Protein AF-A0A812L9M1-F1 (afdb_monomer_lite)

pLDDT: mean 75.23, std 20.41, range [24.2, 98.31]

Secondary structure (DSSP, 8-state):
-PPTT--HHHHHHHHHHHHHHHHHHHHHHHHHHHHHTT--SSPPPP-PPPS--THHHHHHHHHHHHHHGGGS---TT-PPPP--HHHHHHHHHHHHHHHHHHHHHHHHHHT--GGGGT--SSHHHHHHHHHHHHHHHHHHHHHHHHHHHHHHHHH------HHHHHHHHS--HHHHHHHHIIIIIIHHHHHHIIIIIIIIHHHHHHH-TT--HHHHHHHHHHHHHTTTSTTTHHHHHHHHHHHHHHHHHH--HHHHHHHHHHHHHHHHHHHHHTTT----PPPPPPPPEEEEEEEEEET-SS-EEEEEETTEEEEEESS-SSTTHHHHHHHHHHHHHHT--GGGEEEEE-TTSSEEEEEEES--HHHHHHHHHHHH-GGGTTS-TT---B-------------------------SSHHHHHHHHHHHHHHHHHHHHHHHHHHHHHHHHHHHTTTT----------PEEEEEEE---EEEEEEEEEEEEEEES-EEEE--SS-EEEEEE-B-TTSSBP-TT-EE-TT-EEEEE-THHHHHHHHHHHHHHHHHHHHHHHHHHTTTTS-HHHHHHHHHHHHHHHHHHHHHHHHHHTTEEE-SSSEEEEEE---TT-EE-TT---EEEE--SEEEEEEEEEHHHHHHHHHHHHHHHHHHHTT-S-TTTTS-EEEEEESSB-TTSPBPPPEEEEEEEE-SS--TTT-EEEEEEEEE-TT----TT-EEEEEEEEEEEEEEEEEGGGSEEETTEEEEEEEEE-TT-----SS-------EEEEEEE-S--EE-SSEEEEETTT---SEEEEESGGG--TTEEEEE--TTTTTTHHHHHHHTTSSS--

Sequence (842 aa):
MMPVGVSPFWQSAFPTLTLLMALVVASAWYGAVRIASGKPVIESRGRRRVPWGAESSVLAAIMLLGSLASLLPRSETYESPKIDLTSAAGLGLTWFLMAGFVILWIRVTYSTKWSDFGLPRSAAEAGRDVVLGVGACLAMLVPVYVVQLLLVMVIGLPSSHPTIEQLLTNPTLETIVAAALMAVVIAPLFEELAFRVLLQGWLERIGGRRAWWPVFVSAALFALAHSGQGWAPVPLAVLAAGIGYVYRQTHRLVPIVAMHMAFNALGLAMAIATGGQADVVPPPAAAEGVVIRVRAQPGARRNGVTGVREAELCVAVTAPPDKGRANDAIVKVVAKSIGVPRTRVKILSGETNRHKRVAVDGVTVVGVVDALRAAIGPATGRRVAGLKIAAYDHCSRTIRHCLPPDGSLARPPMTHRLVRLGRFTFLVLLTLVACGVMWWSSRKTDEADAIAAAADVAPPALAAQPRTLVQALAVEPAVHDVVVRYSGKIQAWETYSLGFEVAGRVASLGKNAQGEPLDDGDRVEKGQLLARLDDRIFRARVAEAVANFEMAASDVERGRRARDVITEAEFQTLVTSRAQSQAAQEIAEKNLDDSLLTSPINATIARRMVEAGETVAANEVVYELVENDRLRLVVNIPEARVRELELRRRQVAEAQASGSSDPEGGVFRARVQLEGKDLYGKQWAPIDAEVYRIAERADPATGLFEVEVAIDNRAGLMRPGMVATAGIVTDRVLAYAAPEAAVLFRQGQTYLYTIEDDPAAMPVMFWEVGESQVQRARRVELSRWIDQGETILLPVDAVDLSAVVVRGQERLRDGQLVRMVEPKDAGAEITRASATTDKQRL

Foldseek 3Di:
DDDPDDPPLCVVCVVVVVVLVVLLVVLQVLCVVCVVVVHHSFAADDDDFQQDAPVLLVLLVVLLVVLVVVVPDDPPPDDDPDLFLVVLVVVLVVSVVSLVCSVVVCCVLRVDDPCLQQEDPDPVRLVVLLVLLLSLLSNLVVVLVVQVVVCCVPVVDDFADPLLVSCLVDPDPRSLVSCLCRQQPRVLLNLCSSLASRQLSNVCVVQDLPDLVSQLVSLLVSLVSVVVRPPSSRSSSSLSSSLNVVCRRRVHSSSSSSNSSSNRVVVSVVSVSVNNPDPPDDDDDDFDKWKAKEQEAELDPDFEFAQDDPLHTYTYDNHHLPPLPSVLSSLVRLCVLLVHDSVQKDFPDQSVHSITMIMGGRDDPVSSLVSNVVRNDDPPVPPSVRNDMDDDDDDDDDDDDDDDDDDDDDDDDDDDCPVSVVVVVVVVVVVVVVVVVVVVVVCVVVVVVVVVVVPPDDDDDPDDDDFFEFAWDFWDWDKDFQWDKFKFFKAFPDKDFFDFQAWAAWAAAFAAPVRDHAFAFGWAAAFGWGTAGDCPVLVVQLVVLVVQLVVLVVVLVVCVVCVVPDDPVVSVVSVVSNVVSVVSNVVSVVNSVSRTTGHRHTWGFNHADDDHGDIDHRPDGGTMTTRQQKIKTKGWAAPVCVVLQVVLVVQLVVCVVVVPPPPVRNFFWKWKFFDDAPPVRHGDDTFIWGFDDWAPAADPVPNTIITIIMGGCNVVPDDGGGMIMITTRSDIARFIKDFPLQWDDPPNWIKGWAKDFDPPDDPPPDDDDPPPRWIFIAIGTFPDWRDPDRIITRGPVGDDHRMTTNPSRVVDDHGGTHDYDDPVCVVPVVVVVVVVVVVVPD

Structure (mmCIF, N/CA/C/O backbone):
data_AF-A0A812L9M1-F1
#
_entry.id   AF-A0A812L9M1-F1
#
loop_
_atom_site.group_PDB
_atom_site.id
_atom_site.type_symbol
_atom_site.label_atom_id
_atom_site.label_alt_id
_atom_site.label_comp_id
_atom_site.label_asym_id
_atom_site.label_entity_id
_atom_site.label_seq_id
_atom_site.pdbx_PDB_ins_code
_atom_site.Cartn_x
_atom_site.Cartn_y
_atom_site.Cartn_z
_atom_site.occupancy
_atom_site.B_iso_or_equiv
_atom_site.auth_seq_id
_atom_site.auth_comp_id
_atom_site.auth_asym_id
_atom_site.auth_atom_id
_atom_site.pdbx_PDB_model_num
ATOM 1 N N . MET A 1 1 ? 10.819 21.283 19.167 1.00 30.69 1 MET A N 1
ATOM 2 C CA . MET A 1 1 ? 10.188 19.951 19.252 1.00 30.69 1 MET A CA 1
ATOM 3 C C . MET A 1 1 ? 10.263 19.331 17.866 1.00 30.69 1 MET A C 1
ATOM 5 O O . MET A 1 1 ? 9.582 19.819 16.977 1.00 30.69 1 MET A O 1
ATOM 9 N N . MET A 1 2 ? 11.180 18.386 17.643 1.00 26.64 2 MET A N 1
ATOM 10 C CA . MET A 1 2 ? 11.271 17.652 16.372 1.00 26.64 2 MET A CA 1
ATOM 11 C C . MET A 1 2 ? 10.470 16.346 16.491 1.00 26.64 2 MET A C 1
ATOM 13 O O . MET A 1 2 ? 10.527 15.727 17.555 1.00 26.64 2 MET A O 1
ATOM 17 N N . PRO A 1 3 ? 9.725 15.936 15.451 1.00 32.06 3 PRO A N 1
ATOM 18 C CA . PRO A 1 3 ? 8.977 14.687 15.461 1.00 32.06 3 PRO A CA 1
ATOM 19 C C . PRO A 1 3 ? 9.932 13.486 15.477 1.00 32.06 3 PRO A C 1
ATOM 21 O O . PRO A 1 3 ? 10.962 13.466 14.801 1.00 32.06 3 PRO A O 1
ATOM 24 N N . VAL A 1 4 ? 9.583 12.494 16.292 1.00 34.44 4 VAL A N 1
ATOM 25 C CA . VAL A 1 4 ? 10.297 11.225 16.461 1.00 34.44 4 VAL A CA 1
ATOM 26 C C . VAL A 1 4 ? 10.222 10.447 15.142 1.00 34.44 4 VAL A C 1
ATOM 28 O O . VAL A 1 4 ? 9.127 10.154 14.675 1.00 34.44 4 VAL A O 1
ATOM 31 N N . GLY A 1 5 ? 11.373 10.145 14.527 1.00 38.38 5 GLY A N 1
ATOM 32 C CA . GLY A 1 5 ? 11.436 9.332 13.300 1.00 38.38 5 GLY A CA 1
ATOM 33 C C . GLY A 1 5 ? 12.517 9.695 12.275 1.00 38.38 5 GLY A C 1
ATOM 34 O O . GLY A 1 5 ? 12.592 9.055 11.231 1.00 38.38 5 GLY A O 1
ATOM 35 N N . VAL A 1 6 ? 13.372 10.695 12.518 1.00 37.44 6 VAL A N 1
ATOM 36 C CA . VAL A 1 6 ? 14.427 11.045 11.551 1.00 37.44 6 VAL A CA 1
ATOM 37 C C . VAL A 1 6 ? 15.610 10.080 11.683 1.00 37.44 6 VAL A C 1
ATOM 39 O O . VAL A 1 6 ? 16.220 9.998 12.751 1.00 37.44 6 VAL A O 1
ATOM 42 N N . SER A 1 7 ? 15.933 9.353 10.605 1.00 44.22 7 SER A N 1
ATOM 43 C CA . SER A 1 7 ? 17.031 8.373 10.566 1.00 44.22 7 SER A CA 1
ATOM 44 C C . SER A 1 7 ? 18.359 8.961 11.094 1.00 44.22 7 SER A C 1
ATOM 46 O O . SER A 1 7 ? 18.591 10.160 10.895 1.00 44.22 7 SER A O 1
ATOM 48 N N . PRO A 1 8 ? 19.276 8.148 11.654 1.00 48.84 8 PRO A N 1
ATOM 49 C CA . PRO A 1 8 ? 20.574 8.606 12.173 1.00 48.84 8 PRO A CA 1
ATOM 50 C C . PRO A 1 8 ? 21.393 9.468 11.194 1.00 48.84 8 PRO A C 1
ATOM 52 O O . PRO A 1 8 ? 22.131 10.357 11.611 1.00 48.84 8 PRO A O 1
ATOM 55 N N . PHE A 1 9 ? 21.221 9.255 9.885 1.00 51.62 9 PHE A N 1
ATOM 56 C CA . PHE A 1 9 ? 21.847 10.042 8.821 1.00 51.62 9 PHE A CA 1
ATOM 57 C C . PHE A 1 9 ? 21.423 11.521 8.818 1.00 51.62 9 PHE A C 1
ATOM 59 O O . PHE A 1 9 ? 22.252 12.419 8.697 1.00 51.62 9 PHE A O 1
ATOM 66 N N . TRP A 1 10 ? 20.135 11.806 8.998 1.00 46.34 10 TRP A N 1
ATOM 67 C CA . TRP A 1 10 ? 19.640 13.185 9.005 1.00 46.34 10 TRP A CA 1
ATOM 68 C C . TRP A 1 10 ? 20.065 13.939 10.264 1.00 46.34 10 TRP A C 1
ATOM 70 O O . TRP A 1 10 ? 20.282 15.146 10.205 1.00 46.34 10 TRP A O 1
ATOM 80 N N . GLN A 1 11 ? 20.261 13.232 11.380 1.00 52.97 11 GLN A N 1
ATOM 81 C CA . GLN A 1 11 ? 20.786 13.824 12.612 1.00 52.97 11 GLN A CA 1
ATOM 82 C C . GLN A 1 11 ? 22.252 14.261 12.454 1.00 52.97 11 GLN A C 1
ATOM 84 O O . GLN A 1 11 ? 22.627 15.316 12.965 1.00 52.97 11 GLN A O 1
ATOM 89 N N . SER A 1 12 ? 23.067 13.516 11.697 1.00 56.69 12 SER A N 1
ATOM 90 C CA . SER A 1 12 ? 24.460 13.888 11.406 1.00 56.69 12 SER A CA 1
ATOM 91 C C . SER A 1 12 ? 24.604 14.890 10.250 1.00 56.69 12 SER A C 1
ATOM 93 O O . SER A 1 12 ? 25.540 15.689 10.250 1.00 56.69 12 SER A O 1
ATOM 95 N N . ALA A 1 13 ? 23.671 14.911 9.292 1.00 54.88 13 ALA A N 1
ATOM 96 C CA . ALA A 1 13 ? 23.690 15.831 8.151 1.00 54.88 13 ALA A CA 1
ATOM 97 C C . ALA A 1 13 ? 23.126 17.233 8.461 1.00 54.88 13 ALA A C 1
ATOM 99 O O . ALA A 1 13 ? 23.472 18.202 7.778 1.00 54.88 13 ALA A O 1
ATOM 100 N N . PHE A 1 14 ? 22.279 17.371 9.489 1.00 59.53 14 PHE A N 1
ATOM 101 C CA . PHE A 1 14 ? 21.583 18.622 9.816 1.00 59.53 14 PHE A CA 1
ATOM 102 C C . PHE A 1 14 ? 22.507 19.836 10.063 1.00 59.53 14 PHE A C 1
ATOM 104 O O . PHE A 1 14 ? 22.234 20.902 9.498 1.00 59.53 14 PHE A O 1
ATOM 111 N N . PRO A 1 15 ? 23.624 19.734 10.817 1.00 64.69 15 PRO A N 1
ATOM 112 C CA . PRO A 1 15 ? 24.532 20.867 11.023 1.00 64.69 15 PRO A CA 1
ATOM 113 C C . PRO A 1 15 ? 25.198 21.323 9.718 1.00 64.69 15 PRO A C 1
ATOM 115 O O . PRO A 1 15 ? 25.298 22.521 9.448 1.00 64.69 15 PRO A O 1
ATOM 118 N N . THR A 1 16 ? 25.597 20.370 8.873 1.00 66.12 16 THR A N 1
ATOM 119 C CA . THR A 1 16 ? 26.252 20.628 7.584 1.00 66.12 16 THR A CA 1
ATOM 120 C C . THR A 1 16 ? 25.291 21.266 6.582 1.00 66.12 16 THR A C 1
ATOM 122 O O . THR A 1 16 ? 25.653 22.234 5.914 1.00 66.12 16 THR A O 1
ATOM 125 N N . LEU A 1 17 ? 24.044 20.787 6.517 1.00 66.31 17 LEU A N 1
ATOM 126 C CA . LEU A 1 17 ? 22.985 21.371 5.684 1.00 66.31 17 LEU A CA 1
ATOM 127 C C . LEU A 1 17 ? 22.616 22.789 6.136 1.00 66.31 17 LEU A C 1
ATOM 129 O O . LEU A 1 17 ? 22.438 23.676 5.302 1.00 66.31 17 LEU A O 1
ATOM 133 N N . THR A 1 18 ? 22.563 23.027 7.448 1.00 68.44 18 THR A N 1
ATOM 134 C CA . THR A 1 18 ? 22.277 24.353 8.016 1.00 68.44 18 THR A CA 1
ATOM 135 C C . THR A 1 18 ? 23.394 25.348 7.694 1.00 68.44 18 THR A C 1
ATOM 137 O O . THR A 1 18 ? 23.121 26.472 7.270 1.00 68.44 18 THR A O 1
ATOM 140 N N . LEU A 1 19 ? 24.658 24.928 7.818 1.00 74.44 19 LEU A N 1
ATOM 141 C CA . LEU A 1 19 ? 25.813 25.744 7.443 1.00 74.44 19 LEU A CA 1
ATOM 142 C C . LEU A 1 19 ? 25.830 26.049 5.937 1.00 74.44 19 LEU A C 1
ATOM 144 O O . LEU A 1 19 ? 26.052 27.193 5.542 1.00 74.44 19 LEU A O 1
ATOM 148 N N . LEU A 1 20 ? 25.555 25.047 5.095 1.00 72.38 20 LEU A N 1
ATOM 149 C CA . LEU A 1 20 ? 25.465 25.219 3.645 1.00 72.38 20 LEU A CA 1
ATOM 150 C C . LEU A 1 20 ? 24.358 26.215 3.276 1.00 72.38 20 LEU A C 1
ATOM 152 O O . LEU A 1 20 ? 24.595 27.124 2.484 1.00 72.38 20 LEU A O 1
ATOM 156 N N . MET A 1 21 ? 23.181 26.098 3.894 1.00 74.06 21 MET A N 1
ATOM 157 C CA . MET A 1 21 ? 22.067 27.023 3.686 1.00 74.06 21 MET A CA 1
ATOM 158 C C . MET A 1 21 ? 22.433 28.452 4.107 1.00 74.06 21 MET A C 1
ATOM 160 O O . MET A 1 21 ? 22.172 29.398 3.365 1.00 74.06 21 MET A O 1
ATOM 164 N N . ALA A 1 22 ? 23.101 28.626 5.250 1.00 73.62 22 ALA A N 1
ATOM 165 C CA . ALA A 1 22 ? 23.571 29.934 5.699 1.00 73.62 22 ALA A CA 1
ATOM 166 C C . ALA A 1 22 ? 24.569 30.563 4.708 1.00 73.62 22 ALA A C 1
ATOM 168 O O . ALA A 1 22 ? 24.469 31.754 4.409 1.00 73.62 22 ALA A O 1
ATOM 169 N N . LEU A 1 23 ? 25.488 29.770 4.143 1.00 78.50 23 LEU A N 1
ATOM 170 C CA . LEU A 1 23 ? 26.432 30.224 3.115 1.00 78.50 23 LEU A CA 1
ATOM 171 C C . LEU A 1 23 ? 25.730 30.595 1.801 1.00 78.50 23 LEU A C 1
ATOM 173 O O . LEU A 1 23 ? 26.059 31.618 1.198 1.00 78.50 23 LEU A O 1
ATOM 177 N N . VAL A 1 24 ? 24.738 29.807 1.376 1.00 79.62 24 VAL A N 1
ATOM 178 C CA . VAL A 1 24 ? 23.905 30.100 0.199 1.00 79.62 24 VAL A CA 1
ATOM 179 C C . VAL A 1 24 ? 23.173 31.428 0.387 1.00 79.62 24 VAL A C 1
ATOM 181 O O . VAL A 1 24 ? 23.311 32.325 -0.446 1.00 79.62 24 VAL A O 1
ATOM 184 N N . VAL A 1 25 ? 22.483 31.606 1.515 1.00 75.44 25 VAL A N 1
ATOM 185 C CA . VAL A 1 25 ? 21.753 32.837 1.850 1.00 75.44 25 VAL A CA 1
ATOM 186 C C . VAL A 1 25 ? 22.699 34.038 1.929 1.00 75.44 25 VAL A C 1
ATOM 188 O O . VAL A 1 25 ? 22.425 35.069 1.317 1.00 75.44 25 VAL A O 1
ATOM 191 N N . ALA A 1 26 ? 23.841 33.908 2.607 1.00 76.06 26 ALA A N 1
ATOM 192 C CA . ALA A 1 26 ? 24.833 34.977 2.707 1.00 76.06 26 ALA A CA 1
ATOM 193 C C . ALA A 1 26 ? 25.403 35.376 1.333 1.00 76.06 26 ALA A C 1
ATOM 195 O O . ALA A 1 26 ? 25.529 36.567 1.037 1.00 76.06 26 ALA A O 1
ATOM 196 N N . SER A 1 27 ? 25.702 34.402 0.466 1.00 74.75 27 SER A N 1
ATOM 197 C CA . SER A 1 27 ? 26.214 34.654 -0.889 1.00 74.75 27 SER A CA 1
ATOM 198 C C . SER A 1 27 ? 25.176 35.329 -1.798 1.00 74.75 27 SER A C 1
ATOM 200 O O . SER A 1 27 ? 25.512 36.263 -2.533 1.00 74.75 27 SER A O 1
ATOM 202 N N . ALA A 1 28 ? 23.905 34.928 -1.691 1.00 74.75 28 ALA A N 1
ATOM 203 C CA . ALA A 1 28 ? 22.797 35.530 -2.424 1.00 74.75 28 ALA A CA 1
ATOM 204 C C . ALA A 1 28 ? 22.543 36.976 -1.967 1.00 74.75 28 ALA A C 1
ATOM 206 O O . ALA A 1 28 ? 22.425 37.876 -2.802 1.00 74.75 28 ALA A O 1
ATOM 207 N N . TRP A 1 29 ? 22.549 37.229 -0.653 1.00 75.50 29 TRP A N 1
ATOM 208 C CA . TRP A 1 29 ? 22.419 38.576 -0.088 1.00 75.50 29 TRP A CA 1
ATOM 209 C C . TRP A 1 29 ? 23.583 39.487 -0.467 1.00 75.50 29 TRP A C 1
ATOM 211 O O . TRP A 1 29 ? 23.359 40.634 -0.851 1.00 75.50 29 TRP A O 1
ATOM 221 N N . TYR A 1 30 ? 24.819 38.983 -0.439 1.00 78.50 30 TYR A N 1
ATOM 222 C CA . TYR A 1 30 ? 25.981 39.734 -0.914 1.00 78.50 30 TYR A CA 1
ATOM 223 C C . TYR A 1 30 ? 25.816 40.160 -2.382 1.00 78.50 30 TYR A C 1
ATOM 225 O O . TYR A 1 30 ? 26.036 41.327 -2.722 1.00 78.50 30 TYR A O 1
ATOM 233 N N . GLY A 1 31 ? 25.371 39.241 -3.246 1.00 73.44 31 GLY A N 1
ATOM 234 C CA . GLY A 1 31 ? 25.061 39.536 -4.645 1.00 73.44 31 GLY A CA 1
ATOM 235 C C . GLY A 1 31 ? 23.965 40.595 -4.794 1.00 73.44 31 GLY A C 1
ATOM 236 O O . GLY A 1 31 ? 24.159 41.582 -5.508 1.00 73.44 31 GLY A O 1
ATOM 237 N N . ALA A 1 32 ? 22.853 40.438 -4.074 1.00 73.69 32 ALA A N 1
ATOM 238 C CA . ALA A 1 32 ? 21.719 41.359 -4.104 1.00 73.69 32 ALA A CA 1
ATOM 239 C C . ALA A 1 32 ? 22.101 42.779 -3.650 1.00 73.69 32 ALA A C 1
ATOM 241 O O . ALA A 1 32 ? 21.785 43.747 -4.340 1.00 73.69 32 ALA A O 1
ATOM 242 N N . VAL A 1 33 ? 22.851 42.917 -2.549 1.00 76.44 33 VAL A N 1
ATOM 243 C CA . VAL A 1 33 ? 23.324 44.214 -2.029 1.00 76.44 33 VAL A CA 1
ATOM 244 C C . VAL A 1 33 ? 24.251 44.910 -3.024 1.00 76.44 33 VAL A C 1
ATOM 246 O O . VAL A 1 33 ? 24.143 46.120 -3.236 1.00 76.44 33 VAL A O 1
ATOM 249 N N . ARG A 1 34 ? 25.154 44.166 -3.675 1.00 77.81 34 ARG A N 1
ATOM 250 C CA . ARG A 1 34 ? 26.064 44.714 -4.694 1.00 77.81 34 ARG A CA 1
ATOM 251 C C . ARG A 1 34 ? 25.297 45.216 -5.917 1.00 77.81 34 ARG A C 1
ATOM 253 O O . ARG A 1 34 ? 25.535 46.352 -6.330 1.00 77.81 34 ARG A O 1
ATOM 260 N N . ILE A 1 35 ? 24.351 44.420 -6.424 1.00 78.50 35 ILE A N 1
ATOM 261 C CA . ILE A 1 35 ? 23.479 44.790 -7.551 1.00 78.50 35 ILE A CA 1
ATOM 262 C C . ILE A 1 35 ? 22.643 46.028 -7.203 1.00 78.50 35 ILE A C 1
ATOM 264 O O . ILE A 1 35 ? 22.641 46.985 -7.974 1.00 78.50 35 ILE A O 1
ATOM 268 N N . ALA A 1 36 ? 22.002 46.052 -6.030 1.00 74.56 36 ALA A N 1
ATOM 269 C CA . ALA A 1 36 ? 21.203 47.187 -5.560 1.00 74.56 36 ALA A CA 1
ATOM 270 C C . ALA A 1 36 ? 22.042 48.465 -5.382 1.00 74.56 36 ALA A C 1
ATOM 272 O O . ALA A 1 36 ? 21.563 49.568 -5.619 1.00 74.56 36 ALA A O 1
ATOM 273 N N . SER A 1 37 ? 23.323 48.313 -5.037 1.00 79.12 37 SER A N 1
ATOM 274 C CA . SER A 1 37 ? 24.287 49.415 -4.923 1.00 79.12 37 SER A CA 1
ATOM 275 C C . SER A 1 37 ? 24.912 49.834 -6.264 1.00 79.12 37 SER A C 1
ATOM 277 O O . SER A 1 37 ? 25.870 50.608 -6.270 1.00 79.12 37 SER A O 1
ATOM 279 N N . GLY A 1 38 ? 24.461 49.281 -7.398 1.00 72.75 38 GLY A N 1
ATOM 280 C CA . GLY A 1 38 ? 25.011 49.563 -8.730 1.00 72.75 38 GLY A CA 1
ATOM 281 C C . GLY A 1 38 ? 26.451 49.077 -8.948 1.00 72.75 38 GLY A C 1
ATOM 282 O O . GLY A 1 38 ? 27.086 49.452 -9.935 1.00 72.75 38 GLY A O 1
ATOM 283 N N . LYS A 1 39 ? 26.992 48.250 -8.042 1.00 75.19 39 LYS A N 1
ATOM 284 C CA . LYS A 1 39 ? 28.349 47.696 -8.131 1.00 75.19 39 LYS A CA 1
ATOM 285 C C . LYS A 1 39 ? 28.297 46.299 -8.759 1.00 75.19 39 LYS A C 1
ATOM 287 O O . LYS A 1 39 ? 27.451 45.492 -8.379 1.00 75.19 39 LYS A O 1
ATOM 292 N N . PRO A 1 40 ? 29.218 45.947 -9.674 1.00 73.69 40 PRO A N 1
ATOM 293 C CA . PRO A 1 40 ? 29.245 44.601 -10.231 1.00 73.69 40 PRO A CA 1
ATOM 294 C C . PRO A 1 40 ? 29.544 43.569 -9.130 1.00 73.69 40 PRO A C 1
ATOM 296 O O . PRO A 1 40 ? 30.391 43.799 -8.258 1.00 73.69 40 PRO A O 1
ATOM 299 N N . VAL A 1 41 ? 28.836 42.433 -9.166 1.00 79.81 41 VAL A N 1
ATOM 300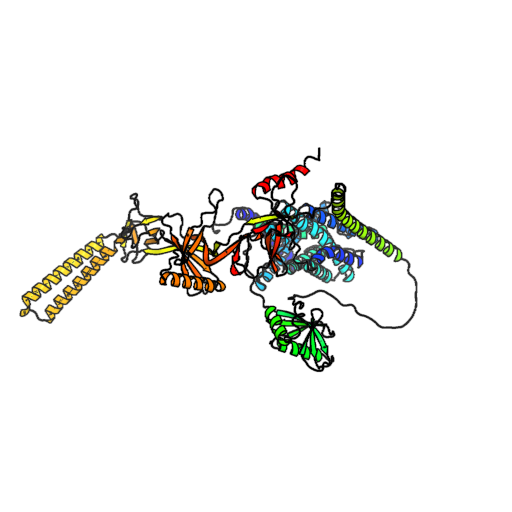 C CA . VAL A 1 41 ? 29.000 41.331 -8.193 1.00 79.81 41 VAL A CA 1
ATOM 301 C C . VAL A 1 41 ? 30.400 40.726 -8.284 1.00 79.81 41 VAL A C 1
ATOM 303 O O . VAL A 1 41 ? 31.019 40.435 -7.268 1.00 79.81 41 VAL A O 1
ATOM 306 N N . ILE A 1 42 ? 30.919 40.597 -9.506 1.00 84.19 42 ILE A N 1
ATOM 307 C CA . ILE A 1 42 ? 32.284 40.160 -9.795 1.00 84.19 42 ILE A CA 1
ATOM 308 C C . ILE A 1 42 ? 32.937 41.278 -10.597 1.00 84.19 42 ILE A C 1
ATOM 310 O O . ILE A 1 42 ? 32.359 41.754 -11.574 1.00 84.19 42 ILE A O 1
ATOM 314 N N . GLU A 1 43 ? 34.121 41.715 -10.181 1.00 80.38 43 GLU A N 1
ATOM 315 C CA . GLU A 1 43 ? 34.842 42.777 -10.877 1.00 80.38 43 GLU A CA 1
ATOM 316 C C . GLU A 1 43 ? 35.231 42.342 -12.294 1.00 80.38 43 GLU A C 1
ATOM 318 O O . GLU A 1 43 ? 35.917 41.337 -12.496 1.00 80.38 43 GLU A O 1
ATOM 323 N N . SER A 1 44 ? 34.798 43.128 -13.281 1.00 76.75 44 SER A N 1
ATOM 324 C CA . SER A 1 44 ? 35.098 42.892 -14.691 1.00 76.75 44 SER A CA 1
ATOM 325 C C . SER A 1 44 ? 36.594 43.057 -14.949 1.00 76.75 44 SER A C 1
ATOM 327 O O . SER A 1 44 ? 37.124 44.169 -14.890 1.00 76.75 44 SER A O 1
ATOM 329 N N . ARG A 1 45 ? 37.276 41.986 -15.358 1.00 77.25 45 ARG A N 1
ATOM 330 C CA . ARG A 1 45 ? 38.647 42.075 -15.875 1.00 77.25 45 ARG A CA 1
ATOM 331 C C . ARG A 1 45 ? 38.631 42.396 -17.367 1.00 77.25 45 ARG A C 1
ATOM 333 O O . ARG A 1 45 ? 38.000 41.715 -18.168 1.00 77.25 45 ARG A O 1
ATOM 340 N N . GLY A 1 46 ? 39.354 43.440 -17.767 1.00 62.62 46 GLY A N 1
ATOM 341 C CA . GLY A 1 46 ? 39.456 43.830 -19.173 1.00 62.62 46 GLY A CA 1
ATOM 342 C C . GLY A 1 46 ? 40.137 42.752 -20.025 1.00 62.62 46 GLY A C 1
ATOM 343 O O . GLY A 1 46 ? 41.310 42.446 -19.817 1.00 62.62 46 GLY A O 1
ATOM 344 N N . ARG A 1 47 ? 39.432 42.211 -21.026 1.00 65.12 47 ARG A N 1
ATOM 345 C CA . ARG A 1 47 ? 39.979 41.236 -21.988 1.00 65.12 47 ARG A CA 1
ATOM 346 C C . ARG A 1 47 ? 40.132 41.786 -23.410 1.00 65.12 47 ARG A C 1
ATOM 348 O O . ARG A 1 47 ? 39.399 42.673 -23.871 1.00 65.12 47 ARG A O 1
ATOM 355 N N . ARG A 1 48 ? 41.099 41.205 -24.131 1.00 65.62 48 ARG A N 1
ATOM 356 C CA . ARG A 1 48 ? 41.228 41.255 -25.597 1.00 65.62 48 ARG A CA 1
ATOM 357 C C . ARG A 1 48 ? 40.389 40.133 -26.218 1.00 65.62 48 ARG A C 1
ATOM 359 O O . ARG A 1 48 ? 40.472 39.000 -25.760 1.00 65.62 48 ARG A O 1
ATOM 366 N N . ARG A 1 49 ? 39.577 40.454 -27.233 1.00 71.69 49 ARG A N 1
ATOM 367 C CA . ARG A 1 49 ? 38.693 39.491 -27.922 1.00 71.69 49 ARG A CA 1
ATOM 368 C C . ARG A 1 49 ? 39.459 38.226 -28.310 1.00 71.69 49 ARG A C 1
ATOM 370 O O . ARG A 1 49 ? 40.630 38.317 -28.677 1.00 71.69 49 ARG A O 1
ATOM 377 N N . VAL A 1 50 ? 38.779 37.082 -28.265 1.00 82.06 50 VAL A N 1
ATOM 378 C CA . VAL A 1 50 ? 39.382 35.812 -28.675 1.00 82.06 50 VAL A CA 1
ATOM 379 C C . VAL A 1 50 ? 39.933 35.901 -30.105 1.00 82.06 50 VAL A C 1
ATOM 381 O O . VAL A 1 50 ? 39.285 36.486 -30.983 1.00 82.06 50 VAL A O 1
ATOM 384 N N . PRO A 1 51 ? 41.126 35.344 -30.364 1.00 77.81 51 PRO A N 1
ATOM 385 C CA . PRO A 1 51 ? 41.780 35.463 -31.664 1.00 77.81 51 PRO A CA 1
ATOM 386 C C . PRO A 1 51 ? 41.163 34.564 -32.751 1.00 77.81 51 PRO A C 1
ATOM 388 O O . PRO A 1 51 ? 41.320 34.868 -33.936 1.00 77.81 51 PRO A O 1
ATOM 391 N N . TRP A 1 52 ? 40.409 33.524 -32.380 1.00 80.06 52 TRP A N 1
ATOM 392 C CA . TRP A 1 52 ? 39.780 32.561 -33.297 1.00 80.06 52 TRP A CA 1
ATOM 393 C C . TRP A 1 52 ? 38.446 33.046 -33.912 1.00 80.06 52 TRP A C 1
ATOM 395 O O . TRP A 1 52 ? 37.789 33.944 -33.371 1.00 80.06 52 TRP A O 1
ATOM 405 N N . GLY A 1 53 ? 38.091 32.504 -35.087 1.00 76.00 53 GLY A N 1
ATOM 406 C CA . GLY A 1 53 ? 36.882 32.802 -35.874 1.00 76.00 53 GLY A CA 1
ATOM 407 C C . GLY A 1 53 ? 35.805 31.707 -35.801 1.00 76.00 53 GLY A C 1
ATOM 408 O O . GLY A 1 53 ? 35.791 30.917 -34.867 1.00 76.00 53 GLY A O 1
ATOM 409 N N . ALA A 1 54 ? 34.880 31.667 -36.768 1.00 75.62 54 ALA A N 1
ATOM 410 C CA . ALA A 1 54 ? 33.703 30.775 -36.750 1.00 75.62 54 ALA A CA 1
ATOM 411 C C . ALA A 1 54 ? 34.045 29.275 -36.791 1.00 75.62 54 ALA A C 1
ATOM 413 O O . ALA A 1 54 ? 33.273 28.426 -36.365 1.00 75.62 54 ALA A O 1
ATOM 414 N N . GLU A 1 55 ? 35.236 28.929 -37.249 1.00 74.00 55 GLU A N 1
ATOM 415 C CA . GLU A 1 55 ? 35.791 27.584 -37.174 1.00 74.00 55 GLU A CA 1
ATOM 416 C C . GLU A 1 55 ? 35.843 27.021 -35.739 1.00 74.00 55 GLU A C 1
ATOM 418 O O . GLU A 1 55 ? 35.678 25.816 -35.556 1.00 74.00 55 GLU A O 1
ATOM 423 N N . SER A 1 56 ? 35.978 27.863 -34.705 1.00 69.69 56 SER A N 1
ATOM 424 C CA . SER A 1 56 ? 35.937 27.402 -33.312 1.00 69.69 56 SER A CA 1
ATOM 425 C C . SER A 1 56 ? 34.538 26.981 -32.862 1.00 69.69 56 SER A C 1
ATOM 427 O O . SER A 1 56 ? 34.422 26.099 -32.018 1.00 69.69 56 SER A O 1
ATOM 429 N N . SER A 1 57 ? 33.475 27.589 -33.402 1.00 66.75 57 SER A N 1
ATOM 430 C CA . SER A 1 57 ? 32.098 27.192 -33.090 1.00 66.75 57 SER A CA 1
ATOM 431 C C . SER A 1 57 ? 31.690 25.925 -33.837 1.00 66.75 57 SER A C 1
ATOM 433 O O . SER A 1 57 ? 30.910 25.144 -33.303 1.00 66.75 57 SER A O 1
ATOM 435 N N . VAL A 1 58 ? 32.282 25.655 -35.006 1.00 68.75 58 VAL A N 1
ATOM 436 C CA . VAL A 1 58 ? 32.176 24.349 -35.679 1.00 68.75 58 VAL A CA 1
ATOM 437 C C . VAL A 1 58 ? 32.875 23.258 -34.867 1.00 68.75 58 VAL A C 1
ATOM 439 O O . VAL A 1 58 ? 32.311 22.186 -34.697 1.00 68.75 58 VAL A O 1
ATOM 442 N N . LEU A 1 59 ? 34.057 23.526 -34.306 1.00 68.38 59 LEU A N 1
ATOM 443 C CA . LEU A 1 59 ? 34.744 22.583 -33.414 1.00 68.38 59 LEU A CA 1
ATOM 444 C C . LEU A 1 59 ? 33.984 22.356 -32.112 1.00 68.38 59 LEU A C 1
ATOM 446 O O . LEU A 1 59 ? 33.825 21.209 -31.716 1.00 68.38 59 LEU A O 1
ATOM 450 N N . ALA A 1 60 ? 33.450 23.415 -31.500 1.00 67.31 60 ALA A N 1
ATOM 451 C CA . ALA A 1 60 ? 32.535 23.281 -30.372 1.00 67.31 60 ALA A CA 1
ATOM 452 C C . ALA A 1 60 ? 31.314 22.428 -30.759 1.00 67.31 60 ALA A C 1
ATOM 454 O O . ALA A 1 60 ? 30.947 21.523 -30.026 1.00 67.31 60 ALA A O 1
ATOM 455 N N . ALA A 1 61 ? 30.730 22.632 -31.943 1.00 65.44 61 ALA A N 1
ATOM 456 C CA . ALA A 1 61 ? 29.623 21.813 -32.430 1.00 65.44 61 ALA A CA 1
ATOM 457 C C . ALA A 1 61 ? 30.021 20.347 -32.692 1.00 65.44 61 ALA A C 1
ATOM 459 O O . ALA A 1 61 ? 29.228 19.462 -32.404 1.00 65.44 61 ALA A O 1
ATOM 460 N N . ILE A 1 62 ? 31.230 20.070 -33.194 1.00 67.19 62 ILE A N 1
ATOM 461 C CA . ILE A 1 62 ? 31.755 18.704 -33.394 1.00 67.19 62 ILE A CA 1
ATOM 462 C C . ILE A 1 62 ? 31.994 18.010 -32.054 1.00 67.19 62 ILE A C 1
ATOM 464 O O . ILE A 1 62 ? 31.574 16.873 -31.871 1.00 67.19 62 ILE A O 1
ATOM 468 N N . MET A 1 63 ? 32.598 18.721 -31.105 1.00 65.44 63 MET A N 1
ATOM 469 C CA . MET A 1 63 ? 32.760 18.279 -29.723 1.00 65.44 63 MET A CA 1
ATOM 470 C C . MET A 1 63 ? 31.400 17.923 -29.092 1.00 65.44 63 MET A C 1
ATOM 472 O O . MET A 1 63 ? 31.289 16.932 -28.381 1.00 65.44 63 MET A O 1
ATOM 476 N N . LEU A 1 64 ? 30.341 18.663 -29.432 1.00 62.72 64 LEU A N 1
ATOM 477 C CA . LEU A 1 64 ? 28.979 18.444 -28.935 1.00 62.72 64 LEU A CA 1
ATOM 478 C C . LEU A 1 64 ? 28.152 17.424 -29.739 1.00 62.72 64 LEU A C 1
ATOM 480 O O . LEU A 1 64 ? 27.142 16.933 -29.238 1.00 62.72 64 LEU A O 1
ATOM 484 N N . LEU A 1 65 ? 28.545 17.075 -30.971 1.00 60.25 65 LEU A N 1
ATOM 485 C CA . LEU A 1 65 ? 27.825 16.096 -31.801 1.00 60.25 65 LEU A CA 1
ATOM 486 C C . LEU A 1 65 ? 27.843 14.688 -31.181 1.00 60.25 65 LEU A C 1
ATOM 488 O O . LEU A 1 65 ? 26.913 13.922 -31.425 1.00 60.25 65 LEU A O 1
ATOM 492 N N . GLY A 1 66 ? 28.826 14.377 -30.327 1.00 55.00 66 GLY A N 1
ATOM 493 C CA . GLY A 1 66 ? 28.828 13.165 -29.498 1.00 55.00 66 GLY A CA 1
ATOM 494 C C . GLY A 1 66 ? 27.683 13.135 -28.476 1.00 55.00 66 GLY A C 1
ATOM 495 O O . GLY A 1 66 ? 27.049 12.099 -28.299 1.00 55.00 66 GLY A O 1
ATOM 496 N N . SER A 1 67 ? 27.347 14.284 -27.882 1.00 52.47 67 SER A N 1
ATOM 497 C CA . SER A 1 67 ? 26.191 14.451 -26.990 1.00 52.47 67 SER A CA 1
ATOM 498 C C . SER A 1 67 ? 24.876 14.447 -27.775 1.00 52.47 67 SER A C 1
ATOM 500 O O . SER A 1 67 ? 23.899 13.846 -27.344 1.00 52.47 67 SER A O 1
ATOM 502 N N . LEU A 1 68 ? 24.850 15.049 -28.971 1.00 45.47 68 LEU A N 1
ATOM 503 C CA . LEU A 1 68 ? 23.668 15.114 -29.843 1.00 45.47 68 LEU A CA 1
ATOM 504 C C . LEU A 1 68 ? 23.309 13.761 -30.488 1.00 45.47 68 LEU A C 1
ATOM 506 O O . LEU A 1 68 ? 22.161 13.552 -30.867 1.00 45.47 68 LEU A O 1
ATOM 510 N N . ALA A 1 69 ? 24.260 12.828 -30.593 1.00 47.97 69 ALA A N 1
ATOM 511 C CA . ALA A 1 69 ? 24.001 11.458 -31.039 1.00 47.97 69 ALA A CA 1
ATOM 512 C C . ALA A 1 69 ? 23.071 10.684 -30.081 1.00 47.97 69 ALA A C 1
ATOM 514 O O . ALA A 1 69 ? 22.466 9.697 -30.492 1.00 47.97 69 ALA A O 1
ATOM 515 N N . SER A 1 70 ? 22.903 11.151 -28.835 1.00 44.84 70 SER A N 1
ATOM 516 C CA . SER A 1 70 ? 21.879 10.644 -27.907 1.00 44.84 70 SER A CA 1
ATOM 517 C C . SER A 1 70 ? 20.441 11.013 -28.310 1.00 44.84 70 SER A C 1
ATOM 519 O O . SER A 1 70 ? 19.509 10.344 -27.882 1.00 44.84 70 SER A O 1
ATOM 521 N N . LEU A 1 71 ? 20.261 12.026 -29.171 1.00 37.91 71 LEU A N 1
ATOM 522 C CA . LEU A 1 71 ? 18.965 12.451 -29.722 1.00 37.91 71 LEU A CA 1
ATOM 523 C C . LEU A 1 71 ? 18.591 11.710 -31.017 1.00 37.91 71 LEU A C 1
ATOM 525 O O . LEU A 1 71 ? 17.508 11.926 -31.563 1.00 37.91 71 LEU A O 1
ATOM 529 N N . LEU A 1 72 ? 19.481 10.862 -31.548 1.00 41.22 72 LEU A N 1
ATOM 530 C CA . LEU A 1 72 ? 19.129 9.956 -32.639 1.00 41.22 72 LEU A CA 1
ATOM 531 C C . LEU A 1 72 ? 18.280 8.809 -32.066 1.00 41.22 72 LEU A C 1
ATOM 533 O O . LEU A 1 72 ? 18.672 8.243 -31.045 1.00 41.22 72 LEU A O 1
ATOM 537 N N . PRO A 1 73 ? 17.155 8.432 -32.706 1.00 36.00 73 PRO A N 1
ATOM 538 C CA . PRO A 1 73 ? 16.338 7.312 -32.254 1.00 36.00 73 PRO A CA 1
ATOM 539 C C . PRO A 1 73 ? 17.195 6.046 -32.174 1.00 36.00 73 PRO A C 1
ATOM 541 O O . PRO A 1 73 ? 17.659 5.540 -33.199 1.00 36.00 73 PRO A O 1
ATOM 544 N N . ARG A 1 74 ? 17.434 5.547 -30.960 1.00 41.56 74 ARG A N 1
ATOM 545 C CA . ARG A 1 74 ? 18.021 4.221 -30.757 1.00 41.56 74 ARG A CA 1
ATOM 546 C C . ARG A 1 74 ? 16.912 3.193 -30.977 1.00 41.56 74 ARG A C 1
ATOM 548 O O . ARG A 1 74 ? 15.788 3.397 -30.530 1.00 41.56 74 ARG A O 1
ATOM 555 N N . SER A 1 75 ? 17.199 2.130 -31.724 1.00 33.38 75 SER A N 1
ATOM 556 C CA . SER A 1 75 ? 16.269 1.008 -31.889 1.00 33.38 75 SER A CA 1
ATOM 557 C C . SER A 1 75 ? 15.949 0.389 -30.526 1.00 33.38 75 SER A C 1
ATOM 559 O O . SER A 1 75 ? 16.861 0.239 -29.716 1.00 33.38 75 SER A O 1
ATOM 561 N N . GLU A 1 76 ? 14.694 -0.016 -30.307 1.00 38.09 76 GLU A N 1
ATOM 562 C CA . GLU A 1 76 ? 14.158 -0.584 -29.048 1.00 38.09 76 GLU A CA 1
ATOM 563 C C . GLU A 1 76 ? 14.921 -1.810 -28.503 1.00 38.09 76 GLU A C 1
ATOM 565 O O . GLU A 1 76 ? 14.704 -2.226 -27.375 1.00 38.09 76 GLU A O 1
ATOM 570 N N . THR A 1 77 ? 15.851 -2.376 -29.273 1.00 30.97 77 THR A N 1
ATOM 571 C CA . THR A 1 77 ? 16.671 -3.542 -28.916 1.00 30.97 77 THR A CA 1
ATOM 572 C C . THR A 1 77 ? 18.011 -3.216 -28.248 1.00 30.97 77 THR A C 1
ATOM 574 O O . THR A 1 77 ? 18.827 -4.117 -28.080 1.00 30.97 77 THR A O 1
ATOM 577 N N . TYR A 1 78 ? 18.307 -1.955 -27.923 1.00 33.09 78 TYR A N 1
ATOM 578 C CA . TYR A 1 78 ? 19.582 -1.595 -27.294 1.00 33.09 78 TYR A CA 1
ATOM 579 C C . TYR A 1 78 ? 19.416 -1.491 -25.774 1.00 33.09 78 TYR A C 1
ATOM 581 O O . TYR A 1 78 ? 19.000 -0.447 -25.271 1.00 33.09 78 TYR A O 1
ATOM 589 N N . GLU A 1 79 ? 19.748 -2.564 -25.048 1.00 34.88 79 GLU A N 1
ATOM 590 C CA . GLU A 1 79 ? 19.974 -2.490 -23.601 1.00 34.88 79 GLU A CA 1
ATOM 591 C C . GLU A 1 79 ? 20.974 -1.364 -23.318 1.00 34.88 79 GLU A C 1
ATOM 593 O O . GLU A 1 79 ? 22.049 -1.294 -23.923 1.00 34.88 79 GLU A O 1
ATOM 598 N N . SER A 1 80 ? 20.610 -0.445 -22.424 1.00 40.84 80 SER A N 1
ATOM 599 C CA . SER A 1 80 ? 21.507 0.622 -21.990 1.00 40.84 80 SER A CA 1
ATOM 600 C C . SER A 1 80 ? 22.803 -0.010 -21.469 1.00 40.84 80 SER A C 1
ATOM 602 O O . SER A 1 80 ? 22.735 -0.781 -20.509 1.00 40.84 80 SER A O 1
ATOM 604 N N . PRO A 1 81 ? 23.975 0.275 -22.069 1.00 45.47 81 PRO A N 1
ATOM 605 C CA . PRO A 1 81 ? 25.223 -0.342 -21.653 1.00 45.47 81 PRO A CA 1
ATOM 606 C C . PRO A 1 81 ? 25.445 -0.027 -20.177 1.00 45.47 81 PRO A C 1
ATOM 608 O O . PRO A 1 81 ? 25.327 1.130 -19.760 1.00 45.47 81 PRO A O 1
ATOM 611 N N . LYS A 1 82 ? 25.717 -1.066 -19.381 1.00 49.56 82 LYS A N 1
ATOM 612 C CA . LYS A 1 82 ? 26.092 -0.902 -17.976 1.00 49.56 82 LYS A CA 1
ATOM 613 C C . LYS A 1 82 ? 27.322 0.004 -17.939 1.00 49.56 82 LYS A C 1
ATOM 615 O O . LYS A 1 82 ? 28.311 -0.284 -18.608 1.00 49.56 82 LYS A O 1
ATOM 620 N N . ILE A 1 83 ? 27.237 1.115 -17.209 1.00 55.72 83 ILE A N 1
ATOM 621 C CA . ILE A 1 83 ? 28.371 2.024 -17.036 1.00 55.72 83 ILE A CA 1
ATOM 622 C C . ILE A 1 83 ? 29.360 1.327 -16.099 1.00 55.72 83 ILE A C 1
ATOM 624 O O . ILE A 1 83 ? 29.208 1.383 -14.881 1.00 55.72 83 ILE A O 1
ATOM 628 N N . ASP A 1 84 ? 30.344 0.634 -16.663 1.00 63.16 84 ASP A N 1
ATOM 629 C CA . ASP A 1 84 ? 31.491 0.116 -15.921 1.00 63.16 84 ASP A CA 1
ATOM 630 C C . ASP A 1 84 ? 32.620 1.166 -15.862 1.00 63.16 84 ASP A C 1
ATOM 632 O O . ASP A 1 84 ? 32.682 2.123 -16.645 1.00 63.16 84 ASP A O 1
ATOM 636 N N . LEU A 1 85 ? 33.524 1.018 -14.891 1.00 70.25 85 LEU A N 1
ATOM 637 C CA . LEU A 1 85 ? 34.613 1.975 -14.670 1.00 70.25 85 LEU A CA 1
ATOM 638 C C . LEU A 1 85 ? 35.554 2.070 -15.884 1.00 70.25 85 LEU A C 1
ATOM 640 O O . LEU A 1 85 ? 36.098 3.135 -16.178 1.00 70.25 85 LEU A O 1
ATOM 644 N N . THR A 1 86 ? 35.710 0.969 -16.614 1.00 69.94 86 THR A N 1
ATOM 645 C CA . THR A 1 86 ? 36.546 0.834 -17.810 1.00 69.94 86 THR A CA 1
ATOM 646 C C . THR A 1 86 ? 35.989 1.600 -19.007 1.00 69.94 86 THR A C 1
ATOM 648 O O . THR A 1 86 ? 36.733 2.354 -19.641 1.00 69.94 86 THR A O 1
ATOM 651 N N . SER A 1 87 ? 34.690 1.495 -19.302 1.00 65.94 87 SER A N 1
ATOM 652 C CA . SER A 1 87 ? 34.053 2.273 -20.372 1.00 65.94 87 SER A CA 1
ATOM 653 C C . SER A 1 87 ? 33.994 3.761 -20.034 1.00 65.94 87 SER A C 1
ATOM 655 O O . SER A 1 87 ? 34.281 4.592 -20.900 1.00 65.94 87 SER A O 1
ATOM 657 N N . ALA A 1 88 ? 33.714 4.113 -18.774 1.00 65.88 88 ALA A N 1
ATOM 658 C CA . ALA A 1 88 ? 33.741 5.495 -18.305 1.00 65.88 88 ALA A CA 1
ATOM 659 C C . ALA A 1 88 ? 35.148 6.104 -18.432 1.00 65.88 88 ALA A C 1
ATOM 661 O O . ALA A 1 88 ? 35.303 7.202 -18.968 1.00 65.88 88 ALA A O 1
ATOM 662 N N . ALA A 1 89 ? 36.190 5.373 -18.024 1.00 68.81 89 ALA A N 1
ATOM 663 C CA . ALA A 1 89 ? 37.576 5.807 -18.176 1.00 68.81 89 ALA A CA 1
ATOM 664 C C . ALA A 1 89 ? 37.987 5.946 -19.654 1.00 68.81 89 ALA A C 1
ATOM 666 O O . ALA A 1 89 ? 38.647 6.921 -20.016 1.00 68.81 89 ALA A O 1
ATOM 667 N N . GLY A 1 90 ? 37.566 5.022 -20.525 1.00 71.25 90 GLY A N 1
ATOM 668 C CA . GLY A 1 90 ? 37.848 5.071 -21.964 1.00 71.25 90 GLY A CA 1
ATOM 669 C C . GLY A 1 90 ? 37.173 6.249 -22.677 1.00 71.25 90 GLY A C 1
ATOM 670 O O . GLY A 1 90 ? 37.821 6.991 -23.426 1.00 71.25 90 GLY A O 1
ATOM 671 N N . LEU A 1 91 ? 35.885 6.479 -22.405 1.00 69.38 91 LEU A N 1
ATOM 672 C CA . LEU A 1 91 ? 35.151 7.651 -22.896 1.00 69.38 91 LEU A CA 1
ATOM 673 C C . LEU A 1 91 ? 35.769 8.945 -22.356 1.00 69.38 91 LEU A C 1
ATOM 675 O O . LEU A 1 91 ? 36.006 9.885 -23.118 1.00 69.38 91 LEU A O 1
ATOM 679 N N . GLY A 1 92 ? 36.109 8.960 -21.069 1.00 68.44 92 GLY A N 1
ATOM 680 C CA . GLY A 1 92 ? 36.754 10.082 -20.406 1.00 68.44 92 GLY A CA 1
ATOM 681 C C . GLY A 1 92 ? 38.095 10.473 -21.017 1.00 68.44 92 GLY A C 1
ATOM 682 O O . GLY A 1 92 ? 38.320 11.641 -21.347 1.00 68.44 92 GLY A O 1
ATOM 683 N N . LEU A 1 93 ? 38.964 9.486 -21.242 1.00 74.50 93 LEU A N 1
ATOM 684 C CA . LEU A 1 93 ? 40.252 9.676 -21.903 1.00 74.50 93 LEU A CA 1
ATOM 685 C C . LEU A 1 93 ? 40.073 10.218 -23.326 1.00 74.50 93 LEU A C 1
ATOM 687 O O . LEU A 1 93 ? 40.780 11.140 -23.731 1.00 74.50 93 LEU A O 1
ATOM 691 N N . THR A 1 94 ? 39.091 9.702 -24.066 1.00 73.56 94 THR A N 1
ATOM 692 C CA . THR A 1 94 ? 38.782 10.163 -25.428 1.00 73.56 94 THR A CA 1
ATOM 693 C C . THR A 1 94 ? 38.403 11.646 -25.442 1.00 73.56 94 THR A C 1
ATOM 695 O O . THR A 1 94 ? 38.921 12.423 -26.248 1.00 73.56 94 THR A O 1
ATOM 698 N N . TRP A 1 95 ? 37.541 12.068 -24.515 1.00 73.38 95 TRP A N 1
ATOM 699 C CA . TRP A 1 95 ? 37.106 13.461 -24.400 1.00 73.38 95 TRP A CA 1
ATOM 700 C C . TRP A 1 95 ? 38.251 14.387 -23.983 1.00 73.38 95 TRP A C 1
ATOM 702 O O . TRP A 1 95 ? 38.402 15.474 -24.549 1.00 73.38 95 TRP A O 1
ATOM 712 N N . PHE A 1 96 ? 39.102 13.939 -23.057 1.00 74.75 96 PHE A N 1
ATOM 713 C CA . PHE A 1 96 ? 40.294 14.670 -22.632 1.00 74.75 96 PHE A CA 1
ATOM 714 C C . PHE A 1 96 ? 41.280 14.890 -23.790 1.00 74.75 96 PHE A C 1
ATOM 716 O O . PHE A 1 96 ? 41.718 16.019 -24.032 1.00 74.75 96 PHE A O 1
ATOM 723 N N . LEU A 1 97 ? 41.589 13.835 -24.551 1.00 77.94 97 LEU A N 1
ATOM 724 C CA . LEU A 1 97 ? 42.478 13.913 -25.713 1.00 77.94 97 LEU A CA 1
ATOM 725 C C . LEU A 1 97 ? 41.901 14.821 -26.807 1.00 77.94 97 LEU A C 1
ATOM 727 O O . LEU A 1 97 ? 42.631 15.633 -27.379 1.00 77.94 97 LEU A O 1
ATOM 731 N N . MET A 1 98 ? 40.590 14.749 -27.057 1.00 73.56 98 MET A N 1
ATOM 732 C CA . MET A 1 98 ? 39.914 15.613 -28.026 1.00 73.56 98 MET A CA 1
ATOM 733 C C . MET A 1 98 ? 39.964 17.090 -27.611 1.00 73.56 98 MET A C 1
ATOM 735 O O . MET A 1 98 ? 40.310 17.946 -28.427 1.00 73.56 98 MET A O 1
ATOM 739 N N . ALA A 1 99 ? 39.692 17.405 -26.342 1.00 74.62 99 ALA A N 1
ATOM 740 C CA . ALA A 1 99 ? 39.810 18.765 -25.815 1.00 74.62 99 ALA A CA 1
ATOM 741 C C . ALA A 1 99 ? 41.251 19.297 -25.912 1.00 74.62 99 ALA A C 1
ATOM 743 O O . ALA A 1 99 ? 41.471 20.418 -26.381 1.00 74.62 99 ALA A O 1
ATOM 744 N N . GLY A 1 100 ? 42.241 18.477 -25.542 1.00 80.62 100 GLY A N 1
ATOM 745 C CA . GLY A 1 100 ? 43.662 18.808 -25.667 1.00 80.62 100 GLY A CA 1
ATOM 746 C C . GLY A 1 100 ? 44.079 19.080 -27.114 1.00 80.62 100 GLY A C 1
ATOM 747 O O . GLY A 1 100 ? 44.750 20.079 -27.387 1.00 80.62 100 GLY A O 1
ATOM 748 N N . PHE A 1 101 ? 43.617 18.253 -28.056 1.00 80.00 101 PHE A N 1
ATOM 749 C CA . PHE A 1 101 ? 43.851 18.439 -29.487 1.00 80.00 101 PHE A CA 1
ATOM 750 C C . PHE A 1 101 ? 43.265 19.758 -29.996 1.00 80.00 101 PHE A C 1
ATOM 752 O O . PHE A 1 101 ? 43.959 20.511 -30.676 1.00 80.00 101 PHE A O 1
ATOM 759 N N . VAL A 1 102 ? 42.021 20.084 -29.632 1.00 77.94 102 VAL A N 1
ATOM 760 C CA . VAL A 1 102 ? 41.355 21.331 -30.047 1.00 77.94 102 VAL A CA 1
ATOM 761 C C . VAL A 1 102 ? 42.097 22.555 -29.505 1.00 77.94 102 VAL A C 1
ATOM 763 O O . VAL A 1 102 ? 42.353 23.504 -30.250 1.00 77.94 102 VAL A O 1
ATOM 766 N N . ILE A 1 103 ? 42.508 22.529 -28.233 1.00 81.31 103 ILE A N 1
ATOM 767 C CA . ILE A 1 103 ? 43.298 23.607 -27.619 1.00 81.31 103 ILE A CA 1
ATOM 768 C C . ILE A 1 103 ? 44.640 23.772 -28.340 1.00 81.31 103 ILE A C 1
ATOM 770 O O . ILE A 1 103 ? 45.005 24.891 -28.717 1.00 81.31 103 ILE A O 1
ATOM 774 N N . LEU A 1 104 ? 45.369 22.674 -28.564 1.00 81.62 104 LEU A N 1
ATOM 775 C CA . LEU A 1 104 ? 46.661 22.693 -29.251 1.00 81.62 104 LEU A CA 1
ATOM 776 C C . LEU A 1 104 ? 46.515 23.180 -30.697 1.00 81.62 104 LEU A C 1
ATOM 778 O O . LEU A 1 104 ? 47.309 23.999 -31.160 1.00 81.62 104 LEU A O 1
ATOM 782 N N . TRP A 1 105 ? 45.465 22.745 -31.388 1.00 80.31 105 TRP A N 1
ATOM 783 C CA . TRP A 1 105 ? 45.157 23.159 -32.748 1.00 80.31 105 TRP A CA 1
ATOM 784 C C . TRP A 1 105 ? 44.906 24.663 -32.847 1.00 80.31 105 TRP A C 1
ATOM 786 O O . TRP A 1 105 ? 45.520 25.336 -33.680 1.00 80.31 105 TRP A O 1
ATOM 796 N N . ILE A 1 106 ? 44.059 25.218 -31.975 1.00 80.56 106 ILE A N 1
ATOM 797 C CA . ILE A 1 106 ? 43.797 26.664 -31.924 1.00 80.56 106 ILE A CA 1
ATOM 798 C C . ILE A 1 106 ? 45.086 27.415 -31.591 1.00 80.56 106 ILE A C 1
ATOM 800 O O . ILE A 1 106 ? 45.397 28.432 -32.214 1.00 80.56 106 ILE A O 1
ATOM 804 N N . ARG A 1 107 ? 45.872 26.901 -30.642 1.00 82.50 107 ARG A N 1
ATOM 805 C CA . ARG A 1 107 ? 47.145 27.501 -30.246 1.00 82.50 107 ARG A CA 1
ATOM 806 C C . ARG A 1 107 ? 48.120 27.597 -31.414 1.00 82.50 107 ARG A C 1
ATOM 808 O O . ARG A 1 107 ? 48.685 28.665 -31.634 1.00 82.50 107 ARG A O 1
ATOM 815 N N . VAL A 1 108 ? 48.296 26.515 -32.168 1.00 79.50 108 VAL A N 1
ATOM 816 C CA . VAL A 1 108 ? 49.198 26.475 -33.327 1.00 79.50 108 VAL A CA 1
ATOM 817 C C . VAL A 1 108 ? 48.655 27.330 -34.476 1.00 79.50 108 VAL A C 1
ATOM 819 O O . VAL A 1 108 ? 49.412 28.064 -35.107 1.00 79.50 108 VAL A O 1
ATOM 822 N N . THR A 1 109 ? 47.345 27.291 -34.723 1.00 78.94 109 THR A N 1
ATOM 823 C CA . THR A 1 109 ? 46.717 27.960 -35.876 1.00 78.94 109 THR A CA 1
ATOM 824 C C . THR A 1 109 ? 46.615 29.479 -35.707 1.00 78.94 109 THR A C 1
ATOM 826 O O . THR A 1 109 ? 46.770 30.216 -36.682 1.00 78.94 109 THR A O 1
ATOM 829 N N . TYR A 1 110 ? 46.376 29.957 -34.482 1.00 80.44 110 TYR A N 1
ATOM 830 C CA . TYR A 1 110 ? 46.163 31.379 -34.172 1.00 80.44 110 TYR A CA 1
ATOM 831 C C . TYR A 1 110 ? 47.279 31.997 -33.322 1.00 80.44 110 TYR A C 1
ATOM 833 O O . TYR A 1 110 ? 47.160 33.155 -32.927 1.00 80.44 110 TYR A O 1
ATOM 841 N N . SER A 1 111 ? 48.346 31.244 -33.030 1.00 80.38 111 SER A N 1
ATOM 842 C CA . SER A 1 111 ? 49.486 31.682 -32.206 1.00 80.38 111 SER A CA 1
ATOM 843 C C . SER A 1 111 ? 49.054 32.272 -30.855 1.00 80.38 111 SER A C 1
ATOM 845 O O . SER A 1 111 ? 49.541 33.317 -30.420 1.00 80.38 111 SER A O 1
ATOM 847 N N . THR A 1 112 ? 48.097 31.615 -30.197 1.00 82.44 112 THR A N 1
ATOM 848 C CA . THR A 1 112 ? 47.466 32.119 -28.968 1.00 82.44 112 THR A CA 1
ATOM 849 C C . THR A 1 112 ? 48.330 31.875 -27.732 1.00 82.44 112 THR A C 1
ATOM 851 O O . THR A 1 112 ? 49.185 30.983 -27.687 1.00 82.44 112 THR A O 1
ATOM 854 N N . LYS A 1 113 ? 48.109 32.660 -26.679 1.00 84.31 113 LYS A N 1
ATOM 855 C CA . LYS A 1 113 ? 48.704 32.445 -25.354 1.00 84.31 113 LYS A CA 1
ATOM 856 C C . LYS A 1 113 ? 47.800 31.536 -24.521 1.00 84.31 113 LYS A C 1
ATOM 858 O O . LYS A 1 113 ? 46.587 31.535 -24.691 1.00 84.31 113 LYS A O 1
ATOM 863 N N . TRP A 1 114 ? 48.366 30.818 -23.552 1.00 82.88 114 TRP A N 1
ATOM 864 C CA . TRP A 1 114 ? 47.583 30.012 -22.598 1.00 82.88 114 TRP A CA 1
ATOM 865 C C . TRP A 1 114 ? 46.546 30.841 -21.824 1.00 82.88 114 TRP A C 1
ATOM 867 O O . TRP A 1 114 ? 45.457 30.362 -21.517 1.00 82.88 114 TRP A O 1
ATOM 877 N N . SER A 1 115 ? 46.837 32.125 -21.601 1.00 80.94 115 SER A N 1
ATOM 878 C CA . SER A 1 115 ? 45.892 33.074 -21.010 1.00 80.94 115 SER A CA 1
ATOM 879 C C . SER A 1 115 ? 44.669 33.362 -21.882 1.00 80.94 115 SER A C 1
ATOM 881 O O . SER A 1 115 ? 43.653 33.793 -21.350 1.00 80.94 115 SER A O 1
ATOM 883 N N . ASP A 1 116 ? 44.735 33.140 -23.199 1.00 83.06 116 ASP A N 1
ATOM 884 C CA . ASP A 1 116 ? 43.598 33.386 -24.095 1.00 83.06 116 ASP A CA 1
ATOM 885 C C . ASP A 1 116 ? 42.493 32.339 -23.904 1.00 83.06 116 ASP A C 1
ATOM 887 O O . ASP A 1 116 ? 41.324 32.650 -24.128 1.00 83.06 116 ASP A O 1
ATOM 891 N N . PHE A 1 117 ? 42.850 31.146 -23.414 1.00 84.69 117 PHE A N 1
ATOM 892 C CA . PHE A 1 117 ? 41.920 30.101 -22.972 1.00 84.69 117 PHE A CA 1
ATOM 893 C C . PHE A 1 117 ? 41.428 30.304 -21.530 1.00 84.69 117 PHE A C 1
ATOM 895 O O . PHE A 1 117 ? 40.573 29.559 -21.066 1.00 84.69 117 PHE A O 1
ATOM 902 N N . GLY A 1 118 ? 41.945 31.308 -20.814 1.00 84.56 118 GLY A N 1
ATOM 903 C CA . GLY A 1 118 ? 41.574 31.576 -19.424 1.00 84.56 118 GLY A CA 1
ATOM 904 C C . GLY A 1 118 ? 42.276 30.685 -18.394 1.00 84.56 118 GLY A C 1
ATOM 905 O O . GLY A 1 118 ? 41.780 30.570 -17.274 1.00 84.56 118 GLY A O 1
ATOM 906 N N . LEU A 1 119 ? 43.409 30.064 -18.743 1.00 86.50 119 LEU A N 1
ATOM 907 C CA . LEU A 1 119 ? 44.200 29.252 -17.811 1.00 86.50 119 LEU A CA 1
ATOM 908 C C . LEU A 1 119 ? 44.961 30.125 -16.788 1.00 86.50 119 LEU A C 1
ATOM 910 O O . LEU A 1 119 ? 45.392 31.237 -17.128 1.00 86.50 119 LEU A O 1
ATOM 914 N N . PRO A 1 120 ? 45.125 29.656 -15.536 1.00 86.12 120 PRO A N 1
ATOM 915 C CA . PRO A 1 120 ? 45.832 30.375 -14.479 1.00 86.12 120 PRO A CA 1
ATOM 916 C C . PRO A 1 120 ? 47.337 30.432 -14.759 1.00 86.12 120 PRO A C 1
ATOM 918 O O . PRO A 1 120 ? 47.898 29.550 -15.406 1.00 86.12 120 PRO A O 1
ATOM 921 N N . ARG A 1 121 ? 48.009 31.481 -14.270 1.00 84.19 121 ARG A N 1
ATOM 922 C CA . ARG A 1 121 ? 49.469 31.637 -14.415 1.00 84.19 121 ARG A CA 1
ATOM 923 C C . ARG A 1 121 ? 50.258 31.002 -13.272 1.00 84.19 121 ARG A C 1
ATOM 925 O O . ARG A 1 121 ? 51.454 30.781 -13.415 1.00 84.19 121 ARG A O 1
ATOM 932 N N . SER A 1 122 ? 49.604 30.743 -12.143 1.00 88.81 122 SER A N 1
ATOM 933 C CA . SER A 1 122 ? 50.192 30.120 -10.958 1.00 88.81 122 SER A CA 1
ATOM 934 C C . SER A 1 122 ? 49.143 29.318 -10.188 1.00 88.81 122 SER A C 1
ATOM 936 O O . SER A 1 122 ? 47.944 29.584 -10.299 1.00 88.81 122 SER A O 1
ATOM 938 N N . ALA A 1 123 ? 49.590 28.370 -9.360 1.00 86.38 123 ALA A N 1
ATOM 939 C CA . ALA A 1 123 ? 48.707 27.583 -8.497 1.00 86.38 123 ALA A CA 1
ATOM 940 C C . ALA A 1 123 ? 47.909 28.461 -7.509 1.00 86.38 123 ALA A C 1
ATOM 942 O O . ALA A 1 123 ? 46.727 28.225 -7.282 1.00 86.38 123 ALA A O 1
ATOM 943 N N . ALA A 1 124 ? 48.511 29.539 -6.994 1.00 87.06 124 ALA A N 1
ATOM 944 C CA . ALA A 1 124 ? 47.829 30.498 -6.118 1.00 87.06 124 ALA A CA 1
ATOM 945 C C . ALA A 1 124 ? 46.724 31.302 -6.837 1.00 87.06 124 ALA A C 1
ATOM 947 O O . ALA A 1 124 ? 45.753 31.741 -6.221 1.00 87.06 124 ALA A O 1
ATOM 948 N N . GLU A 1 125 ? 46.857 31.531 -8.147 1.00 86.81 125 GLU A N 1
ATOM 949 C CA . GLU A 1 125 ? 45.770 32.097 -8.952 1.00 86.81 125 GLU A CA 1
ATOM 950 C C . GLU A 1 125 ? 44.655 31.069 -9.173 1.00 86.81 125 GLU A C 1
ATOM 952 O O . GLU A 1 125 ? 43.490 31.406 -8.983 1.00 86.81 125 GLU A O 1
ATOM 957 N N . ALA A 1 126 ? 45.012 29.815 -9.467 1.00 88.06 126 ALA A N 1
ATOM 958 C CA . ALA A 1 126 ? 44.047 28.727 -9.607 1.00 88.06 126 ALA A CA 1
ATOM 959 C C . ALA A 1 126 ? 43.211 28.525 -8.330 1.00 88.06 126 ALA A C 1
ATOM 961 O O . ALA A 1 126 ? 41.994 28.412 -8.416 1.00 88.06 126 ALA A O 1
ATOM 962 N N . GLY A 1 127 ? 43.832 28.560 -7.144 1.00 88.69 127 GLY A N 1
ATOM 963 C CA . GLY A 1 127 ? 43.119 28.423 -5.869 1.00 88.69 127 GLY A CA 1
ATOM 964 C C . GLY A 1 127 ? 42.078 29.524 -5.631 1.00 88.69 127 GLY A C 1
ATOM 965 O O . GLY A 1 127 ? 40.953 29.236 -5.231 1.00 88.69 127 GLY A O 1
ATOM 966 N N . ARG A 1 128 ? 42.406 30.785 -5.948 1.00 89.50 128 ARG A N 1
ATOM 967 C CA . ARG A 1 128 ? 41.446 31.903 -5.853 1.00 89.50 128 ARG A CA 1
ATOM 968 C C . ARG A 1 128 ? 40.300 31.769 -6.854 1.00 89.50 128 ARG A C 1
ATOM 970 O O . ARG A 1 128 ? 39.159 32.063 -6.512 1.00 89.50 128 ARG A O 1
ATOM 977 N N . ASP A 1 129 ? 40.603 31.308 -8.063 1.00 91.50 129 ASP A N 1
ATOM 978 C CA . ASP A 1 129 ? 39.602 31.044 -9.094 1.00 91.50 129 ASP A CA 1
ATOM 979 C C . ASP A 1 129 ? 38.653 29.900 -8.680 1.00 91.50 129 ASP A C 1
ATOM 981 O O . ASP A 1 129 ? 37.448 30.007 -8.892 1.00 91.50 129 ASP A O 1
ATOM 985 N N . VAL A 1 130 ? 39.154 28.844 -8.024 1.00 93.19 130 VAL A N 1
ATOM 986 C CA . VAL A 1 130 ? 38.311 27.765 -7.471 1.00 93.19 130 VAL A CA 1
ATOM 987 C C . VAL A 1 130 ? 37.360 28.303 -6.403 1.00 93.19 130 VAL A C 1
ATOM 989 O O . VAL A 1 130 ? 36.161 28.048 -6.481 1.00 93.19 130 VAL A O 1
ATOM 992 N N . VAL A 1 131 ? 37.859 29.094 -5.445 1.00 90.62 131 VAL A N 1
ATOM 993 C CA . VAL A 1 131 ? 37.020 29.703 -4.395 1.00 90.62 131 VAL A CA 1
ATOM 994 C C . VAL A 1 131 ? 35.936 30.595 -5.003 1.00 90.62 131 VAL A C 1
ATOM 996 O O . VAL A 1 131 ? 34.778 30.525 -4.593 1.00 90.62 131 VAL A O 1
ATOM 999 N N . LEU A 1 132 ? 36.285 31.393 -6.017 1.00 90.06 132 LEU A N 1
ATOM 1000 C CA . LEU A 1 132 ? 35.318 32.210 -6.748 1.00 90.06 132 LEU A CA 1
ATOM 1001 C C . LEU A 1 132 ? 34.248 31.351 -7.438 1.00 90.06 132 LEU A C 1
ATOM 1003 O O . LEU A 1 132 ? 33.071 31.695 -7.379 1.00 90.06 132 LEU A O 1
ATOM 1007 N N . GLY A 1 133 ? 34.646 30.246 -8.074 1.00 91.38 133 GLY A N 1
ATOM 1008 C CA . GLY A 1 133 ? 33.730 29.314 -8.732 1.00 91.38 133 GLY A CA 1
ATOM 1009 C C . GLY A 1 133 ? 32.755 28.647 -7.763 1.00 91.38 133 GLY A C 1
ATOM 1010 O O . GLY A 1 133 ? 31.547 28.668 -7.992 1.00 91.38 133 GLY A O 1
ATOM 1011 N N . VAL A 1 134 ? 33.256 28.126 -6.640 1.00 91.44 134 VAL A N 1
ATOM 1012 C CA . VAL A 1 134 ? 32.422 27.522 -5.587 1.00 91.44 134 VAL A CA 1
ATOM 1013 C C . VAL A 1 134 ? 31.470 28.559 -4.983 1.00 91.44 134 VAL A C 1
ATOM 1015 O O . VAL A 1 134 ? 30.277 28.294 -4.855 1.00 91.44 134 VAL A O 1
ATOM 1018 N N . GLY A 1 135 ? 31.951 29.771 -4.686 1.00 87.69 135 GLY A N 1
ATOM 1019 C CA . GLY A 1 135 ? 31.103 30.860 -4.190 1.00 87.69 135 GLY A CA 1
ATOM 1020 C C . GLY A 1 135 ? 30.020 31.286 -5.189 1.00 87.69 135 GLY A C 1
ATOM 1021 O O . GLY A 1 135 ? 28.875 31.515 -4.801 1.00 87.69 135 GLY A O 1
ATOM 1022 N N . ALA A 1 136 ? 30.347 31.340 -6.485 1.00 89.56 136 ALA A N 1
ATOM 1023 C CA . ALA A 1 136 ? 29.379 31.624 -7.542 1.00 89.56 136 ALA A CA 1
ATOM 1024 C C . ALA A 1 136 ? 28.341 30.501 -7.705 1.00 89.56 136 ALA A C 1
ATOM 1026 O O . ALA A 1 136 ? 27.174 30.792 -7.964 1.00 89.56 136 ALA A O 1
ATOM 1027 N N . CYS A 1 137 ? 28.738 29.238 -7.508 1.00 91.06 137 CYS A N 1
ATOM 1028 C CA . CYS A 1 137 ? 27.812 28.107 -7.473 1.00 91.06 137 CYS A CA 1
ATOM 1029 C C . CYS A 1 137 ? 26.788 28.292 -6.352 1.00 91.06 137 CYS A C 1
ATOM 1031 O O . CYS A 1 137 ? 25.594 28.280 -6.634 1.00 91.06 137 CYS A O 1
ATOM 1033 N N . LEU A 1 138 ? 27.241 28.536 -5.115 1.00 88.19 138 LEU A N 1
ATOM 1034 C CA . LEU A 1 138 ? 26.361 28.734 -3.955 1.00 88.19 138 LEU A CA 1
ATOM 1035 C C . LEU A 1 138 ? 25.344 29.860 -4.184 1.00 88.19 138 LEU A C 1
ATOM 1037 O O . LEU A 1 138 ? 24.160 29.675 -3.914 1.00 88.19 138 LEU A O 1
ATOM 1041 N N . ALA A 1 139 ? 25.779 30.984 -4.760 1.00 86.31 139 ALA A N 1
ATOM 1042 C CA . ALA A 1 139 ? 24.887 32.096 -5.084 1.00 86.31 139 ALA A CA 1
ATOM 1043 C C . ALA A 1 139 ? 23.838 31.728 -6.150 1.00 86.31 139 ALA A C 1
ATOM 1045 O O . ALA A 1 139 ? 22.703 32.201 -6.092 1.00 86.31 139 ALA A O 1
ATOM 1046 N N . MET A 1 140 ? 24.199 30.876 -7.115 1.00 88.62 140 MET A N 1
ATOM 1047 C CA . MET A 1 140 ? 23.300 30.425 -8.181 1.00 88.62 140 MET A CA 1
ATOM 1048 C C . MET A 1 140 ? 22.365 29.285 -7.773 1.00 88.62 140 MET A C 1
ATOM 1050 O O . MET A 1 140 ? 21.378 29.064 -8.472 1.00 88.62 140 MET A O 1
ATOM 1054 N N . LEU A 1 141 ? 22.600 28.601 -6.647 1.00 87.00 141 LEU A N 1
ATOM 1055 C CA . LEU A 1 141 ? 21.686 27.558 -6.171 1.00 87.00 141 LEU A CA 1
ATOM 1056 C C . LEU A 1 141 ? 20.276 28.118 -5.943 1.00 87.00 141 LEU A C 1
ATOM 1058 O O . LEU A 1 141 ? 19.311 27.513 -6.397 1.00 87.00 141 LEU A O 1
ATOM 1062 N N . VAL A 1 142 ? 20.144 29.298 -5.326 1.00 85.19 142 VAL A N 1
ATOM 1063 C CA . VAL A 1 142 ? 18.833 29.915 -5.045 1.00 85.19 142 VAL A CA 1
ATOM 1064 C C . VAL A 1 142 ? 17.989 30.107 -6.314 1.00 85.19 142 VAL A C 1
ATOM 1066 O O . VAL A 1 142 ? 16.906 29.529 -6.383 1.00 85.19 142 VAL A O 1
ATOM 1069 N N . PRO A 1 143 ? 18.428 30.864 -7.343 1.00 85.06 143 PRO A N 1
ATOM 1070 C CA . PRO A 1 143 ? 17.614 31.064 -8.540 1.00 85.06 143 PRO A CA 1
ATOM 1071 C C . PRO A 1 143 ? 17.367 29.766 -9.322 1.00 85.06 143 PRO A C 1
ATOM 1073 O O . PRO A 1 143 ? 16.285 29.605 -9.882 1.00 85.06 143 PRO A O 1
ATOM 1076 N N . VAL A 1 144 ? 18.325 28.831 -9.342 1.00 86.81 144 VAL A N 1
ATOM 1077 C CA . VAL A 1 144 ? 18.156 27.533 -10.017 1.00 86.81 144 VAL A CA 1
ATOM 1078 C C . VAL A 1 144 ? 17.065 26.704 -9.334 1.00 86.81 144 VAL A C 1
ATOM 1080 O O . VAL A 1 144 ? 16.151 26.234 -10.009 1.00 86.81 144 VAL A O 1
ATOM 1083 N N . TYR A 1 145 ? 17.099 26.579 -8.004 1.00 83.25 145 TYR A N 1
ATOM 1084 C CA . TYR A 1 145 ? 16.094 25.817 -7.259 1.00 83.25 145 TYR A CA 1
ATOM 1085 C C . TYR A 1 145 ? 14.730 26.508 -7.198 1.00 83.25 145 TYR A C 1
ATOM 1087 O O . TYR A 1 145 ? 13.717 25.820 -7.191 1.00 83.25 145 TYR A O 1
ATOM 1095 N N . VAL A 1 146 ? 14.665 27.843 -7.217 1.00 83.06 146 VAL A N 1
ATOM 1096 C CA . VAL A 1 146 ? 13.386 28.566 -7.347 1.00 83.06 146 VAL A CA 1
ATOM 1097 C C . VAL A 1 146 ? 12.722 28.246 -8.684 1.00 83.06 146 VAL A C 1
ATOM 1099 O O . VAL A 1 146 ? 11.532 27.944 -8.719 1.00 83.06 146 VAL A O 1
ATOM 1102 N N . VAL A 1 147 ? 13.480 28.260 -9.784 1.00 81.81 147 VAL A N 1
ATOM 1103 C CA . VAL A 1 147 ? 12.948 27.884 -11.102 1.00 81.81 147 VAL A CA 1
ATOM 1104 C C . VAL A 1 147 ? 12.551 26.409 -11.134 1.00 81.81 147 VAL A C 1
ATOM 1106 O O . VAL A 1 147 ? 11.479 26.095 -11.643 1.00 81.81 147 VAL A O 1
ATOM 1109 N N . GLN A 1 148 ? 13.351 25.520 -10.539 1.00 80.75 148 GLN A N 1
ATOM 1110 C CA . GLN A 1 148 ? 12.993 24.107 -10.380 1.00 80.75 148 GLN A CA 1
ATOM 1111 C C . GLN A 1 148 ? 11.679 23.938 -9.597 1.00 80.75 148 GLN A C 1
ATOM 1113 O O . GLN A 1 148 ? 10.803 23.194 -10.028 1.00 80.75 148 GLN A O 1
ATOM 1118 N N . LEU A 1 149 ? 11.511 24.644 -8.476 1.00 76.25 149 LEU A N 1
ATOM 1119 C CA . LEU A 1 149 ? 10.315 24.569 -7.635 1.00 76.25 149 LEU A CA 1
ATOM 1120 C C . LEU A 1 149 ? 9.070 25.066 -8.377 1.00 76.25 149 LEU A C 1
ATOM 1122 O O . LEU A 1 149 ? 8.032 24.413 -8.337 1.00 76.25 149 LEU A O 1
ATOM 1126 N N . LEU A 1 150 ? 9.180 26.191 -9.087 1.00 77.56 150 LEU A N 1
ATOM 1127 C CA . LEU A 1 150 ? 8.093 26.716 -9.915 1.00 77.56 150 LEU A CA 1
ATOM 1128 C C . LEU A 1 150 ? 7.709 25.734 -11.024 1.00 77.56 150 LEU A C 1
ATOM 1130 O O . LEU A 1 150 ? 6.528 25.550 -11.299 1.00 77.56 150 LEU A O 1
ATOM 1134 N N . LEU A 1 151 ? 8.692 25.074 -11.636 1.00 76.31 151 LEU A N 1
ATOM 1135 C CA . LEU A 1 151 ? 8.455 24.079 -12.676 1.00 76.31 151 LEU A CA 1
ATOM 1136 C C . LEU A 1 151 ? 7.690 22.869 -12.131 1.00 76.31 151 LEU A C 1
ATOM 1138 O O . LEU A 1 151 ? 6.712 22.445 -12.741 1.00 76.31 151 LEU A O 1
ATOM 1142 N N . VAL A 1 152 ? 8.078 22.370 -10.953 1.00 71.31 152 VAL A N 1
ATOM 1143 C CA . VAL A 1 152 ? 7.365 21.286 -10.258 1.00 71.31 152 VAL A CA 1
ATOM 1144 C C . VAL A 1 152 ? 5.947 21.718 -9.878 1.00 71.31 152 VAL A C 1
ATOM 1146 O O . VAL A 1 152 ? 5.003 20.976 -10.126 1.00 71.31 152 VAL A O 1
ATOM 1149 N N . MET A 1 153 ? 5.775 22.933 -9.348 1.00 69.94 153 MET A N 1
ATOM 1150 C CA . MET A 1 153 ? 4.467 23.468 -8.952 1.00 69.94 153 MET A CA 1
ATOM 1151 C C . MET A 1 153 ? 3.509 23.647 -10.142 1.00 69.94 153 MET A C 1
ATOM 1153 O O . MET A 1 153 ? 2.304 23.474 -9.986 1.00 69.94 153 MET A O 1
ATOM 1157 N N . VAL A 1 154 ? 4.028 24.003 -11.322 1.00 72.62 154 VAL A N 1
ATOM 1158 C CA . VAL A 1 154 ? 3.217 24.287 -12.518 1.00 72.62 154 VAL A CA 1
ATOM 1159 C C . VAL A 1 154 ? 2.958 23.039 -13.364 1.00 72.62 154 VAL A C 1
ATOM 1161 O O . VAL A 1 154 ? 1.880 22.914 -13.937 1.00 72.62 154 VAL A O 1
ATOM 1164 N N . ILE A 1 155 ? 3.935 22.134 -13.480 1.00 70.44 155 ILE A N 1
ATOM 1165 C CA . ILE A 1 155 ? 3.893 21.007 -14.430 1.00 70.44 155 ILE A CA 1
ATOM 1166 C C . ILE A 1 155 ? 3.628 19.665 -13.725 1.00 70.44 155 ILE A C 1
ATOM 1168 O O . ILE A 1 155 ? 3.212 18.713 -14.378 1.00 70.44 155 ILE A O 1
ATOM 1172 N N . GLY A 1 156 ? 3.810 19.571 -12.402 1.00 55.75 156 GLY A N 1
ATOM 1173 C CA . GLY A 1 156 ? 3.448 18.388 -11.609 1.00 55.75 156 GLY A CA 1
ATOM 1174 C C . GLY A 1 156 ? 4.264 17.124 -11.903 1.00 55.75 156 GLY A C 1
ATOM 1175 O O . GLY A 1 156 ? 3.889 16.045 -11.454 1.00 55.75 156 GLY A O 1
ATOM 1176 N N . LEU A 1 157 ? 5.365 17.231 -12.654 1.00 52.28 157 LEU A N 1
ATOM 1177 C CA . LEU A 1 157 ? 6.180 16.091 -13.072 1.00 52.28 157 LEU A CA 1
ATOM 1178 C C . LEU A 1 157 ? 7.606 16.212 -12.512 1.00 52.28 157 LEU A C 1
ATOM 1180 O O . LEU A 1 157 ? 8.280 17.210 -12.789 1.00 52.28 157 LEU A O 1
ATOM 1184 N N . PRO A 1 158 ? 8.098 15.219 -11.748 1.00 53.84 158 PRO A N 1
ATOM 1185 C CA . PRO A 1 158 ? 9.491 15.183 -11.324 1.00 53.84 158 PRO A CA 1
ATOM 1186 C C . PRO A 1 158 ? 10.419 15.006 -12.536 1.00 53.84 158 PRO A C 1
ATOM 1188 O O . PRO A 1 158 ? 10.118 14.282 -13.483 1.00 53.84 158 PRO A O 1
ATOM 1191 N N . SER A 1 159 ? 11.566 15.686 -12.525 1.00 54.09 159 SER A N 1
ATOM 1192 C CA . SER A 1 159 ? 12.598 15.528 -13.554 1.00 54.09 159 SER A CA 1
ATOM 1193 C C . SER A 1 159 ? 13.335 14.201 -13.361 1.00 54.09 159 SER A C 1
ATOM 1195 O O . SER A 1 159 ? 14.027 14.035 -12.357 1.00 54.09 159 SER A O 1
ATOM 1197 N N . SER A 1 160 ? 13.225 13.280 -14.318 1.00 48.22 160 SER A N 1
ATOM 1198 C CA . SER A 1 160 ? 14.021 12.053 -14.354 1.00 48.22 160 SER A CA 1
ATOM 1199 C C . SER A 1 160 ? 15.399 12.320 -14.972 1.00 48.22 160 SER A C 1
ATOM 1201 O O . SER A 1 160 ? 15.521 12.954 -16.022 1.00 48.22 160 SER A O 1
ATOM 1203 N N . HIS A 1 161 ? 16.459 11.844 -14.313 1.00 53.97 161 HIS A N 1
ATOM 1204 C CA . HIS A 1 161 ? 17.815 11.865 -14.860 1.00 53.97 161 HIS A CA 1
ATOM 1205 C C . HIS A 1 161 ? 18.301 10.415 -15.051 1.00 53.97 161 HIS A C 1
ATOM 1207 O O . HIS A 1 161 ? 18.510 9.726 -14.049 1.00 53.97 161 HIS A O 1
ATOM 1213 N N . PRO A 1 162 ? 18.563 9.954 -16.290 1.00 50.31 162 PRO A N 1
ATOM 1214 C CA . PRO A 1 162 ? 18.859 8.543 -16.584 1.00 50.31 162 PRO A CA 1
ATOM 1215 C C . PRO A 1 162 ? 20.065 7.975 -15.813 1.00 50.31 162 PRO A C 1
ATOM 1217 O O . PRO A 1 162 ? 20.078 6.821 -15.398 1.00 50.31 162 PRO A O 1
ATOM 1220 N N . THR A 1 163 ? 21.096 8.798 -15.584 1.00 52.00 163 THR A N 1
ATOM 1221 C CA . THR A 1 163 ? 22.298 8.400 -14.823 1.00 52.00 163 THR A CA 1
ATOM 1222 C C . THR A 1 163 ? 22.038 8.285 -13.319 1.00 52.00 163 THR A C 1
ATOM 1224 O O . THR A 1 163 ? 22.703 7.507 -12.645 1.00 52.00 163 THR A O 1
ATOM 1227 N N . ILE A 1 164 ? 21.076 9.049 -12.790 1.00 56.09 164 ILE A N 1
ATOM 1228 C CA . ILE A 1 164 ? 20.682 8.966 -11.379 1.00 56.09 164 ILE A CA 1
ATOM 1229 C C . ILE A 1 164 ? 19.797 7.734 -11.192 1.00 56.09 164 ILE A C 1
ATOM 1231 O O . ILE A 1 164 ? 20.013 6.977 -10.260 1.00 56.09 164 ILE A O 1
ATOM 1235 N N . GLU A 1 165 ? 18.887 7.465 -12.126 1.00 55.41 165 GLU A N 1
ATOM 1236 C CA . GLU A 1 165 ? 18.029 6.275 -12.132 1.00 55.41 165 GLU A CA 1
ATOM 1237 C C . GLU A 1 165 ? 18.833 4.962 -12.082 1.00 55.41 165 GLU A C 1
ATOM 1239 O O . GLU A 1 165 ? 18.552 4.093 -11.258 1.00 55.41 165 GLU A O 1
ATOM 1244 N N . GLN A 1 166 ? 19.916 4.848 -12.862 1.00 54.59 166 GLN A N 1
ATOM 1245 C CA . GLN A 1 166 ? 20.847 3.713 -12.759 1.00 54.59 166 GLN A CA 1
ATOM 1246 C C . GLN A 1 166 ? 21.560 3.633 -11.397 1.00 54.59 166 GLN A C 1
ATOM 1248 O O . GLN A 1 166 ? 21.701 2.535 -10.855 1.00 54.59 166 GLN A O 1
ATOM 1253 N N . LEU A 1 167 ? 21.975 4.773 -10.827 1.00 58.12 167 LEU A N 1
ATOM 1254 C CA . LEU A 1 167 ? 22.603 4.832 -9.499 1.00 58.12 167 LEU A CA 1
ATOM 1255 C C . LEU A 1 167 ? 21.637 4.420 -8.377 1.00 58.12 167 LEU A C 1
ATOM 1257 O O . LEU A 1 167 ? 22.065 3.834 -7.389 1.00 58.12 167 LEU A O 1
ATOM 1261 N N . LEU A 1 168 ? 20.348 4.730 -8.528 1.00 56.09 168 LEU A N 1
ATOM 1262 C CA . LEU A 1 168 ? 19.298 4.412 -7.560 1.00 56.09 168 LEU A CA 1
ATOM 1263 C C . LEU A 1 168 ? 18.836 2.951 -7.650 1.00 56.09 168 LEU A C 1
ATOM 1265 O O . LEU A 1 168 ? 18.370 2.401 -6.658 1.00 56.09 168 LEU A O 1
ATOM 1269 N N . THR A 1 169 ? 18.991 2.319 -8.817 1.00 55.38 169 THR A N 1
ATOM 1270 C CA . THR A 1 169 ? 18.510 0.949 -9.058 1.00 55.38 169 THR A CA 1
ATOM 1271 C C . THR A 1 169 ? 19.520 -0.118 -8.614 1.00 55.38 169 THR A C 1
ATOM 1273 O O . THR A 1 169 ? 19.106 -1.158 -8.117 1.00 55.38 169 THR A O 1
ATOM 1276 N N . ASN A 1 170 ? 20.836 0.110 -8.768 1.00 57.03 170 ASN A N 1
ATOM 1277 C CA . ASN A 1 170 ? 21.897 -0.824 -8.337 1.00 57.03 170 ASN A CA 1
ATOM 1278 C C . ASN A 1 170 ? 23.212 -0.090 -7.972 1.00 57.03 170 ASN A C 1
ATOM 1280 O O . ASN A 1 170 ? 24.172 -0.132 -8.750 1.00 57.03 170 ASN A O 1
ATOM 1284 N N . PRO A 1 171 ? 23.299 0.591 -6.814 1.00 67.00 171 PRO A N 1
ATOM 1285 C CA . PRO A 1 171 ? 24.491 1.346 -6.433 1.00 67.00 171 PRO A CA 1
ATOM 1286 C C . PRO A 1 171 ? 25.662 0.415 -6.087 1.00 67.00 171 PRO A C 1
ATOM 1288 O O . PRO A 1 171 ? 25.744 -0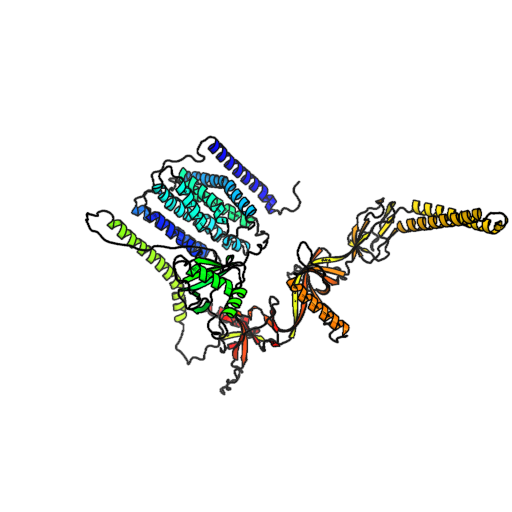.130 -4.988 1.00 67.00 171 PRO A O 1
ATOM 1291 N N . THR A 1 172 ? 26.617 0.261 -7.004 1.00 76.19 172 THR A N 1
ATOM 1292 C CA . THR A 1 172 ? 27.940 -0.315 -6.699 1.00 76.19 172 THR A CA 1
ATOM 1293 C C . THR A 1 172 ? 28.977 0.795 -6.541 1.00 76.19 172 THR A C 1
ATOM 1295 O O . THR A 1 172 ? 28.862 1.854 -7.159 1.00 76.19 172 THR A O 1
ATOM 1298 N N . LEU A 1 173 ? 30.036 0.561 -5.758 1.00 78.25 173 LEU A N 1
ATOM 1299 C CA . LEU A 1 173 ? 31.129 1.533 -5.611 1.00 78.25 173 LEU A CA 1
ATOM 1300 C C . LEU A 1 173 ? 31.722 1.927 -6.977 1.00 78.25 173 LEU A C 1
ATOM 1302 O O . LEU A 1 173 ? 32.027 3.094 -7.209 1.00 78.25 173 LEU A O 1
ATOM 1306 N N . GLU A 1 174 ? 31.820 0.969 -7.899 1.00 73.94 174 GLU A N 1
ATOM 1307 C CA . GLU A 1 174 ? 32.318 1.195 -9.255 1.00 73.94 174 GLU A CA 1
ATOM 1308 C C . GLU A 1 174 ? 31.425 2.147 -10.055 1.00 73.94 174 GLU A C 1
ATOM 1310 O O . GLU A 1 174 ? 31.936 3.109 -10.626 1.00 73.94 174 GLU A O 1
ATOM 1315 N N . THR A 1 175 ? 30.102 1.942 -10.055 1.00 71.88 175 THR A N 1
ATOM 1316 C CA . THR A 1 175 ? 29.157 2.811 -10.786 1.00 71.88 175 THR A CA 1
ATOM 1317 C C . THR A 1 175 ? 29.120 4.230 -10.221 1.00 71.88 175 THR A C 1
ATOM 1319 O O . THR A 1 175 ? 29.089 5.194 -10.986 1.00 71.88 175 THR A O 1
ATOM 1322 N N . ILE A 1 176 ? 29.209 4.382 -8.894 1.00 78.19 176 ILE A N 1
ATOM 1323 C CA . ILE A 1 176 ? 29.269 5.691 -8.229 1.00 78.19 176 ILE A CA 1
ATOM 1324 C C . ILE A 1 176 ? 30.554 6.433 -8.615 1.00 78.19 176 ILE A C 1
ATOM 1326 O O . ILE A 1 176 ? 30.503 7.611 -8.970 1.00 78.19 176 ILE A O 1
ATOM 1330 N N . VAL A 1 177 ? 31.706 5.753 -8.588 1.00 81.44 177 VAL A N 1
ATOM 1331 C CA . VAL A 1 177 ? 32.997 6.350 -8.963 1.00 81.44 177 VAL A CA 1
ATOM 1332 C C . VAL A 1 177 ? 33.028 6.711 -10.451 1.00 81.44 177 VAL A C 1
ATOM 1334 O O . VAL A 1 177 ? 33.468 7.810 -10.796 1.00 81.44 177 VAL A O 1
ATOM 1337 N N . ALA A 1 178 ? 32.514 5.848 -11.332 1.00 76.19 178 ALA A N 1
ATOM 1338 C CA . ALA A 1 178 ? 32.416 6.134 -12.765 1.00 76.19 178 ALA A CA 1
ATOM 1339 C C . ALA A 1 178 ? 31.506 7.342 -13.049 1.00 76.19 178 ALA A C 1
ATOM 1341 O O . ALA A 1 178 ? 31.884 8.241 -13.807 1.00 76.19 178 ALA A O 1
ATOM 1342 N N . ALA A 1 179 ? 30.334 7.400 -12.410 1.00 75.19 179 ALA A N 1
ATOM 1343 C CA . ALA A 1 179 ? 29.402 8.514 -12.544 1.00 75.19 179 ALA A CA 1
ATOM 1344 C C . ALA A 1 179 ? 30.000 9.824 -12.012 1.00 75.19 179 ALA A C 1
ATOM 1346 O O . ALA A 1 179 ? 29.892 10.855 -12.676 1.00 75.19 179 ALA A O 1
ATOM 1347 N N . ALA A 1 180 ? 30.689 9.790 -10.866 1.00 82.69 180 ALA A N 1
ATOM 1348 C CA . ALA A 1 180 ? 31.376 10.953 -10.312 1.00 82.69 180 ALA A CA 1
ATOM 1349 C C . ALA A 1 180 ? 32.481 11.460 -11.251 1.00 82.69 180 ALA A C 1
ATOM 1351 O O . ALA A 1 180 ? 32.528 12.648 -11.567 1.00 82.69 180 ALA A O 1
ATOM 1352 N N . LEU A 1 181 ? 33.341 10.575 -11.761 1.00 82.31 181 LEU A N 1
ATOM 1353 C CA . LEU A 1 181 ? 34.417 10.945 -12.686 1.00 82.31 181 LEU A CA 1
ATOM 1354 C C . LEU A 1 181 ? 33.864 11.615 -13.957 1.00 82.31 181 LEU A C 1
ATOM 1356 O O . LEU A 1 181 ? 34.360 12.661 -14.384 1.00 82.31 181 LEU A O 1
ATOM 1360 N N . MET A 1 182 ? 32.804 11.049 -14.535 1.00 80.06 182 MET A N 1
ATOM 1361 C CA . MET A 1 182 ? 32.201 11.572 -15.759 1.00 80.06 182 MET A CA 1
ATOM 1362 C C . MET A 1 182 ? 31.421 12.866 -15.529 1.00 80.06 182 MET A C 1
ATOM 1364 O O . MET A 1 182 ? 31.706 13.867 -16.186 1.00 80.06 182 MET A O 1
ATOM 1368 N N . ALA A 1 183 ? 30.464 12.869 -14.599 1.00 81.38 183 ALA A N 1
ATOM 1369 C CA . ALA A 1 183 ? 29.548 13.989 -14.398 1.00 81.38 183 ALA A CA 1
ATOM 1370 C C . ALA A 1 183 ? 30.183 15.150 -13.623 1.00 81.38 183 ALA A C 1
ATOM 1372 O O . ALA A 1 183 ? 29.872 16.306 -13.894 1.00 81.38 183 ALA A O 1
ATOM 1373 N N . VAL A 1 184 ? 31.078 14.876 -12.668 1.00 88.12 184 VAL A N 1
ATOM 1374 C CA . VAL A 1 184 ? 31.675 15.923 -11.823 1.00 88.12 184 VAL A CA 1
ATOM 1375 C C . VAL A 1 184 ? 32.966 16.460 -12.419 1.00 88.12 184 VAL A C 1
ATOM 1377 O O . VAL A 1 184 ? 33.239 17.633 -12.225 1.00 88.12 184 VAL A O 1
ATOM 1380 N N . VAL A 1 185 ? 33.762 15.661 -13.140 1.00 85.25 185 VAL A N 1
ATOM 1381 C CA . VAL A 1 185 ? 35.099 16.093 -13.595 1.00 85.25 185 VAL A CA 1
ATOM 1382 C C . VAL A 1 185 ? 35.166 16.292 -15.104 1.00 85.25 185 VAL A C 1
ATOM 1384 O O . VAL A 1 185 ? 35.470 17.391 -15.573 1.00 85.25 185 VAL A O 1
ATOM 1387 N N . ILE A 1 186 ? 34.902 15.239 -15.877 1.00 82.12 186 ILE A N 1
ATOM 1388 C CA . ILE A 1 186 ? 35.188 15.234 -17.316 1.00 82.12 186 ILE A CA 1
ATOM 1389 C C . ILE A 1 186 ? 34.183 16.080 -18.100 1.00 82.12 186 ILE A C 1
ATOM 1391 O O . ILE A 1 186 ? 34.600 16.905 -18.920 1.00 82.12 186 ILE A O 1
ATOM 1395 N N . ALA A 1 187 ? 32.883 15.906 -17.850 1.00 81.62 187 ALA A N 1
ATOM 1396 C CA . ALA A 1 187 ? 31.841 16.635 -18.569 1.00 81.62 187 ALA A CA 1
ATOM 1397 C C . ALA A 1 187 ? 31.944 18.158 -18.349 1.00 81.62 187 ALA A C 1
ATOM 1399 O O . ALA A 1 187 ? 32.060 18.869 -19.350 1.00 81.62 187 ALA A O 1
ATOM 1400 N N . PRO A 1 188 ? 32.074 18.686 -17.111 1.00 89.56 188 PRO A N 1
ATOM 1401 C CA . PRO A 1 188 ? 32.229 20.126 -16.894 1.00 89.56 188 PRO A CA 1
ATOM 1402 C C . PRO A 1 188 ? 33.454 20.730 -17.587 1.00 89.56 188 PRO A C 1
ATOM 1404 O O . PRO A 1 188 ? 33.373 21.810 -18.174 1.00 89.56 188 PRO A O 1
ATOM 1407 N N . LEU A 1 189 ? 34.601 20.039 -17.569 1.00 86.31 189 LEU A N 1
ATOM 1408 C CA . LEU A 1 189 ? 35.815 20.522 -18.236 1.00 86.31 189 LEU A CA 1
ATOM 1409 C C . LEU A 1 189 ? 35.589 20.708 -19.743 1.00 86.31 189 LEU A C 1
ATOM 1411 O O . LEU A 1 189 ? 36.032 21.693 -20.340 1.00 86.31 189 LEU A O 1
ATOM 1415 N N . PHE A 1 190 ? 34.901 19.747 -20.348 1.00 83.69 190 PHE A N 1
ATOM 1416 C CA . PHE A 1 190 ? 34.632 19.717 -21.773 1.00 83.69 190 PHE A CA 1
ATOM 1417 C C . PHE A 1 190 ? 33.547 20.713 -22.188 1.00 83.69 190 PHE A C 1
ATOM 1419 O O . PHE A 1 190 ? 33.720 21.480 -23.139 1.00 83.69 190 PHE A O 1
ATOM 1426 N N . GLU A 1 191 ? 32.438 20.731 -21.458 1.00 88.38 191 GLU A N 1
ATOM 1427 C CA . GLU A 1 191 ? 31.286 21.576 -21.741 1.00 88.38 191 GLU A CA 1
ATOM 1428 C C . GLU A 1 191 ? 31.634 23.055 -21.589 1.00 88.38 191 GLU A C 1
ATOM 1430 O O . GLU A 1 191 ? 31.314 23.855 -22.469 1.00 88.38 191 GLU A O 1
ATOM 1435 N N . GLU A 1 192 ? 32.375 23.436 -20.547 1.00 92.25 192 GLU A N 1
ATOM 1436 C CA . GLU A 1 192 ? 32.765 24.834 -20.356 1.00 92.25 192 GLU A CA 1
ATOM 1437 C C . GLU A 1 192 ? 33.792 25.305 -21.400 1.00 92.25 192 GLU A C 1
ATOM 1439 O O . GLU A 1 192 ? 33.746 26.456 -21.859 1.00 92.25 192 GLU A O 1
ATOM 1444 N N . LEU A 1 193 ? 34.670 24.411 -21.869 1.00 88.88 193 LEU A N 1
ATOM 1445 C CA . LEU A 1 193 ? 35.546 24.687 -23.007 1.00 88.88 193 LEU A CA 1
ATOM 1446 C C . LEU A 1 193 ? 34.725 24.927 -24.288 1.00 88.88 193 LEU A C 1
ATOM 1448 O O . LEU A 1 193 ? 34.927 25.938 -24.968 1.00 88.88 193 LEU A O 1
ATOM 1452 N N . ALA A 1 194 ? 33.774 24.046 -24.603 1.00 86.50 194 ALA A N 1
ATOM 1453 C CA . ALA A 1 194 ? 32.956 24.143 -25.810 1.00 86.50 194 ALA A CA 1
ATOM 1454 C C . ALA A 1 194 ? 32.007 25.356 -25.782 1.00 86.50 194 ALA A C 1
ATOM 1456 O O . ALA A 1 194 ? 32.020 26.184 -26.700 1.00 86.50 194 ALA A O 1
ATOM 1457 N N . PHE A 1 195 ? 31.204 25.499 -24.726 1.00 90.06 195 PHE A N 1
ATOM 1458 C CA . PHE A 1 195 ? 30.135 26.494 -24.651 1.00 90.06 195 PHE A CA 1
ATOM 1459 C C . PHE A 1 195 ? 30.626 27.889 -24.254 1.00 90.06 195 PHE A C 1
ATOM 1461 O O . PHE A 1 195 ? 30.115 28.876 -24.799 1.00 90.06 195 PHE A O 1
ATOM 1468 N N . ARG A 1 196 ? 31.611 28.022 -23.352 1.00 91.88 196 ARG A N 1
ATOM 1469 C CA . ARG A 1 196 ? 32.085 29.348 -22.905 1.00 91.88 196 ARG A CA 1
ATOM 1470 C C . ARG A 1 196 ? 33.301 29.813 -23.676 1.00 91.88 196 ARG A C 1
ATOM 1472 O O . ARG A 1 196 ? 33.285 30.890 -24.273 1.00 91.88 196 ARG A O 1
ATOM 1479 N N . VAL A 1 197 ? 34.361 29.008 -23.694 1.00 89.19 197 VAL A N 1
ATOM 1480 C CA . VAL A 1 197 ? 35.630 29.449 -24.288 1.00 89.19 197 VAL A CA 1
ATOM 1481 C C . VAL A 1 197 ? 35.513 29.559 -25.805 1.00 89.19 197 VAL A C 1
ATOM 1483 O O . VAL A 1 197 ? 35.859 30.600 -26.369 1.00 89.19 197 VAL A O 1
ATOM 1486 N N . LEU A 1 198 ? 34.990 28.528 -26.471 1.00 88.31 198 LEU A N 1
ATOM 1487 C CA . LEU A 1 198 ? 34.898 28.499 -27.930 1.00 88.31 198 LEU A CA 1
ATOM 1488 C C . LEU A 1 198 ? 33.650 29.216 -28.454 1.00 88.31 198 LEU A C 1
ATOM 1490 O O . LEU A 1 198 ? 33.786 30.180 -29.212 1.00 88.31 198 LEU A O 1
ATOM 1494 N N . LEU A 1 199 ? 32.452 28.773 -28.056 1.00 88.00 199 LEU A N 1
ATOM 1495 C CA . LEU A 1 199 ? 31.188 29.286 -28.589 1.00 88.00 199 LEU A CA 1
ATOM 1496 C C . LEU A 1 199 ? 30.870 30.701 -28.091 1.00 88.00 199 LEU A C 1
ATOM 1498 O O . LEU A 1 199 ? 30.788 31.615 -28.911 1.00 88.00 199 LEU A O 1
ATOM 1502 N N . GLN A 1 200 ? 30.720 30.918 -26.777 1.00 90.31 200 GLN A N 1
ATOM 1503 C CA . GLN A 1 200 ? 30.436 32.255 -26.234 1.00 90.31 200 GLN A CA 1
ATOM 1504 C C . GLN A 1 200 ? 31.561 33.237 -26.584 1.00 90.31 200 GLN A C 1
ATOM 1506 O O . GLN A 1 200 ? 31.268 34.345 -27.023 1.00 90.31 200 GLN A O 1
ATOM 1511 N N . GLY A 1 201 ? 32.832 32.829 -26.484 1.00 87.81 201 GLY A N 1
ATOM 1512 C CA . GLY A 1 201 ? 33.970 33.660 -26.889 1.00 87.81 201 GLY A CA 1
ATOM 1513 C C . GLY A 1 201 ? 33.877 34.141 -28.344 1.00 87.81 201 GLY A C 1
ATOM 1514 O O . GLY A 1 201 ? 34.108 35.320 -28.629 1.00 87.81 201 GLY A O 1
ATOM 1515 N N . TRP A 1 202 ? 33.484 33.262 -29.271 1.00 87.56 202 TRP A N 1
ATOM 1516 C CA . TRP A 1 202 ? 33.234 33.635 -30.666 1.00 87.56 202 TRP A CA 1
ATOM 1517 C C . TRP A 1 202 ? 32.005 34.546 -30.825 1.00 87.56 202 TRP A C 1
ATOM 1519 O O . TRP A 1 202 ? 32.076 35.558 -31.525 1.00 87.56 202 TRP A O 1
ATOM 1529 N N . LEU A 1 203 ? 30.895 34.256 -30.143 1.00 87.69 203 LEU A N 1
ATOM 1530 C CA . LEU A 1 203 ? 29.688 35.090 -30.188 1.00 87.69 203 LEU A CA 1
ATOM 1531 C C . LEU A 1 203 ? 29.936 36.500 -29.621 1.00 87.69 203 LEU A C 1
ATOM 1533 O O . LEU A 1 203 ? 29.459 37.483 -30.182 1.00 87.69 203 LEU A O 1
ATOM 1537 N N . GLU A 1 204 ? 30.747 36.640 -28.570 1.00 87.56 204 GLU A N 1
ATOM 1538 C CA . GLU A 1 204 ? 31.169 37.934 -28.011 1.00 87.56 204 GLU A CA 1
ATOM 1539 C C . GLU A 1 204 ? 32.052 38.731 -28.980 1.00 87.56 204 GLU A C 1
ATOM 1541 O O . GLU A 1 204 ? 32.003 39.967 -29.015 1.00 87.56 204 GLU A O 1
ATOM 1546 N N . ARG A 1 205 ? 32.835 38.042 -29.821 1.00 84.19 205 ARG A N 1
ATOM 1547 C CA . ARG A 1 205 ? 33.591 38.686 -30.902 1.00 84.19 205 ARG A CA 1
ATOM 1548 C C . ARG A 1 205 ? 32.657 39.331 -31.930 1.00 84.19 205 ARG A C 1
ATOM 1550 O O . ARG A 1 205 ? 33.009 40.405 -32.425 1.00 84.19 205 ARG A O 1
ATOM 1557 N N . ILE A 1 206 ? 31.508 38.707 -32.214 1.00 83.56 206 ILE A N 1
ATOM 1558 C CA . ILE A 1 206 ? 30.478 39.194 -33.149 1.00 83.56 206 ILE A CA 1
ATOM 1559 C C . ILE A 1 206 ? 29.623 40.293 -32.507 1.00 83.56 206 ILE A C 1
ATOM 1561 O O . ILE A 1 206 ? 29.498 41.377 -33.068 1.00 83.56 206 ILE A O 1
ATOM 1565 N N . GLY A 1 207 ? 29.057 40.039 -31.325 1.00 79.19 207 GLY A N 1
ATOM 1566 C CA . GLY A 1 207 ? 28.114 40.942 -30.657 1.00 79.19 207 GLY A CA 1
ATOM 1567 C C . GLY A 1 207 ? 28.743 42.220 -30.091 1.00 79.19 207 GLY A C 1
ATOM 1568 O O . GLY A 1 207 ? 28.040 43.190 -29.820 1.00 79.19 207 GLY A O 1
ATOM 1569 N N . GLY A 1 208 ? 30.066 42.255 -29.920 1.00 72.69 208 GLY A N 1
ATOM 1570 C CA . GLY A 1 208 ? 30.771 43.405 -29.358 1.00 72.69 208 GLY A CA 1
ATOM 1571 C C . GLY A 1 208 ? 30.700 43.481 -27.826 1.00 72.69 208 GLY A C 1
ATOM 1572 O O . GLY A 1 208 ? 29.987 42.739 -27.159 1.00 72.69 208 GLY A O 1
ATOM 1573 N N . ARG A 1 209 ? 31.473 44.407 -27.236 1.00 67.44 209 ARG A N 1
ATOM 1574 C CA . ARG A 1 209 ? 31.758 44.445 -25.782 1.00 67.44 209 ARG A CA 1
ATOM 1575 C C . ARG A 1 209 ? 30.529 44.647 -24.881 1.00 67.44 209 ARG A C 1
ATOM 1577 O O . ARG A 1 209 ? 30.556 44.235 -23.726 1.00 67.44 209 ARG A O 1
ATOM 1584 N N . ARG A 1 210 ? 29.469 45.285 -25.387 1.00 77.31 210 ARG A N 1
ATOM 1585 C CA . ARG A 1 210 ? 28.249 45.598 -24.617 1.00 77.31 210 ARG A CA 1
ATOM 1586 C C . ARG A 1 210 ? 27.132 44.560 -24.778 1.00 77.31 210 ARG A C 1
ATOM 1588 O O . ARG A 1 210 ? 26.166 44.606 -24.031 1.00 77.31 210 ARG A O 1
ATOM 1595 N N . ALA A 1 211 ? 27.251 43.624 -25.719 1.00 84.06 211 ALA A N 1
ATOM 1596 C CA . ALA A 1 211 ? 26.185 42.673 -26.009 1.00 84.06 211 ALA A CA 1
ATOM 1597 C C . ALA A 1 211 ? 26.136 41.543 -24.982 1.00 84.06 211 ALA A C 1
ATOM 1599 O O . ALA A 1 211 ? 27.129 40.837 -24.820 1.00 84.06 211 ALA A O 1
ATOM 1600 N N . TRP A 1 212 ? 24.991 41.353 -24.326 1.00 88.75 212 TRP A N 1
ATOM 1601 C CA . TRP A 1 212 ? 24.749 40.274 -23.358 1.00 88.75 212 TRP A CA 1
ATOM 1602 C C . TRP A 1 212 ? 24.136 39.015 -23.978 1.00 88.75 212 TRP A C 1
ATOM 1604 O O . TRP A 1 212 ? 24.292 37.929 -23.429 1.00 88.75 212 TRP A O 1
ATOM 1614 N N . TRP A 1 213 ? 23.526 39.131 -25.162 1.00 91.62 213 TRP A N 1
ATOM 1615 C CA . TRP A 1 213 ? 22.930 38.005 -25.887 1.00 91.62 213 TRP A CA 1
ATOM 1616 C C . TRP A 1 213 ? 23.866 36.791 -26.096 1.00 91.62 213 TRP A C 1
ATOM 1618 O O . TRP A 1 213 ? 23.345 35.678 -26.055 1.00 91.62 213 TRP A O 1
ATOM 1628 N N . PRO A 1 214 ? 25.210 36.918 -26.244 1.00 91.75 214 PRO A N 1
ATOM 1629 C CA . PRO A 1 214 ? 26.095 35.753 -26.359 1.00 91.75 214 PRO A CA 1
ATOM 1630 C C . PRO A 1 214 ? 26.027 34.801 -25.160 1.00 91.75 214 PRO A C 1
ATOM 1632 O O . PRO A 1 214 ? 26.133 33.589 -25.339 1.00 91.75 214 PRO A O 1
ATOM 1635 N N . VAL A 1 215 ? 25.823 35.348 -23.954 1.00 92.50 215 VAL A N 1
ATOM 1636 C CA . VAL A 1 215 ? 25.673 34.574 -22.712 1.00 92.50 215 VAL A CA 1
ATOM 1637 C C . VAL A 1 215 ? 24.399 33.734 -22.788 1.00 92.50 215 VAL A C 1
ATOM 1639 O O . VAL A 1 215 ? 24.444 32.523 -22.606 1.00 92.50 215 VAL A O 1
ATOM 1642 N N . PHE A 1 216 ? 23.277 34.362 -23.145 1.00 93.88 216 PHE A N 1
ATOM 1643 C CA . PHE A 1 216 ? 21.977 33.696 -23.222 1.00 93.88 216 PHE A CA 1
ATOM 1644 C C . PHE A 1 216 ? 21.896 32.671 -24.357 1.00 93.88 216 PHE A C 1
ATOM 1646 O O . PHE A 1 216 ? 21.330 31.601 -24.168 1.00 93.88 216 PHE A O 1
ATOM 1653 N N . VAL A 1 217 ? 22.503 32.946 -25.517 1.00 90.62 217 VAL A N 1
ATOM 1654 C CA . VAL A 1 217 ? 22.547 31.985 -26.633 1.00 90.62 217 VAL A CA 1
ATOM 1655 C C . VAL A 1 217 ? 23.396 30.764 -26.278 1.00 90.62 217 VAL A C 1
ATOM 1657 O O . VAL A 1 217 ? 22.984 29.638 -26.545 1.00 90.62 217 VAL A O 1
ATOM 1660 N N . SER A 1 218 ? 24.555 30.964 -25.640 1.00 91.31 218 SER A N 1
ATOM 1661 C CA . SER A 1 218 ? 25.381 29.854 -25.146 1.00 91.31 218 SER A CA 1
ATOM 1662 C C . SER A 1 218 ? 24.645 29.034 -24.076 1.00 91.31 218 SER A C 1
ATOM 1664 O O . SER A 1 218 ? 24.672 27.806 -24.122 1.00 91.31 218 SER A O 1
ATOM 1666 N N . ALA A 1 219 ? 23.927 29.691 -23.160 1.00 93.25 219 ALA A N 1
ATOM 1667 C CA . ALA A 1 219 ? 23.125 29.030 -22.131 1.00 93.25 219 ALA A CA 1
ATOM 1668 C C . ALA A 1 219 ? 21.943 28.226 -22.703 1.00 93.25 219 ALA A C 1
ATOM 1670 O O . ALA A 1 219 ? 21.723 27.090 -22.294 1.00 93.25 219 ALA A O 1
ATOM 1671 N N . ALA A 1 220 ? 21.227 28.768 -23.692 1.00 89.50 220 ALA A N 1
ATOM 1672 C CA . ALA A 1 220 ? 20.125 28.071 -24.355 1.00 89.50 220 ALA A CA 1
ATOM 1673 C C . ALA A 1 220 ? 20.603 26.830 -25.128 1.00 89.50 220 ALA A C 1
ATOM 1675 O O . ALA A 1 220 ? 19.957 25.786 -25.089 1.00 89.50 220 ALA A O 1
ATOM 1676 N N . LEU A 1 221 ? 21.752 26.920 -25.806 1.00 87.50 221 LEU A N 1
ATOM 1677 C CA . LEU A 1 221 ? 22.342 25.777 -26.509 1.00 87.50 221 LEU A CA 1
ATOM 1678 C C . LEU A 1 221 ? 22.868 24.709 -25.541 1.00 87.50 221 LEU A C 1
ATOM 1680 O O . LEU A 1 221 ? 22.745 23.523 -25.837 1.00 87.50 221 LEU A O 1
ATOM 1684 N N . PHE A 1 222 ? 23.403 25.119 -24.386 1.00 88.06 222 PHE A N 1
ATOM 1685 C CA . PHE A 1 222 ? 23.773 24.206 -23.303 1.00 88.06 222 PHE A CA 1
ATOM 1686 C C . PHE A 1 222 ? 22.547 23.449 -22.775 1.00 88.06 222 PHE A C 1
ATOM 1688 O O . PHE A 1 222 ? 22.561 22.223 -22.721 1.00 88.06 222 PHE A O 1
ATOM 1695 N N . ALA A 1 223 ? 21.458 24.159 -22.473 1.00 87.19 223 ALA A N 1
ATOM 1696 C CA . ALA A 1 223 ? 20.203 23.554 -22.034 1.00 87.19 223 ALA A CA 1
ATOM 1697 C C . ALA A 1 223 ? 19.621 22.585 -23.076 1.00 87.19 223 ALA A C 1
ATOM 1699 O O . ALA A 1 223 ? 19.213 21.478 -22.738 1.00 87.19 223 ALA A O 1
ATOM 1700 N N . LEU A 1 224 ? 19.641 22.955 -24.361 1.00 83.56 224 LEU A N 1
ATOM 1701 C CA . LEU A 1 224 ? 19.153 22.096 -25.441 1.00 83.56 224 LEU A CA 1
ATOM 1702 C C . LEU A 1 224 ? 19.958 20.792 -25.565 1.00 83.56 224 LEU A C 1
ATOM 1704 O O . LEU A 1 224 ? 19.377 19.743 -25.845 1.00 83.56 224 LEU A O 1
ATOM 1708 N N . ALA A 1 225 ? 21.272 20.839 -25.324 1.00 80.25 225 ALA A N 1
ATOM 1709 C CA . ALA A 1 225 ? 22.115 19.642 -25.299 1.00 80.25 225 ALA A CA 1
ATOM 1710 C C . ALA A 1 225 ? 21.725 18.658 -24.176 1.00 80.25 225 ALA A C 1
ATOM 1712 O O . ALA A 1 225 ? 22.041 17.478 -24.278 1.00 80.25 225 ALA A O 1
ATOM 1713 N N . HIS A 1 226 ? 20.986 19.125 -23.164 1.00 78.81 226 HIS A N 1
ATOM 1714 C CA . HIS A 1 226 ? 20.491 18.343 -22.029 1.00 78.81 226 HIS A CA 1
ATOM 1715 C C . HIS A 1 226 ? 19.002 17.967 -22.151 1.00 78.81 226 HIS A C 1
ATOM 1717 O O . HIS A 1 226 ? 18.404 17.478 -21.196 1.00 78.81 226 HIS A O 1
ATOM 1723 N N . SER A 1 227 ? 18.380 18.160 -23.321 1.00 73.62 227 SER A N 1
ATOM 1724 C CA . SER A 1 227 ? 16.944 17.893 -23.548 1.00 73.62 227 SER A CA 1
ATOM 1725 C C . SER A 1 227 ? 16.494 16.446 -23.300 1.00 73.62 227 SER A C 1
ATOM 1727 O O . SER A 1 227 ? 15.313 16.217 -23.071 1.00 73.62 227 SER A O 1
ATOM 1729 N N . GLY A 1 228 ? 17.419 15.481 -23.270 1.00 66.62 228 GLY A N 1
ATOM 1730 C CA . GLY A 1 228 ? 17.141 14.091 -22.886 1.00 66.62 228 GLY A CA 1
ATOM 1731 C C . GLY A 1 228 ? 16.943 13.850 -21.380 1.00 66.62 228 GLY A C 1
ATOM 1732 O O . GLY A 1 228 ? 16.716 12.711 -20.989 1.00 66.62 228 GLY A O 1
ATOM 1733 N N . GLN A 1 229 ? 17.039 14.880 -20.531 1.00 71.62 229 GLN A N 1
ATOM 1734 C CA . GLN A 1 229 ? 16.912 14.798 -19.062 1.00 71.62 229 GLN A CA 1
ATOM 1735 C C . GLN A 1 229 ? 15.558 15.345 -18.563 1.00 71.62 229 GLN A C 1
ATOM 1737 O O . GLN A 1 229 ? 15.471 16.045 -17.549 1.00 71.62 229 GLN A O 1
ATOM 1742 N N . GLY A 1 230 ? 14.496 15.113 -19.340 1.00 74.50 230 GLY A N 1
ATOM 1743 C CA . GLY A 1 230 ? 13.163 15.647 -19.069 1.00 74.50 230 GLY A CA 1
ATOM 1744 C C . GLY A 1 230 ? 13.157 17.178 -19.015 1.00 74.50 230 GLY A C 1
ATOM 1745 O O . GLY A 1 230 ? 13.558 17.850 -19.964 1.00 74.50 230 GLY A O 1
ATOM 1746 N N . TRP A 1 231 ? 12.714 17.734 -17.886 1.00 78.06 231 TRP A N 1
ATOM 1747 C CA . TRP A 1 231 ? 12.560 19.180 -17.683 1.00 78.06 231 TRP A CA 1
ATOM 1748 C C . TRP A 1 231 ? 13.782 19.885 -17.065 1.00 78.06 231 TRP A C 1
ATOM 1750 O O . TRP A 1 231 ? 13.786 21.113 -16.946 1.00 78.06 231 TRP A O 1
ATOM 1760 N N . ALA A 1 232 ? 14.859 19.148 -16.768 1.00 75.81 232 ALA A N 1
ATOM 1761 C CA . ALA A 1 232 ? 16.127 19.706 -16.285 1.00 75.81 232 ALA A CA 1
ATOM 1762 C C . ALA A 1 232 ? 16.744 20.830 -17.160 1.00 75.81 232 ALA A C 1
ATOM 1764 O O . ALA A 1 232 ? 17.362 21.734 -16.588 1.00 75.81 232 ALA A O 1
ATOM 1765 N N . PRO A 1 233 ? 16.569 20.877 -18.504 1.00 85.12 233 PRO A N 1
ATOM 1766 C CA . PRO A 1 233 ? 17.081 21.968 -19.338 1.00 85.12 233 PRO A CA 1
ATOM 1767 C C . PRO A 1 233 ? 16.704 23.378 -18.875 1.00 85.12 233 PRO A C 1
ATOM 1769 O O . PRO A 1 233 ? 17.484 24.308 -19.066 1.00 85.12 233 PRO A O 1
ATOM 1772 N N . VAL A 1 234 ? 15.524 23.562 -18.278 1.00 85.12 234 VAL A N 1
ATOM 1773 C CA . VAL A 1 234 ? 15.026 24.890 -17.890 1.00 85.12 234 VAL A CA 1
ATOM 1774 C C . VAL A 1 234 ? 15.852 25.478 -16.726 1.00 85.12 234 VAL A C 1
ATOM 1776 O O . VAL A 1 234 ? 16.445 26.545 -16.910 1.00 85.12 234 VAL A O 1
ATOM 1779 N N . PRO A 1 235 ? 15.995 24.802 -15.569 1.00 85.94 235 PRO A N 1
ATOM 1780 C CA . PRO A 1 235 ? 16.927 25.230 -14.523 1.00 85.94 235 PRO A CA 1
ATOM 1781 C C . PRO A 1 235 ? 18.394 25.239 -14.975 1.00 85.94 235 PRO A C 1
ATOM 1783 O O . PRO A 1 235 ? 19.144 26.148 -14.610 1.00 85.94 235 PRO A O 1
ATOM 1786 N N . LEU A 1 236 ? 18.817 24.283 -15.813 1.00 88.44 236 LEU A N 1
ATOM 1787 C CA . LEU A 1 236 ? 20.185 24.255 -16.346 1.00 88.44 236 LEU A CA 1
ATOM 1788 C C . LEU A 1 236 ? 20.493 25.466 -17.239 1.00 88.44 236 LEU A C 1
ATOM 1790 O O . LEU A 1 236 ? 21.626 25.944 -17.237 1.00 88.44 236 LEU A O 1
ATOM 1794 N N . ALA A 1 237 ? 19.507 26.026 -17.948 1.00 91.06 237 ALA A N 1
ATOM 1795 C CA . ALA A 1 237 ? 19.677 27.277 -18.690 1.00 91.06 237 ALA A CA 1
ATOM 1796 C C . ALA A 1 237 ? 20.014 28.452 -17.756 1.00 91.06 237 ALA A C 1
ATOM 1798 O O . ALA A 1 237 ? 20.846 29.298 -18.097 1.00 91.06 237 ALA A O 1
ATOM 1799 N N . VAL A 1 238 ? 19.406 28.493 -16.565 1.00 92.62 238 VAL A N 1
ATOM 1800 C CA . VAL A 1 238 ? 19.674 29.515 -15.539 1.00 92.62 238 VAL A CA 1
ATOM 1801 C C . VAL A 1 238 ? 21.089 29.355 -14.988 1.00 92.62 238 VAL A C 1
ATOM 1803 O O . VAL A 1 238 ? 21.842 30.332 -14.940 1.00 92.62 238 VAL A O 1
ATOM 1806 N N . LEU A 1 239 ? 21.486 28.124 -14.648 1.00 93.19 239 LEU A N 1
ATOM 1807 C CA . LEU A 1 239 ? 22.850 27.816 -14.216 1.00 93.19 239 LEU A CA 1
ATOM 1808 C C . LEU A 1 239 ? 23.873 28.206 -15.294 1.00 93.19 239 LEU A C 1
ATOM 1810 O O . LEU A 1 239 ? 24.832 28.924 -15.010 1.00 93.19 239 LEU A O 1
ATOM 1814 N N . ALA A 1 240 ? 23.636 27.809 -16.545 1.00 93.88 240 ALA A N 1
ATOM 1815 C CA . ALA A 1 240 ? 24.509 28.099 -17.676 1.00 93.88 240 ALA A CA 1
ATOM 1816 C C . ALA A 1 240 ? 24.631 29.602 -17.969 1.00 93.88 240 ALA A C 1
ATOM 1818 O O . ALA A 1 240 ? 25.709 30.072 -18.340 1.00 93.88 240 ALA A O 1
ATOM 1819 N N . ALA A 1 241 ? 23.563 30.380 -17.765 1.00 94.81 241 ALA A N 1
ATOM 1820 C CA . ALA A 1 241 ? 23.616 31.837 -17.852 1.00 94.81 241 ALA A CA 1
ATOM 1821 C C . ALA A 1 241 ? 24.482 32.440 -16.731 1.00 94.81 241 ALA A C 1
ATOM 1823 O O . ALA A 1 241 ? 25.277 33.345 -16.996 1.00 94.81 241 ALA A O 1
ATOM 1824 N N . GLY A 1 242 ? 24.389 31.905 -15.508 1.00 92.94 242 GLY A N 1
ATOM 1825 C CA . GLY A 1 242 ? 25.257 32.272 -14.385 1.00 92.94 242 GLY A CA 1
ATOM 1826 C C . GLY A 1 242 ? 26.731 31.970 -14.663 1.00 92.94 242 GLY A C 1
ATOM 1827 O O . GLY A 1 242 ? 27.585 32.846 -14.515 1.00 92.94 242 GLY A O 1
ATOM 1828 N N . ILE A 1 243 ? 27.033 30.773 -15.170 1.00 94.62 243 ILE A N 1
ATOM 1829 C CA . ILE A 1 243 ? 28.392 30.387 -15.564 1.00 94.62 243 ILE A CA 1
ATOM 1830 C C . ILE A 1 243 ? 28.910 31.295 -16.695 1.00 94.62 243 ILE A C 1
ATOM 1832 O O . ILE A 1 243 ? 30.036 31.794 -16.641 1.00 94.62 243 ILE A O 1
ATOM 1836 N N . GLY A 1 244 ? 28.074 31.595 -17.693 1.00 92.56 244 GLY A N 1
ATOM 1837 C CA . GLY A 1 244 ? 28.418 32.520 -18.774 1.00 92.56 244 GLY A CA 1
ATOM 1838 C C . GLY A 1 244 ? 28.642 33.962 -18.304 1.00 92.56 244 GLY A C 1
ATOM 1839 O O . GLY A 1 244 ? 29.520 34.645 -18.841 1.00 92.56 244 GLY A O 1
ATOM 1840 N N . TYR A 1 245 ? 27.928 34.416 -17.267 1.00 92.31 245 TYR A N 1
ATOM 1841 C CA . TYR A 1 245 ? 28.192 35.686 -16.584 1.00 92.31 245 TYR A CA 1
ATOM 1842 C C . TYR A 1 245 ? 29.561 35.668 -15.892 1.00 92.31 245 TYR A C 1
ATOM 1844 O O . TYR A 1 245 ? 30.366 36.571 -16.127 1.00 92.31 245 TYR A O 1
ATOM 1852 N N . VAL A 1 246 ? 29.874 34.630 -15.107 1.00 92.25 246 VAL A N 1
ATOM 1853 C CA . VAL A 1 246 ? 31.183 34.486 -14.441 1.00 92.25 246 VAL A CA 1
ATOM 1854 C C . VAL A 1 246 ? 32.312 34.459 -15.472 1.00 92.25 246 VAL A C 1
ATOM 1856 O O . VAL A 1 246 ? 33.307 35.170 -15.309 1.00 92.25 246 VAL A O 1
ATOM 1859 N N . TYR A 1 247 ? 32.149 33.721 -16.576 1.00 91.38 247 TYR A N 1
ATOM 1860 C CA . TYR A 1 247 ? 33.123 33.706 -17.669 1.00 91.38 247 TYR A CA 1
ATOM 1861 C C . TYR A 1 247 ? 33.310 35.087 -18.297 1.00 91.38 247 TYR A C 1
ATOM 1863 O O . TYR A 1 247 ? 34.432 35.480 -18.610 1.00 91.38 247 TYR A O 1
ATOM 1871 N N . ARG A 1 248 ? 32.229 35.846 -18.478 1.00 89.06 248 ARG A N 1
ATOM 1872 C CA . ARG A 1 248 ? 32.296 37.196 -19.040 1.00 89.06 248 ARG A CA 1
ATOM 1873 C C . ARG A 1 248 ? 33.041 38.164 -18.118 1.00 89.06 248 ARG A C 1
ATOM 1875 O O . ARG A 1 248 ? 33.781 39.003 -18.613 1.00 89.06 248 ARG A O 1
ATOM 1882 N N . GLN A 1 249 ? 32.854 38.065 -16.800 1.00 89.00 249 GLN A N 1
ATOM 1883 C CA . GLN A 1 249 ? 33.507 38.965 -15.840 1.00 89.00 249 GLN A CA 1
ATOM 1884 C C . GLN A 1 249 ? 34.979 38.604 -15.612 1.00 89.00 249 GLN A C 1
ATOM 1886 O O . GLN A 1 249 ? 35.838 39.481 -15.521 1.00 89.00 249 GLN A O 1
ATOM 1891 N N . THR A 1 250 ? 35.281 37.308 -15.521 1.00 89.06 250 THR A N 1
ATOM 1892 C CA . THR A 1 250 ? 36.611 36.813 -15.129 1.00 89.06 250 THR A CA 1
ATOM 1893 C C . THR A 1 250 ? 37.495 36.479 -16.322 1.00 89.06 250 THR A C 1
ATOM 1895 O O . THR A 1 250 ? 38.713 36.654 -16.264 1.00 89.06 250 THR A O 1
ATOM 1898 N N . HIS A 1 251 ? 36.881 35.976 -17.394 1.00 87.00 251 HIS A N 1
ATOM 1899 C CA . HIS A 1 251 ? 37.525 35.334 -18.534 1.00 87.00 251 HIS A CA 1
ATOM 1900 C C . HIS A 1 251 ? 38.511 34.225 -18.166 1.00 87.00 251 HIS A C 1
ATOM 1902 O O . HIS A 1 251 ? 39.512 34.003 -18.853 1.00 87.00 251 HIS A O 1
ATOM 1908 N N . ARG A 1 252 ? 38.221 33.526 -17.073 1.00 89.62 252 ARG A N 1
ATOM 1909 C CA . ARG A 1 252 ? 39.001 32.396 -16.583 1.00 89.62 252 ARG A CA 1
ATOM 1910 C C . ARG A 1 252 ? 38.199 31.117 -16.770 1.00 89.62 252 ARG A C 1
ATOM 1912 O O . ARG A 1 252 ? 36.984 31.125 -16.606 1.00 89.62 252 ARG A O 1
ATOM 1919 N N . LEU A 1 253 ? 38.890 30.030 -17.107 1.00 90.00 253 LEU A N 1
ATOM 1920 C CA . LEU A 1 253 ? 38.285 28.703 -17.260 1.00 90.00 253 LEU A CA 1
ATOM 1921 C C . LEU A 1 253 ? 38.084 28.021 -15.900 1.00 90.00 253 LEU A C 1
ATOM 1923 O O . LEU A 1 253 ? 37.067 27.387 -15.662 1.00 90.00 253 LEU A O 1
ATOM 1927 N N . VAL A 1 254 ? 39.028 28.202 -14.978 1.00 92.31 254 VAL A N 1
ATOM 1928 C CA . VAL A 1 254 ? 38.997 27.566 -13.653 1.00 92.31 254 VAL A CA 1
ATOM 1929 C C . VAL A 1 254 ? 37.754 27.915 -12.818 1.00 92.31 254 VAL A C 1
ATOM 1931 O O . VAL A 1 254 ? 37.151 26.975 -12.311 1.00 92.31 254 VAL A O 1
ATOM 1934 N N . PRO A 1 255 ? 37.300 29.182 -12.683 1.00 93.12 255 PRO A N 1
ATOM 1935 C CA . PRO A 1 255 ? 36.134 29.480 -11.853 1.00 93.12 255 PRO A CA 1
ATOM 1936 C C . PRO A 1 255 ? 34.838 28.929 -12.449 1.00 93.12 255 PRO A C 1
ATOM 1938 O O . PRO A 1 255 ? 33.968 28.504 -11.701 1.00 93.12 255 PRO A O 1
ATOM 1941 N N . ILE A 1 256 ? 34.701 28.894 -13.779 1.00 94.38 256 ILE A N 1
ATOM 1942 C CA . ILE A 1 256 ? 33.498 28.350 -14.424 1.00 94.38 256 ILE A CA 1
ATOM 1943 C C . ILE A 1 256 ? 33.441 26.827 -14.370 1.00 94.38 256 ILE A C 1
ATOM 1945 O O . ILE A 1 256 ? 32.380 26.276 -14.097 1.00 94.38 256 ILE A O 1
ATOM 1949 N N . VAL A 1 257 ? 34.584 26.155 -14.541 1.00 93.69 257 VAL A N 1
ATOM 1950 C CA . VAL A 1 257 ? 34.671 24.704 -14.367 1.00 93.69 257 VAL A CA 1
ATOM 1951 C C . VAL A 1 257 ? 34.410 24.365 -12.904 1.00 93.69 257 VAL A C 1
ATOM 1953 O O . VAL A 1 257 ? 33.516 23.581 -12.634 1.00 93.69 257 VAL A O 1
ATOM 1956 N N . ALA A 1 258 ? 35.081 25.017 -11.949 1.00 94.44 258 ALA A N 1
ATOM 1957 C CA . ALA A 1 258 ? 34.864 24.776 -10.520 1.00 94.44 258 ALA A CA 1
ATOM 1958 C C . ALA A 1 258 ? 33.407 25.012 -10.086 1.00 94.44 258 ALA A C 1
ATOM 1960 O O . ALA A 1 258 ? 32.870 24.229 -9.307 1.00 94.44 258 ALA A O 1
ATOM 1961 N N . MET A 1 259 ? 32.755 26.053 -10.614 1.00 94.50 259 MET A N 1
ATOM 1962 C CA . MET A 1 259 ? 31.334 26.318 -10.380 1.00 94.50 259 MET A CA 1
ATOM 1963 C C . MET A 1 259 ? 30.445 25.163 -10.861 1.00 94.50 259 MET A C 1
ATOM 1965 O O . MET A 1 259 ? 29.555 24.730 -10.135 1.00 94.50 259 MET A O 1
ATOM 1969 N N . HIS A 1 260 ? 30.702 24.644 -12.061 1.00 94.19 260 HIS A N 1
ATOM 1970 C CA . HIS A 1 260 ? 29.946 23.537 -12.639 1.00 94.19 260 HIS A CA 1
ATOM 1971 C C . HIS A 1 260 ? 30.238 22.205 -11.917 1.00 94.19 260 HIS A C 1
ATOM 1973 O O . HIS A 1 260 ? 29.310 21.503 -11.522 1.00 94.19 260 HIS A O 1
ATOM 1979 N N . MET A 1 261 ? 31.508 21.896 -11.631 1.00 94.00 261 MET A N 1
ATOM 1980 C CA . MET A 1 261 ? 31.896 20.721 -10.839 1.00 94.00 261 MET A CA 1
ATOM 1981 C C . MET A 1 261 ? 31.213 20.727 -9.463 1.00 94.00 261 MET A C 1
ATOM 1983 O O . MET A 1 261 ? 30.689 19.704 -9.034 1.00 94.00 261 MET A O 1
ATOM 1987 N N . ALA A 1 262 ? 31.175 21.878 -8.782 1.00 92.31 262 ALA A N 1
ATOM 1988 C CA . ALA A 1 262 ? 30.526 22.013 -7.479 1.00 92.31 262 ALA A CA 1
ATOM 1989 C C . ALA A 1 262 ? 29.010 21.759 -7.549 1.00 92.31 262 ALA A C 1
ATOM 1991 O O . ALA A 1 262 ? 28.470 21.076 -6.678 1.00 92.31 262 ALA A O 1
ATOM 1992 N N . PHE A 1 263 ? 28.334 22.255 -8.592 1.00 91.62 263 PHE A N 1
ATOM 1993 C CA . PHE A 1 263 ? 26.909 21.996 -8.810 1.00 91.62 263 PHE A CA 1
ATOM 1994 C C . PHE A 1 263 ? 26.633 20.501 -9.026 1.00 91.62 263 PHE A C 1
ATOM 1996 O O . PHE A 1 263 ? 25.776 19.927 -8.353 1.00 91.62 263 PHE A O 1
ATOM 2003 N N . ASN A 1 264 ? 27.409 19.850 -9.899 1.00 89.44 264 ASN A N 1
ATOM 2004 C CA . ASN A 1 264 ? 27.233 18.429 -10.212 1.00 89.44 264 ASN A CA 1
ATOM 2005 C C . ASN A 1 264 ? 27.581 17.533 -9.015 1.00 89.44 264 ASN A C 1
ATOM 2007 O O . ASN A 1 264 ? 26.877 16.559 -8.755 1.00 89.44 264 ASN A O 1
ATOM 2011 N N . ALA A 1 265 ? 28.618 17.881 -8.247 1.00 89.00 265 ALA A N 1
ATOM 2012 C CA . ALA A 1 265 ? 28.980 17.174 -7.020 1.00 89.00 265 ALA A CA 1
ATOM 2013 C C . ALA A 1 265 ? 27.864 17.244 -5.969 1.00 89.00 265 ALA A C 1
ATOM 2015 O O . ALA A 1 265 ? 27.542 16.231 -5.352 1.00 89.00 265 ALA A O 1
ATOM 2016 N N . LEU A 1 266 ? 27.247 18.420 -5.791 1.00 84.88 266 LEU A N 1
ATOM 2017 C CA . LEU A 1 266 ? 26.125 18.592 -4.870 1.00 84.88 266 LEU A CA 1
ATOM 2018 C C . LEU A 1 266 ? 24.901 17.784 -5.320 1.00 84.88 266 LEU A C 1
ATOM 2020 O O . LEU A 1 266 ? 24.289 17.107 -4.500 1.00 84.88 266 LEU A O 1
ATOM 2024 N N . GLY A 1 267 ? 24.570 17.819 -6.614 1.00 79.62 267 GLY A N 1
ATOM 2025 C CA . GLY A 1 267 ? 23.469 17.034 -7.176 1.00 79.62 267 GLY A CA 1
ATOM 2026 C C . GLY A 1 267 ? 23.664 15.527 -6.986 1.00 79.62 267 GLY A C 1
ATOM 2027 O O . GLY A 1 267 ? 22.751 14.841 -6.532 1.00 79.62 267 GLY A O 1
ATOM 2028 N N . LEU A 1 268 ? 24.873 15.022 -7.253 1.00 80.06 268 LEU A N 1
ATOM 2029 C CA . LEU A 1 268 ? 25.216 13.613 -7.058 1.00 80.06 268 LEU A CA 1
ATOM 2030 C C . LEU A 1 268 ? 25.180 13.209 -5.576 1.00 80.06 268 LEU A C 1
ATOM 2032 O O . LEU A 1 268 ? 24.628 12.166 -5.239 1.00 80.06 268 LEU A O 1
ATOM 2036 N N . ALA A 1 269 ? 25.720 14.043 -4.684 1.00 79.81 269 ALA A N 1
ATOM 2037 C CA . ALA A 1 269 ? 25.691 13.789 -3.245 1.00 79.81 269 ALA A CA 1
ATOM 2038 C C . ALA A 1 269 ? 24.257 13.743 -2.697 1.00 79.81 269 ALA A C 1
ATOM 2040 O O . ALA A 1 269 ? 23.938 12.855 -1.912 1.00 79.81 269 ALA A O 1
ATOM 2041 N N . MET A 1 270 ? 23.384 14.656 -3.141 1.00 72.00 270 MET A N 1
ATOM 2042 C CA . MET A 1 270 ? 21.967 14.656 -2.766 1.00 72.00 270 MET A CA 1
ATOM 2043 C C . MET A 1 270 ? 21.247 13.406 -3.275 1.00 72.00 270 MET A C 1
ATOM 2045 O O . MET A 1 270 ? 20.519 12.786 -2.509 1.00 72.00 270 MET A O 1
ATOM 2049 N N . ALA A 1 271 ? 21.496 12.998 -4.522 1.00 71.50 271 ALA A N 1
ATOM 2050 C CA . ALA A 1 271 ? 20.901 11.794 -5.098 1.00 71.50 271 ALA A CA 1
ATOM 2051 C C . ALA A 1 271 ? 21.299 10.509 -4.347 1.00 71.50 271 ALA A C 1
ATOM 2053 O O . ALA A 1 271 ? 20.467 9.627 -4.152 1.00 71.50 271 ALA A O 1
ATOM 2054 N N . ILE A 1 272 ? 22.555 10.417 -3.896 1.00 71.75 272 ILE A N 1
ATOM 2055 C CA . ILE A 1 272 ? 23.039 9.301 -3.069 1.00 71.75 272 ILE A CA 1
ATOM 2056 C C . ILE A 1 272 ? 22.429 9.369 -1.658 1.00 71.75 272 ILE A C 1
ATOM 2058 O O . ILE A 1 272 ? 22.016 8.349 -1.112 1.00 71.75 272 ILE A O 1
ATOM 2062 N N . ALA A 1 273 ? 22.343 10.566 -1.070 1.00 66.44 273 ALA A N 1
ATOM 2063 C CA . ALA A 1 273 ? 21.855 10.788 0.291 1.00 66.44 273 ALA A CA 1
ATOM 2064 C C . ALA A 1 273 ? 20.352 10.519 0.471 1.00 66.44 273 ALA A C 1
ATOM 2066 O O . ALA A 1 273 ? 19.942 10.070 1.539 1.00 66.44 273 ALA A O 1
ATOM 2067 N N . THR A 1 274 ? 19.522 10.788 -0.542 1.00 59.25 274 THR A N 1
ATOM 2068 C CA . THR A 1 274 ? 18.066 10.567 -0.475 1.00 59.25 274 THR A CA 1
ATOM 2069 C C . THR A 1 274 ? 17.641 9.144 -0.853 1.00 59.25 274 THR A C 1
ATOM 2071 O O . THR A 1 274 ? 16.446 8.862 -0.899 1.00 59.25 274 THR A O 1
ATOM 2074 N N . GLY A 1 275 ? 18.595 8.235 -1.100 1.00 53.50 275 GLY A N 1
ATOM 2075 C CA . GLY A 1 275 ? 18.365 6.787 -1.127 1.00 53.50 275 GLY A CA 1
ATOM 2076 C C . GLY A 1 275 ? 17.257 6.304 -2.064 1.00 53.50 275 GLY A C 1
ATOM 2077 O O . GLY A 1 275 ? 16.563 5.353 -1.727 1.00 53.50 275 GLY A O 1
ATOM 2078 N N . GLY A 1 276 ? 17.036 6.965 -3.202 1.00 45.91 276 GLY A N 1
ATOM 2079 C CA . GLY A 1 276 ? 16.022 6.529 -4.170 1.00 45.91 276 GLY A CA 1
ATOM 2080 C C . GLY A 1 276 ? 14.581 6.541 -3.655 1.00 45.91 276 GLY A C 1
ATOM 2081 O O . GLY A 1 276 ? 13.713 5.977 -4.309 1.00 45.91 276 GLY A O 1
ATOM 2082 N N . GLN A 1 277 ? 14.295 7.205 -2.532 1.00 34.97 277 GLN A N 1
ATOM 2083 C CA . GLN A 1 277 ? 12.926 7.469 -2.091 1.00 34.97 277 GLN A CA 1
ATOM 2084 C C . GLN A 1 277 ? 12.393 8.716 -2.803 1.00 34.97 277 GLN A C 1
ATOM 2086 O O . GLN A 1 277 ? 12.248 9.788 -2.221 1.00 34.97 277 GLN A O 1
ATOM 2091 N N . ALA A 1 278 ? 12.142 8.586 -4.101 1.00 34.84 278 ALA A N 1
ATOM 2092 C CA . ALA A 1 278 ? 11.103 9.372 -4.743 1.00 34.84 278 ALA A CA 1
ATOM 2093 C C . ALA A 1 278 ? 9.899 8.442 -4.857 1.00 34.84 278 ALA A C 1
ATOM 2095 O O . ALA A 1 278 ? 9.940 7.488 -5.632 1.00 34.84 278 ALA A O 1
ATOM 2096 N N . ASP A 1 279 ? 8.858 8.693 -4.063 1.00 29.64 279 ASP A N 1
ATOM 2097 C CA . ASP A 1 279 ? 7.550 8.082 -4.273 1.00 29.64 279 ASP A CA 1
ATOM 2098 C C . ASP A 1 279 ? 7.160 8.289 -5.742 1.00 29.64 279 ASP A C 1
ATOM 2100 O O . ASP A 1 279 ? 6.924 9.414 -6.196 1.00 29.64 279 ASP A O 1
ATOM 2104 N N . VAL A 1 280 ? 7.165 7.201 -6.511 1.00 32.44 280 VAL A N 1
ATOM 2105 C CA . VAL A 1 280 ? 6.744 7.195 -7.910 1.00 32.44 280 VAL A CA 1
ATOM 2106 C C . VAL A 1 280 ? 5.230 7.362 -7.916 1.00 32.44 280 VAL A C 1
ATOM 2108 O O . VAL A 1 280 ? 4.470 6.399 -7.886 1.00 32.44 280 VAL A O 1
ATOM 2111 N N . VAL A 1 281 ? 4.782 8.613 -7.933 1.00 28.58 281 VAL A N 1
ATOM 2112 C CA . VAL A 1 281 ? 3.426 8.968 -8.347 1.00 28.58 281 VAL A CA 1
ATOM 2113 C C . VAL A 1 281 ? 3.331 8.677 -9.853 1.00 28.58 281 VAL A C 1
ATOM 2115 O O . VAL A 1 281 ? 4.090 9.277 -10.621 1.00 28.58 281 VAL A O 1
ATOM 2118 N N . PRO A 1 282 ? 2.456 7.766 -10.319 1.00 28.83 282 PRO A N 1
ATOM 2119 C CA . PRO A 1 282 ? 2.284 7.542 -11.751 1.00 28.83 282 PRO A CA 1
ATOM 2120 C C . PRO A 1 282 ? 1.702 8.808 -12.412 1.00 28.83 282 PRO A C 1
ATOM 2122 O O . PRO A 1 282 ? 0.790 9.423 -11.852 1.00 28.83 282 PRO A O 1
ATOM 2125 N N . PRO A 1 283 ? 2.204 9.236 -13.587 1.00 28.52 283 PRO A N 1
ATOM 2126 C CA . PRO A 1 283 ? 1.700 10.430 -14.255 1.00 28.52 283 PRO A CA 1
ATOM 2127 C C . PRO A 1 283 ? 0.261 10.223 -14.773 1.00 28.52 283 PRO A C 1
ATOM 2129 O O . PRO A 1 283 ? -0.091 9.118 -15.194 1.00 28.52 283 PRO A O 1
ATOM 2132 N N . PRO A 1 284 ? -0.579 11.277 -14.784 1.00 28.58 284 PRO A N 1
ATOM 2133 C CA . PRO A 1 284 ? -1.953 11.201 -15.270 1.00 28.58 284 PRO A CA 1
ATOM 2134 C C . PRO A 1 284 ? -2.000 11.009 -16.795 1.00 28.58 284 PRO A C 1
ATOM 2136 O O . PRO A 1 284 ? -1.173 11.545 -17.533 1.00 28.58 284 PRO A O 1
ATOM 2139 N N . ALA A 1 285 ? -2.992 10.246 -17.263 1.00 28.56 285 ALA A N 1
ATOM 2140 C CA . ALA A 1 285 ? -3.179 9.858 -18.661 1.00 28.56 285 ALA A CA 1
ATOM 2141 C C . ALA A 1 285 ? -3.214 11.065 -19.626 1.00 28.56 285 ALA A C 1
ATOM 2143 O O . ALA A 1 285 ? -4.107 11.912 -19.556 1.00 28.56 285 ALA A O 1
ATOM 2144 N N . ALA A 1 286 ? -2.255 11.131 -20.554 1.00 31.00 286 ALA A N 1
ATOM 2145 C CA . ALA A 1 286 ? -2.225 12.124 -21.626 1.00 31.00 286 ALA A CA 1
ATOM 2146 C C . ALA A 1 286 ? -3.153 11.717 -22.787 1.00 31.00 286 ALA A C 1
ATOM 2148 O O . ALA A 1 286 ? -3.191 10.561 -23.200 1.00 31.00 286 ALA A O 1
ATOM 2149 N N . ALA A 1 287 ? -3.893 12.690 -23.321 1.00 33.12 287 ALA A N 1
ATOM 2150 C CA . ALA A 1 287 ? -4.853 12.526 -24.410 1.00 33.12 287 ALA A CA 1
ATOM 2151 C C . ALA A 1 287 ? -4.205 12.001 -25.712 1.00 33.12 287 ALA A C 1
ATOM 2153 O O . ALA A 1 287 ? -3.286 12.615 -26.252 1.00 33.12 287 ALA A O 1
ATOM 2154 N N . GLU A 1 288 ? -4.717 10.886 -26.240 1.00 45.25 288 GLU A N 1
ATOM 2155 C CA . GLU A 1 288 ? -4.201 10.220 -27.443 1.00 45.25 288 GLU A CA 1
ATOM 2156 C C . GLU A 1 288 ? -4.639 10.909 -28.756 1.00 45.25 288 GLU A C 1
ATOM 2158 O O . GLU A 1 288 ? -5.816 11.219 -28.976 1.00 45.25 288 GLU A O 1
ATOM 2163 N N . GLY A 1 289 ? -3.688 11.110 -29.673 1.00 51.94 289 GLY A N 1
ATOM 2164 C CA . GLY A 1 289 ? -3.912 11.556 -31.052 1.00 51.94 289 GLY A CA 1
ATOM 2165 C C . GLY A 1 289 ? -2.988 10.819 -32.030 1.00 51.94 289 GLY A C 1
ATOM 2166 O O . GLY A 1 289 ? -1.906 10.363 -31.660 1.00 51.94 289 GLY A O 1
ATOM 2167 N N . VAL A 1 290 ? -3.413 10.678 -33.288 1.00 63.75 290 VAL A N 1
ATOM 2168 C CA . VAL A 1 290 ? -2.810 9.779 -34.289 1.00 63.75 290 VAL A CA 1
ATOM 2169 C C . VAL A 1 290 ? -2.370 10.542 -35.543 1.00 63.75 290 VAL A C 1
ATOM 2171 O O . VAL A 1 290 ? -3.144 11.307 -36.113 1.00 63.75 290 VAL A O 1
ATOM 2174 N N . VAL A 1 291 ? -1.145 10.308 -36.038 1.00 68.44 291 VAL A N 1
ATOM 2175 C CA . VAL A 1 291 ? -0.642 10.922 -37.286 1.00 68.44 291 VAL A CA 1
ATOM 2176 C C . VAL A 1 291 ? -0.590 9.915 -38.435 1.00 68.44 291 VAL A C 1
ATOM 2178 O O . VAL A 1 291 ? 0.047 8.866 -38.348 1.00 68.44 291 VAL A O 1
ATOM 2181 N N . ILE A 1 292 ? -1.194 10.288 -39.564 1.00 76.25 292 ILE A N 1
ATOM 2182 C CA . ILE A 1 292 ? -1.327 9.480 -40.780 1.00 76.25 292 ILE A CA 1
ATOM 2183 C C . ILE A 1 292 ? -0.528 10.125 -41.917 1.00 76.25 292 ILE A C 1
ATOM 2185 O O . ILE A 1 292 ? -0.620 11.332 -42.165 1.00 76.25 292 ILE A O 1
ATOM 2189 N N . ARG A 1 293 ? 0.249 9.323 -42.654 1.00 77.44 293 ARG A N 1
ATOM 2190 C CA . ARG A 1 293 ? 0.896 9.766 -43.899 1.00 77.44 293 ARG A CA 1
ATOM 2191 C C . ARG A 1 293 ? -0.075 9.620 -45.063 1.00 77.44 293 ARG A C 1
ATOM 2193 O O . ARG A 1 293 ? -0.592 8.533 -45.302 1.00 77.44 293 ARG A O 1
ATOM 2200 N N . VAL A 1 294 ? -0.312 10.711 -45.782 1.00 81.56 294 VAL A N 1
ATOM 2201 C CA . VAL A 1 294 ? -1.294 10.806 -46.861 1.00 81.56 294 VAL A CA 1
ATOM 2202 C C . VAL A 1 294 ? -0.612 11.196 -48.165 1.00 81.56 294 VAL A C 1
ATOM 2204 O O . VAL A 1 294 ? 0.011 12.251 -48.259 1.00 81.56 294 VAL A O 1
ATOM 2207 N N . ARG A 1 295 ? -0.811 10.390 -49.205 1.00 86.00 295 ARG A N 1
ATOM 2208 C CA . ARG A 1 295 ? -0.434 10.727 -50.577 1.00 86.00 295 ARG A CA 1
ATOM 2209 C C . ARG A 1 295 ? -1.626 11.346 -51.301 1.00 86.00 295 ARG A C 1
ATOM 2211 O O . ARG A 1 295 ? -2.592 10.662 -51.626 1.00 86.00 295 ARG A O 1
ATOM 2218 N N . ALA A 1 296 ? -1.556 12.642 -51.556 1.00 84.19 296 ALA A N 1
ATOM 2219 C CA . ALA A 1 296 ? -2.564 13.429 -52.246 1.00 84.19 296 ALA A CA 1
ATOM 2220 C C . ALA A 1 296 ? -2.561 13.178 -53.761 1.00 84.19 296 ALA A C 1
ATOM 2222 O O . ALA A 1 296 ? -1.527 13.296 -54.423 1.00 84.19 296 ALA A O 1
ATOM 2223 N N . GLN A 1 297 ? -3.741 12.906 -54.316 1.00 87.38 297 GLN A N 1
ATOM 2224 C CA . GLN A 1 297 ? -3.993 12.824 -55.755 1.00 87.38 297 GLN A CA 1
ATOM 2225 C C . GLN A 1 297 ? -5.038 13.884 -56.150 1.00 87.38 297 GLN A C 1
ATOM 2227 O O . GLN A 1 297 ? -6.238 13.599 -56.118 1.00 87.38 297 GLN A O 1
ATOM 2232 N N . PRO A 1 298 ? -4.609 15.124 -56.449 1.00 83.31 298 PRO A N 1
ATOM 2233 C CA . PRO A 1 298 ? -5.513 16.195 -56.859 1.00 83.31 298 PRO A CA 1
ATOM 2234 C C . PRO A 1 298 ? -5.979 16.021 -58.315 1.00 83.31 298 PRO A C 1
ATOM 2236 O O . PRO A 1 298 ? -5.250 15.474 -59.141 1.00 83.31 298 PRO A O 1
ATOM 2239 N N . GLY A 1 299 ? -7.184 16.502 -58.634 1.00 77.12 299 GLY A N 1
ATOM 2240 C CA . GLY A 1 299 ? -7.796 16.380 -59.966 1.00 77.12 299 GLY A CA 1
ATOM 2241 C C . GLY A 1 299 ? -8.382 14.996 -60.287 1.00 77.12 299 GLY A C 1
ATOM 2242 O O . GLY A 1 299 ? -8.579 14.662 -61.454 1.00 77.12 299 GLY A O 1
ATOM 2243 N N . ALA A 1 300 ? -8.646 14.166 -59.277 1.00 81.81 300 ALA A N 1
ATOM 2244 C CA . ALA A 1 300 ? -9.238 12.844 -59.470 1.00 81.81 300 ALA A CA 1
ATOM 2245 C C . ALA A 1 300 ? -10.729 12.921 -59.851 1.00 81.81 300 ALA A C 1
ATOM 2247 O O . ALA A 1 300 ? -11.420 13.868 -59.495 1.00 81.81 300 ALA A O 1
ATOM 2248 N N . ARG A 1 301 ? -11.269 11.885 -60.514 1.00 77.88 301 ARG A N 1
ATOM 2249 C CA . ARG A 1 301 ? -12.693 11.840 -60.925 1.00 77.88 301 ARG A CA 1
ATOM 2250 C C . ARG A 1 301 ? -13.686 11.774 -59.752 1.00 77.88 301 ARG A C 1
ATOM 2252 O O . ARG A 1 301 ? -14.856 12.084 -59.937 1.00 77.88 301 ARG A O 1
ATOM 2259 N N . ARG A 1 302 ? -13.244 11.351 -58.560 1.00 78.44 302 ARG A N 1
ATOM 2260 C CA . ARG A 1 302 ? -14.064 11.243 -57.338 1.00 78.44 302 ARG A CA 1
ATOM 2261 C C . ARG A 1 302 ? -13.223 11.458 -56.078 1.00 78.44 302 ARG A C 1
ATOM 2263 O O . ARG A 1 302 ? -12.041 11.120 -56.072 1.00 78.44 302 ARG A O 1
ATOM 2270 N N . ASN A 1 303 ? -13.850 11.977 -55.021 1.00 84.00 303 ASN A N 1
ATOM 2271 C CA . ASN A 1 303 ? -13.237 12.136 -53.700 1.00 84.00 303 ASN A CA 1
ATOM 2272 C C . ASN A 1 303 ? -13.280 10.813 -52.929 1.00 84.00 303 ASN A C 1
ATOM 2274 O O . ASN A 1 303 ? -14.355 10.231 -52.797 1.00 84.00 303 ASN A O 1
ATOM 2278 N N . GLY A 1 304 ? -12.153 10.358 -52.386 1.00 80.94 304 GLY A N 1
ATOM 2279 C CA . GLY A 1 304 ? -12.139 9.164 -51.543 1.00 80.94 304 GLY A CA 1
ATOM 2280 C C . GLY A 1 304 ? -10.750 8.624 -51.226 1.00 80.94 304 GLY A C 1
ATOM 2281 O O . GLY A 1 304 ? -9.750 9.002 -51.841 1.00 80.94 304 GLY A O 1
ATOM 2282 N N . VAL A 1 305 ? -10.703 7.713 -50.257 1.00 80.94 305 VAL A N 1
ATOM 2283 C CA . VAL A 1 305 ? -9.518 6.901 -49.972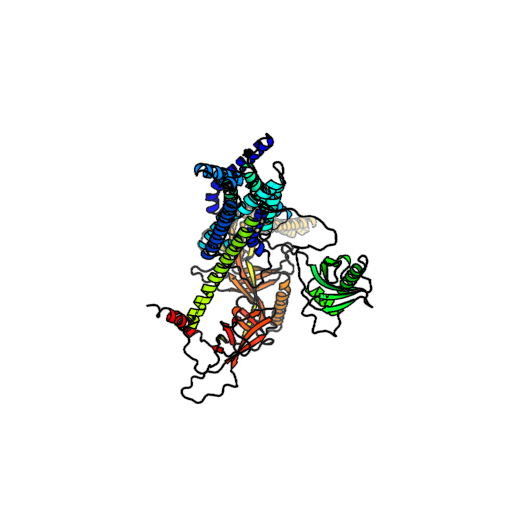 1.00 80.94 305 VAL A CA 1
ATOM 2284 C C . VAL A 1 305 ? -9.425 5.810 -51.036 1.00 80.94 305 VAL A C 1
ATOM 2286 O O . VAL A 1 305 ? -10.379 5.079 -51.277 1.00 80.94 305 VAL A O 1
ATOM 2289 N N . THR A 1 306 ? -8.283 5.725 -51.711 1.00 74.62 306 THR A N 1
ATOM 2290 C CA . THR A 1 306 ? -8.081 4.840 -52.875 1.00 74.62 306 THR A CA 1
ATOM 2291 C C . THR A 1 306 ? -7.200 3.627 -52.574 1.00 74.62 306 THR A C 1
ATOM 2293 O O . THR A 1 306 ? -7.028 2.767 -53.435 1.00 74.62 306 THR A O 1
ATOM 2296 N N . GLY A 1 307 ? -6.655 3.541 -51.357 1.00 72.75 307 GLY A N 1
ATOM 2297 C CA . GLY A 1 307 ? -5.835 2.429 -50.875 1.00 72.75 307 GLY A CA 1
ATOM 2298 C C . GLY A 1 307 ? -4.547 2.898 -50.197 1.00 72.75 307 GLY A C 1
ATOM 2299 O O . GLY A 1 307 ? -4.377 4.083 -49.913 1.00 72.75 307 GLY A O 1
ATOM 2300 N N . VAL A 1 308 ? -3.627 1.964 -49.957 1.00 70.75 308 VAL A N 1
ATOM 2301 C CA . VAL A 1 308 ? -2.314 2.221 -49.342 1.00 70.75 308 VAL A CA 1
ATOM 2302 C C . VAL A 1 308 ? -1.213 1.895 -50.352 1.00 70.75 308 VAL A C 1
ATOM 2304 O O . VAL A 1 308 ? -1.237 0.838 -50.985 1.00 70.75 308 VAL A O 1
ATOM 2307 N N . ARG A 1 309 ? -0.242 2.797 -50.525 1.00 61.56 309 ARG A N 1
ATOM 2308 C CA . ARG A 1 309 ? 0.962 2.570 -51.346 1.00 61.56 309 ARG A CA 1
ATOM 2309 C C . ARG A 1 309 ? 2.184 3.062 -50.585 1.00 61.56 309 ARG A C 1
ATOM 2311 O O . ARG A 1 309 ? 2.139 4.157 -50.046 1.00 61.56 309 ARG A O 1
ATOM 2318 N N . GLU A 1 310 ? 3.252 2.263 -50.552 1.00 62.25 310 GLU A N 1
ATOM 2319 C CA . GLU A 1 310 ? 4.539 2.639 -49.929 1.00 62.25 310 GLU A CA 1
ATOM 2320 C C . GLU A 1 310 ? 4.388 3.158 -48.482 1.00 62.25 310 GLU A C 1
ATOM 2322 O O . GLU A 1 310 ? 5.050 4.107 -48.078 1.00 62.25 310 GLU A O 1
ATOM 2327 N N . ALA A 1 311 ? 3.491 2.534 -47.703 1.00 58.00 311 ALA A N 1
ATOM 2328 C CA . ALA A 1 311 ? 3.140 2.932 -46.334 1.00 58.00 311 ALA A CA 1
ATOM 2329 C C . ALA A 1 311 ? 2.445 4.310 -46.187 1.00 58.00 311 ALA A C 1
ATOM 2331 O O . ALA A 1 311 ? 2.418 4.872 -45.092 1.00 58.00 311 ALA A O 1
ATOM 2332 N N . GLU A 1 312 ? 1.830 4.836 -47.255 1.00 69.69 312 GLU A N 1
ATOM 2333 C CA . GLU A 1 312 ? 1.019 6.063 -47.242 1.00 69.69 312 GLU A CA 1
ATOM 2334 C C . GLU A 1 312 ? -0.425 5.811 -47.709 1.00 69.69 312 GLU A C 1
ATOM 2336 O O . GLU A 1 312 ? -0.678 5.074 -48.669 1.00 69.69 312 GLU A O 1
ATOM 2341 N N . LEU A 1 313 ? -1.384 6.476 -47.062 1.00 78.94 313 LEU A N 1
ATOM 2342 C CA . LEU A 1 313 ? -2.797 6.457 -47.430 1.00 78.94 313 LEU A CA 1
ATOM 2343 C C . LEU A 1 313 ? -3.022 7.322 -48.677 1.00 78.94 313 LEU A C 1
ATOM 2345 O O . LEU A 1 313 ? -2.863 8.542 -48.641 1.00 78.94 313 LEU A O 1
ATOM 2349 N N . CYS A 1 314 ? -3.394 6.712 -49.798 1.00 81.62 314 CYS A N 1
ATOM 2350 C CA . CYS A 1 314 ? -3.654 7.430 -51.043 1.00 81.62 314 CYS A CA 1
ATOM 2351 C C . CYS A 1 314 ? -5.047 8.071 -51.002 1.00 81.62 314 CYS A C 1
ATOM 2353 O O . CYS A 1 314 ? -6.064 7.374 -51.048 1.00 81.62 314 CYS A O 1
ATOM 2355 N N . VAL A 1 315 ? -5.098 9.403 -50.955 1.00 84.94 315 VAL A N 1
ATOM 2356 C CA . VAL A 1 315 ? -6.342 10.180 -50.890 1.00 84.94 315 VAL A CA 1
ATOM 2357 C C . VAL A 1 315 ? -6.522 10.955 -52.187 1.00 84.94 315 VAL A C 1
ATOM 2359 O O . VAL A 1 315 ? -5.741 11.852 -52.516 1.00 84.94 315 VAL A O 1
ATOM 2362 N N . ALA A 1 316 ? -7.569 10.594 -52.921 1.00 84.75 316 ALA A N 1
ATOM 2363 C CA . ALA A 1 316 ? -7.949 11.226 -54.169 1.00 84.75 316 ALA A CA 1
ATOM 2364 C C . ALA A 1 316 ? -8.958 12.345 -53.912 1.00 84.75 316 ALA A C 1
ATOM 2366 O O . ALA A 1 316 ? -9.938 12.146 -53.189 1.00 84.75 316 ALA A O 1
ATOM 2367 N N . VAL A 1 317 ? -8.716 13.515 -54.508 1.00 87.62 317 VAL A N 1
ATOM 2368 C CA . VAL A 1 317 ? -9.625 14.662 -54.442 1.00 87.62 317 VAL A CA 1
ATOM 2369 C C . VAL A 1 317 ? -9.827 15.292 -55.816 1.00 87.62 317 VAL A C 1
ATOM 2371 O O . VAL A 1 317 ? -8.891 15.419 -56.598 1.00 87.62 317 VAL A O 1
ATOM 2374 N N . THR A 1 318 ? -11.054 15.710 -56.107 1.00 86.44 318 THR A N 1
ATOM 2375 C CA . THR A 1 318 ? -11.458 16.383 -57.349 1.00 86.44 318 THR A CA 1
ATOM 2376 C C . THR A 1 318 ? -10.941 17.818 -57.415 1.00 86.44 318 THR A C 1
ATOM 2378 O O . THR A 1 318 ? -10.760 18.363 -58.500 1.00 86.44 318 THR A O 1
ATOM 2381 N N . ALA A 1 319 ? -10.671 18.432 -56.260 1.00 83.69 319 ALA A N 1
ATOM 2382 C CA . ALA A 1 319 ? -10.187 19.801 -56.175 1.00 83.69 319 ALA A CA 1
ATOM 2383 C C . ALA A 1 319 ? -8.770 19.943 -56.782 1.00 83.69 319 ALA A C 1
ATOM 2385 O O . ALA A 1 319 ? -7.892 19.125 -56.481 1.00 83.69 319 ALA A O 1
ATOM 2386 N N . PRO A 1 320 ? -8.518 20.981 -57.605 1.00 77.69 320 PRO A N 1
ATOM 2387 C CA . PRO A 1 320 ? -7.197 21.244 -58.173 1.00 77.69 320 PRO A CA 1
ATOM 2388 C C . PRO A 1 320 ? -6.195 21.690 -57.088 1.00 77.69 320 PRO A C 1
ATOM 2390 O O . PRO A 1 320 ? -6.614 22.231 -56.056 1.00 77.69 320 PRO A O 1
ATOM 2393 N N . PRO A 1 321 ? -4.874 21.505 -57.297 1.00 75.94 321 PRO A N 1
ATOM 2394 C CA . PRO A 1 321 ? -3.827 21.864 -56.336 1.00 75.94 321 PRO A CA 1
ATOM 2395 C C . PRO A 1 321 ? -3.543 23.379 -56.333 1.00 75.94 321 PRO A C 1
ATOM 2397 O O . PRO A 1 321 ? -2.406 23.812 -56.472 1.00 75.94 321 PRO A O 1
ATOM 2400 N N . ASP A 1 322 ? -4.592 24.188 -56.189 1.00 75.12 322 ASP A N 1
ATOM 2401 C CA . ASP A 1 322 ? -4.557 25.647 -56.270 1.00 75.12 322 ASP A CA 1
ATOM 2402 C C . ASP A 1 322 ? -5.131 26.276 -54.986 1.00 75.12 322 ASP A C 1
ATOM 2404 O O . ASP A 1 322 ? -6.201 25.877 -54.506 1.00 75.12 322 ASP A O 1
ATOM 2408 N N . LYS A 1 323 ? -4.394 27.237 -54.410 1.00 67.56 323 LYS A N 1
ATOM 2409 C CA . LYS A 1 323 ? -4.747 28.007 -53.195 1.00 67.56 323 LYS A CA 1
ATOM 2410 C C . LYS A 1 323 ? -5.265 27.161 -52.017 1.00 67.56 323 LYS A C 1
ATOM 2412 O O . LYS A 1 323 ? -6.228 27.527 -51.352 1.00 67.56 323 LYS A O 1
ATOM 2417 N N . GLY A 1 324 ? -4.668 25.989 -51.778 1.00 74.19 324 GLY A N 1
ATOM 2418 C CA . GLY A 1 324 ? -5.009 25.126 -50.635 1.00 74.19 324 GLY A CA 1
ATOM 2419 C C . GLY A 1 324 ? -6.354 24.386 -50.733 1.00 74.19 324 GLY A C 1
ATOM 2420 O O . GLY A 1 324 ? -6.682 23.617 -49.832 1.00 74.19 324 GLY A O 1
ATOM 2421 N N . ARG A 1 325 ? -7.115 24.522 -51.831 1.00 76.69 325 ARG A N 1
ATOM 2422 C CA . ARG A 1 325 ? -8.422 23.849 -52.001 1.00 76.69 325 ARG A CA 1
ATOM 2423 C C . ARG A 1 325 ? -8.319 22.323 -52.028 1.00 76.69 325 ARG A C 1
ATOM 2425 O O . ARG A 1 325 ? -9.166 21.640 -51.456 1.00 76.69 325 ARG A O 1
ATOM 2432 N N . ALA A 1 326 ? -7.259 21.779 -52.628 1.00 78.81 326 ALA A N 1
ATOM 2433 C CA . ALA A 1 326 ? -6.966 20.346 -52.554 1.00 78.81 326 ALA A CA 1
ATOM 2434 C C . ALA A 1 326 ? -6.682 19.885 -51.114 1.00 78.81 326 ALA A C 1
ATOM 2436 O O . ALA A 1 326 ? -7.129 18.813 -50.718 1.00 78.81 326 ALA A O 1
ATOM 2437 N N . ASN A 1 327 ? -6.001 20.704 -50.309 1.00 86.38 327 ASN A N 1
ATOM 2438 C CA . ASN A 1 327 ? -5.698 20.388 -48.910 1.00 86.38 327 ASN A CA 1
ATOM 2439 C C . ASN A 1 327 ? -6.979 20.360 -48.064 1.00 86.38 327 ASN A C 1
ATOM 2441 O O . ASN A 1 327 ? -7.192 19.414 -47.309 1.00 86.38 327 ASN A O 1
ATOM 2445 N N . ASP A 1 328 ? -7.869 21.333 -48.267 1.00 85.38 328 ASP A N 1
ATOM 2446 C CA . ASP A 1 328 ? -9.192 21.389 -47.634 1.00 85.38 328 ASP A CA 1
ATOM 2447 C C . ASP A 1 328 ? -10.039 20.143 -47.935 1.00 85.38 328 ASP A C 1
ATOM 2449 O O . ASP A 1 328 ? -10.650 19.544 -47.046 1.00 85.38 328 ASP A O 1
ATOM 2453 N N . ALA A 1 329 ? -10.040 19.725 -49.203 1.00 84.44 329 ALA A N 1
ATOM 2454 C CA . ALA A 1 329 ? -10.751 18.538 -49.653 1.00 84.44 329 ALA A CA 1
ATOM 2455 C C . ALA A 1 329 ? -10.163 17.251 -49.051 1.00 84.44 329 ALA A C 1
ATOM 2457 O O . ALA A 1 329 ? -10.920 16.361 -48.666 1.00 84.44 329 ALA A O 1
ATOM 2458 N N . ILE A 1 330 ? -8.837 17.160 -48.910 1.00 85.19 330 ILE A N 1
ATOM 2459 C CA . ILE A 1 330 ? -8.164 16.003 -48.297 1.00 85.19 330 ILE A CA 1
ATOM 2460 C C . ILE A 1 330 ? -8.547 15.880 -46.823 1.00 85.19 330 ILE A C 1
ATOM 2462 O O . ILE A 1 330 ? -8.909 14.791 -46.384 1.00 85.19 330 ILE A O 1
ATOM 2466 N N . VAL A 1 331 ? -8.542 16.988 -46.077 1.00 86.44 331 VAL A N 1
ATOM 2467 C CA . VAL A 1 331 ? -8.954 17.007 -44.665 1.00 86.44 331 VAL A CA 1
ATOM 2468 C C . VAL A 1 331 ? -10.396 16.515 -44.515 1.00 86.44 331 VAL A C 1
ATOM 2470 O O . VAL A 1 331 ? -10.669 15.679 -43.657 1.00 86.44 331 VAL A O 1
ATOM 2473 N N . LYS A 1 332 ? -11.316 16.954 -45.388 1.00 84.88 332 LYS A N 1
ATOM 2474 C CA . LYS A 1 332 ? -12.712 16.476 -45.385 1.00 84.88 332 LYS A CA 1
ATOM 2475 C C . LYS A 1 332 ? -12.823 14.977 -45.664 1.00 84.88 332 LYS A C 1
ATOM 2477 O O . LYS A 1 332 ? -13.599 14.296 -45.001 1.00 84.88 332 LYS A O 1
ATOM 2482 N N . VAL A 1 333 ? -12.068 14.464 -46.637 1.00 83.56 333 VAL A N 1
ATOM 2483 C CA . VAL A 1 333 ? -12.094 13.037 -46.994 1.00 83.56 333 VAL A CA 1
ATOM 2484 C C . VAL A 1 333 ? -11.528 12.176 -45.864 1.00 83.56 333 VAL A C 1
ATOM 2486 O O . VAL A 1 333 ? -12.125 11.154 -45.536 1.00 83.56 333 VAL A O 1
ATOM 2489 N N . VAL A 1 334 ? -10.435 12.601 -45.228 1.00 82.56 334 VAL A N 1
ATOM 2490 C CA . VAL A 1 334 ? -9.824 11.888 -44.093 1.00 82.56 334 VAL A CA 1
ATOM 2491 C C . VAL A 1 334 ? -10.746 11.910 -42.869 1.00 82.56 334 VAL A C 1
ATOM 2493 O O . VAL A 1 334 ? -11.023 10.854 -42.312 1.00 82.56 334 VAL A O 1
ATOM 2496 N N . ALA A 1 335 ? -11.305 13.072 -42.515 1.00 83.62 335 ALA A N 1
ATOM 2497 C CA . ALA A 1 335 ? -12.254 13.208 -41.407 1.00 83.62 335 ALA A CA 1
ATOM 2498 C C . ALA A 1 335 ? -13.485 12.304 -41.586 1.00 83.62 335 ALA A C 1
ATOM 2500 O O . ALA A 1 335 ? -13.851 11.555 -40.681 1.00 83.62 335 ALA A O 1
ATOM 2501 N N . LYS A 1 336 ? -14.069 12.300 -42.793 1.00 82.31 336 LYS A N 1
ATOM 2502 C CA . LYS A 1 336 ? -15.224 11.456 -43.126 1.00 82.31 336 LYS A CA 1
ATOM 2503 C C . LYS A 1 336 ? -14.897 9.960 -43.100 1.00 82.31 336 LYS A C 1
ATOM 2505 O O . LYS A 1 336 ? -15.749 9.177 -42.707 1.00 82.31 336 LYS A O 1
ATOM 2510 N N . SER A 1 337 ? -13.693 9.568 -43.518 1.00 77.69 337 SER A N 1
ATOM 2511 C CA . SER A 1 337 ? -13.292 8.151 -43.575 1.00 77.69 337 SER A CA 1
ATOM 2512 C C . SER A 1 337 ? -12.965 7.567 -42.198 1.00 77.69 337 SER A C 1
ATOM 2514 O O . SER A 1 337 ? -13.039 6.359 -42.030 1.00 77.69 337 SER A O 1
ATOM 2516 N N . ILE A 1 338 ? -12.606 8.416 -41.229 1.00 78.50 338 ILE A N 1
ATOM 2517 C CA . ILE A 1 338 ? -12.277 8.015 -39.850 1.00 78.50 338 ILE A CA 1
ATOM 2518 C C . ILE A 1 338 ? -13.468 8.234 -38.896 1.00 78.50 338 ILE A C 1
ATOM 2520 O O . ILE A 1 338 ? -13.501 7.668 -37.812 1.00 78.50 338 ILE A O 1
ATOM 2524 N N . GLY A 1 339 ? -14.475 9.018 -39.300 1.00 76.56 339 GLY A N 1
ATOM 2525 C CA . GLY A 1 339 ? -15.679 9.265 -38.498 1.00 76.56 339 GLY A CA 1
ATOM 2526 C C . GLY A 1 339 ? -15.524 10.378 -37.458 1.00 76.56 339 GLY A C 1
ATOM 2527 O O . GLY A 1 339 ? -16.239 10.389 -36.462 1.00 76.56 339 GLY A O 1
ATOM 2528 N N . VAL A 1 340 ? -14.610 11.328 -37.680 1.00 79.19 340 VAL A N 1
ATOM 2529 C CA . VAL A 1 340 ? -14.336 12.440 -36.753 1.00 79.19 340 VAL A CA 1
ATOM 2530 C C . VAL A 1 340 ? -14.727 13.800 -37.343 1.00 79.19 340 VAL A C 1
ATOM 2532 O O . VAL A 1 340 ? -14.717 13.974 -38.567 1.00 79.19 340 VAL A O 1
ATOM 2535 N N . PRO A 1 341 ? -15.032 14.814 -36.509 1.00 70.38 341 PRO A N 1
ATOM 2536 C CA . PRO A 1 341 ? -15.258 16.175 -36.984 1.00 70.38 341 PRO A CA 1
ATOM 2537 C C . PRO A 1 341 ? -14.025 16.737 -37.702 1.00 70.38 341 PRO A C 1
ATOM 2539 O O . PRO A 1 341 ? -12.893 16.545 -37.262 1.00 70.38 341 PRO A O 1
ATOM 2542 N N . ARG A 1 342 ? -14.238 17.519 -38.770 1.00 80.06 342 ARG A N 1
ATOM 2543 C CA . ARG A 1 342 ? -13.163 18.178 -39.540 1.00 80.06 342 ARG A CA 1
ATOM 2544 C C . ARG A 1 342 ? -12.189 18.975 -38.657 1.00 80.06 342 ARG A C 1
ATOM 2546 O O . ARG A 1 342 ? -11.010 19.049 -38.977 1.00 80.06 342 ARG A O 1
ATOM 2553 N N . THR A 1 343 ? -12.676 19.576 -37.572 1.00 68.62 343 THR A N 1
ATOM 2554 C CA . THR A 1 343 ? -11.873 20.372 -36.627 1.00 68.62 343 THR A CA 1
ATOM 2555 C C . THR A 1 343 ? -10.779 19.567 -35.931 1.00 68.62 343 THR A C 1
ATOM 2557 O O . THR A 1 343 ? -9.796 20.159 -35.503 1.00 68.62 343 THR A O 1
ATOM 2560 N N . ARG A 1 344 ? -10.919 18.237 -35.866 1.00 70.25 344 ARG A N 1
ATOM 2561 C CA . ARG A 1 344 ? -9.931 17.323 -35.281 1.00 70.25 344 ARG A CA 1
ATOM 2562 C C . ARG A 1 344 ? -8.918 16.786 -36.287 1.00 70.25 344 ARG A C 1
ATOM 2564 O O . ARG A 1 344 ? -8.118 15.936 -35.925 1.00 70.25 344 ARG A O 1
ATOM 2571 N N . VAL A 1 345 ? -8.963 17.234 -37.545 1.00 70.62 345 VAL A N 1
ATOM 2572 C CA . VAL A 1 345 ? -8.056 16.772 -38.603 1.00 70.62 345 VAL A CA 1
ATOM 2573 C C . VAL A 1 345 ? -7.241 17.944 -39.130 1.00 70.62 345 VAL A C 1
ATOM 2575 O O . VAL A 1 345 ? -7.786 18.883 -39.715 1.00 70.62 345 VAL A O 1
ATOM 2578 N N . LYS A 1 346 ? -5.917 17.882 -38.963 1.00 76.62 346 LYS A N 1
ATOM 2579 C CA . LYS A 1 346 ? -5.003 18.963 -39.355 1.00 76.62 346 LYS A CA 1
ATOM 2580 C C . LYS A 1 346 ? -3.836 18.435 -40.175 1.00 76.62 346 LYS A C 1
ATOM 2582 O O . LYS A 1 346 ? -3.206 17.447 -39.813 1.00 76.62 346 LYS A O 1
ATOM 2587 N N . ILE A 1 347 ? -3.504 19.109 -41.275 1.00 78.06 347 ILE A N 1
ATOM 2588 C CA . ILE A 1 347 ? -2.266 18.818 -42.006 1.00 78.06 347 ILE A CA 1
ATOM 2589 C C . ILE A 1 347 ? -1.108 19.409 -41.195 1.00 78.06 347 ILE A C 1
ATOM 2591 O O . ILE A 1 347 ? -1.042 20.616 -40.995 1.00 78.06 347 ILE A O 1
ATOM 2595 N N . LEU A 1 348 ? -0.216 18.551 -40.706 1.00 71.88 348 LEU A N 1
ATOM 2596 C CA . LEU A 1 348 ? 0.975 18.943 -39.954 1.00 71.88 348 LEU A CA 1
ATOM 2597 C C . LEU A 1 348 ? 2.105 19.403 -40.878 1.00 71.88 348 LEU A C 1
ATOM 2599 O O . LEU A 1 348 ? 2.864 20.302 -40.530 1.00 71.88 348 LEU A O 1
ATOM 2603 N N . SER A 1 349 ? 2.259 18.762 -42.041 1.00 64.75 349 SER A N 1
ATOM 2604 C CA . SER A 1 349 ? 3.295 19.126 -43.010 1.00 64.75 349 SER A CA 1
ATOM 2605 C C . SER A 1 349 ? 2.993 18.632 -44.426 1.00 64.75 349 SER A C 1
ATOM 2607 O O . SER A 1 349 ? 2.175 17.732 -44.635 1.00 64.75 349 SER A O 1
ATOM 2609 N N . GLY A 1 350 ? 3.672 19.232 -45.412 1.00 74.50 350 GLY A N 1
ATOM 2610 C CA . GLY A 1 350 ? 3.528 18.880 -46.827 1.00 74.50 350 GLY A CA 1
ATOM 2611 C C . GLY A 1 350 ? 2.388 19.609 -47.541 1.00 74.50 350 GLY A C 1
ATOM 2612 O O . GLY A 1 350 ? 1.855 19.093 -48.516 1.00 74.50 350 GLY A O 1
ATOM 2613 N N . GLU A 1 351 ? 1.989 20.807 -47.103 1.00 74.56 351 GLU A N 1
ATOM 2614 C CA . GLU A 1 351 ? 0.887 21.557 -47.731 1.00 74.56 351 GLU A CA 1
ATOM 2615 C C . GLU A 1 351 ? 1.081 21.780 -49.239 1.00 74.56 351 GLU A C 1
ATOM 2617 O O . GLU A 1 351 ? 0.124 21.630 -50.000 1.00 74.56 351 GLU A O 1
ATOM 2622 N N . THR A 1 352 ? 2.316 22.030 -49.675 1.00 73.19 352 THR A N 1
ATOM 2623 C CA . THR A 1 352 ? 2.714 22.202 -51.084 1.00 73.19 352 THR A CA 1
ATOM 2624 C C . THR A 1 352 ? 3.207 20.910 -51.750 1.00 73.19 352 THR A C 1
ATOM 2626 O O . THR A 1 352 ? 3.481 20.902 -52.947 1.00 73.19 352 THR A O 1
ATOM 2629 N N . ASN A 1 353 ? 3.298 19.801 -51.007 1.00 78.56 353 ASN A N 1
ATOM 2630 C CA . ASN A 1 353 ? 3.766 18.502 -51.494 1.00 78.56 353 ASN A CA 1
ATOM 2631 C C . ASN A 1 353 ? 2.588 17.515 -51.633 1.00 78.56 353 ASN A C 1
ATOM 2633 O O . ASN A 1 353 ? 1.598 17.583 -50.901 1.00 78.56 353 ASN A O 1
ATOM 2637 N N . ARG A 1 354 ? 2.681 16.569 -52.574 1.00 78.94 354 ARG A N 1
ATOM 2638 C CA . ARG A 1 354 ? 1.730 15.453 -52.682 1.00 78.94 354 ARG A CA 1
ATOM 2639 C C . ARG A 1 354 ? 1.853 14.457 -51.525 1.00 78.94 354 ARG A C 1
ATOM 2641 O O . ARG A 1 354 ? 0.908 13.728 -51.284 1.00 78.94 354 ARG A O 1
ATOM 2648 N N . HIS A 1 355 ? 2.968 14.437 -50.803 1.00 83.81 355 HIS A N 1
ATOM 2649 C CA . HIS A 1 355 ? 3.146 13.647 -49.582 1.00 83.81 355 HIS A CA 1
ATOM 2650 C C . HIS A 1 355 ? 2.870 14.539 -48.367 1.00 83.81 355 HIS A C 1
ATOM 2652 O O . HIS A 1 355 ? 3.563 15.535 -48.154 1.00 83.81 355 HIS A O 1
ATOM 2658 N N . LYS A 1 356 ? 1.829 14.215 -47.601 1.00 81.44 356 LYS A N 1
ATOM 2659 C CA . LYS A 1 356 ? 1.294 15.024 -46.501 1.00 81.44 356 LYS A CA 1
ATOM 2660 C C . LYS A 1 356 ? 1.312 14.235 -45.199 1.00 81.44 356 LYS A C 1
ATOM 2662 O O . LYS A 1 356 ? 1.109 13.024 -45.200 1.00 81.44 356 LYS A O 1
ATOM 2667 N N . ARG A 1 357 ? 1.500 14.918 -44.073 1.00 78.62 357 ARG A N 1
ATOM 2668 C CA . ARG A 1 357 ? 1.270 14.353 -42.735 1.00 78.62 357 ARG A CA 1
ATOM 2669 C C . ARG A 1 357 ? 0.009 14.963 -42.154 1.00 78.62 357 ARG A C 1
ATOM 2671 O O . ARG A 1 357 ? -0.095 16.184 -42.115 1.00 78.62 357 ARG A O 1
ATOM 2678 N N . VAL A 1 358 ? -0.925 14.134 -41.708 1.00 76.00 358 VAL A N 1
ATOM 2679 C CA . VAL A 1 358 ? -2.233 14.563 -41.205 1.00 76.00 358 VAL A CA 1
ATOM 2680 C C . VAL A 1 358 ? -2.423 14.027 -39.789 1.00 76.00 358 VAL A C 1
ATOM 2682 O O . VAL A 1 358 ? -2.367 12.819 -39.598 1.00 76.00 358 VAL A O 1
ATOM 2685 N N . ALA A 1 359 ? -2.601 14.913 -38.812 1.00 74.38 359 ALA A N 1
ATOM 2686 C CA . ALA A 1 359 ? -2.946 14.569 -37.434 1.00 74.38 359 ALA A CA 1
ATOM 2687 C C . ALA A 1 359 ? -4.457 14.434 -37.269 1.00 74.38 359 ALA A C 1
ATOM 2689 O O . ALA A 1 359 ? -5.212 15.194 -37.887 1.00 74.38 359 ALA A O 1
ATOM 2690 N N . VAL A 1 360 ? -4.860 13.482 -36.432 1.00 72.44 360 VAL A N 1
ATOM 2691 C CA . VAL A 1 360 ? -6.237 13.232 -36.028 1.00 72.44 360 VAL A CA 1
ATOM 2692 C C . VAL A 1 360 ? -6.292 13.108 -34.508 1.00 72.44 360 VAL A C 1
ATOM 2694 O O . VAL A 1 360 ? -5.725 12.173 -33.947 1.00 72.44 360 VAL A O 1
ATOM 2697 N N . ASP A 1 361 ? -6.971 14.041 -33.850 1.00 65.00 361 ASP A N 1
ATOM 2698 C CA . ASP A 1 361 ? -6.995 14.121 -32.385 1.00 65.00 361 ASP A CA 1
ATOM 2699 C C . ASP A 1 361 ? -8.162 13.324 -31.774 1.00 65.00 361 ASP A C 1
ATOM 2701 O O . ASP A 1 361 ? -9.275 13.307 -32.315 1.00 65.00 361 ASP A O 1
ATOM 2705 N N . GLY A 1 362 ? -7.939 12.709 -30.605 1.00 62.28 362 GLY A N 1
ATOM 2706 C CA . GLY A 1 362 ? -8.976 12.031 -29.818 1.00 62.28 362 GLY A CA 1
ATOM 2707 C C . GLY A 1 362 ? -9.457 10.710 -30.419 1.00 62.28 362 GLY A C 1
ATOM 2708 O O . GLY A 1 362 ? -10.646 10.403 -30.335 1.00 62.28 362 GLY A O 1
ATOM 2709 N N . VAL A 1 363 ? -8.550 9.971 -31.060 1.00 58.09 363 VAL A N 1
ATOM 2710 C CA . VAL A 1 363 ? -8.785 8.638 -31.632 1.00 58.09 363 VAL A CA 1
ATOM 2711 C C . VAL A 1 363 ? -7.601 7.730 -31.319 1.00 58.09 363 VAL A C 1
ATOM 2713 O O . VAL A 1 363 ? -6.456 8.168 -31.374 1.00 58.09 363 VAL A O 1
ATOM 2716 N N . THR A 1 364 ? -7.875 6.461 -31.024 1.00 56.97 364 THR A N 1
ATOM 2717 C CA . THR A 1 364 ? -6.840 5.448 -30.781 1.00 56.97 364 THR A CA 1
ATOM 2718 C C . THR A 1 364 ? -6.276 4.934 -32.110 1.00 56.97 364 THR A C 1
ATOM 2720 O O . THR A 1 364 ? -6.955 4.947 -33.144 1.00 56.97 364 THR A O 1
ATOM 2723 N N . VAL A 1 365 ? -5.032 4.440 -32.108 1.00 50.91 365 VAL A N 1
ATOM 2724 C CA . VAL A 1 365 ? -4.393 3.850 -33.305 1.00 50.91 365 VAL A CA 1
ATOM 2725 C C . VAL A 1 365 ? -5.252 2.722 -33.886 1.00 50.91 365 VAL A C 1
ATOM 2727 O O . VAL A 1 365 ? -5.444 2.655 -35.100 1.00 50.91 365 VAL A O 1
ATOM 2730 N N . VAL A 1 366 ? -5.823 1.885 -33.016 1.00 52.31 366 VAL A N 1
ATOM 2731 C CA . VAL A 1 366 ? -6.703 0.769 -33.392 1.00 52.31 366 VAL A CA 1
ATOM 2732 C C . VAL A 1 366 ? -7.982 1.280 -34.066 1.00 52.31 366 VAL A C 1
ATOM 2734 O O . VAL A 1 366 ? -8.307 0.835 -35.166 1.00 52.31 366 VAL A O 1
ATOM 2737 N N . GLY A 1 367 ? -8.638 2.300 -33.498 1.00 59.72 367 GLY A N 1
ATOM 2738 C CA . GLY A 1 367 ? -9.860 2.879 -34.068 1.00 59.72 367 GLY A CA 1
ATOM 2739 C C . GLY A 1 367 ? -9.659 3.502 -35.455 1.00 59.72 367 GLY A C 1
ATOM 2740 O O . GLY A 1 367 ? -10.516 3.375 -36.330 1.00 59.72 367 GLY A O 1
ATOM 2741 N N . VAL A 1 368 ? -8.498 4.119 -35.705 1.00 63.66 368 VAL A N 1
ATOM 2742 C CA . VAL A 1 368 ? -8.144 4.653 -37.032 1.00 63.66 368 VAL A CA 1
ATOM 2743 C C . VAL A 1 368 ? -7.899 3.529 -38.043 1.00 63.66 368 VAL A C 1
ATOM 2745 O O . VAL A 1 368 ? -8.331 3.638 -39.192 1.00 63.66 368 VAL A O 1
ATOM 2748 N N . VAL A 1 369 ? -7.222 2.448 -37.643 1.00 63.16 369 VAL A N 1
ATOM 2749 C CA . VAL A 1 369 ? -6.962 1.292 -38.520 1.00 63.16 369 VAL A CA 1
ATOM 2750 C C . VAL A 1 369 ? -8.266 0.614 -38.928 1.00 63.16 369 VAL A C 1
ATOM 2752 O O . VAL A 1 369 ? -8.441 0.309 -40.110 1.00 63.16 369 VAL A O 1
ATOM 2755 N N . ASP A 1 370 ? -9.192 0.427 -37.993 1.00 63.41 370 ASP A N 1
ATOM 2756 C CA . ASP A 1 370 ? -10.461 -0.247 -38.262 1.00 63.41 370 ASP A CA 1
ATOM 2757 C C . ASP A 1 370 ? -11.396 0.604 -39.132 1.00 63.41 370 ASP A C 1
ATOM 2759 O O . ASP A 1 370 ? -11.956 0.100 -40.112 1.00 63.41 370 ASP A O 1
ATOM 2763 N N . ALA A 1 371 ? -11.475 1.918 -38.887 1.00 68.06 371 ALA A N 1
ATOM 2764 C CA . ALA A 1 371 ? -12.238 2.836 -39.734 1.00 68.06 371 ALA A CA 1
ATOM 2765 C C . ALA A 1 371 ? -11.681 2.911 -41.172 1.00 68.06 371 ALA A C 1
ATOM 2767 O O . ALA A 1 371 ? -12.433 2.887 -42.151 1.00 68.06 371 ALA A O 1
ATOM 2768 N N . LEU A 1 372 ? -10.350 2.923 -41.329 1.00 66.00 372 LEU A N 1
ATOM 2769 C CA . LEU A 1 372 ? -9.710 2.914 -42.648 1.00 66.00 372 LEU A CA 1
ATOM 2770 C C . LEU A 1 372 ? -9.849 1.564 -43.368 1.00 66.00 372 LEU A C 1
ATOM 2772 O O . LEU A 1 372 ? -9.978 1.551 -44.594 1.00 66.00 372 LEU A O 1
ATOM 2776 N N . ARG A 1 373 ? -9.872 0.435 -42.645 1.00 64.50 373 ARG A N 1
ATOM 2777 C CA . ARG A 1 373 ? -10.181 -0.889 -43.220 1.00 64.50 373 ARG A CA 1
ATOM 2778 C C . ARG A 1 373 ? -11.613 -0.944 -43.749 1.00 64.50 373 ARG A C 1
ATOM 2780 O O . ARG A 1 373 ? -11.817 -1.414 -44.867 1.00 64.50 373 ARG A O 1
ATOM 2787 N N . ALA A 1 374 ? -12.576 -0.401 -43.003 1.00 61.62 374 ALA A N 1
ATOM 2788 C CA . ALA A 1 374 ? -13.972 -0.320 -43.431 1.00 61.62 374 ALA A CA 1
ATOM 2789 C C . ALA A 1 374 ? -14.156 0.569 -44.679 1.00 61.62 374 ALA A C 1
ATOM 2791 O O . ALA A 1 374 ? -14.929 0.231 -45.574 1.00 61.62 374 ALA A O 1
ATOM 2792 N N . ALA A 1 375 ? -13.401 1.668 -44.790 1.00 60.97 375 ALA A N 1
ATOM 2793 C CA . ALA A 1 375 ? -13.488 2.600 -45.916 1.00 60.97 375 ALA A CA 1
ATOM 2794 C C . ALA A 1 375 ? -12.866 2.086 -47.238 1.00 60.97 375 ALA A C 1
ATOM 2796 O O . ALA A 1 375 ? -13.204 2.606 -48.303 1.00 60.97 375 ALA A O 1
ATOM 2797 N N . ILE A 1 376 ? -11.957 1.099 -47.199 1.00 63.28 376 ILE A N 1
ATOM 2798 C CA . ILE A 1 376 ? -11.208 0.610 -48.381 1.00 63.28 376 ILE A CA 1
ATOM 2799 C C . ILE A 1 376 ? -11.886 -0.600 -49.071 1.00 63.28 376 ILE A C 1
ATOM 2801 O O . ILE A 1 376 ? -11.602 -0.868 -50.240 1.00 63.28 376 ILE A O 1
ATOM 2805 N N . GLY A 1 377 ? -12.854 -1.264 -48.426 1.00 50.56 377 GLY A N 1
ATOM 2806 C CA . GLY A 1 377 ? -13.622 -2.384 -48.996 1.00 50.56 377 GLY A CA 1
ATOM 2807 C C . GLY A 1 377 ? -12.825 -3.702 -49.161 1.00 50.56 377 GLY A C 1
ATOM 2808 O O . GLY A 1 377 ? -11.594 -3.699 -49.175 1.00 50.56 377 GLY A O 1
ATOM 2809 N N . PRO A 1 378 ? -13.499 -4.863 -49.298 1.00 42.84 378 PRO A N 1
ATOM 2810 C CA . PRO A 1 378 ? -12.891 -6.194 -49.113 1.00 42.84 378 PRO A CA 1
ATOM 2811 C C . PRO A 1 378 ? -11.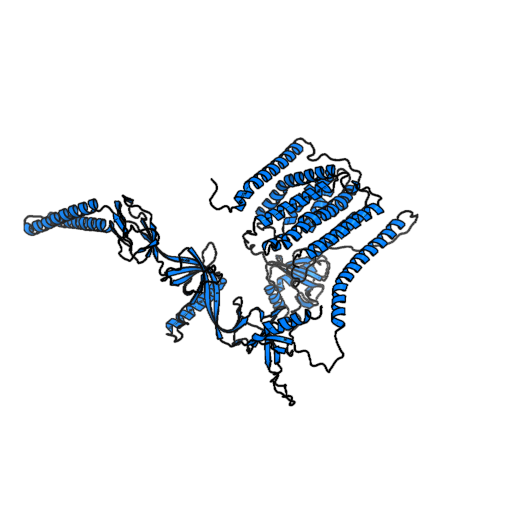968 -6.684 -50.250 1.00 42.84 378 PRO A C 1
ATOM 2813 O O . PRO A 1 378 ? -11.321 -7.720 -50.115 1.00 42.84 378 PRO A O 1
ATOM 2816 N N . ALA A 1 379 ? -11.843 -5.956 -51.365 1.00 43.81 379 ALA A N 1
ATOM 2817 C CA . ALA A 1 379 ? -11.153 -6.446 -52.568 1.00 43.81 379 ALA A CA 1
ATOM 2818 C C . ALA A 1 379 ? -9.609 -6.310 -52.561 1.00 43.81 379 ALA A C 1
ATOM 2820 O O . ALA A 1 379 ? -8.958 -6.626 -53.556 1.00 43.81 379 ALA A O 1
ATOM 2821 N N . THR A 1 380 ? -8.982 -5.861 -51.470 1.00 46.47 380 THR A N 1
ATOM 2822 C CA . THR A 1 380 ? -7.517 -5.632 -51.398 1.00 46.47 380 THR A CA 1
ATOM 2823 C C . THR A 1 380 ? -6.887 -6.080 -50.072 1.00 46.47 380 THR A C 1
ATOM 2825 O O . THR A 1 380 ? -5.863 -5.547 -49.636 1.00 46.47 380 THR A O 1
ATOM 2828 N N . GLY A 1 381 ? -7.444 -7.130 -49.458 1.00 36.09 381 GLY A N 1
ATOM 2829 C CA . GLY A 1 381 ? -7.072 -7.678 -48.142 1.00 36.09 381 GLY A CA 1
ATOM 2830 C C . GLY A 1 381 ? -5.635 -8.198 -47.940 1.00 36.09 381 GLY A C 1
ATOM 2831 O O . GLY A 1 381 ? -5.353 -8.764 -46.894 1.00 36.09 381 GLY A O 1
ATOM 2832 N N . ARG A 1 382 ? -4.694 -7.994 -48.877 1.00 38.84 382 ARG A N 1
ATOM 2833 C CA . ARG A 1 382 ? -3.262 -8.336 -48.699 1.00 38.84 382 ARG A CA 1
ATOM 2834 C C . ARG A 1 382 ? -2.300 -7.141 -48.602 1.00 38.84 382 ARG A C 1
ATOM 2836 O O . ARG A 1 382 ? -1.098 -7.358 -48.528 1.00 38.84 382 ARG A O 1
ATOM 2843 N N . ARG A 1 383 ? -2.763 -5.879 -48.600 1.00 43.22 383 ARG A N 1
ATOM 2844 C CA . ARG A 1 383 ? -1.856 -4.697 -48.622 1.00 43.22 383 ARG A CA 1
ATOM 2845 C C . ARG A 1 383 ? -2.151 -3.579 -47.607 1.00 43.22 383 ARG A C 1
ATOM 2847 O O . ARG A 1 383 ? -1.780 -2.436 -47.850 1.00 43.22 383 ARG A O 1
ATOM 2854 N N . VAL A 1 384 ? -2.773 -3.880 -46.464 1.00 41.75 384 VAL A N 1
ATOM 2855 C CA . VAL A 1 384 ? -2.982 -2.887 -45.377 1.00 41.75 384 VAL A CA 1
ATOM 2856 C C . VAL A 1 384 ? -2.017 -3.089 -44.192 1.00 41.75 384 VAL A C 1
ATOM 2858 O O . VAL A 1 384 ? -1.854 -2.193 -43.372 1.00 41.75 384 VAL A O 1
ATOM 2861 N N . ALA A 1 385 ? -1.270 -4.199 -44.150 1.00 40.03 385 ALA A N 1
ATOM 2862 C CA . ALA A 1 385 ? -0.311 -4.524 -43.081 1.00 40.03 385 ALA A CA 1
ATOM 2863 C C . ALA A 1 385 ? 0.950 -3.625 -43.024 1.00 40.03 385 ALA A C 1
ATOM 2865 O O . ALA A 1 385 ? 1.810 -3.826 -42.177 1.00 40.03 385 ALA A O 1
ATOM 2866 N N . GLY A 1 386 ? 1.083 -2.637 -43.920 1.00 39.06 386 GLY A N 1
ATOM 2867 C CA . GLY A 1 386 ? 2.248 -1.746 -44.004 1.00 39.06 386 GLY A CA 1
ATOM 2868 C C . GLY A 1 386 ? 2.011 -0.306 -43.537 1.00 39.06 386 GLY A C 1
ATOM 2869 O O . GLY A 1 386 ? 2.873 0.541 -43.770 1.00 39.06 386 GLY A O 1
ATOM 2870 N N . LEU A 1 387 ? 0.853 0.021 -42.951 1.00 40.25 387 LEU A N 1
ATOM 2871 C CA . LEU A 1 387 ? 0.547 1.393 -42.535 1.00 40.25 387 LEU A CA 1
ATOM 2872 C C . LEU A 1 387 ? 1.297 1.729 -41.232 1.00 40.25 387 LEU A C 1
ATOM 2874 O O . LEU A 1 387 ? 0.868 1.358 -40.145 1.00 40.25 387 LEU A O 1
ATOM 2878 N N . LYS A 1 388 ? 2.432 2.433 -41.332 1.00 38.75 388 LYS A N 1
ATOM 2879 C CA . LYS A 1 388 ? 3.155 2.953 -40.159 1.00 38.75 388 LYS A CA 1
ATOM 2880 C C . LYS A 1 388 ? 2.385 4.138 -39.570 1.00 38.75 388 LYS A C 1
ATOM 2882 O O . LYS A 1 388 ? 2.491 5.255 -40.081 1.00 38.75 388 LYS A O 1
ATOM 2887 N N . ILE A 1 389 ? 1.619 3.888 -38.514 1.00 36.81 389 ILE A N 1
ATOM 2888 C CA . ILE A 1 389 ? 1.014 4.922 -37.673 1.00 36.81 389 ILE A CA 1
ATOM 2889 C C . ILE A 1 389 ? 2.009 5.247 -36.558 1.00 36.81 389 ILE A C 1
ATOM 2891 O O . ILE A 1 389 ? 2.470 4.347 -35.867 1.00 36.81 389 ILE A O 1
ATOM 2895 N N . ALA A 1 390 ? 2.378 6.518 -36.419 1.00 37.66 390 ALA A N 1
ATOM 2896 C CA . ALA A 1 390 ? 3.318 6.973 -35.398 1.00 37.66 390 ALA A CA 1
ATOM 2897 C C . ALA A 1 390 ? 2.657 8.055 -34.535 1.00 37.66 390 ALA A C 1
ATOM 2899 O O . ALA A 1 390 ? 2.176 9.054 -35.076 1.00 37.66 390 ALA A O 1
ATOM 2900 N N . ALA A 1 391 ? 2.673 7.874 -33.213 1.00 28.66 391 ALA A N 1
ATOM 2901 C CA . ALA A 1 391 ? 2.608 8.980 -32.263 1.00 28.66 391 ALA A CA 1
ATOM 2902 C C . ALA A 1 391 ? 3.954 9.715 -32.337 1.00 28.66 391 ALA A C 1
ATOM 2904 O O . ALA A 1 391 ? 4.999 9.063 -32.345 1.00 28.66 391 ALA A O 1
ATOM 2905 N N . TYR A 1 392 ? 3.962 11.042 -32.498 1.00 34.06 392 TYR A N 1
ATOM 2906 C CA . TYR A 1 392 ? 5.233 11.766 -32.530 1.00 34.06 392 TYR A CA 1
ATOM 2907 C C . TYR A 1 392 ? 5.122 13.212 -32.051 1.00 34.06 392 TYR A C 1
ATOM 2909 O O . TYR A 1 392 ? 4.354 13.997 -32.615 1.00 34.06 392 TYR A O 1
ATOM 2917 N N . ASP A 1 393 ? 5.986 13.534 -31.089 1.00 25.59 393 ASP A N 1
ATOM 2918 C CA . ASP A 1 393 ? 6.372 14.869 -30.643 1.00 25.59 393 ASP A CA 1
ATOM 2919 C C . ASP A 1 393 ? 7.513 15.429 -31.523 1.00 25.59 393 ASP A C 1
ATOM 2921 O O . ASP A 1 393 ? 8.384 14.712 -32.011 1.00 25.59 393 ASP A O 1
ATOM 2925 N N . HIS A 1 394 ? 7.454 16.720 -31.829 1.00 29.50 394 HIS A N 1
ATOM 2926 C CA . HIS A 1 394 ? 8.273 17.445 -32.818 1.00 29.50 394 HIS A CA 1
ATOM 2927 C C . HIS A 1 394 ? 9.712 17.693 -32.273 1.00 29.50 394 HIS A C 1
ATOM 2929 O O . HIS A 1 394 ? 9.906 17.667 -31.073 1.00 29.50 394 HIS A O 1
ATOM 2935 N N . CYS A 1 395 ? 10.813 18.011 -32.976 1.00 26.16 395 CYS A N 1
ATOM 2936 C CA . CYS A 1 395 ? 11.186 18.354 -34.353 1.00 26.16 395 CYS A CA 1
ATOM 2937 C C . CYS A 1 395 ? 12.731 18.463 -34.410 1.00 26.16 395 CYS A C 1
ATOM 2939 O O . CYS A 1 395 ? 13.309 19.021 -33.481 1.00 26.16 395 CYS A O 1
ATOM 2941 N N . SER A 1 396 ? 13.403 18.127 -35.523 1.00 25.56 396 SER A N 1
ATOM 2942 C CA . SER A 1 396 ? 14.454 19.030 -36.031 1.00 25.56 396 SER A CA 1
ATOM 2943 C C . SER A 1 396 ? 14.763 18.864 -37.530 1.00 25.56 396 SER A C 1
ATOM 2945 O O . SER A 1 396 ? 14.943 17.761 -38.038 1.00 25.56 396 SER A O 1
ATOM 2947 N N . ARG A 1 397 ? 14.900 20.039 -38.171 1.00 27.64 397 ARG A N 1
ATOM 2948 C CA . ARG A 1 397 ? 15.569 20.392 -39.444 1.00 27.64 397 ARG A CA 1
ATOM 2949 C C . ARG A 1 397 ? 14.859 19.966 -40.730 1.00 27.64 397 ARG A C 1
ATOM 2951 O O . ARG A 1 397 ? 14.493 18.824 -40.951 1.00 27.64 397 ARG A O 1
ATOM 2958 N N . THR A 1 398 ? 14.695 20.857 -41.700 1.00 28.30 398 THR A N 1
ATOM 2959 C CA . THR A 1 398 ? 15.760 21.517 -42.484 1.00 28.30 398 THR A CA 1
ATOM 2960 C C . THR A 1 398 ? 15.092 22.614 -43.334 1.00 28.30 398 THR A C 1
ATOM 2962 O O . THR A 1 398 ? 13.873 22.597 -43.440 1.00 28.30 398 THR A O 1
ATOM 2965 N N . ILE A 1 399 ? 15.831 23.517 -43.990 1.00 26.25 399 ILE A N 1
ATOM 2966 C CA . ILE A 1 399 ? 15.748 23.672 -45.463 1.00 26.25 399 ILE A CA 1
ATOM 2967 C C . ILE A 1 399 ? 16.875 24.588 -45.970 1.00 26.25 399 ILE A C 1
ATOM 2969 O O . ILE A 1 399 ? 17.178 25.633 -45.400 1.00 26.25 399 ILE A O 1
ATOM 2973 N N . ARG A 1 400 ? 17.459 24.177 -47.097 1.00 24.42 400 ARG A N 1
ATOM 2974 C CA . ARG A 1 400 ? 18.153 25.019 -48.078 1.00 24.42 400 ARG A CA 1
ATOM 2975 C C . ARG A 1 400 ? 17.475 24.738 -49.431 1.00 24.42 400 ARG A C 1
ATOM 2977 O O . ARG A 1 400 ? 17.276 23.563 -49.729 1.00 24.42 400 ARG A O 1
ATOM 2984 N N . HIS A 1 401 ? 17.137 25.755 -50.234 1.00 26.16 401 HIS A N 1
ATOM 2985 C CA . HIS A 1 401 ? 16.806 25.591 -51.664 1.00 26.16 401 HIS A CA 1
ATOM 2986 C C . HIS A 1 401 ? 17.082 26.869 -52.505 1.00 26.16 401 HIS A C 1
ATOM 2988 O O . HIS A 1 401 ? 16.629 27.949 -52.153 1.00 26.16 401 HIS A O 1
ATOM 2994 N N . CYS A 1 402 ? 17.880 26.662 -53.566 1.00 24.20 402 CYS A N 1
ATOM 2995 C CA . CYS A 1 402 ? 18.014 27.198 -54.949 1.00 24.20 402 CYS A CA 1
ATOM 2996 C C . CYS A 1 402 ? 17.648 28.635 -55.448 1.00 24.20 402 CYS A C 1
ATOM 2998 O O . CYS A 1 402 ? 16.492 29.018 -55.351 1.00 24.20 402 CYS A O 1
ATOM 3000 N N . LEU A 1 403 ? 18.649 29.253 -56.149 1.00 30.97 403 LEU A N 1
ATOM 3001 C CA . LEU A 1 403 ? 18.754 29.951 -57.492 1.00 30.97 403 LEU A CA 1
ATOM 3002 C C . LEU A 1 403 ? 17.727 31.041 -57.941 1.00 30.97 403 LEU A C 1
ATOM 3004 O O . LEU A 1 403 ? 16.620 30.989 -57.421 1.00 30.97 403 LEU A O 1
ATOM 3008 N N . PRO A 1 404 ? 17.985 31.980 -58.920 1.00 35.53 404 PRO A N 1
ATOM 3009 C CA . PRO A 1 404 ? 18.806 31.908 -60.170 1.00 35.53 404 PRO A CA 1
ATOM 3010 C C . PRO A 1 404 ? 19.560 33.247 -60.564 1.00 35.53 404 PRO A C 1
ATOM 3012 O O . PRO A 1 404 ? 20.085 33.866 -59.644 1.00 35.53 404 PRO A O 1
ATOM 3015 N N . PRO A 1 405 ? 19.716 33.687 -61.849 1.00 44.66 405 PRO A N 1
ATOM 3016 C CA . PRO A 1 405 ? 20.914 33.561 -62.700 1.00 44.66 405 PRO A CA 1
ATOM 3017 C C . PRO A 1 405 ? 21.623 34.894 -63.106 1.00 44.66 405 PRO A C 1
ATOM 3019 O O . PRO A 1 405 ? 21.135 35.984 -62.833 1.00 44.66 405 PRO A O 1
ATOM 3022 N N . ASP A 1 406 ? 22.748 34.734 -63.822 1.00 29.66 406 ASP A N 1
ATOM 3023 C CA . ASP A 1 406 ? 23.468 35.663 -64.727 1.00 29.66 406 ASP A CA 1
ATOM 3024 C C . ASP A 1 406 ? 24.280 36.867 -64.194 1.00 29.66 406 ASP A C 1
ATOM 3026 O O . ASP A 1 406 ? 23.847 37.640 -63.348 1.00 29.66 406 ASP A O 1
ATOM 3030 N N . GLY A 1 407 ? 25.462 37.071 -64.809 1.00 26.53 407 GLY A N 1
ATOM 3031 C CA . GLY A 1 407 ? 26.078 38.403 -64.954 1.00 26.53 407 GLY A CA 1
ATOM 3032 C C . GLY A 1 407 ? 27.455 38.662 -64.320 1.00 26.53 407 GLY A C 1
ATOM 3033 O O . GLY A 1 407 ? 27.549 39.354 -63.322 1.00 26.53 407 GLY A O 1
ATOM 3034 N N . SER A 1 408 ? 28.515 38.158 -64.963 1.00 29.48 408 SER A N 1
ATOM 3035 C CA . SER A 1 408 ? 29.839 38.779 -65.220 1.00 29.48 408 SER A CA 1
ATOM 3036 C C . SER A 1 408 ? 30.615 39.634 -64.176 1.00 29.48 408 SER A C 1
ATOM 3038 O O . SER A 1 408 ? 30.101 40.593 -63.617 1.00 29.48 408 SER A O 1
ATOM 3040 N N . LEU A 1 409 ? 31.943 39.404 -64.190 1.00 28.23 409 LEU A N 1
ATOM 3041 C CA . LEU A 1 409 ? 33.090 40.336 -64.040 1.00 28.23 409 LEU A CA 1
ATOM 3042 C C . LEU A 1 409 ? 33.977 40.295 -62.768 1.00 28.23 409 LEU A C 1
ATOM 3044 O O . LEU A 1 409 ? 33.560 40.560 -61.649 1.00 28.23 409 LEU A O 1
ATOM 3048 N N . ALA A 1 410 ? 35.271 40.103 -63.081 1.00 26.62 410 ALA A N 1
ATOM 3049 C CA . ALA A 1 410 ? 36.505 40.609 -62.460 1.00 26.62 410 ALA A CA 1
ATOM 3050 C C . ALA A 1 410 ? 37.117 39.923 -61.207 1.00 26.62 410 ALA A C 1
ATOM 3052 O O . ALA A 1 410 ? 36.579 39.932 -60.106 1.00 26.62 410 ALA A O 1
ATOM 3053 N N . ARG A 1 411 ? 38.347 39.400 -61.395 1.00 43.69 411 ARG A N 1
ATOM 3054 C CA . ARG A 1 411 ? 39.356 39.039 -60.362 1.00 43.69 411 ARG A CA 1
ATOM 3055 C C . ARG A 1 411 ? 40.081 40.310 -59.863 1.00 43.69 411 ARG A C 1
ATOM 3057 O O . ARG A 1 411 ? 40.190 41.237 -60.665 1.00 43.69 411 ARG A O 1
ATOM 3064 N N . PRO A 1 412 ? 40.627 40.376 -58.618 1.00 37.97 412 PRO A N 1
ATOM 3065 C CA . PRO A 1 412 ? 42.055 40.046 -58.373 1.00 37.97 412 PRO A CA 1
ATOM 3066 C C . PRO A 1 412 ? 42.332 39.507 -56.919 1.00 37.97 412 PRO A C 1
ATOM 3068 O O . PRO A 1 412 ? 41.418 38.931 -56.332 1.00 37.97 412 PRO A O 1
ATOM 3071 N N . PRO A 1 413 ? 43.569 39.488 -56.357 1.00 41.94 413 PRO A N 1
ATOM 3072 C CA . PRO A 1 413 ? 44.303 38.258 -56.050 1.00 41.94 413 PRO A CA 1
ATOM 3073 C C . PRO A 1 413 ? 44.309 37.837 -54.563 1.00 41.94 413 PRO A C 1
ATOM 3075 O O . PRO A 1 413 ? 44.187 38.636 -53.637 1.00 41.94 413 PRO A O 1
ATOM 3078 N N . MET A 1 414 ? 44.517 36.533 -54.346 1.00 38.47 414 MET A N 1
ATOM 3079 C CA . MET A 1 414 ? 44.752 35.897 -53.048 1.00 38.47 414 MET A CA 1
ATOM 3080 C C . MET A 1 414 ? 46.244 35.837 -52.722 1.00 38.47 414 MET A C 1
ATOM 3082 O O . MET A 1 414 ? 46.976 35.217 -53.480 1.00 38.47 414 MET A O 1
ATOM 3086 N N . THR A 1 415 ? 46.645 36.251 -51.517 1.00 47.22 415 THR A N 1
ATOM 3087 C CA . THR A 1 415 ? 47.794 35.650 -50.806 1.00 47.22 415 THR A CA 1
ATOM 3088 C C . THR A 1 415 ? 47.649 35.826 -49.290 1.00 47.22 415 THR A C 1
ATOM 3090 O O . THR A 1 415 ? 48.050 36.846 -48.746 1.00 47.22 415 THR A O 1
ATOM 3093 N N . HIS A 1 416 ? 47.033 34.835 -48.620 1.00 46.69 416 HIS A N 1
ATOM 3094 C CA . HIS A 1 416 ? 47.334 34.415 -47.225 1.00 46.69 416 HIS A CA 1
ATOM 3095 C C . HIS A 1 416 ? 46.449 33.248 -46.711 1.00 46.69 416 HIS A C 1
ATOM 3097 O O . HIS A 1 416 ? 46.695 32.723 -45.624 1.00 46.69 416 HIS A O 1
ATOM 3103 N N . ARG A 1 417 ? 45.413 32.820 -47.460 1.00 45.25 417 ARG A N 1
ATOM 3104 C CA . ARG A 1 417 ? 44.436 31.791 -47.018 1.00 45.25 417 ARG A CA 1
ATOM 3105 C C . ARG A 1 417 ? 44.809 30.329 -47.333 1.00 45.25 417 ARG A C 1
ATOM 3107 O O . ARG A 1 417 ? 44.350 29.440 -46.623 1.00 45.25 417 ARG A O 1
ATOM 3114 N N . LEU A 1 418 ? 45.659 30.063 -48.328 1.00 46.97 418 LEU A N 1
ATOM 3115 C CA . LEU A 1 418 ? 45.948 28.695 -48.805 1.00 46.97 418 LEU A CA 1
ATOM 3116 C C . LEU A 1 418 ? 46.739 27.826 -47.809 1.00 46.97 418 LEU A C 1
ATOM 3118 O O . LEU A 1 418 ? 46.502 26.625 -47.721 1.00 46.97 418 LEU A O 1
ATOM 3122 N N . VAL A 1 419 ? 47.583 28.426 -46.966 1.00 53.03 419 VAL A N 1
ATOM 3123 C CA . VAL A 1 419 ? 48.350 27.683 -45.945 1.00 53.03 419 VAL A CA 1
ATOM 3124 C C . VAL A 1 419 ? 47.468 27.227 -44.768 1.00 53.03 419 VAL A C 1
ATOM 3126 O O . VAL A 1 419 ? 47.773 26.230 -44.114 1.00 53.03 419 VAL A O 1
ATOM 3129 N N . ARG A 1 420 ? 46.341 27.909 -44.503 1.00 49.41 420 ARG A N 1
ATOM 3130 C CA . ARG A 1 420 ? 45.394 27.516 -43.440 1.00 49.41 420 ARG A CA 1
ATOM 3131 C C . ARG A 1 420 ? 44.478 26.372 -43.869 1.00 49.41 420 ARG A C 1
ATOM 3133 O O . ARG A 1 420 ? 44.165 25.521 -43.044 1.00 49.41 420 ARG A O 1
ATOM 3140 N N . LEU A 1 421 ? 44.101 26.322 -45.148 1.00 50.50 421 LEU A N 1
ATOM 3141 C CA . LEU A 1 421 ? 43.233 25.271 -45.681 1.00 50.50 421 LEU A CA 1
ATOM 3142 C C . LEU A 1 421 ? 43.966 23.925 -45.778 1.00 50.50 421 LEU A C 1
ATOM 3144 O O . LEU A 1 421 ? 43.422 22.923 -45.335 1.00 50.50 421 LEU A O 1
ATOM 3148 N N . GLY A 1 422 ? 45.224 23.917 -46.237 1.00 52.34 422 GLY A N 1
ATOM 3149 C CA . GLY A 1 422 ? 46.031 22.692 -46.332 1.00 52.34 422 GLY A CA 1
ATOM 3150 C C . GLY A 1 422 ? 46.312 22.031 -44.975 1.00 52.34 422 GLY A C 1
ATOM 3151 O O . GLY A 1 422 ? 46.224 20.811 -44.846 1.00 52.34 422 GLY A O 1
ATOM 3152 N N . ARG A 1 423 ? 46.565 22.839 -43.934 1.00 51.62 423 ARG A N 1
ATOM 3153 C CA . ARG A 1 423 ? 46.739 22.357 -42.551 1.00 51.62 423 ARG A CA 1
ATOM 3154 C C . ARG A 1 423 ? 45.430 21.840 -41.942 1.00 51.62 423 ARG A C 1
ATOM 3156 O O . ARG A 1 423 ? 45.459 20.855 -41.214 1.00 51.62 423 ARG A O 1
ATOM 3163 N N . PHE A 1 424 ? 44.294 22.454 -42.275 1.00 48.22 424 PHE A N 1
ATOM 3164 C CA . PHE A 1 424 ? 42.961 22.012 -41.850 1.00 48.22 424 PHE A CA 1
ATOM 3165 C C . PHE A 1 424 ? 42.588 20.649 -42.450 1.00 48.22 424 PHE A C 1
ATOM 3167 O O . PHE A 1 424 ? 42.178 19.758 -41.713 1.00 48.22 424 PHE A O 1
ATOM 3174 N N . THR A 1 425 ? 42.817 20.436 -43.750 1.00 55.50 425 THR A N 1
ATOM 3175 C CA . THR A 1 425 ? 42.591 19.127 -44.388 1.00 55.50 425 THR A CA 1
ATOM 3176 C C . THR A 1 425 ? 43.502 18.039 -43.836 1.00 55.50 425 THR A C 1
ATOM 3178 O O . THR A 1 425 ? 43.021 16.945 -43.581 1.00 55.50 425 THR A O 1
ATOM 3181 N N . PHE A 1 426 ? 44.784 18.330 -43.589 1.00 56.12 426 PHE A N 1
ATOM 3182 C CA . PHE A 1 426 ? 45.725 17.345 -43.044 1.00 56.12 426 PHE A CA 1
ATOM 3183 C C . PHE A 1 426 ? 45.348 16.895 -41.625 1.00 56.12 426 PHE A C 1
ATOM 3185 O O . PHE A 1 426 ? 45.430 15.716 -41.301 1.00 56.12 426 PHE A O 1
ATOM 3192 N N . LEU A 1 427 ? 44.886 17.823 -40.786 1.00 53.31 427 LEU A N 1
ATOM 3193 C CA . LEU A 1 427 ? 44.521 17.529 -39.401 1.00 53.31 427 LEU A CA 1
ATOM 3194 C C . LEU A 1 427 ? 43.147 16.870 -39.269 1.00 53.31 427 LEU A C 1
ATOM 3196 O O . LEU A 1 427 ? 43.003 15.977 -38.445 1.00 53.31 427 LEU A O 1
ATOM 3200 N N . VAL A 1 428 ? 42.174 17.229 -40.112 1.00 58.03 428 VAL A N 1
ATOM 3201 C CA . VAL A 1 428 ? 40.909 16.480 -40.223 1.00 58.03 428 VAL A CA 1
ATOM 3202 C C . VAL A 1 428 ? 41.178 15.053 -40.704 1.00 58.03 428 VAL A C 1
ATOM 3204 O O . VAL A 1 428 ? 40.596 14.117 -40.165 1.00 58.03 428 VAL A O 1
ATOM 3207 N N . LEU A 1 429 ? 42.104 14.868 -41.653 1.00 59.78 429 LEU A N 1
ATOM 3208 C CA . LEU A 1 429 ? 42.539 13.539 -42.084 1.00 59.78 429 LEU A CA 1
ATOM 3209 C C . LEU A 1 429 ? 43.202 12.771 -40.934 1.00 59.78 429 LEU A C 1
ATOM 3211 O O . LEU A 1 429 ? 42.893 11.606 -40.740 1.00 59.78 429 LEU A O 1
ATOM 3215 N N . LEU A 1 430 ? 44.049 13.423 -40.131 1.00 56.75 430 LEU A N 1
ATOM 3216 C CA . LEU A 1 430 ? 44.687 12.816 -38.959 1.00 56.75 430 LEU A CA 1
ATOM 3217 C C . LEU A 1 430 ? 43.661 12.408 -37.890 1.00 56.75 430 LEU A C 1
ATOM 3219 O O . LEU A 1 430 ? 43.785 11.333 -37.318 1.00 56.75 430 LEU A O 1
ATOM 3223 N N . THR A 1 431 ? 42.634 13.225 -37.631 1.00 50.78 431 THR A N 1
ATOM 3224 C CA . THR A 1 431 ? 41.549 12.886 -36.695 1.00 50.78 431 THR A CA 1
ATOM 3225 C C . THR A 1 431 ? 40.680 11.753 -37.237 1.00 50.78 431 THR A C 1
ATOM 3227 O O . THR A 1 431 ? 40.338 10.849 -36.486 1.00 50.78 431 THR A O 1
ATOM 3230 N N . LEU A 1 432 ? 40.377 11.737 -38.538 1.00 61.16 432 LEU A N 1
ATOM 3231 C CA . LEU A 1 432 ? 39.686 10.617 -39.185 1.00 61.16 432 LEU A CA 1
ATOM 3232 C C . LEU A 1 432 ? 40.534 9.339 -39.178 1.00 61.16 432 LEU A C 1
ATOM 3234 O O . LEU A 1 432 ? 39.984 8.258 -39.009 1.00 61.16 432 LEU A O 1
ATOM 3238 N N . VAL A 1 433 ? 41.859 9.455 -39.294 1.00 65.62 433 VAL A N 1
ATOM 3239 C CA . VAL A 1 433 ? 42.801 8.341 -39.136 1.00 65.62 433 VAL A CA 1
ATOM 3240 C C . VAL A 1 433 ? 42.874 7.898 -37.678 1.00 65.62 433 VAL A C 1
ATOM 3242 O O . VAL A 1 433 ? 42.875 6.706 -37.443 1.00 65.62 433 VAL A O 1
ATOM 3245 N N . ALA A 1 434 ? 42.856 8.792 -36.688 1.00 51.06 434 ALA A N 1
ATOM 3246 C CA . ALA A 1 434 ? 42.829 8.420 -35.272 1.00 51.06 434 ALA A CA 1
ATOM 3247 C C . ALA A 1 434 ? 41.503 7.741 -34.884 1.00 51.06 434 ALA A C 1
ATOM 3249 O O . ALA A 1 434 ? 41.518 6.684 -34.262 1.00 51.06 434 ALA A O 1
ATOM 3250 N N . CYS A 1 435 ? 40.360 8.280 -35.323 1.00 52.78 435 CYS A N 1
ATOM 3251 C CA . CYS A 1 435 ? 39.049 7.642 -35.177 1.00 52.78 435 CYS A CA 1
ATOM 3252 C C . CYS A 1 435 ? 38.969 6.323 -35.959 1.00 52.78 435 CYS A C 1
ATOM 3254 O O . CYS A 1 435 ? 38.386 5.363 -35.470 1.00 52.78 435 CYS A O 1
ATOM 3256 N N . GLY A 1 436 ? 39.587 6.252 -37.140 1.00 55.88 436 GLY A N 1
ATOM 3257 C CA . GLY A 1 436 ? 39.700 5.042 -37.951 1.00 55.88 436 GLY A CA 1
ATOM 3258 C C . GLY A 1 436 ? 40.612 3.990 -37.321 1.00 55.88 436 GLY A C 1
ATOM 3259 O O . GLY A 1 436 ? 40.270 2.820 -37.350 1.00 55.88 436 GLY A O 1
ATOM 3260 N N . VAL A 1 437 ? 41.715 4.393 -36.686 1.00 56.12 437 VAL A N 1
ATOM 3261 C CA . VAL A 1 437 ? 42.637 3.535 -35.924 1.00 56.12 437 VAL A CA 1
ATOM 3262 C C . VAL A 1 437 ? 41.998 3.084 -34.615 1.00 56.12 437 VAL A C 1
ATOM 3264 O O . VAL A 1 437 ? 42.238 1.958 -34.213 1.00 56.12 437 VAL A O 1
ATOM 3267 N N . MET A 1 438 ? 41.147 3.889 -33.973 1.00 48.78 438 MET A N 1
ATOM 3268 C CA . MET A 1 438 ? 40.366 3.465 -32.802 1.00 48.78 438 MET A CA 1
ATOM 3269 C C . MET A 1 438 ? 39.213 2.532 -33.184 1.00 48.78 438 MET A C 1
ATOM 3271 O O . MET A 1 438 ? 38.997 1.536 -32.506 1.00 48.78 438 MET A O 1
ATOM 3275 N N . TRP A 1 439 ? 38.520 2.786 -34.296 1.00 51.12 439 TRP A N 1
ATOM 3276 C CA . TRP A 1 439 ? 37.534 1.860 -34.862 1.00 51.12 439 TRP A CA 1
ATOM 3277 C C . TRP A 1 439 ? 38.193 0.553 -35.333 1.00 51.12 439 TRP A C 1
ATOM 3279 O O . TRP A 1 439 ? 37.656 -0.527 -35.115 1.00 51.12 439 TRP A O 1
ATOM 3289 N N . TRP A 1 440 ? 39.402 0.637 -35.895 1.00 42.34 440 TRP A N 1
ATOM 3290 C CA . TRP A 1 440 ? 40.231 -0.510 -36.269 1.00 42.34 440 TRP A CA 1
ATOM 3291 C C . TRP A 1 440 ? 40.812 -1.234 -35.052 1.00 42.34 440 TRP A C 1
ATOM 3293 O O . TRP A 1 440 ? 40.841 -2.451 -35.048 1.00 42.34 440 TRP A O 1
ATOM 3303 N N . SER A 1 441 ? 41.202 -0.527 -33.989 1.00 39.78 441 SER A N 1
ATOM 3304 C CA . SER A 1 441 ? 41.651 -1.106 -32.715 1.00 39.78 441 SER A CA 1
ATOM 3305 C C . SER A 1 441 ? 40.508 -1.795 -31.977 1.00 39.78 441 SER A C 1
ATOM 3307 O O . SER A 1 441 ? 40.732 -2.843 -31.386 1.00 39.78 441 SER A O 1
ATOM 3309 N N . SER A 1 442 ? 39.299 -1.229 -32.034 1.00 43.16 442 SER A N 1
ATOM 3310 C CA . SER A 1 442 ? 38.072 -1.832 -31.506 1.00 43.16 442 SER A CA 1
ATOM 3311 C C . SER A 1 442 ? 37.618 -3.035 -32.332 1.00 43.16 442 SER A C 1
ATOM 3313 O O . SER A 1 442 ? 36.948 -3.901 -31.794 1.00 43.16 442 SER A O 1
ATOM 3315 N N . ARG A 1 443 ? 37.984 -3.101 -33.620 1.00 42.81 443 ARG A N 1
ATOM 3316 C CA . ARG A 1 443 ? 37.822 -4.294 -34.462 1.00 42.81 443 ARG A CA 1
ATOM 3317 C C . ARG A 1 443 ? 38.980 -5.276 -34.355 1.00 42.81 443 ARG A C 1
ATOM 3319 O O . ARG A 1 443 ? 38.802 -6.427 -34.709 1.00 42.81 443 ARG A O 1
ATOM 3326 N N . LYS A 1 444 ? 40.162 -4.857 -33.898 1.00 39.59 444 LYS A N 1
ATOM 3327 C CA . LYS A 1 444 ? 41.324 -5.741 -33.737 1.00 39.59 444 LYS A CA 1
ATOM 3328 C C . LYS A 1 444 ? 41.197 -6.643 -32.520 1.00 39.59 444 LYS A C 1
ATOM 3330 O O . LYS A 1 444 ? 41.800 -7.703 -32.528 1.00 39.59 444 LYS A O 1
ATOM 3335 N N . THR A 1 445 ? 40.421 -6.249 -31.513 1.00 43.28 445 THR A N 1
ATOM 3336 C CA . THR A 1 445 ? 39.935 -7.171 -30.479 1.00 43.28 445 THR A CA 1
ATOM 3337 C C . THR A 1 445 ? 38.997 -8.207 -31.101 1.00 43.28 445 THR A C 1
ATOM 3339 O O . THR A 1 445 ? 39.235 -9.394 -30.934 1.00 43.28 445 THR A O 1
ATOM 3342 N N . ASP A 1 446 ? 38.076 -7.786 -31.974 1.00 43.66 446 ASP A N 1
ATOM 3343 C CA . ASP A 1 446 ? 37.167 -8.706 -32.678 1.00 43.66 446 ASP A CA 1
ATOM 3344 C C . ASP A 1 446 ? 37.892 -9.618 -33.700 1.00 43.66 446 ASP A C 1
ATOM 3346 O O . ASP A 1 446 ? 37.515 -10.772 -33.875 1.00 43.66 446 ASP A O 1
ATOM 3350 N N . GLU A 1 447 ? 38.949 -9.136 -34.371 1.00 39.56 447 GLU A N 1
ATOM 3351 C CA . GLU A 1 447 ? 39.748 -9.888 -35.355 1.00 39.56 447 GLU A CA 1
ATOM 3352 C C . GLU A 1 447 ? 40.851 -10.738 -34.712 1.00 39.56 447 GLU A C 1
ATOM 3354 O O . GLU A 1 447 ? 41.143 -11.812 -35.227 1.00 39.56 447 GLU A O 1
ATOM 3359 N N . ALA A 1 448 ? 41.470 -10.315 -33.605 1.00 37.84 448 ALA A N 1
ATOM 3360 C CA . ALA A 1 448 ? 42.436 -11.147 -32.882 1.00 37.84 448 ALA A CA 1
ATOM 3361 C C . ALA A 1 448 ? 41.737 -12.309 -32.166 1.00 37.84 448 ALA A C 1
ATOM 3363 O O . ALA A 1 448 ? 42.255 -13.424 -32.202 1.00 37.84 448 ALA A O 1
ATOM 3364 N N . ASP A 1 449 ? 40.534 -12.081 -31.628 1.00 42.16 449 ASP A N 1
ATOM 3365 C CA . ASP A 1 449 ? 39.685 -13.142 -31.081 1.00 42.16 449 ASP A CA 1
ATOM 3366 C C . ASP A 1 449 ? 39.139 -14.050 -32.203 1.00 42.16 449 ASP A C 1
ATOM 3368 O O . ASP A 1 449 ? 39.076 -15.269 -32.036 1.00 42.16 449 ASP A O 1
ATOM 3372 N N . ALA A 1 450 ? 38.845 -13.504 -33.393 1.00 38.47 450 ALA A N 1
ATOM 3373 C CA . ALA A 1 450 ? 38.432 -14.298 -34.557 1.00 38.47 450 ALA A CA 1
ATOM 3374 C C . ALA A 1 450 ? 39.575 -15.102 -35.214 1.00 38.47 450 ALA A C 1
ATOM 3376 O O . ALA A 1 450 ? 39.329 -16.194 -35.721 1.00 38.47 450 ALA A O 1
ATOM 3377 N N . ILE A 1 451 ? 40.817 -14.602 -35.211 1.00 40.84 451 ILE A N 1
ATOM 3378 C CA . ILE A 1 451 ? 41.992 -15.299 -35.768 1.00 40.84 451 ILE A CA 1
ATOM 3379 C C . ILE A 1 451 ? 42.536 -16.335 -34.774 1.00 40.84 451 ILE A C 1
ATOM 3381 O O . ILE A 1 451 ? 42.940 -17.416 -35.200 1.00 40.84 451 ILE A O 1
ATOM 3385 N N . ALA A 1 452 ? 42.475 -16.071 -33.463 1.00 36.19 452 ALA A N 1
ATOM 3386 C CA . ALA A 1 452 ? 42.770 -17.074 -32.438 1.00 36.19 452 ALA A CA 1
ATOM 3387 C C . ALA A 1 452 ? 41.744 -18.224 -32.454 1.00 36.19 452 ALA A C 1
ATOM 3389 O O . ALA A 1 452 ? 42.125 -19.379 -32.302 1.00 36.19 452 ALA A O 1
ATOM 3390 N N . ALA A 1 453 ? 40.468 -17.932 -32.739 1.00 39.34 453 ALA A N 1
ATOM 3391 C CA . ALA A 1 453 ? 39.427 -18.948 -32.921 1.00 39.34 453 ALA A CA 1
ATOM 3392 C C . ALA A 1 453 ? 39.532 -19.732 -34.248 1.00 39.34 453 ALA A C 1
ATOM 3394 O O . ALA A 1 453 ? 38.942 -20.804 -34.374 1.00 39.34 453 ALA A O 1
ATOM 3395 N N . ALA A 1 454 ? 40.266 -19.220 -35.244 1.00 36.47 454 ALA A N 1
ATOM 3396 C CA . ALA A 1 454 ? 40.399 -19.842 -36.565 1.00 36.47 454 ALA A CA 1
ATOM 3397 C C . ALA A 1 454 ? 41.619 -20.774 -36.708 1.00 36.47 454 ALA A C 1
ATOM 3399 O O . ALA A 1 454 ? 41.702 -21.509 -37.691 1.00 36.47 454 ALA A O 1
ATOM 3400 N N . ALA A 1 455 ? 42.561 -20.763 -35.759 1.00 34.50 455 ALA A N 1
ATOM 3401 C CA . ALA A 1 455 ? 43.798 -21.545 -35.845 1.00 34.50 455 ALA A CA 1
ATOM 3402 C C . ALA A 1 455 ? 43.671 -23.009 -35.365 1.00 34.50 455 ALA A C 1
ATOM 3404 O O . ALA A 1 455 ? 44.587 -23.790 -35.607 1.00 34.50 455 ALA A O 1
ATOM 3405 N N . ASP A 1 456 ? 42.544 -23.398 -34.755 1.00 34.81 456 ASP A N 1
ATOM 3406 C CA . ASP A 1 456 ? 42.378 -24.701 -34.083 1.00 34.81 456 ASP A CA 1
ATOM 3407 C C . ASP A 1 456 ? 41.457 -25.709 -34.800 1.00 34.81 456 ASP A C 1
ATOM 3409 O O . ASP A 1 456 ? 40.975 -26.669 -34.198 1.00 34.81 456 ASP A O 1
ATOM 3413 N N . VAL A 1 457 ? 41.213 -25.558 -36.106 1.00 38.25 457 VAL A N 1
ATOM 3414 C CA . VAL A 1 457 ? 40.362 -26.508 -36.846 1.00 38.25 457 VAL A CA 1
ATOM 3415 C C . VAL A 1 457 ? 41.178 -27.331 -37.843 1.00 38.25 457 VAL A C 1
ATOM 3417 O O . VAL A 1 457 ? 41.528 -26.884 -38.934 1.00 38.25 457 VAL A O 1
ATOM 3420 N N . ALA A 1 458 ? 41.454 -28.574 -37.444 1.00 31.92 458 ALA A N 1
ATOM 3421 C CA . ALA A 1 458 ? 41.907 -29.664 -38.304 1.00 31.92 458 ALA A CA 1
ATOM 3422 C C . ALA A 1 458 ? 40.900 -29.959 -39.453 1.00 31.92 458 ALA A C 1
ATOM 3424 O O . ALA A 1 458 ? 39.731 -29.578 -39.358 1.00 31.92 458 ALA A O 1
ATOM 3425 N N . PRO A 1 459 ? 41.313 -30.633 -40.548 1.00 35.28 459 PRO A N 1
ATOM 3426 C CA . PRO A 1 459 ? 40.523 -30.729 -41.780 1.00 35.28 459 PRO A CA 1
ATOM 3427 C C . PRO A 1 459 ? 39.222 -31.543 -41.626 1.00 35.28 459 PRO A C 1
ATOM 3429 O O . PRO A 1 459 ? 39.127 -32.404 -40.749 1.00 35.28 459 PRO A O 1
ATOM 3432 N N . PRO A 1 460 ? 38.224 -31.323 -42.506 1.00 38.81 460 PRO A N 1
ATOM 3433 C CA . PRO A 1 460 ? 36.867 -31.817 -42.317 1.00 38.81 460 PRO A CA 1
ATOM 3434 C C . PRO A 1 460 ? 36.761 -33.324 -42.581 1.00 38.81 460 PRO A C 1
ATOM 3436 O O . PRO A 1 460 ? 36.887 -33.786 -43.715 1.00 38.81 460 PRO A O 1
ATOM 3439 N N . ALA A 1 461 ? 36.437 -34.082 -41.534 1.00 34.97 461 ALA A N 1
ATOM 3440 C CA . ALA A 1 461 ? 35.678 -35.319 -41.678 1.00 34.97 461 ALA A CA 1
ATOM 3441 C C . ALA A 1 461 ? 34.217 -34.959 -42.012 1.00 34.97 461 ALA A C 1
ATOM 3443 O O . ALA A 1 461 ? 33.717 -33.937 -41.541 1.00 34.97 461 ALA A O 1
ATOM 3444 N N . LEU A 1 462 ? 33.557 -35.769 -42.850 1.00 40.81 462 LEU A N 1
ATOM 3445 C CA . LEU A 1 462 ? 32.184 -35.574 -43.338 1.00 40.81 462 LEU A CA 1
ATOM 3446 C C . LEU A 1 462 ? 31.259 -34.960 -42.267 1.00 40.81 462 LEU A C 1
ATOM 3448 O O . LEU A 1 462 ? 30.962 -35.592 -41.254 1.00 40.81 462 LEU A O 1
ATOM 3452 N N . ALA A 1 463 ? 30.811 -33.723 -42.498 1.00 37.69 463 ALA A N 1
ATOM 3453 C CA . ALA A 1 463 ? 30.055 -32.944 -41.526 1.00 37.69 463 ALA A CA 1
ATOM 3454 C C . ALA A 1 463 ? 28.665 -33.549 -41.270 1.00 37.69 463 ALA A C 1
ATOM 3456 O O . ALA A 1 463 ? 27.728 -33.368 -42.050 1.00 37.69 463 ALA A O 1
ATOM 3457 N N . ALA A 1 464 ? 28.524 -34.223 -40.129 1.00 43.69 464 ALA A N 1
ATOM 3458 C CA . ALA A 1 464 ? 27.243 -34.372 -39.460 1.00 43.69 464 ALA A CA 1
ATOM 3459 C C . ALA A 1 464 ? 26.712 -32.971 -39.110 1.00 43.69 464 ALA A C 1
ATOM 3461 O O . ALA A 1 464 ? 27.457 -32.132 -38.600 1.00 43.69 464 ALA A O 1
ATOM 3462 N N . GLN A 1 465 ? 25.438 -32.692 -39.402 1.00 50.03 465 GLN A N 1
ATOM 3463 C CA . GLN A 1 465 ? 24.826 -31.411 -39.042 1.00 50.03 465 GLN A CA 1
ATOM 3464 C C . GLN A 1 465 ? 24.981 -31.169 -37.526 1.00 50.03 465 GLN A C 1
ATOM 3466 O O . GLN A 1 465 ? 24.636 -32.059 -36.742 1.00 50.03 465 GLN A O 1
ATOM 3471 N N . PRO A 1 466 ? 25.492 -30.004 -37.083 1.00 57.16 466 PRO A N 1
ATOM 3472 C CA . PRO A 1 466 ? 25.693 -29.743 -35.663 1.00 57.16 466 PRO A CA 1
ATOM 3473 C C . PRO A 1 466 ? 24.336 -29.658 -34.949 1.00 57.16 466 PRO A C 1
ATOM 3475 O O . PRO A 1 466 ? 23.551 -28.737 -35.180 1.00 57.16 466 PRO A O 1
ATOM 3478 N N . ARG A 1 467 ? 24.051 -30.635 -34.079 1.00 68.38 467 ARG A N 1
ATOM 3479 C CA . ARG A 1 467 ? 22.846 -30.654 -33.236 1.00 68.38 467 ARG A CA 1
ATOM 3480 C C . ARG A 1 467 ? 22.957 -29.550 -32.188 1.00 68.38 467 ARG A C 1
ATOM 3482 O O . ARG A 1 467 ? 23.969 -29.452 -31.497 1.00 68.38 467 ARG A O 1
ATOM 3489 N N . THR A 1 468 ? 21.932 -28.712 -32.070 1.00 76.62 468 THR A N 1
ATOM 3490 C CA . THR A 1 468 ? 21.927 -27.640 -31.062 1.00 76.62 468 THR A CA 1
ATOM 3491 C C . THR A 1 468 ? 21.562 -28.212 -29.701 1.00 76.62 468 THR A C 1
ATOM 3493 O O . THR A 1 468 ? 20.590 -28.955 -29.578 1.00 76.62 468 THR A O 1
ATOM 3496 N N . LEU A 1 469 ? 22.368 -27.893 -28.688 1.00 80.19 469 LEU A N 1
ATOM 3497 C CA . LEU A 1 469 ? 22.128 -28.325 -27.316 1.00 80.19 469 LEU A CA 1
ATOM 3498 C C . LEU A 1 469 ? 20.997 -27.496 -26.719 1.00 80.19 469 LEU A C 1
ATOM 3500 O O . LEU A 1 469 ? 21.055 -26.263 -26.720 1.00 80.19 469 LEU A O 1
ATOM 3504 N N . VAL A 1 470 ? 19.979 -28.185 -26.219 1.00 83.81 470 VAL A N 1
ATOM 3505 C CA . VAL A 1 470 ? 18.808 -27.570 -25.600 1.00 83.81 470 VAL A CA 1
ATOM 3506 C C . VAL A 1 470 ? 18.499 -28.270 -24.291 1.00 83.81 470 VAL A C 1
ATOM 3508 O O . VAL A 1 470 ? 18.729 -29.471 -24.141 1.00 83.81 470 VAL A O 1
ATOM 3511 N N . GLN A 1 471 ? 17.955 -27.513 -23.347 1.00 85.38 471 GLN A N 1
ATOM 3512 C CA . GLN A 1 471 ? 17.357 -28.077 -22.149 1.00 85.38 471 GLN A CA 1
ATOM 3513 C C . GLN A 1 471 ? 15.846 -27.997 -22.301 1.00 85.38 471 GLN A C 1
ATOM 3515 O O . GLN A 1 471 ? 15.306 -26.899 -22.461 1.00 85.38 471 GLN A O 1
ATOM 3520 N N . ALA A 1 472 ? 15.182 -29.145 -22.242 1.00 84.19 472 ALA A N 1
ATOM 3521 C CA . ALA A 1 472 ? 13.733 -29.221 -22.242 1.00 84.19 472 ALA A CA 1
ATOM 3522 C C . ALA A 1 472 ? 13.207 -29.716 -20.901 1.00 84.19 472 ALA A C 1
ATOM 3524 O O . ALA A 1 472 ? 13.864 -30.480 -20.194 1.00 84.19 472 ALA A O 1
ATOM 3525 N N . LEU A 1 473 ? 12.020 -29.234 -20.564 1.00 85.56 473 LEU A N 1
ATOM 3526 C CA . LEU A 1 473 ? 11.240 -29.654 -19.419 1.00 85.56 473 LEU A CA 1
ATOM 3527 C C . LEU A 1 473 ? 10.035 -30.427 -19.950 1.00 85.56 473 LEU A C 1
ATOM 3529 O O . LEU A 1 473 ? 9.283 -29.889 -20.762 1.00 85.56 473 LEU A O 1
ATOM 3533 N N . ALA A 1 474 ? 9.866 -31.674 -19.515 1.00 84.94 474 ALA A N 1
ATOM 3534 C CA . ALA A 1 474 ? 8.635 -32.411 -19.774 1.00 84.94 474 ALA A CA 1
ATOM 3535 C C . ALA A 1 474 ? 7.477 -31.693 -19.069 1.00 84.94 474 ALA A C 1
ATOM 3537 O O . ALA A 1 474 ? 7.606 -31.318 -17.900 1.00 84.94 474 ALA A O 1
ATOM 3538 N N . VAL A 1 475 ? 6.382 -31.467 -19.789 1.00 86.19 475 VAL A N 1
ATOM 3539 C CA . VAL A 1 475 ? 5.186 -30.813 -19.250 1.00 86.19 475 VAL A CA 1
ATOM 3540 C C . VAL A 1 475 ? 4.002 -31.746 -19.424 1.00 86.19 475 VAL A C 1
ATOM 3542 O O . VAL A 1 475 ? 3.801 -32.313 -20.492 1.00 86.19 475 VAL A O 1
ATOM 3545 N N . GLU A 1 476 ? 3.210 -31.892 -18.371 1.00 88.19 476 GLU A N 1
ATOM 3546 C CA . GLU A 1 476 ? 1.972 -32.664 -18.400 1.00 88.19 476 GLU A CA 1
ATOM 3547 C C . GLU A 1 476 ? 0.790 -31.725 -18.143 1.00 88.19 476 GLU A C 1
ATOM 3549 O O . GLU A 1 476 ? 0.935 -30.749 -17.396 1.00 88.19 476 GLU A O 1
ATOM 3554 N N . PRO A 1 477 ? -0.372 -31.978 -18.766 1.00 89.19 477 PRO A N 1
ATOM 3555 C CA . PRO A 1 477 ? -1.549 -31.163 -18.537 1.00 89.19 477 PRO A CA 1
ATOM 3556 C C . PRO A 1 477 ? -2.070 -31.414 -17.121 1.00 89.19 477 PRO A C 1
ATOM 3558 O O . PRO A 1 477 ? -2.402 -32.542 -16.756 1.00 89.19 477 PRO A O 1
ATOM 3561 N N . ALA A 1 478 ? -2.183 -30.352 -16.329 1.00 88.44 478 ALA A N 1
ATOM 3562 C CA . ALA A 1 478 ? -2.725 -30.413 -14.980 1.00 88.44 478 ALA A CA 1
ATOM 3563 C C . ALA A 1 478 ? -3.744 -29.292 -14.753 1.00 88.44 478 ALA A C 1
ATOM 3565 O O . ALA A 1 478 ? -3.792 -28.294 -15.476 1.00 88.44 478 ALA A O 1
ATOM 3566 N N . VAL A 1 479 ? -4.618 -29.476 -13.763 1.00 88.56 479 VAL A N 1
ATOM 3567 C CA . VAL A 1 479 ? -5.558 -28.426 -13.361 1.00 88.56 479 VAL A CA 1
ATOM 3568 C C . VAL A 1 479 ? -4.797 -27.415 -12.514 1.00 88.56 479 VAL A C 1
ATOM 3570 O O . VAL A 1 479 ? -4.341 -27.732 -11.416 1.00 88.56 479 VAL A O 1
ATOM 3573 N N . HIS A 1 480 ? -4.677 -26.195 -13.024 1.00 89.94 480 HIS A N 1
ATOM 3574 C CA . HIS A 1 480 ? -4.008 -25.090 -12.356 1.00 89.94 480 HIS A CA 1
ATOM 3575 C C . HIS A 1 480 ? -5.022 -24.052 -11.877 1.00 89.94 480 HIS A C 1
ATOM 3577 O O . HIS A 1 480 ? -5.947 -23.677 -12.601 1.00 89.94 480 HIS A O 1
ATOM 3583 N N . ASP A 1 481 ? -4.818 -23.565 -10.654 1.00 89.62 481 ASP A N 1
ATOM 3584 C CA . ASP A 1 481 ? -5.510 -22.384 -10.148 1.00 89.62 481 ASP A CA 1
ATOM 3585 C C . ASP A 1 481 ? -4.953 -21.141 -10.863 1.00 89.62 481 ASP A C 1
ATOM 3587 O O . ASP A 1 481 ? -3.743 -20.900 -10.854 1.00 89.62 481 ASP A O 1
ATOM 3591 N N . VAL A 1 482 ? -5.834 -20.338 -11.453 1.00 90.50 482 VAL A N 1
ATOM 3592 C CA . VAL A 1 482 ? -5.515 -18.995 -11.941 1.00 90.50 482 VAL A CA 1
ATOM 3593 C C . VAL A 1 482 ? -5.640 -18.043 -10.767 1.00 90.50 482 VAL A C 1
ATOM 3595 O O . VAL A 1 482 ? -6.712 -17.911 -10.176 1.00 90.50 482 VAL A O 1
ATOM 3598 N N . VAL A 1 483 ? -4.538 -17.394 -10.411 1.00 91.50 483 VAL A N 1
ATOM 3599 C CA . VAL A 1 483 ? -4.430 -16.581 -9.204 1.00 91.50 483 VAL A CA 1
ATOM 3600 C C . VAL A 1 483 ? -4.145 -15.130 -9.564 1.00 91.50 483 VAL A C 1
ATOM 3602 O O . VAL A 1 483 ? -3.241 -14.830 -10.343 1.00 91.50 483 VAL A O 1
ATOM 3605 N N . VAL A 1 484 ? -4.881 -14.212 -8.941 1.00 91.12 484 VAL A N 1
ATOM 3606 C CA . VAL A 1 484 ? -4.572 -12.776 -8.949 1.00 91.12 484 VAL A CA 1
ATOM 3607 C C . VAL A 1 484 ? -4.016 -12.373 -7.589 1.00 91.12 484 VAL A C 1
ATOM 3609 O O . VAL A 1 484 ? -4.542 -12.783 -6.555 1.00 91.12 484 VAL A O 1
ATOM 3612 N N . ARG A 1 485 ? -2.924 -11.604 -7.574 1.00 92.81 485 ARG A N 1
ATOM 3613 C CA . ARG A 1 485 ? -2.194 -11.265 -6.344 1.00 92.81 485 ARG A CA 1
ATOM 3614 C C . ARG A 1 485 ? -2.381 -9.797 -5.985 1.00 92.81 485 ARG A C 1
ATOM 3616 O O . ARG A 1 485 ? -2.051 -8.930 -6.790 1.00 92.81 485 ARG A O 1
ATOM 3623 N N . TYR A 1 486 ? -2.859 -9.535 -4.771 1.00 94.31 486 TYR A N 1
ATOM 3624 C CA . TYR A 1 486 ? -3.038 -8.187 -4.231 1.00 94.31 486 TYR A CA 1
ATOM 3625 C C . TYR A 1 486 ? -2.550 -8.103 -2.788 1.00 94.31 486 TYR A C 1
ATOM 3627 O O . TYR A 1 486 ? -2.869 -8.965 -1.970 1.00 94.31 486 TYR A O 1
ATOM 3635 N N . SER A 1 487 ? -1.792 -7.057 -2.468 1.00 94.06 487 SER A N 1
ATOM 3636 C CA . SER A 1 487 ? -1.352 -6.780 -1.099 1.00 94.06 487 SER A CA 1
ATOM 3637 C C . SER A 1 487 ? -2.424 -6.022 -0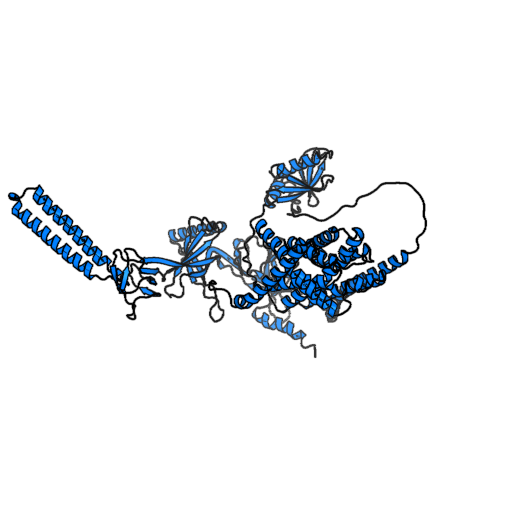.323 1.00 94.06 487 SER A C 1
ATOM 3639 O O . SER A 1 487 ? -3.123 -5.162 -0.862 1.00 94.06 487 SER A O 1
ATOM 3641 N N . GLY A 1 488 ? -2.550 -6.345 0.959 1.00 94.62 488 GLY A N 1
ATOM 3642 C CA . GLY A 1 488 ? -3.567 -5.799 1.844 1.00 94.62 488 GLY A CA 1
ATOM 3643 C C . GLY A 1 488 ? -3.132 -5.807 3.302 1.00 94.62 488 GLY A C 1
ATOM 3644 O O . GLY A 1 488 ? -2.036 -6.254 3.646 1.00 94.62 488 GLY A O 1
ATOM 3645 N N . LYS A 1 489 ? -4.011 -5.304 4.170 1.00 95.19 489 LYS A N 1
ATOM 3646 C CA . LYS A 1 489 ? -3.781 -5.276 5.619 1.00 95.19 489 LYS A CA 1
ATOM 3647 C C . LYS A 1 489 ? -4.670 -6.288 6.320 1.00 95.19 489 LYS A C 1
ATOM 3649 O O . LYS A 1 489 ? -5.866 -6.365 6.045 1.00 95.19 489 LYS A O 1
ATOM 3654 N N . ILE A 1 490 ? -4.083 -7.023 7.253 1.00 94.62 490 ILE A N 1
ATOM 3655 C CA . ILE A 1 490 ? -4.805 -7.907 8.157 1.00 94.62 490 ILE A CA 1
ATOM 3656 C C . ILE A 1 490 ? -5.491 -7.047 9.219 1.00 94.62 490 ILE A C 1
ATOM 3658 O O . ILE A 1 490 ? -4.866 -6.191 9.843 1.00 94.62 490 ILE A O 1
ATOM 3662 N N . GLN A 1 491 ? -6.779 -7.268 9.428 1.00 94.50 491 GLN A N 1
ATOM 3663 C CA . GLN A 1 491 ? -7.604 -6.624 10.440 1.00 94.50 491 GLN A CA 1
ATOM 3664 C C . GLN A 1 491 ? -8.206 -7.684 11.366 1.00 94.50 491 GLN A C 1
ATOM 3666 O O . GLN A 1 491 ? -8.329 -8.854 10.989 1.00 94.50 491 GLN A O 1
ATOM 3671 N N . ALA A 1 492 ? -8.587 -7.262 12.573 1.00 92.31 492 ALA A N 1
ATOM 3672 C CA . ALA A 1 492 ? -9.407 -8.087 13.454 1.00 92.31 492 ALA A CA 1
ATOM 3673 C C . ALA A 1 492 ? -10.733 -8.424 12.759 1.00 92.31 492 ALA A C 1
ATOM 3675 O O . ALA A 1 492 ? -11.207 -7.648 11.917 1.00 92.31 492 ALA A O 1
ATOM 3676 N N . TRP A 1 493 ? -11.308 -9.580 13.097 1.00 92.94 493 TRP A N 1
ATOM 3677 C CA . TRP A 1 493 ? -12.622 -9.952 12.579 1.00 92.94 493 TRP A CA 1
ATOM 3678 C C . TRP A 1 493 ? -13.677 -8.948 13.042 1.00 92.94 493 TRP A C 1
ATOM 3680 O O . TRP A 1 493 ? -14.369 -8.346 12.223 1.00 92.94 493 TRP A O 1
ATOM 3690 N N . GLU A 1 494 ? -13.702 -8.700 14.350 1.00 91.06 494 GLU A N 1
ATOM 3691 C CA . GLU A 1 494 ? -14.560 -7.719 15.001 1.00 91.06 494 GLU A CA 1
ATOM 3692 C C . GLU A 1 494 ? -13.797 -7.010 16.125 1.00 91.06 494 GLU A C 1
ATOM 3694 O O . GLU A 1 494 ? -12.932 -7.596 16.786 1.00 91.06 494 GLU A O 1
ATOM 3699 N N . THR A 1 495 ? -14.146 -5.742 16.344 1.00 92.25 495 THR A N 1
ATOM 3700 C CA . THR A 1 495 ? -13.629 -4.913 17.435 1.00 92.25 495 THR A CA 1
ATOM 3701 C C . THR A 1 495 ? -14.804 -4.398 18.257 1.00 92.25 495 THR A C 1
ATOM 3703 O O . THR A 1 495 ? -15.730 -3.803 17.707 1.00 92.25 495 THR A O 1
ATOM 3706 N N . TYR A 1 496 ? -14.752 -4.597 19.572 1.00 93.56 496 TYR A N 1
ATOM 3707 C CA . TYR A 1 496 ? -15.775 -4.175 20.525 1.00 93.56 496 TYR A CA 1
ATOM 3708 C C . TYR A 1 496 ? -15.197 -3.130 21.472 1.00 93.56 496 TYR A C 1
ATOM 3710 O O . TYR A 1 496 ? -14.219 -3.389 22.169 1.00 93.56 496 TYR A O 1
ATOM 3718 N N . SER A 1 497 ? -15.820 -1.958 21.534 1.00 95.44 497 SER A N 1
ATOM 3719 C CA . SER A 1 497 ? -15.517 -0.944 22.545 1.00 95.44 497 SER A CA 1
ATOM 3720 C C . SER A 1 497 ? -16.521 -1.078 23.683 1.00 95.44 497 SER A C 1
ATOM 3722 O O . SER A 1 497 ? -17.709 -0.829 23.494 1.00 95.44 497 SER A O 1
ATOM 3724 N N . LEU A 1 498 ? -16.051 -1.519 24.846 1.00 96.19 498 LEU A N 1
ATOM 3725 C CA . LEU A 1 498 ? -16.878 -1.808 26.011 1.00 96.19 498 LEU A CA 1
ATOM 3726 C C . LEU A 1 498 ? -16.755 -0.701 27.051 1.00 96.19 498 LEU A C 1
ATOM 3728 O O . LEU A 1 498 ? -15.649 -0.265 27.366 1.00 96.19 498 LEU A O 1
ATOM 3732 N N . GLY A 1 499 ? -17.889 -0.304 27.616 1.00 96.25 499 GLY A N 1
ATOM 3733 C CA . GLY A 1 499 ? -18.008 0.670 28.694 1.00 96.25 499 GLY A CA 1
ATOM 3734 C C . GLY A 1 499 ? -19.153 0.300 29.629 1.00 96.25 499 GLY A C 1
ATOM 3735 O O . GLY A 1 499 ? -19.989 -0.534 29.282 1.00 96.25 499 GLY A O 1
ATOM 3736 N N . PHE A 1 500 ? -19.193 0.902 30.815 1.00 96.88 500 PHE A N 1
ATOM 3737 C CA . PHE A 1 500 ? -20.310 0.704 31.743 1.00 96.88 500 PHE A CA 1
ATOM 3738 C C . PHE A 1 500 ? -21.540 1.489 31.278 1.00 96.88 500 PHE A C 1
ATOM 3740 O O . PHE A 1 500 ? -21.410 2.648 30.894 1.00 96.88 500 PHE A O 1
ATOM 3747 N N . GLU A 1 501 ? -22.741 0.914 31.368 1.00 95.12 501 GLU A N 1
ATOM 3748 C CA . GLU A 1 501 ? -23.987 1.641 31.055 1.00 95.12 501 GLU A CA 1
ATOM 3749 C C . GLU A 1 501 ? -24.319 2.707 32.121 1.00 95.12 501 GLU A C 1
ATOM 3751 O O . GLU A 1 501 ? -25.046 3.665 31.852 1.00 95.12 501 GLU A O 1
ATOM 3756 N N . VAL A 1 502 ? -23.736 2.585 33.320 1.00 96.62 502 VAL A N 1
ATOM 3757 C CA . VAL A 1 502 ? -23.893 3.517 34.445 1.00 96.62 502 VAL A CA 1
ATOM 3758 C C . VAL A 1 502 ? -22.563 4.166 34.832 1.00 96.62 502 VAL A C 1
ATOM 3760 O O . VAL A 1 502 ? -21.498 3.565 34.724 1.00 96.62 502 VAL A O 1
ATOM 3763 N N . ALA A 1 503 ? -22.619 5.406 35.323 1.00 96.19 503 ALA A N 1
ATOM 3764 C CA . ALA A 1 503 ? -21.436 6.109 35.816 1.00 96.19 503 ALA A CA 1
ATOM 3765 C C . ALA A 1 503 ? -21.070 5.663 37.240 1.00 96.19 503 ALA A C 1
ATOM 3767 O O . ALA A 1 503 ? -21.946 5.444 38.083 1.00 96.19 503 ALA A O 1
ATOM 3768 N N . GLY A 1 504 ? -19.775 5.602 37.543 1.00 95.44 504 GLY A N 1
ATOM 3769 C CA . GLY A 1 504 ? -19.306 5.239 38.875 1.00 95.44 504 GLY A CA 1
ATOM 3770 C C . GLY A 1 504 ? -17.792 5.142 38.986 1.00 95.44 504 GLY A C 1
ATOM 3771 O O . GLY A 1 504 ? -17.055 5.337 38.023 1.00 95.44 504 GLY A O 1
ATOM 3772 N N . ARG A 1 505 ? -17.316 4.845 40.196 1.00 96.75 505 ARG A N 1
ATOM 3773 C CA . ARG A 1 505 ? -15.894 4.610 40.457 1.00 96.75 505 ARG A CA 1
ATOM 3774 C C . ARG A 1 505 ? -15.558 3.140 40.235 1.00 96.75 505 ARG A C 1
ATOM 3776 O O . ARG A 1 505 ? -16.219 2.287 40.821 1.00 96.75 505 ARG A O 1
ATOM 3783 N N . VAL A 1 506 ? -14.522 2.841 39.457 1.00 97.12 506 VAL A N 1
ATOM 3784 C CA . VAL A 1 506 ? -14.019 1.478 39.251 1.00 97.12 506 VAL A CA 1
ATOM 3785 C C . VAL A 1 506 ? -13.419 0.967 40.559 1.00 97.12 506 VAL A C 1
ATOM 3787 O O . VAL A 1 506 ? -12.445 1.518 41.065 1.00 97.12 506 VAL A O 1
ATOM 3790 N N . ALA A 1 507 ? -14.007 -0.079 41.134 1.00 96.25 507 ALA A N 1
ATOM 3791 C CA . ALA A 1 507 ? -13.542 -0.686 42.377 1.00 96.25 507 ALA A CA 1
ATOM 3792 C C . ALA A 1 507 ? -12.409 -1.688 42.132 1.00 96.25 507 ALA A C 1
ATOM 3794 O O . ALA A 1 507 ? -11.432 -1.716 42.880 1.00 96.25 507 ALA A O 1
ATOM 3795 N N . SER A 1 508 ? -12.537 -2.511 41.090 1.00 95.75 508 SER A N 1
ATOM 3796 C CA . SER A 1 508 ? -11.550 -3.536 40.753 1.00 95.75 508 SER A CA 1
ATOM 3797 C C . SER A 1 508 ? -11.613 -3.920 39.282 1.00 95.75 508 SER A C 1
ATOM 3799 O O . SER A 1 508 ? -12.697 -3.961 38.696 1.00 95.75 508 SER A O 1
ATOM 3801 N N . LEU A 1 509 ? -10.463 -4.290 38.730 1.00 96.25 509 LEU A N 1
ATOM 3802 C CA . LEU A 1 509 ? -10.359 -4.931 37.423 1.00 96.25 509 LEU A CA 1
ATOM 3803 C C . LEU A 1 509 ? -10.514 -6.451 37.567 1.00 96.25 509 LEU A C 1
ATOM 3805 O O . LEU A 1 509 ? -10.268 -7.020 38.637 1.00 96.25 509 LEU A O 1
ATOM 3809 N N . GLY A 1 510 ? -10.949 -7.098 36.490 1.00 94.12 510 GLY A N 1
ATOM 3810 C CA . GLY A 1 510 ? -10.970 -8.548 36.354 1.00 94.12 510 GLY A CA 1
ATOM 3811 C C . GLY A 1 510 ? -9.559 -9.127 36.395 1.00 94.12 510 GLY A C 1
ATOM 3812 O O . GLY A 1 510 ? -8.574 -8.390 36.370 1.00 94.12 510 GLY A O 1
ATOM 3813 N N . LYS A 1 511 ? -9.456 -10.455 36.484 1.00 94.56 511 LYS A N 1
ATOM 3814 C CA . LYS A 1 511 ? -8.168 -11.150 36.588 1.00 94.56 511 LYS A CA 1
ATOM 3815 C C . LYS A 1 511 ? -7.915 -12.056 35.391 1.00 94.56 511 LYS A C 1
ATOM 3817 O O . LYS A 1 511 ? -8.855 -12.677 34.891 1.00 94.56 511 LYS A O 1
ATOM 3822 N N . ASN A 1 512 ? -6.655 -12.148 34.976 1.00 93.81 512 ASN A N 1
ATOM 3823 C CA . ASN A 1 512 ? -6.188 -13.118 33.990 1.00 93.81 512 ASN A CA 1
ATOM 3824 C C . ASN A 1 512 ? -5.963 -14.507 34.627 1.00 93.81 512 ASN A C 1
ATOM 3826 O O . ASN A 1 512 ? -6.189 -14.715 35.824 1.00 93.81 512 ASN A O 1
ATOM 3830 N N . ALA A 1 513 ? -5.520 -15.478 33.822 1.00 87.56 513 ALA A N 1
ATOM 3831 C CA . ALA A 1 513 ? -5.284 -16.857 34.267 1.00 87.56 513 ALA A CA 1
ATOM 3832 C C . ALA A 1 513 ? -4.199 -16.973 35.360 1.00 87.56 513 ALA A C 1
ATOM 3834 O O . ALA A 1 513 ? -4.178 -17.940 36.119 1.00 87.56 513 ALA A O 1
ATOM 3835 N N . GLN A 1 514 ? -3.312 -15.982 35.451 1.00 89.38 514 GLN A N 1
ATOM 3836 C CA . GLN A 1 514 ? -2.222 -15.879 36.416 1.00 89.38 514 GLN A CA 1
ATOM 3837 C C . GLN A 1 514 ? -2.656 -15.168 37.711 1.00 89.38 514 GLN A C 1
ATOM 3839 O O . GLN A 1 514 ? -1.906 -15.146 38.685 1.00 89.38 514 GLN A O 1
ATOM 3844 N N . GLY A 1 515 ? -3.882 -14.635 37.759 1.00 89.88 515 GLY A N 1
ATOM 3845 C CA . GLY A 1 515 ? -4.438 -13.938 38.919 1.00 89.88 515 GLY A CA 1
ATOM 3846 C C . GLY A 1 515 ? -4.072 -12.453 39.010 1.00 89.88 515 GLY A C 1
ATOM 3847 O O . GLY A 1 515 ? -4.407 -11.818 40.017 1.00 89.88 515 GLY A O 1
ATOM 3848 N N . GLU A 1 516 ? -3.428 -11.903 37.983 1.00 92.06 516 GLU A N 1
ATOM 3849 C CA . GLU A 1 516 ? -3.080 -10.485 37.852 1.00 92.06 516 GLU A CA 1
ATOM 3850 C C . GLU A 1 516 ? -4.246 -9.696 37.226 1.00 92.06 516 GLU A C 1
ATOM 3852 O O . GLU A 1 516 ? -5.105 -10.305 36.583 1.00 92.06 516 GLU A O 1
ATOM 3857 N N . PRO A 1 517 ? -4.338 -8.367 37.436 1.00 93.69 517 PRO A N 1
ATOM 3858 C CA . PRO A 1 517 ? -5.341 -7.533 36.774 1.00 93.69 517 PRO A CA 1
ATOM 3859 C C . PRO A 1 517 ? -5.261 -7.660 35.250 1.00 93.69 517 PRO A C 1
ATOM 3861 O O . PRO A 1 517 ? -4.166 -7.637 34.701 1.00 93.69 517 PRO A O 1
ATOM 3864 N N . LEU A 1 518 ? -6.415 -7.771 34.589 1.00 95.69 518 LEU A N 1
ATOM 3865 C CA . LEU A 1 518 ? -6.505 -7.855 33.130 1.00 95.69 518 LEU A CA 1
ATOM 3866 C C . LEU A 1 518 ? -5.873 -6.632 32.463 1.00 95.69 518 LEU A C 1
ATOM 3868 O O . LEU A 1 518 ? -6.301 -5.504 32.733 1.00 95.69 518 LEU A O 1
ATOM 3872 N N . ASP A 1 519 ? -4.938 -6.879 31.550 1.00 94.19 519 ASP A N 1
ATOM 3873 C CA . ASP A 1 519 ? -4.204 -5.843 30.823 1.00 94.19 519 ASP A CA 1
ATOM 3874 C C . ASP A 1 519 ? -4.129 -6.120 29.310 1.00 94.19 519 ASP A C 1
ATOM 3876 O O . ASP A 1 519 ? -4.662 -7.111 28.795 1.00 94.19 519 ASP A O 1
ATOM 3880 N N . ASP A 1 520 ? -3.495 -5.206 28.577 1.00 93.38 520 ASP A N 1
ATOM 3881 C CA . ASP A 1 520 ? -3.322 -5.290 27.127 1.00 93.38 520 ASP A CA 1
ATOM 3882 C C . ASP A 1 520 ? -2.673 -6.618 26.698 1.00 93.38 520 ASP A C 1
ATOM 3884 O O . ASP A 1 520 ? -1.560 -6.967 27.095 1.00 93.38 520 ASP A O 1
ATOM 3888 N N . GLY A 1 521 ? -3.353 -7.345 25.811 1.00 90.44 521 GLY A N 1
ATOM 3889 C CA . GLY A 1 521 ? -2.909 -8.635 25.288 1.00 90.44 521 GLY A CA 1
ATOM 3890 C C . GLY A 1 521 ? -3.476 -9.859 26.010 1.00 90.44 521 GLY A C 1
ATOM 3891 O O . GLY A 1 521 ? -3.319 -10.967 25.489 1.00 90.44 521 GLY A O 1
ATOM 3892 N N . ASP A 1 522 ? -4.174 -9.693 27.136 1.00 93.25 522 ASP A N 1
ATOM 3893 C CA . ASP A 1 522 ? -4.816 -10.813 27.826 1.00 93.25 522 ASP A CA 1
ATOM 3894 C C . ASP A 1 522 ? -6.011 -11.365 27.036 1.00 93.25 522 ASP A C 1
ATOM 3896 O O . ASP A 1 522 ? -6.784 -10.634 26.407 1.00 93.25 522 ASP A O 1
ATOM 3900 N N . ARG A 1 523 ? -6.178 -12.692 27.073 1.00 91.81 523 ARG A N 1
ATOM 3901 C CA . ARG A 1 523 ? -7.325 -13.381 26.470 1.00 91.81 523 ARG A CA 1
ATOM 3902 C C . ARG A 1 523 ? -8.472 -13.444 27.471 1.00 91.81 523 ARG A C 1
ATOM 3904 O O . ARG A 1 523 ? -8.268 -13.817 28.624 1.00 91.81 523 ARG A O 1
ATOM 3911 N N . VAL A 1 524 ? -9.670 -13.125 26.996 1.00 94.38 524 VAL A N 1
ATOM 3912 C CA . VAL A 1 524 ? -10.903 -13.144 27.779 1.00 94.38 524 VAL A CA 1
ATOM 3913 C C . VAL A 1 524 ? -11.956 -14.036 27.136 1.00 94.38 524 VAL A C 1
ATOM 3915 O O . VAL A 1 524 ? -12.072 -14.111 25.910 1.00 94.38 524 VAL A O 1
ATOM 3918 N N . GLU A 1 525 ? -12.727 -14.721 27.970 1.00 94.12 525 GLU A N 1
ATOM 3919 C CA . GLU A 1 525 ? -13.839 -15.572 27.554 1.00 94.12 525 GLU A CA 1
ATOM 3920 C C . GLU A 1 525 ? -15.177 -14.834 27.646 1.00 94.12 525 GLU A C 1
ATOM 3922 O O . GLU A 1 525 ? -15.354 -13.897 28.430 1.00 94.12 525 GLU A O 1
ATOM 3927 N N . LYS A 1 526 ? -16.159 -15.283 26.865 1.00 94.56 526 LYS A N 1
ATOM 3928 C CA . LYS A 1 526 ? -17.527 -14.771 26.932 1.00 94.56 526 LYS A CA 1
ATOM 3929 C C . LYS A 1 526 ? -18.095 -14.939 28.347 1.00 94.56 526 LYS A C 1
ATOM 3931 O O . LYS A 1 526 ? -18.141 -16.041 28.882 1.00 94.56 526 LYS A O 1
ATOM 3936 N N . GLY A 1 527 ? -18.583 -13.843 28.919 1.00 94.44 527 GLY A N 1
ATOM 3937 C CA . GLY A 1 527 ? -19.123 -13.758 30.275 1.00 94.44 527 GLY A CA 1
ATOM 3938 C C . GLY A 1 527 ? -18.073 -13.499 31.359 1.00 94.44 527 GLY A C 1
ATOM 3939 O O . GLY A 1 527 ? -18.446 -13.288 32.512 1.00 94.44 527 GLY A O 1
ATOM 3940 N N . GLN A 1 528 ? -16.777 -13.473 31.029 1.00 96.25 528 GLN A N 1
ATOM 3941 C CA . GLN A 1 528 ? -15.730 -13.159 32.000 1.00 96.25 528 GLN A CA 1
ATOM 3942 C C . GLN A 1 528 ? -15.854 -11.712 32.488 1.00 96.25 528 GLN A C 1
ATOM 3944 O O . GLN A 1 528 ? -16.057 -10.792 31.694 1.00 96.25 528 GLN A O 1
ATOM 3949 N N . LEU A 1 529 ? -15.707 -11.511 33.801 1.00 96.25 529 LEU A N 1
ATOM 3950 C CA . LEU A 1 529 ? -15.687 -10.189 34.426 1.00 96.25 529 LEU A CA 1
ATOM 3951 C C . LEU A 1 529 ? -14.419 -9.427 34.022 1.00 96.25 529 LEU A C 1
ATOM 3953 O O . LEU A 1 529 ? -13.310 -9.887 34.295 1.00 96.25 529 LEU A O 1
ATOM 3957 N N . LEU A 1 530 ? -14.601 -8.249 33.430 1.00 96.62 530 LEU A N 1
ATOM 3958 C CA . LEU A 1 530 ? -13.536 -7.353 32.977 1.00 96.62 530 LEU A CA 1
ATOM 3959 C C . LEU A 1 530 ? -13.251 -6.248 33.990 1.00 96.62 530 LEU A C 1
ATOM 3961 O O . LEU A 1 530 ? -12.097 -5.958 34.284 1.00 96.62 530 LEU A O 1
ATOM 3965 N N . ALA A 1 531 ? -14.298 -5.636 34.542 1.00 96.75 531 ALA A N 1
ATOM 3966 C CA . ALA A 1 531 ? -14.185 -4.608 35.568 1.00 96.75 531 ALA A CA 1
ATOM 3967 C C . ALA A 1 531 ? -15.475 -4.512 36.386 1.00 96.75 531 ALA A C 1
ATOM 3969 O O . ALA A 1 531 ? -16.550 -4.923 35.949 1.00 96.75 531 ALA A O 1
ATOM 3970 N N . ARG A 1 532 ? -15.365 -3.951 37.589 1.00 96.69 532 ARG A N 1
ATOM 3971 C CA . ARG A 1 532 ? -16.484 -3.757 38.513 1.00 96.69 532 ARG A CA 1
ATOM 3972 C C . ARG A 1 532 ? -16.455 -2.355 39.104 1.00 96.69 532 ARG A C 1
ATOM 3974 O O . ARG A 1 532 ? -15.408 -1.918 39.588 1.00 96.69 532 ARG A O 1
ATOM 3981 N N . LEU A 1 533 ? -17.605 -1.686 39.121 1.00 97.38 533 LEU A N 1
ATOM 3982 C CA . LEU A 1 533 ? -17.797 -0.425 39.836 1.00 97.38 533 LEU A CA 1
ATOM 3983 C C . LEU A 1 533 ? -18.018 -0.655 41.339 1.00 97.38 533 LEU A C 1
ATOM 3985 O O . LEU A 1 533 ? -18.343 -1.752 41.795 1.00 97.38 533 LEU A O 1
ATOM 3989 N N . ASP A 1 534 ? -17.847 0.405 42.123 1.00 96.69 534 ASP A N 1
ATOM 3990 C CA . ASP A 1 534 ? -18.221 0.440 43.535 1.00 96.69 534 ASP A CA 1
ATOM 3991 C C . ASP A 1 534 ? -19.741 0.291 43.687 1.00 96.69 534 ASP A C 1
ATOM 3993 O O . ASP A 1 534 ? -20.514 1.228 43.481 1.00 96.69 534 ASP A O 1
ATOM 3997 N N . ASP A 1 535 ? -20.168 -0.915 44.057 1.00 95.50 535 ASP A N 1
ATOM 3998 C CA . ASP A 1 535 ? -21.571 -1.309 44.067 1.00 95.50 535 ASP A CA 1
ATOM 3999 C C . ASP A 1 535 ? -22.317 -0.966 45.355 1.00 95.50 535 ASP A C 1
ATOM 4001 O O . ASP A 1 535 ? -23.510 -1.244 45.471 1.00 95.50 535 ASP A O 1
ATOM 4005 N N . ARG A 1 536 ? -21.664 -0.309 46.322 1.00 96.00 536 ARG A N 1
ATOM 4006 C CA . ARG A 1 536 ? -22.288 0.048 47.608 1.00 96.00 536 ARG A CA 1
ATOM 4007 C C . ARG A 1 536 ? -23.516 0.939 47.430 1.00 96.00 536 ARG A C 1
ATOM 4009 O O . ARG A 1 536 ? -24.536 0.704 48.073 1.00 96.00 536 ARG A O 1
ATOM 4016 N N . ILE A 1 537 ? -23.432 1.932 46.541 1.00 94.75 537 ILE A N 1
ATOM 4017 C CA . ILE A 1 537 ? -24.551 2.843 46.252 1.00 94.75 537 ILE A CA 1
ATOM 4018 C C . ILE A 1 537 ? -25.653 2.112 45.479 1.00 94.75 537 ILE A C 1
ATOM 4020 O O . ILE A 1 537 ? -26.827 2.273 45.803 1.00 94.75 537 ILE A O 1
ATOM 4024 N N . PHE A 1 538 ? -25.291 1.281 44.497 1.00 96.12 538 PHE A N 1
ATOM 4025 C CA . PHE A 1 538 ? -26.262 0.523 43.703 1.00 96.12 538 PHE A CA 1
ATOM 4026 C C . PHE A 1 538 ? -27.045 -0.471 44.571 1.00 96.12 538 PHE A C 1
ATOM 4028 O O . PHE A 1 538 ? -28.272 -0.483 44.530 1.00 96.12 538 PHE A O 1
ATOM 4035 N N . ARG A 1 539 ? -26.370 -1.210 45.462 1.00 97.12 539 ARG A N 1
ATOM 4036 C CA . ARG A 1 539 ? -27.027 -2.106 46.431 1.00 97.12 539 ARG A CA 1
ATOM 4037 C C . ARG A 1 539 ? -27.958 -1.365 47.386 1.00 97.12 539 ARG A C 1
ATOM 4039 O O . ARG A 1 539 ? -29.045 -1.857 47.671 1.00 97.12 539 ARG A O 1
ATOM 4046 N N . ALA A 1 540 ? -27.548 -0.193 47.875 1.00 97.69 540 ALA A N 1
ATOM 4047 C CA . ALA A 1 540 ? -28.394 0.622 48.744 1.00 97.69 540 ALA A CA 1
ATOM 4048 C C . ALA A 1 540 ? -29.673 1.087 48.024 1.00 97.69 540 ALA A C 1
ATOM 4050 O O . ALA A 1 540 ? -30.751 1.030 48.609 1.00 97.69 540 ALA A O 1
ATOM 4051 N N . ARG A 1 541 ? -29.571 1.470 46.743 1.00 97.00 541 ARG A N 1
ATOM 4052 C CA . ARG A 1 541 ? -30.729 1.842 45.911 1.00 97.00 541 ARG A CA 1
ATOM 4053 C C . ARG A 1 541 ? -31.664 0.670 45.628 1.00 97.00 541 ARG A C 1
ATOM 4055 O O . ARG A 1 541 ? -32.875 0.856 45.670 1.00 97.00 541 ARG A O 1
ATOM 4062 N N . VAL A 1 542 ? -31.127 -0.526 45.376 1.00 98.19 542 VAL A N 1
ATOM 4063 C CA . VAL A 1 542 ? -31.947 -1.743 45.241 1.00 98.19 542 VAL A CA 1
ATOM 4064 C C . VAL A 1 542 ? -32.716 -2.004 46.534 1.00 98.19 542 VAL A C 1
ATOM 4066 O O . VAL A 1 542 ? -33.926 -2.186 46.490 1.00 98.19 542 VAL A O 1
ATOM 4069 N N . ALA A 1 543 ? -32.050 -1.948 47.691 1.00 97.88 543 ALA A N 1
ATOM 4070 C CA . ALA A 1 543 ? -32.706 -2.163 48.981 1.00 97.88 543 ALA A CA 1
ATOM 4071 C C . ALA A 1 543 ? -33.830 -1.143 49.259 1.00 97.88 543 ALA A C 1
ATOM 4073 O O . ALA A 1 543 ? -34.898 -1.522 49.735 1.00 97.88 543 ALA A O 1
ATOM 4074 N N . GLU A 1 544 ? -33.616 0.135 48.927 1.00 98.06 544 GLU A N 1
ATOM 4075 C CA . GLU A 1 544 ? -34.644 1.182 49.014 1.00 98.06 544 GLU A CA 1
ATOM 4076 C C . GLU A 1 544 ? -35.836 0.892 48.089 1.00 98.06 544 GLU A C 1
ATOM 4078 O O . GLU A 1 544 ? -36.991 0.948 48.517 1.00 98.06 544 GLU A O 1
ATOM 4083 N N . ALA A 1 545 ? -35.570 0.557 46.824 1.00 98.06 545 ALA A N 1
ATOM 4084 C CA . ALA A 1 545 ? -36.612 0.310 45.835 1.00 98.06 545 ALA A CA 1
ATOM 4085 C C . ALA A 1 545 ? -37.445 -0.942 46.163 1.00 98.06 545 ALA A C 1
ATOM 4087 O O . ALA A 1 545 ? -38.672 -0.896 46.069 1.00 98.06 545 ALA A O 1
ATOM 4088 N N . VAL A 1 546 ? -36.799 -2.017 46.630 1.00 98.31 546 VAL A N 1
ATOM 4089 C CA . VAL A 1 546 ? -37.469 -3.238 47.105 1.00 98.31 546 VAL A CA 1
ATOM 4090 C C . VAL A 1 546 ? -38.391 -2.927 48.286 1.00 98.31 546 VAL A C 1
ATOM 4092 O O . VAL A 1 546 ? -39.559 -3.307 48.255 1.00 98.31 546 VAL A O 1
ATOM 4095 N N . ALA A 1 547 ? -37.929 -2.170 49.289 1.00 98.00 547 ALA A N 1
ATOM 4096 C CA . ALA A 1 547 ? -38.759 -1.802 50.440 1.00 98.00 547 ALA A CA 1
ATOM 4097 C C . ALA A 1 547 ? -39.994 -0.970 50.035 1.00 98.00 547 ALA A C 1
ATOM 4099 O O . ALA A 1 547 ? -41.099 -1.188 50.539 1.00 98.00 547 ALA A O 1
ATOM 4100 N N . ASN A 1 548 ? -39.832 -0.046 49.083 1.00 97.38 548 ASN A N 1
ATOM 4101 C CA . ASN A 1 548 ? -40.938 0.747 48.540 1.00 97.38 548 ASN A CA 1
ATOM 4102 C C . ASN A 1 548 ? -41.938 -0.111 47.748 1.00 97.38 548 ASN A C 1
ATOM 4104 O O . ASN A 1 548 ? -43.149 0.111 47.837 1.00 97.38 548 ASN A O 1
ATOM 4108 N N . PHE A 1 549 ? -41.454 -1.093 46.985 1.00 98.31 549 PHE A N 1
ATOM 4109 C CA . PHE A 1 549 ? -42.310 -2.045 46.283 1.00 98.31 549 PHE A CA 1
ATOM 4110 C C . PHE A 1 549 ? -43.089 -2.935 47.252 1.00 98.31 549 PHE A C 1
ATOM 4112 O O . PHE A 1 549 ? -44.304 -3.068 47.101 1.00 98.31 549 PHE A O 1
ATOM 4119 N N . GLU A 1 550 ? -42.438 -3.477 48.283 1.00 97.38 550 GLU A N 1
ATOM 4120 C CA . GLU A 1 550 ? -43.089 -4.285 49.318 1.00 97.38 550 GLU A CA 1
ATOM 4121 C C . GLU A 1 550 ? -44.172 -3.498 50.066 1.00 97.38 550 GLU A C 1
ATOM 4123 O O . GLU A 1 550 ? -45.278 -4.007 50.274 1.00 97.38 550 GLU A O 1
ATOM 4128 N N . MET A 1 551 ? -43.895 -2.238 50.418 1.00 97.94 551 MET A N 1
ATOM 4129 C CA . MET A 1 551 ? -44.876 -1.351 51.046 1.00 97.94 551 MET A CA 1
ATOM 4130 C C . MET A 1 551 ? -46.086 -1.122 50.132 1.00 97.94 551 MET A C 1
ATOM 4132 O O . MET A 1 551 ? -47.220 -1.368 50.543 1.00 97.94 551 MET A O 1
ATOM 4136 N N . ALA A 1 552 ? -45.859 -0.738 48.873 1.00 97.62 552 ALA A N 1
ATOM 4137 C CA . ALA A 1 552 ? -46.939 -0.501 47.917 1.00 97.62 552 ALA A CA 1
ATOM 4138 C C . ALA A 1 552 ? -47.733 -1.782 47.593 1.00 97.62 552 ALA A C 1
ATOM 4140 O O . ALA A 1 552 ? -48.953 -1.743 47.433 1.00 97.62 552 ALA A O 1
ATOM 4141 N N . ALA A 1 553 ? -47.070 -2.939 47.528 1.00 97.06 553 ALA A N 1
ATOM 4142 C CA . ALA A 1 553 ? -47.726 -4.229 47.347 1.00 97.06 553 ALA A CA 1
ATOM 4143 C C . ALA A 1 553 ? -48.622 -4.578 48.545 1.00 97.06 553 ALA A C 1
ATOM 4145 O O . ALA A 1 553 ? -49.768 -4.993 48.358 1.00 97.06 553 ALA A O 1
ATOM 4146 N N . SER A 1 554 ? -48.135 -4.345 49.767 1.00 97.62 554 SER A N 1
ATOM 4147 C CA . SER A 1 554 ? -48.925 -4.489 50.992 1.00 97.62 554 SER A CA 1
ATOM 4148 C C . SER A 1 554 ? -50.135 -3.548 50.999 1.00 97.62 554 SER A C 1
ATOM 4150 O O . SER A 1 554 ? -51.236 -3.957 51.371 1.00 97.62 554 SER A O 1
ATOM 4152 N N . ASP A 1 555 ? -49.979 -2.314 50.517 1.00 95.88 555 ASP A N 1
ATOM 4153 C CA . ASP A 1 555 ? -51.070 -1.341 50.415 1.00 95.88 555 ASP A CA 1
ATOM 4154 C C . ASP A 1 555 ? -52.150 -1.766 49.422 1.00 95.88 555 ASP A C 1
ATOM 4156 O O . ASP A 1 555 ? -53.335 -1.677 49.749 1.00 95.88 555 ASP A O 1
ATOM 4160 N N . VAL A 1 556 ? -51.773 -2.308 48.259 1.00 96.94 556 VAL A N 1
ATOM 4161 C CA . VAL A 1 556 ? -52.741 -2.886 47.312 1.00 96.94 556 VAL A CA 1
ATOM 4162 C C . VAL A 1 556 ? -53.500 -4.047 47.954 1.00 96.94 556 VAL A C 1
ATOM 4164 O O . VAL A 1 556 ? -54.719 -4.119 47.814 1.00 96.94 556 VAL A O 1
ATOM 4167 N N . GLU A 1 557 ? -52.827 -4.930 48.696 1.00 95.38 557 GLU A N 1
ATOM 4168 C CA . GLU A 1 557 ? -53.485 -6.047 49.387 1.00 95.38 557 GLU A CA 1
ATOM 4169 C C . GLU A 1 557 ? -54.429 -5.573 50.501 1.00 95.38 557 GLU A C 1
ATOM 4171 O O . GLU A 1 557 ? -55.547 -6.082 50.632 1.00 95.38 557 GLU A O 1
ATOM 4176 N N . ARG A 1 558 ? -54.032 -4.554 51.278 1.00 94.44 558 ARG A N 1
ATOM 4177 C CA . ARG A 1 558 ? -54.912 -3.910 52.266 1.00 94.44 558 ARG A CA 1
ATOM 4178 C C . ARG A 1 558 ? -56.122 -3.267 51.591 1.00 94.44 558 ARG A C 1
ATOM 4180 O O . ARG A 1 558 ? -57.248 -3.506 52.025 1.00 94.44 558 ARG A O 1
ATOM 4187 N N . GLY A 1 559 ? -55.911 -2.527 50.504 1.00 94.31 559 GLY A N 1
ATOM 4188 C CA . GLY A 1 559 ? -56.980 -1.914 49.719 1.00 94.31 559 GLY A CA 1
ATOM 4189 C C . GLY A 1 559 ? -57.920 -2.944 49.088 1.00 94.31 559 GLY A C 1
ATOM 4190 O O . GLY A 1 559 ? -59.132 -2.754 49.080 1.00 94.31 559 GLY A O 1
ATOM 4191 N N . ARG A 1 560 ? -57.388 -4.087 48.642 1.00 93.50 560 ARG A N 1
ATOM 4192 C CA . ARG A 1 560 ? -58.174 -5.195 48.084 1.00 93.50 560 ARG A CA 1
ATOM 4193 C C . ARG A 1 560 ? -59.084 -5.836 49.130 1.00 93.50 560 ARG A C 1
ATOM 4195 O O . ARG A 1 560 ? -60.211 -6.194 48.808 1.00 93.50 560 ARG A O 1
ATOM 4202 N N . ARG A 1 561 ? -58.616 -5.973 50.375 1.00 93.25 561 ARG A N 1
ATOM 4203 C CA . ARG A 1 561 ? -59.440 -6.465 51.496 1.00 93.25 561 ARG A CA 1
ATOM 4204 C C . ARG A 1 561 ? -60.466 -5.434 51.967 1.00 93.25 561 ARG A C 1
ATOM 4206 O O . ARG A 1 561 ? -61.519 -5.823 52.454 1.00 93.25 561 ARG A O 1
ATOM 4213 N N . ALA A 1 562 ? -60.174 -4.144 51.811 1.00 91.62 562 ALA A N 1
ATOM 4214 C CA . ALA A 1 562 ? -61.041 -3.033 52.203 1.00 91.62 562 ALA A CA 1
ATOM 4215 C C . ALA A 1 562 ? -61.871 -2.468 51.033 1.00 91.62 562 ALA A C 1
ATOM 4217 O O . ALA A 1 562 ? -62.217 -1.287 51.035 1.00 91.62 562 ALA A O 1
ATOM 4218 N N . ARG A 1 563 ? -62.186 -3.288 50.021 1.00 88.06 563 ARG A N 1
ATOM 4219 C CA . ARG A 1 563 ? -62.787 -2.830 48.756 1.00 88.06 563 ARG A CA 1
ATOM 4220 C C . ARG A 1 563 ? -64.175 -2.201 48.903 1.00 88.06 563 ARG A C 1
ATOM 4222 O O . ARG A 1 563 ? -64.541 -1.379 48.071 1.00 88.06 563 ARG A O 1
ATOM 4229 N N . ASP A 1 564 ? -64.883 -2.540 49.978 1.00 86.50 564 ASP A N 1
ATOM 4230 C CA . ASP A 1 564 ? -66.184 -1.963 50.340 1.00 86.50 564 ASP A CA 1
ATOM 4231 C C . ASP A 1 564 ? -66.066 -0.596 51.047 1.00 86.50 564 ASP A C 1
ATOM 4233 O O . ASP A 1 564 ? -67.068 0.090 51.238 1.00 86.50 564 ASP A O 1
ATOM 4237 N N . VAL A 1 565 ? -64.853 -0.198 51.455 1.00 91.06 565 VAL A N 1
ATOM 4238 C CA . VAL A 1 565 ? -64.571 1.038 52.211 1.00 91.06 565 VAL A CA 1
ATOM 4239 C C . VAL A 1 565 ? -63.872 2.092 51.348 1.00 91.06 565 VAL A C 1
ATOM 4241 O O . VAL A 1 565 ? -64.069 3.283 51.576 1.00 91.06 565 VAL A O 1
ATOM 4244 N N . ILE A 1 566 ? -63.078 1.675 50.357 1.00 93.69 566 ILE A N 1
ATOM 4245 C CA . ILE A 1 566 ? -62.346 2.581 49.460 1.00 93.69 566 ILE A CA 1
ATOM 4246 C C . ILE A 1 566 ? -63.028 2.719 48.096 1.00 93.69 566 ILE A C 1
ATOM 4248 O O . ILE A 1 566 ? -63.612 1.777 47.558 1.00 93.69 566 ILE A O 1
ATOM 4252 N N . THR A 1 567 ? -62.908 3.899 47.497 1.00 94.38 567 THR A N 1
ATOM 4253 C CA . THR A 1 567 ? -63.395 4.174 46.142 1.00 94.38 567 THR A CA 1
ATOM 4254 C C . THR A 1 567 ? -62.532 3.487 45.077 1.00 94.38 567 THR A C 1
ATOM 4256 O O . THR A 1 567 ? -61.363 3.166 45.297 1.00 94.38 567 THR A O 1
ATOM 4259 N N . GLU A 1 568 ? -63.084 3.297 43.872 1.00 91.81 568 GLU A N 1
ATOM 4260 C CA . GLU A 1 568 ? -62.310 2.777 42.730 1.00 91.81 568 GLU A CA 1
ATOM 4261 C C . GLU A 1 568 ? -61.096 3.652 42.408 1.00 91.81 568 GLU A C 1
ATOM 4263 O O . GLU A 1 568 ? -60.017 3.137 42.137 1.00 91.81 568 GLU A O 1
ATOM 4268 N N . ALA A 1 569 ? -61.242 4.975 42.497 1.00 93.69 569 ALA A N 1
ATOM 4269 C CA . ALA A 1 569 ? -60.149 5.907 42.241 1.00 93.69 569 ALA A CA 1
ATOM 4270 C C . ALA A 1 569 ? -59.002 5.758 43.260 1.00 93.69 569 ALA A C 1
ATOM 4272 O O . ALA A 1 569 ? -57.827 5.791 42.886 1.00 93.69 569 ALA A O 1
ATOM 4273 N N . GLU A 1 570 ? -59.327 5.547 44.539 1.00 94.44 570 GLU A N 1
ATOM 4274 C CA . GLU A 1 570 ? -58.333 5.303 45.591 1.00 94.44 570 GLU A CA 1
ATOM 4275 C C . GLU A 1 570 ? -57.615 3.969 45.378 1.00 94.44 570 GLU A C 1
ATOM 4277 O O . GLU A 1 570 ? -56.386 3.922 45.412 1.00 94.44 570 GLU A O 1
ATOM 4282 N N . PHE A 1 571 ? -58.346 2.892 45.070 1.00 95.75 571 PHE A N 1
ATOM 4283 C CA . PHE A 1 571 ? -57.720 1.604 44.767 1.00 95.75 571 PHE A CA 1
ATOM 4284 C C . PHE A 1 571 ? -56.835 1.670 43.518 1.00 95.75 571 PHE A C 1
ATOM 4286 O O . PHE A 1 571 ? -55.712 1.166 43.529 1.00 95.75 571 PHE A O 1
ATOM 4293 N N . GLN A 1 572 ? -57.300 2.333 42.457 1.00 95.69 572 GLN A N 1
ATOM 4294 C CA . GLN A 1 572 ? -56.522 2.527 41.236 1.00 95.69 572 GLN A CA 1
ATOM 4295 C C . GLN A 1 572 ? -55.233 3.314 41.511 1.00 95.69 572 GLN A C 1
ATOM 4297 O O . GLN A 1 572 ? -54.200 3.038 40.897 1.00 95.69 572 GLN A O 1
ATOM 4302 N N . THR A 1 573 ? -55.258 4.252 42.461 1.00 97.06 573 THR A N 1
ATOM 4303 C CA . THR A 1 573 ? -54.061 4.975 42.914 1.00 97.06 573 THR A CA 1
ATOM 4304 C C . THR A 1 573 ? -53.058 4.031 43.581 1.00 97.06 573 THR A C 1
ATOM 4306 O O . THR A 1 573 ? -51.874 4.087 43.255 1.00 97.06 573 THR A O 1
ATOM 4309 N N . LEU A 1 574 ? -53.515 3.109 44.437 1.00 97.00 574 LEU A N 1
ATOM 4310 C CA . LEU A 1 574 ? -52.655 2.090 45.058 1.00 97.00 574 LEU A CA 1
ATOM 4311 C C . LEU A 1 574 ? -52.033 1.154 44.014 1.00 97.00 574 LEU A C 1
ATOM 4313 O O . LEU A 1 574 ? -50.832 0.896 44.046 1.00 97.00 574 LEU A O 1
ATOM 4317 N N . VAL A 1 575 ? -52.833 0.683 43.051 1.00 96.88 575 VAL A N 1
ATOM 4318 C CA . VAL A 1 575 ? -52.348 -0.161 41.945 1.00 96.88 575 VAL A CA 1
ATOM 4319 C C . VAL A 1 575 ? -51.299 0.580 41.115 1.00 96.88 575 VAL A C 1
ATOM 4321 O O . VAL A 1 575 ? -50.253 0.017 40.796 1.00 96.88 575 VAL A O 1
ATOM 4324 N N . THR A 1 576 ? -51.549 1.853 40.808 1.00 97.69 576 THR A N 1
ATOM 4325 C CA . THR A 1 576 ? -50.609 2.702 40.064 1.00 97.69 576 THR A CA 1
ATOM 4326 C C . THR A 1 576 ? -49.321 2.927 40.857 1.00 97.69 576 THR A C 1
ATOM 4328 O O . THR A 1 576 ? -48.236 2.832 40.291 1.00 97.69 576 THR A O 1
ATOM 4331 N N . SER A 1 577 ? -49.416 3.157 42.169 1.00 97.31 577 SER A N 1
ATOM 4332 C CA . SER A 1 577 ? -48.256 3.316 43.051 1.00 97.31 577 SER A CA 1
ATOM 4333 C C . SER A 1 577 ? -47.404 2.045 43.116 1.00 97.31 577 SER A C 1
ATOM 4335 O O . SER A 1 577 ? -46.185 2.131 42.975 1.00 97.31 577 SER A O 1
ATOM 4337 N N . ARG A 1 578 ? -48.027 0.861 43.221 1.00 98.12 578 ARG A N 1
ATOM 4338 C CA . ARG A 1 578 ? -47.318 -0.427 43.132 1.00 98.12 578 ARG A CA 1
ATOM 4339 C C . ARG A 1 578 ? -46.626 -0.604 41.782 1.00 98.12 578 ARG A C 1
ATOM 4341 O O . ARG A 1 578 ? -45.490 -1.061 41.741 1.00 98.12 578 ARG A O 1
ATOM 4348 N N . ALA A 1 579 ? -47.293 -0.258 40.682 1.00 97.88 579 ALA A N 1
ATOM 4349 C CA . ALA A 1 579 ? -46.689 -0.347 39.354 1.00 97.88 579 ALA A CA 1
ATOM 4350 C C . ALA A 1 579 ? -45.471 0.590 39.214 1.00 97.88 579 ALA A C 1
ATOM 4352 O O . ALA A 1 579 ? -44.459 0.203 38.636 1.00 97.88 579 ALA A O 1
ATOM 4353 N N . GLN A 1 580 ? -45.536 1.799 39.785 1.00 98.31 580 GLN A N 1
ATOM 4354 C CA . GLN A 1 580 ? -44.414 2.744 39.806 1.00 98.31 580 GLN A CA 1
ATOM 4355 C C . GLN A 1 580 ? -43.232 2.234 40.640 1.00 98.31 580 GLN A C 1
ATOM 4357 O O . GLN A 1 580 ? -42.092 2.316 40.186 1.00 98.31 580 GLN A O 1
ATOM 4362 N N . SER A 1 581 ? -43.482 1.702 41.840 1.00 98.00 581 SER A N 1
ATOM 4363 C CA . SER A 1 581 ? -42.413 1.168 42.691 1.00 98.00 581 SER A CA 1
ATOM 4364 C C . SER A 1 581 ? -41.801 -0.114 42.129 1.00 98.00 581 SER A C 1
ATOM 4366 O O . SER A 1 581 ? -40.592 -0.292 42.243 1.00 98.00 581 SER A O 1
ATOM 4368 N N . GLN A 1 582 ? -42.589 -0.950 41.443 1.00 98.06 582 GLN A N 1
ATOM 4369 C CA . GLN A 1 582 ? -42.072 -2.104 40.705 1.00 98.06 582 GLN A CA 1
ATOM 4370 C C . GLN A 1 582 ? -41.091 -1.669 39.608 1.00 98.06 582 GLN A C 1
ATOM 4372 O O . GLN A 1 582 ? -39.973 -2.167 39.550 1.00 98.06 582 GLN A O 1
ATOM 4377 N N . ALA A 1 583 ? -41.472 -0.693 38.778 1.00 98.31 583 ALA A N 1
ATOM 4378 C CA . ALA A 1 583 ? -40.581 -0.173 37.743 1.00 98.31 583 ALA A CA 1
ATOM 4379 C C . ALA A 1 583 ? -39.297 0.432 38.344 1.00 98.31 583 ALA A C 1
ATOM 4381 O O . ALA A 1 583 ? -38.209 0.259 37.799 1.00 98.31 583 ALA A O 1
ATOM 4382 N N . ALA A 1 584 ? -39.399 1.116 39.490 1.00 97.38 584 ALA A N 1
ATOM 4383 C CA . ALA A 1 584 ? -38.236 1.650 40.196 1.00 97.38 584 ALA A CA 1
ATOM 4384 C C . ALA A 1 584 ? -37.303 0.545 40.730 1.00 97.38 584 ALA A C 1
ATOM 4386 O O . ALA A 1 584 ? -36.084 0.709 40.663 1.00 97.38 584 ALA A O 1
ATOM 4387 N N . GLN A 1 585 ? -37.855 -0.571 41.222 1.00 98.00 585 GLN A N 1
ATOM 4388 C CA . GLN A 1 585 ? -37.083 -1.755 41.608 1.00 98.00 585 GLN A CA 1
ATOM 4389 C C . GLN A 1 585 ? -36.338 -2.340 40.405 1.00 98.00 585 GLN A C 1
ATOM 4391 O O . GLN A 1 585 ? -35.121 -2.489 40.475 1.00 98.00 585 GLN A O 1
ATOM 4396 N N . GLU A 1 586 ? -37.036 -2.593 39.296 1.00 97.94 586 GLU A N 1
ATOM 4397 C CA . GLU A 1 586 ? -36.445 -3.159 38.073 1.00 97.94 586 GLU A CA 1
ATOM 4398 C C . GLU A 1 586 ? -35.304 -2.271 37.531 1.00 97.94 586 GLU A C 1
ATOM 4400 O O . GLU A 1 586 ? -34.246 -2.768 37.144 1.00 97.94 586 GLU A O 1
ATOM 4405 N N . ILE A 1 587 ? -35.461 -0.940 37.580 1.00 97.81 587 ILE A N 1
ATOM 4406 C CA . ILE A 1 587 ? -34.402 0.016 37.211 1.00 97.81 587 ILE A CA 1
ATOM 4407 C C . ILE A 1 587 ? -33.210 -0.065 38.175 1.00 97.81 587 ILE A C 1
ATOM 4409 O O . ILE A 1 587 ? -32.057 -0.001 37.744 1.00 97.81 587 ILE A O 1
ATOM 4413 N N . ALA A 1 588 ? -33.451 -0.153 39.485 1.00 97.44 588 ALA A N 1
ATOM 4414 C CA . ALA A 1 588 ? -32.378 -0.235 40.472 1.00 97.44 588 ALA A CA 1
ATOM 4415 C C . ALA A 1 588 ? -31.579 -1.540 40.335 1.00 97.44 588 ALA A C 1
ATOM 4417 O O . ALA A 1 588 ? -30.351 -1.503 40.426 1.00 97.44 588 ALA A O 1
ATOM 4418 N N . GLU A 1 589 ? -32.261 -2.659 40.080 1.00 97.44 589 GLU A N 1
ATOM 4419 C CA . GLU A 1 589 ? -31.649 -3.967 39.824 1.00 97.44 589 GLU A CA 1
ATOM 4420 C C . GLU A 1 589 ? -30.802 -3.934 38.550 1.00 97.44 589 GLU A C 1
ATOM 4422 O O . GLU A 1 589 ? -29.619 -4.266 38.603 1.00 97.44 589 GLU A O 1
ATOM 4427 N N . LYS A 1 590 ? -31.341 -3.404 37.442 1.00 97.56 590 LYS A N 1
ATOM 4428 C CA . LYS A 1 590 ? -30.581 -3.252 36.192 1.00 97.56 590 LYS A CA 1
ATOM 4429 C C . LYS A 1 590 ? -29.333 -2.386 36.375 1.00 97.56 590 LYS A C 1
ATOM 4431 O O . LYS A 1 590 ? -28.260 -2.772 35.933 1.00 97.56 590 LYS A O 1
ATOM 4436 N N . ASN A 1 591 ? -29.432 -1.266 37.097 1.00 96.75 591 ASN A N 1
ATOM 4437 C CA . ASN A 1 591 ? -28.269 -0.417 37.390 1.00 96.75 591 ASN A CA 1
ATOM 4438 C C . ASN A 1 591 ? -27.195 -1.134 38.231 1.00 96.75 591 ASN A C 1
ATOM 4440 O O . ASN A 1 591 ? -26.012 -0.806 38.127 1.00 96.75 591 ASN A O 1
ATOM 4444 N N . LEU A 1 592 ? -27.593 -2.066 39.103 1.00 96.88 592 LEU A N 1
ATOM 4445 C CA . LEU A 1 592 ? -26.653 -2.893 39.857 1.00 96.88 592 LEU A CA 1
ATOM 4446 C C . LEU A 1 592 ? -25.981 -3.924 38.947 1.00 96.88 592 LEU A C 1
ATOM 4448 O O . LEU A 1 592 ? -24.768 -4.101 39.048 1.00 96.88 592 LEU A O 1
ATOM 4452 N N . ASP A 1 593 ? -26.723 -4.554 38.041 1.00 96.50 593 ASP A N 1
ATOM 4453 C CA . ASP A 1 593 ? -26.149 -5.475 37.057 1.00 96.50 593 ASP A CA 1
ATOM 4454 C C . ASP A 1 593 ? -25.175 -4.752 36.114 1.00 96.50 593 ASP A C 1
ATOM 4456 O O . ASP A 1 593 ? -24.067 -5.232 35.874 1.00 96.50 593 ASP A O 1
ATOM 4460 N N . ASP A 1 594 ? -25.515 -3.529 35.703 1.00 96.50 594 ASP A N 1
ATOM 4461 C CA . ASP A 1 594 ? -24.680 -2.658 34.862 1.00 96.50 594 ASP A CA 1
ATOM 4462 C C . ASP A 1 594 ? -23.427 -2.130 35.561 1.00 96.50 594 ASP A C 1
ATOM 4464 O O . ASP A 1 594 ? -22.561 -1.529 34.924 1.00 96.50 594 ASP A O 1
ATOM 4468 N N . SER A 1 595 ? -23.291 -2.372 36.869 1.00 96.12 595 SER A N 1
ATOM 4469 C CA . SER A 1 595 ? -22.054 -2.115 37.608 1.00 96.12 595 SER A CA 1
ATOM 4470 C C . SER A 1 595 ? -20.963 -3.159 37.331 1.00 96.12 595 SER A C 1
ATOM 4472 O O . SER A 1 595 ? -19.810 -2.974 37.742 1.00 96.12 595 SER A O 1
ATOM 4474 N N . LEU A 1 596 ? -21.309 -4.253 36.641 1.00 96.44 596 LEU A N 1
ATOM 4475 C CA . LEU A 1 596 ? -20.410 -5.329 36.238 1.00 96.44 596 LEU A CA 1
ATOM 4476 C C . LEU A 1 596 ? -20.179 -5.287 34.725 1.00 96.44 596 LEU A C 1
ATOM 4478 O O . LEU A 1 596 ? -21.083 -5.539 33.934 1.00 96.44 596 LEU A O 1
ATOM 4482 N N . LEU A 1 597 ? -18.937 -5.044 34.312 1.00 96.69 597 LEU A N 1
ATOM 4483 C CA . LEU A 1 597 ? -18.558 -5.102 32.905 1.00 96.69 597 LEU A CA 1
ATOM 4484 C C . LEU A 1 597 ? -18.058 -6.508 32.576 1.00 96.69 597 LEU A C 1
ATOM 4486 O O . LEU A 1 597 ? -17.046 -6.945 33.128 1.00 96.69 597 LEU A O 1
ATOM 4490 N N . THR A 1 598 ? -18.746 -7.214 31.679 1.00 96.56 598 THR A N 1
ATOM 4491 C CA . THR A 1 598 ? -18.377 -8.570 31.239 1.00 96.56 598 THR A CA 1
ATOM 4492 C C . THR A 1 598 ? -18.115 -8.620 29.737 1.00 96.56 598 THR A C 1
ATOM 4494 O O . THR A 1 598 ? -18.612 -7.787 28.980 1.00 96.56 598 THR A O 1
ATOM 4497 N N . SER A 1 599 ? -17.315 -9.590 29.289 1.00 96.06 599 SER A N 1
ATOM 4498 C CA . SER A 1 599 ? -17.043 -9.762 27.859 1.00 96.06 599 SER A CA 1
ATOM 4499 C C . SER A 1 599 ? -18.238 -10.396 27.128 1.00 96.06 599 SER A C 1
ATOM 4501 O O . SER A 1 599 ? -18.696 -11.464 27.539 1.00 96.06 599 SER A O 1
ATOM 4503 N N . PRO A 1 600 ? -18.727 -9.840 26.005 1.00 93.75 600 PRO A N 1
ATOM 4504 C CA . PRO A 1 600 ? -19.810 -10.451 25.230 1.00 93.75 600 PRO A CA 1
ATOM 4505 C C . PRO A 1 600 ? -19.348 -11.633 24.358 1.00 93.75 600 PRO A C 1
ATOM 4507 O O . PRO A 1 600 ? -20.180 -12.435 23.920 1.00 93.75 600 PRO A O 1
ATOM 4510 N N . ILE A 1 601 ? -18.038 -11.755 24.108 1.00 93.25 601 ILE A N 1
ATOM 4511 C CA . ILE A 1 601 ? -17.426 -12.741 23.205 1.00 93.25 601 ILE A CA 1
ATOM 4512 C C . ILE A 1 601 ? -16.099 -13.280 23.762 1.00 93.25 601 ILE A C 1
ATOM 4514 O O . ILE A 1 601 ? -15.556 -12.754 24.732 1.00 93.25 601 ILE A O 1
ATOM 4518 N N . ASN A 1 602 ? -15.556 -14.320 23.130 1.00 91.94 602 ASN A N 1
ATOM 4519 C CA . ASN A 1 602 ? -14.165 -14.715 23.346 1.00 91.94 602 ASN A CA 1
ATOM 4520 C C . ASN A 1 602 ? -13.267 -13.765 22.546 1.00 91.94 602 ASN A C 1
ATOM 4522 O O . ASN A 1 602 ? -13.428 -13.661 21.331 1.00 91.94 602 ASN A O 1
ATOM 4526 N N . ALA A 1 603 ? -12.345 -13.068 23.203 1.00 92.44 603 ALA A N 1
ATOM 4527 C CA . ALA A 1 603 ? -11.542 -12.026 22.569 1.00 92.44 603 ALA A CA 1
ATOM 4528 C C . ALA A 1 603 ? -10.182 -11.849 23.249 1.00 92.44 603 ALA A C 1
ATOM 4530 O O . ALA A 1 603 ? -9.884 -12.458 24.274 1.00 92.44 603 ALA A O 1
ATOM 4531 N N . THR A 1 604 ? -9.345 -10.996 22.673 1.00 92.81 604 THR A N 1
ATOM 4532 C CA . THR A 1 604 ? -8.143 -10.470 23.324 1.00 92.81 604 THR A CA 1
ATOM 4533 C C . THR A 1 604 ? -8.363 -8.998 23.644 1.00 92.81 604 THR A C 1
ATOM 4535 O O . THR A 1 604 ? -8.954 -8.279 22.838 1.00 92.81 604 THR A O 1
ATOM 4538 N N . ILE A 1 605 ? -7.873 -8.534 24.791 1.00 94.50 605 ILE A N 1
ATOM 4539 C CA . ILE A 1 605 ? -7.864 -7.111 25.126 1.00 94.50 605 ILE A CA 1
ATOM 4540 C C . ILE A 1 605 ? -6.852 -6.419 24.209 1.00 94.50 605 ILE A C 1
ATOM 4542 O O . ILE A 1 605 ? -5.652 -6.670 24.289 1.00 94.50 605 ILE A O 1
ATOM 4546 N N . ALA A 1 606 ? -7.342 -5.579 23.301 1.00 92.69 606 ALA A N 1
ATOM 4547 C CA . ALA A 1 606 ? -6.503 -4.742 22.454 1.00 92.69 606 ALA A CA 1
ATOM 4548 C C . ALA A 1 606 ? -5.926 -3.576 23.253 1.00 92.69 606 ALA A C 1
ATOM 4550 O O . ALA A 1 606 ? -4.727 -3.325 23.158 1.00 92.69 606 ALA A O 1
ATOM 4551 N N . ARG A 1 607 ? -6.788 -2.872 23.998 1.00 94.62 607 ARG A N 1
ATOM 4552 C CA . ARG A 1 607 ? -6.421 -1.722 24.829 1.00 94.62 607 ARG A CA 1
ATOM 4553 C C . ARG A 1 607 ? -7.297 -1.617 26.072 1.00 94.62 607 ARG A C 1
ATOM 4555 O O . ARG A 1 607 ? -8.521 -1.731 25.983 1.00 94.62 607 ARG A O 1
ATOM 4562 N N . ARG A 1 608 ? -6.677 -1.304 27.201 1.00 95.31 608 ARG A N 1
ATOM 4563 C CA . ARG A 1 608 ? -7.295 -0.902 28.463 1.00 95.31 608 ARG A CA 1
ATOM 4564 C C . ARG A 1 608 ? -7.174 0.611 28.630 1.00 95.31 608 ARG A C 1
ATOM 4566 O O . ARG A 1 608 ? -6.099 1.180 28.472 1.00 95.31 608 ARG A O 1
ATOM 4573 N N . MET A 1 609 ? -8.288 1.269 28.937 1.00 95.56 609 MET A N 1
ATOM 4574 C CA . MET A 1 609 ? -8.376 2.733 29.036 1.00 95.56 609 MET A CA 1
ATOM 4575 C C . MET A 1 609 ? -8.675 3.236 30.453 1.00 95.56 609 MET A C 1
ATOM 4577 O O . MET A 1 609 ? -8.797 4.442 30.640 1.00 95.56 609 MET A O 1
ATOM 4581 N N . VAL A 1 610 ? -8.786 2.339 31.439 1.00 95.62 610 VAL A N 1
ATOM 4582 C CA . VAL A 1 610 ? -9.088 2.696 32.832 1.00 95.62 610 VAL A CA 1
ATOM 4583 C C . VAL A 1 610 ? -8.157 2.006 33.819 1.00 95.62 610 VAL A C 1
ATOM 4585 O O . VAL A 1 610 ? -7.748 0.858 33.614 1.00 95.62 610 VAL A O 1
ATOM 4588 N N . GLU A 1 611 ? -7.928 2.667 34.947 1.00 94.25 611 GLU A N 1
ATOM 4589 C CA . GLU A 1 611 ? -7.276 2.113 36.129 1.00 94.25 611 GLU A CA 1
ATOM 4590 C C . GLU A 1 611 ? -8.256 1.854 37.284 1.00 94.25 611 GLU A C 1
ATOM 4592 O O . GLU A 1 611 ? -9.315 2.475 37.427 1.00 94.25 611 GLU A O 1
ATOM 4597 N N . ALA A 1 612 ? -7.885 0.931 38.174 1.00 93.69 612 ALA A N 1
ATOM 4598 C CA . ALA A 1 612 ? -8.642 0.714 39.401 1.00 93.69 612 ALA A CA 1
ATOM 4599 C C . ALA A 1 612 ? -8.632 1.985 40.271 1.00 93.69 612 ALA A C 1
ATOM 4601 O O . ALA A 1 612 ? -7.585 2.540 40.598 1.00 93.69 612 ALA A O 1
ATOM 4602 N N . GLY A 1 613 ? -9.814 2.422 40.700 1.00 93.06 613 GLY A N 1
ATOM 4603 C CA . GLY A 1 613 ? -10.004 3.617 41.513 1.00 93.06 613 GLY A CA 1
ATOM 4604 C C . GLY A 1 613 ? -10.370 4.879 40.729 1.00 93.06 613 GLY A C 1
ATOM 4605 O O . GLY A 1 613 ? -10.729 5.865 41.381 1.00 93.06 613 GLY A O 1
ATOM 4606 N N . GLU A 1 614 ? -10.334 4.860 39.396 1.00 95.19 614 GLU A N 1
ATOM 4607 C CA . GLU A 1 614 ? -10.792 5.966 38.547 1.00 95.19 614 GLU A CA 1
ATOM 4608 C C . GLU A 1 614 ? -12.322 6.064 38.503 1.00 95.19 614 GLU A C 1
ATOM 4610 O O . GLU A 1 614 ? -13.037 5.129 38.864 1.00 95.19 614 GLU A O 1
ATOM 4615 N N . THR A 1 615 ? -12.840 7.228 38.109 1.00 95.81 615 THR A N 1
ATOM 4616 C CA . THR A 1 615 ? -14.282 7.450 37.924 1.00 95.81 615 THR A CA 1
ATOM 4617 C C . THR A 1 615 ? -14.579 7.537 36.441 1.00 95.81 615 THR A C 1
ATOM 4619 O O . THR A 1 615 ? -13.972 8.358 35.763 1.00 95.81 615 THR A O 1
ATOM 4622 N N . VAL A 1 616 ? -15.520 6.720 35.978 1.00 96.88 616 VAL A N 1
ATOM 4623 C CA . VAL A 1 616 ? -15.927 6.629 34.574 1.00 96.88 616 VAL A CA 1
ATOM 4624 C C . VAL A 1 616 ? -17.353 7.132 34.391 1.00 96.88 616 VAL A C 1
ATOM 4626 O O . VAL A 1 616 ? -18.217 6.951 35.260 1.00 96.88 616 VAL A O 1
ATOM 4629 N N . ALA A 1 617 ? -17.598 7.780 33.258 1.00 96.56 617 ALA A N 1
ATOM 4630 C CA . ALA A 1 617 ? -18.931 8.153 32.815 1.00 96.56 617 ALA A CA 1
ATOM 4631 C C . ALA A 1 617 ? -19.662 6.959 32.172 1.00 96.56 617 ALA A C 1
ATOM 4633 O O . ALA A 1 617 ? -19.060 5.959 31.784 1.00 96.56 617 ALA A O 1
ATOM 4634 N N . ALA A 1 618 ? -20.983 7.079 32.031 1.00 94.25 618 ALA A N 1
ATOM 4635 C CA . ALA A 1 618 ? -21.775 6.100 31.293 1.00 94.25 618 ALA A CA 1
ATOM 4636 C C . ALA A 1 618 ? -21.351 6.059 29.812 1.00 94.25 618 ALA A C 1
ATOM 4638 O O . ALA A 1 618 ? -21.218 7.104 29.172 1.00 94.25 618 ALA A O 1
ATOM 4639 N N . ASN A 1 619 ? -21.186 4.852 29.272 1.00 93.88 619 ASN A N 1
ATOM 4640 C CA . ASN A 1 619 ? -20.708 4.527 27.925 1.00 93.88 619 ASN A CA 1
ATOM 4641 C C . ASN A 1 619 ? -19.291 5.024 27.594 1.00 93.88 619 ASN A C 1
ATOM 4643 O O . ASN A 1 619 ? -18.891 5.013 26.429 1.00 93.88 619 ASN A O 1
ATOM 4647 N N . GLU A 1 620 ? -18.519 5.450 28.594 1.00 96.75 620 GLU A N 1
ATOM 4648 C CA . GLU A 1 620 ? -17.095 5.713 28.413 1.00 96.75 620 GLU A CA 1
ATOM 4649 C C . GLU A 1 620 ? -16.362 4.400 28.127 1.00 96.75 620 GLU A C 1
ATOM 4651 O O . GLU A 1 620 ? -16.600 3.389 28.789 1.00 96.75 620 GLU A O 1
ATOM 4656 N N . VAL A 1 621 ? -15.494 4.398 27.113 1.00 96.38 621 VAL A N 1
ATOM 4657 C CA . VAL A 1 621 ? -14.786 3.186 26.688 1.00 96.38 621 VAL A CA 1
ATOM 4658 C C . VAL A 1 621 ? -13.734 2.821 27.731 1.00 96.38 621 VAL A C 1
ATOM 4660 O O . VAL A 1 621 ? -12.802 3.576 27.978 1.00 96.38 621 VAL A O 1
ATOM 4663 N N . VAL A 1 622 ? -13.886 1.634 28.310 1.00 95.88 622 VAL A N 1
ATOM 4664 C CA . VAL A 1 622 ? -13.026 1.059 29.347 1.00 95.88 622 VAL A CA 1
ATOM 4665 C C . VAL A 1 622 ? -12.060 0.034 28.757 1.00 95.88 622 VAL A C 1
ATOM 4667 O O . VAL A 1 622 ? -10.868 0.043 29.067 1.00 95.88 622 VAL A O 1
ATOM 4670 N N . TYR A 1 623 ? -12.574 -0.843 27.893 1.00 96.38 623 TYR A N 1
ATOM 4671 C CA . TYR A 1 623 ? -11.802 -1.875 27.207 1.00 96.38 623 TYR A CA 1
ATOM 4672 C C . TYR A 1 623 ? -12.131 -1.881 25.716 1.00 96.38 623 TYR A C 1
ATOM 4674 O O . TYR A 1 623 ? -13.290 -1.782 25.316 1.00 96.38 623 TYR A O 1
ATOM 4682 N N . GLU A 1 624 ? -11.110 -2.060 24.889 1.00 95.88 624 GLU A N 1
ATOM 4683 C CA . GLU A 1 624 ? -11.239 -2.413 23.480 1.00 95.88 624 GLU A CA 1
ATOM 4684 C C . GLU A 1 624 ? -10.905 -3.902 23.345 1.00 95.88 624 GLU A C 1
ATOM 4686 O O . GLU A 1 624 ? -9.779 -4.314 23.625 1.00 95.88 624 GLU A O 1
ATOM 4691 N N . LEU A 1 625 ? -11.877 -4.720 22.949 1.00 94.56 625 LEU A N 1
ATOM 4692 C CA . LEU A 1 625 ? -11.696 -6.147 22.697 1.00 94.56 625 LEU A CA 1
ATOM 4693 C C . LEU A 1 625 ? -11.621 -6.411 21.198 1.00 94.56 625 LEU A C 1
ATOM 4695 O O . LEU A 1 625 ? -12.360 -5.814 20.418 1.00 94.56 625 LEU A O 1
ATOM 4699 N N . VAL A 1 626 ? -10.766 -7.346 20.800 1.00 93.25 626 VAL A N 1
ATOM 4700 C CA . VAL A 1 626 ? -10.628 -7.782 19.408 1.00 93.25 626 VAL A CA 1
ATOM 4701 C C . VAL A 1 626 ? -10.782 -9.293 19.293 1.00 93.25 626 VAL A C 1
ATOM 4703 O O . VAL A 1 626 ? -10.164 -10.057 20.041 1.00 93.25 626 VAL A O 1
ATOM 4706 N N . GLU A 1 627 ? -11.598 -9.740 18.340 1.00 92.06 627 GLU A N 1
ATOM 4707 C CA . GLU A 1 627 ? -11.651 -11.153 17.963 1.00 92.06 627 GLU A CA 1
ATOM 4708 C C . GLU A 1 627 ? -10.417 -11.481 17.106 1.00 92.06 627 GLU A C 1
ATOM 4710 O O . GLU A 1 627 ? -10.302 -11.038 15.962 1.00 92.06 627 GLU A O 1
ATOM 4715 N N . ASN A 1 628 ? -9.482 -12.241 17.687 1.00 87.94 628 ASN A N 1
ATOM 4716 C CA . ASN A 1 6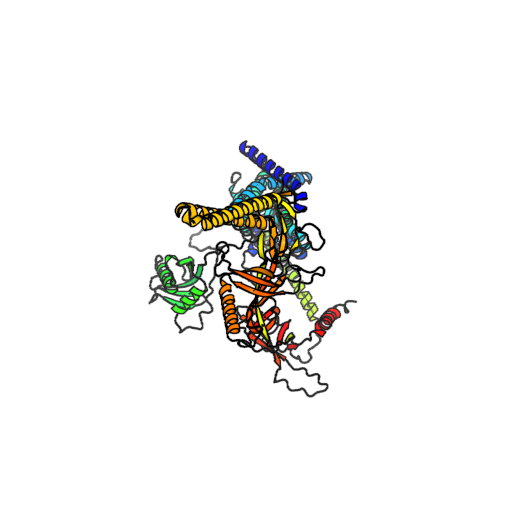28 ? -8.197 -12.584 17.065 1.00 87.94 628 ASN A CA 1
ATOM 4717 C C . ASN A 1 628 ? -8.111 -14.029 16.555 1.00 87.94 628 ASN A C 1
ATOM 4719 O O . ASN A 1 628 ? -7.163 -14.340 15.838 1.00 87.94 628 ASN A O 1
ATOM 4723 N N . ASP A 1 629 ? -9.055 -14.910 16.909 1.00 89.94 629 ASP A N 1
ATOM 4724 C CA . ASP A 1 629 ? -9.059 -16.308 16.439 1.00 89.94 629 ASP A CA 1
ATOM 4725 C C . ASP A 1 629 ? -9.356 -16.408 14.939 1.00 89.94 629 ASP A C 1
ATOM 4727 O O . ASP A 1 629 ? -8.932 -17.349 14.269 1.00 89.94 629 ASP A O 1
ATOM 4731 N N . ARG A 1 630 ? -10.082 -15.426 14.407 1.00 91.81 630 ARG A N 1
ATOM 4732 C CA . ARG A 1 630 ? -10.315 -15.227 12.981 1.00 91.81 630 ARG A CA 1
ATOM 4733 C C . ARG A 1 630 ? -9.843 -13.832 12.634 1.00 91.81 630 ARG A C 1
ATOM 4735 O O . ARG A 1 630 ? -10.047 -12.897 13.400 1.00 91.81 630 ARG A O 1
ATOM 4742 N N . LEU A 1 631 ? -9.202 -13.694 11.487 1.00 93.81 631 LEU A N 1
ATOM 4743 C CA . LEU A 1 631 ? -8.755 -12.409 10.972 1.00 93.81 631 LEU A CA 1
ATOM 4744 C C . LEU A 1 631 ? -9.317 -12.213 9.573 1.00 93.81 631 LEU A C 1
ATOM 4746 O O . LEU A 1 631 ? -9.654 -13.174 8.881 1.00 93.81 631 LEU A O 1
ATOM 4750 N N . ARG A 1 632 ? -9.393 -10.958 9.143 1.00 95.25 632 ARG A N 1
ATOM 4751 C CA . ARG A 1 632 ? -9.759 -10.619 7.770 1.00 95.25 632 ARG A CA 1
ATOM 4752 C C . ARG A 1 632 ? -8.633 -9.841 7.116 1.00 95.25 632 ARG A C 1
ATOM 4754 O O . ARG A 1 632 ? -8.184 -8.824 7.633 1.00 95.25 632 ARG A O 1
ATOM 4761 N N . LEU A 1 633 ? -8.155 -10.322 5.981 1.00 96.38 633 LEU A N 1
ATOM 4762 C CA . LEU A 1 633 ? -7.236 -9.590 5.128 1.00 96.38 633 LEU A CA 1
ATOM 4763 C C . LEU A 1 633 ? -8.046 -8.760 4.142 1.00 96.38 633 LEU A C 1
ATOM 4765 O O . LEU A 1 633 ? -8.793 -9.295 3.328 1.00 96.38 633 LEU A O 1
ATOM 4769 N N . VAL A 1 634 ? -7.877 -7.448 4.233 1.00 96.19 634 VAL A N 1
ATOM 4770 C CA . VAL A 1 634 ? -8.559 -6.478 3.386 1.00 96.19 634 VAL A CA 1
ATOM 4771 C C . VAL A 1 634 ? -7.631 -6.092 2.241 1.00 96.19 634 VAL A C 1
ATOM 4773 O O . VAL A 1 634 ? -6.592 -5.462 2.468 1.00 96.19 634 VAL A O 1
ATOM 4776 N N . VAL A 1 635 ? -7.993 -6.488 1.020 1.00 96.06 635 VAL A N 1
ATOM 4777 C CA . VAL A 1 635 ? -7.270 -6.161 -0.218 1.00 96.06 635 VAL A CA 1
ATOM 4778 C C . VAL A 1 635 ? -8.113 -5.262 -1.113 1.00 96.06 635 VAL A C 1
ATOM 4780 O O . VAL A 1 635 ? -9.330 -5.403 -1.190 1.00 96.06 635 VAL A O 1
ATOM 4783 N N . ASN A 1 636 ? -7.454 -4.341 -1.813 1.00 94.44 636 ASN A N 1
ATOM 4784 C CA . ASN A 1 636 ? -8.112 -3.402 -2.716 1.00 94.44 636 ASN A CA 1
ATOM 4785 C C . ASN A 1 636 ? -7.851 -3.804 -4.167 1.00 94.44 636 ASN A C 1
ATOM 4787 O O . ASN A 1 636 ? -6.699 -3.863 -4.601 1.00 94.44 636 ASN A O 1
ATOM 4791 N N . ILE A 1 637 ? -8.920 -4.071 -4.913 1.00 94.00 637 ILE A N 1
ATOM 4792 C CA . ILE A 1 637 ? -8.859 -4.613 -6.271 1.00 94.00 637 ILE A CA 1
ATOM 4793 C C . ILE A 1 637 ? -9.434 -3.593 -7.270 1.00 94.00 637 ILE A C 1
ATOM 4795 O O . ILE A 1 637 ? -10.505 -3.034 -7.026 1.00 94.00 637 ILE A O 1
ATOM 4799 N N . PRO A 1 638 ? -8.765 -3.335 -8.411 1.00 93.25 638 PRO A N 1
ATOM 4800 C CA . PRO A 1 638 ? -9.298 -2.462 -9.457 1.00 93.25 638 PRO A CA 1
ATOM 4801 C C . PRO A 1 638 ? -10.594 -2.993 -10.085 1.00 93.25 638 PRO A C 1
ATOM 4803 O O . PRO A 1 638 ? -10.729 -4.197 -10.310 1.00 93.25 638 PRO A O 1
ATOM 4806 N N . GLU A 1 639 ? -11.493 -2.087 -10.489 1.00 87.50 639 GLU A N 1
ATOM 4807 C CA . GLU A 1 639 ? -12.780 -2.417 -11.134 1.00 87.50 639 GLU A CA 1
ATOM 4808 C C . GLU A 1 639 ? -12.629 -3.396 -12.311 1.00 87.50 639 GLU A C 1
ATOM 4810 O O . GLU A 1 639 ? -13.412 -4.336 -12.453 1.00 87.50 639 GLU A O 1
ATOM 4815 N N . ALA A 1 640 ? -11.568 -3.239 -13.110 1.00 88.31 640 ALA A N 1
ATOM 4816 C CA . ALA A 1 640 ? -11.288 -4.082 -14.272 1.00 88.31 640 ALA A CA 1
ATOM 4817 C C . ALA A 1 640 ? -11.211 -5.590 -13.953 1.00 88.31 640 ALA A C 1
ATOM 4819 O O . ALA A 1 640 ? -11.416 -6.406 -14.851 1.00 88.31 640 ALA A O 1
ATOM 4820 N N . ARG A 1 641 ? -10.930 -5.969 -12.697 1.00 89.38 641 ARG A N 1
ATOM 4821 C CA . ARG A 1 641 ? -10.800 -7.367 -12.249 1.00 89.38 641 ARG A CA 1
ATOM 4822 C C . ARG A 1 641 ? -11.984 -7.872 -11.428 1.00 89.38 641 ARG A C 1
ATOM 4824 O O . ARG A 1 641 ? -12.146 -9.081 -11.296 1.00 89.38 641 ARG A O 1
ATOM 4831 N N . VAL A 1 642 ? -12.863 -6.989 -10.951 1.00 89.44 642 VAL A N 1
ATOM 4832 C CA . VAL A 1 642 ? -14.051 -7.369 -10.158 1.00 89.44 642 VAL A CA 1
ATOM 4833 C C . VAL A 1 642 ? -14.971 -8.303 -10.939 1.00 89.44 642 VAL A C 1
ATOM 4835 O O . VAL A 1 642 ? -15.523 -9.244 -10.377 1.00 89.44 642 VAL A O 1
ATOM 4838 N N . ARG A 1 643 ? -15.077 -8.110 -12.260 1.00 90.00 643 ARG A N 1
ATOM 4839 C CA . ARG A 1 643 ? -15.881 -8.987 -13.119 1.00 90.00 643 ARG A CA 1
ATOM 4840 C C . ARG A 1 643 ? -15.422 -10.448 -13.067 1.00 90.00 643 ARG A C 1
ATOM 4842 O O . ARG A 1 643 ? -16.264 -11.336 -13.084 1.00 90.00 643 ARG A O 1
ATOM 4849 N N . GLU A 1 644 ? -14.115 -10.698 -13.016 1.00 90.19 644 GLU A N 1
ATOM 4850 C CA . GLU A 1 644 ? -13.554 -12.056 -12.939 1.00 90.19 644 GLU A CA 1
ATOM 4851 C C . GLU A 1 644 ? -13.871 -12.698 -11.579 1.00 90.19 644 GLU A C 1
ATOM 4853 O O . GLU A 1 644 ? -14.317 -13.842 -11.519 1.00 90.19 644 GLU A O 1
ATOM 4858 N N . LEU A 1 645 ? -13.742 -11.928 -10.493 1.00 90.94 645 LEU A N 1
ATOM 4859 C CA . LEU A 1 645 ? -14.079 -12.368 -9.134 1.00 90.94 645 LEU A CA 1
ATOM 4860 C C . LEU A 1 645 ? -15.574 -12.683 -8.974 1.00 90.94 645 LEU A C 1
ATOM 4862 O O . LEU A 1 645 ? -15.927 -13.678 -8.346 1.00 90.94 645 LEU A O 1
ATOM 4866 N N . GLU A 1 646 ? -16.460 -11.881 -9.568 1.00 90.50 646 GLU A N 1
ATOM 4867 C CA . GLU A 1 646 ? -17.907 -12.126 -9.516 1.00 90.50 646 GLU A CA 1
ATOM 4868 C C . GLU A 1 646 ? -18.338 -13.341 -10.344 1.00 90.50 646 GLU A C 1
ATOM 4870 O O . GLU A 1 646 ? -19.217 -14.100 -9.931 1.00 90.50 646 GLU A O 1
ATOM 4875 N N . LEU A 1 647 ? -17.695 -13.584 -11.491 1.00 90.75 647 LEU A N 1
ATOM 4876 C CA . LEU A 1 647 ? -17.902 -14.826 -12.239 1.00 90.75 647 LEU A CA 1
ATOM 4877 C C . LEU A 1 647 ? -17.511 -16.037 -11.390 1.00 90.75 647 LEU A C 1
ATOM 4879 O O . LEU A 1 647 ? -18.282 -16.993 -11.300 1.00 90.75 647 LEU A O 1
ATOM 4883 N N . ARG A 1 648 ? -16.365 -15.964 -10.705 1.00 90.81 648 ARG A N 1
ATOM 4884 C CA . ARG A 1 648 ? -15.927 -17.029 -9.804 1.00 90.81 648 ARG A CA 1
ATOM 4885 C C . ARG A 1 648 ? -16.891 -17.240 -8.642 1.00 90.81 648 ARG A C 1
ATOM 4887 O O . ARG A 1 648 ? -17.254 -18.377 -8.356 1.00 90.81 648 ARG A O 1
ATOM 4894 N N . ARG A 1 649 ? -17.361 -16.162 -8.008 1.00 90.44 649 ARG A N 1
ATOM 4895 C CA . ARG A 1 649 ? -18.346 -16.220 -6.917 1.00 90.44 649 ARG A CA 1
ATOM 4896 C C . ARG A 1 649 ? -19.619 -16.956 -7.338 1.00 90.44 649 ARG A C 1
ATOM 4898 O O . ARG A 1 649 ? -20.124 -17.782 -6.583 1.00 90.44 649 ARG A O 1
ATOM 4905 N N . ARG A 1 650 ? -20.122 -16.686 -8.548 1.00 89.25 650 ARG A N 1
ATOM 4906 C CA . ARG A 1 650 ? -21.302 -17.373 -9.100 1.00 89.25 650 ARG A CA 1
ATOM 4907 C C . ARG A 1 650 ? -21.048 -18.857 -9.331 1.00 89.25 650 ARG A C 1
ATOM 4909 O O . ARG A 1 650 ? -21.867 -19.660 -8.907 1.00 89.25 650 ARG A O 1
ATOM 4916 N N . GLN A 1 651 ? -19.907 -19.218 -9.918 1.00 87.56 651 GLN A N 1
ATOM 4917 C CA . GLN A 1 651 ? -19.527 -20.625 -10.101 1.00 87.56 651 GLN A CA 1
ATOM 4918 C C . GLN A 1 651 ? -19.453 -21.375 -8.766 1.00 87.56 651 GLN A C 1
ATOM 4920 O O . GLN A 1 651 ? -19.942 -22.495 -8.665 1.00 87.56 651 GLN A O 1
ATOM 4925 N N . VAL A 1 652 ? -18.874 -20.750 -7.735 1.00 87.44 652 VAL A N 1
ATOM 4926 C CA . VAL A 1 652 ? -18.802 -21.326 -6.384 1.00 87.44 652 VAL A CA 1
ATOM 4927 C C . VAL A 1 652 ? -20.206 -21.526 -5.805 1.00 87.44 652 VAL A C 1
ATOM 4929 O O . VAL A 1 652 ? -20.510 -22.602 -5.296 1.00 87.44 652 VAL A O 1
ATOM 4932 N N . ALA A 1 653 ? -21.093 -20.535 -5.933 1.00 86.75 653 ALA A N 1
ATOM 4933 C CA . ALA A 1 653 ? -22.479 -20.645 -5.474 1.00 86.75 653 ALA A CA 1
ATOM 4934 C C . ALA A 1 653 ? -23.267 -21.738 -6.226 1.00 86.75 653 ALA A C 1
ATOM 4936 O O . ALA A 1 653 ? -24.029 -22.486 -5.616 1.00 86.75 653 ALA A O 1
ATOM 4937 N N . GLU A 1 654 ? -23.063 -21.874 -7.539 1.00 86.62 654 GLU A N 1
ATOM 4938 C CA . GLU A 1 654 ? -23.651 -22.941 -8.358 1.00 86.62 654 GLU A CA 1
ATOM 4939 C C . GLU A 1 654 ? -23.116 -24.328 -7.962 1.00 86.62 654 GLU A C 1
ATOM 4941 O O . GLU A 1 654 ? -23.887 -25.286 -7.860 1.00 86.62 654 GLU A O 1
ATOM 4946 N N . ALA A 1 655 ? -21.815 -24.446 -7.677 1.00 84.31 655 ALA A N 1
ATOM 4947 C CA . ALA A 1 655 ? -21.192 -25.680 -7.198 1.00 84.31 655 ALA A CA 1
ATOM 4948 C C . ALA A 1 655 ? -21.726 -26.098 -5.814 1.00 84.31 655 ALA A C 1
ATOM 4950 O O . ALA A 1 655 ? -22.026 -27.275 -5.594 1.00 84.31 655 ALA A O 1
ATOM 4951 N N . GLN A 1 656 ? -21.921 -25.134 -4.905 1.00 83.38 656 GLN A N 1
ATOM 4952 C CA . GLN A 1 656 ? -22.558 -25.361 -3.603 1.00 83.38 656 GLN A CA 1
ATOM 4953 C C . GLN A 1 656 ? -24.019 -25.811 -3.759 1.00 83.38 656 GLN A C 1
ATOM 4955 O O . GLN A 1 656 ? -24.436 -26.784 -3.133 1.00 83.38 656 GLN A O 1
ATOM 4960 N N . ALA A 1 657 ? -24.793 -25.142 -4.620 1.00 82.44 657 ALA A N 1
ATOM 4961 C CA . ALA A 1 657 ? -26.207 -25.450 -4.838 1.00 82.44 657 ALA A CA 1
ATOM 4962 C C . ALA A 1 657 ? -26.432 -26.809 -5.522 1.00 82.44 657 ALA A C 1
ATOM 4964 O O . ALA A 1 657 ? -27.415 -27.491 -5.241 1.00 82.44 657 ALA A O 1
ATOM 4965 N N . SER A 1 658 ? -25.523 -27.211 -6.412 1.00 80.38 658 SER A N 1
ATOM 4966 C CA . SER A 1 658 ? -25.590 -28.493 -7.126 1.00 80.38 658 SER A CA 1
ATOM 4967 C C . SER A 1 658 ? -25.098 -29.687 -6.301 1.00 80.38 658 SER A C 1
ATOM 4969 O O . SER A 1 658 ? -25.206 -30.820 -6.770 1.00 80.38 658 SER A O 1
ATOM 4971 N N . GLY A 1 659 ? -24.582 -29.466 -5.084 1.00 69.44 659 GLY A N 1
ATOM 4972 C CA . GLY A 1 659 ? -24.016 -30.530 -4.251 1.00 69.44 659 GLY A CA 1
ATOM 4973 C C . GLY A 1 659 ? -22.844 -31.233 -4.936 1.00 69.44 659 GLY A C 1
ATOM 4974 O O . GLY A 1 659 ? -22.706 -32.451 -4.816 1.00 69.44 659 GLY A O 1
ATOM 4975 N N . SER A 1 660 ? -22.055 -30.483 -5.718 1.00 65.69 660 SER A N 1
ATOM 4976 C CA . SER A 1 660 ? -21.000 -31.048 -6.557 1.00 65.69 660 SER A CA 1
ATOM 4977 C C . SER A 1 660 ? -20.035 -31.903 -5.730 1.00 65.69 660 SER A C 1
ATOM 4979 O O . SER A 1 660 ? -19.649 -31.530 -4.623 1.00 65.69 660 SER A O 1
ATOM 4981 N N . SER A 1 661 ? -19.624 -33.046 -6.279 1.00 59.31 661 SER A N 1
ATOM 4982 C CA . SER A 1 661 ? -18.674 -33.964 -5.643 1.00 59.31 661 SER A CA 1
ATOM 4983 C C . SER A 1 661 ? -17.232 -33.445 -5.626 1.00 59.31 661 SER A C 1
ATOM 4985 O O . SER A 1 661 ? -16.362 -34.167 -5.153 1.00 59.31 661 SER A O 1
ATOM 4987 N N . ASP A 1 662 ? -16.971 -32.249 -6.170 1.00 65.50 662 ASP A N 1
ATOM 4988 C CA . ASP A 1 662 ? -15.684 -31.557 -6.078 1.00 65.50 662 ASP A CA 1
ATOM 4989 C C . ASP A 1 662 ? -15.652 -30.729 -4.779 1.00 65.50 662 ASP A C 1
ATOM 4991 O O . ASP A 1 662 ? -16.261 -29.654 -4.725 1.00 65.50 662 ASP A O 1
ATOM 4995 N N . PRO A 1 663 ? -14.946 -31.187 -3.725 1.00 61.41 663 PRO A N 1
ATOM 4996 C CA . PRO A 1 663 ? -14.856 -30.461 -2.460 1.00 61.41 663 PRO A CA 1
ATOM 4997 C C . PRO A 1 663 ? -14.205 -29.081 -2.631 1.00 61.41 663 PRO A C 1
ATOM 4999 O O . PRO A 1 663 ? -14.401 -28.199 -1.800 1.00 61.41 663 PRO A O 1
ATOM 5002 N N . GLU A 1 664 ? -13.433 -28.883 -3.705 1.00 63.16 664 GLU A N 1
ATOM 5003 C CA . GLU A 1 664 ? -12.689 -27.653 -3.972 1.00 63.16 664 GLU A CA 1
ATOM 5004 C C . GLU A 1 664 ? -13.489 -26.620 -4.783 1.00 63.16 664 GLU A C 1
ATOM 5006 O O . GLU A 1 664 ? -13.126 -25.441 -4.814 1.00 63.16 664 GLU A O 1
ATOM 5011 N N . GLY A 1 665 ? -14.576 -27.033 -5.442 1.00 64.19 665 GLY A N 1
ATOM 5012 C CA . GLY A 1 665 ? -15.424 -26.155 -6.254 1.00 64.19 665 GLY A CA 1
ATOM 5013 C C . GLY A 1 665 ? -16.351 -25.264 -5.425 1.00 64.19 665 GLY A C 1
ATOM 5014 O O . GLY A 1 665 ? -16.689 -24.162 -5.852 1.00 64.19 665 GLY A O 1
ATOM 5015 N N . GLY A 1 666 ? -16.721 -25.722 -4.227 1.00 72.69 666 GLY A N 1
ATOM 5016 C CA . GLY A 1 666 ? -17.672 -25.054 -3.339 1.00 72.69 666 GLY A CA 1
ATOM 5017 C C . GLY A 1 666 ? -17.078 -23.989 -2.416 1.00 72.69 666 GLY A C 1
ATOM 5018 O O . GLY A 1 666 ? -17.825 -23.419 -1.632 1.00 72.69 666 GLY A O 1
ATOM 5019 N N . VAL A 1 667 ? -15.775 -23.698 -2.481 1.00 83.06 667 VAL A N 1
ATOM 5020 C CA . VAL A 1 667 ? -15.121 -22.690 -1.626 1.00 83.06 667 VAL A CA 1
ATOM 5021 C C . VAL A 1 667 ? -14.403 -21.659 -2.492 1.00 83.06 667 VAL A C 1
ATOM 5023 O O . VAL A 1 667 ? -13.659 -22.006 -3.416 1.00 83.06 667 VAL A O 1
ATOM 5026 N N . PHE A 1 668 ? -14.581 -20.372 -2.187 1.00 90.81 668 PHE A N 1
ATOM 5027 C CA . PHE A 1 668 ? -13.854 -19.310 -2.880 1.00 90.81 668 PHE A CA 1
ATOM 5028 C C . PHE A 1 668 ? -12.449 -19.162 -2.282 1.00 90.81 668 PHE A C 1
ATOM 5030 O O . PHE A 1 668 ? -12.191 -18.315 -1.434 1.00 90.81 668 PHE A O 1
ATOM 5037 N N . ARG A 1 669 ? -11.521 -20.007 -2.736 1.00 91.06 669 ARG A N 1
ATOM 5038 C CA . ARG A 1 669 ? -10.158 -20.079 -2.192 1.00 91.06 669 ARG A CA 1
ATOM 5039 C C . ARG A 1 669 ? -9.328 -18.816 -2.442 1.00 91.06 669 ARG A C 1
ATOM 5041 O O . ARG A 1 669 ? -9.317 -18.246 -3.536 1.00 91.06 669 ARG A O 1
ATOM 5048 N N . ALA A 1 670 ? -8.530 -18.467 -1.444 1.00 93.38 670 ALA A N 1
ATOM 5049 C CA . ALA A 1 670 ? -7.414 -17.541 -1.533 1.00 93.38 670 ALA A CA 1
ATOM 5050 C C . ALA A 1 670 ? -6.204 -18.129 -0.791 1.00 93.38 670 ALA A C 1
ATOM 5052 O O . ALA A 1 670 ? -6.355 -18.861 0.181 1.00 93.38 670 ALA A O 1
ATOM 5053 N N . ARG A 1 671 ? -4.988 -17.806 -1.233 1.00 93.12 671 ARG A N 1
ATOM 5054 C CA . ARG A 1 671 ? -3.755 -18.125 -0.501 1.00 93.12 671 ARG A CA 1
ATOM 5055 C C . ARG A 1 671 ? -3.129 -16.846 0.007 1.00 93.12 671 ARG A C 1
ATOM 5057 O O . ARG A 1 671 ? -2.807 -15.961 -0.783 1.00 93.12 671 ARG A O 1
ATOM 5064 N N . VAL A 1 672 ? -2.940 -16.747 1.311 1.00 93.50 672 VAL A N 1
ATOM 5065 C CA . VAL A 1 672 ? -2.374 -15.568 1.955 1.00 93.50 672 VAL A CA 1
ATOM 5066 C C . VAL A 1 672 ? -0.895 -15.790 2.212 1.00 93.50 672 VAL A C 1
ATOM 5068 O O . VAL A 1 672 ? -0.496 -16.713 2.912 1.00 93.50 672 VAL A O 1
ATOM 5071 N N . GLN A 1 673 ? -0.073 -14.920 1.647 1.00 92.31 673 GLN A N 1
ATOM 5072 C CA . GLN A 1 673 ? 1.366 -14.908 1.832 1.00 92.31 673 GLN A CA 1
ATOM 5073 C C . GLN A 1 673 ? 1.737 -13.737 2.742 1.00 92.31 673 GLN A C 1
ATOM 5075 O O . GLN A 1 673 ? 1.575 -12.580 2.355 1.00 92.31 673 GLN A O 1
ATOM 5080 N N . LEU A 1 674 ? 2.237 -14.023 3.946 1.00 90.25 674 LEU A N 1
ATOM 5081 C CA . LEU A 1 674 ? 2.764 -12.983 4.833 1.00 90.25 674 LEU A CA 1
ATOM 5082 C C . LEU A 1 674 ? 4.015 -12.346 4.220 1.00 90.25 674 LEU A C 1
ATOM 5084 O O . LEU A 1 674 ? 4.851 -13.047 3.635 1.00 90.25 674 LEU A O 1
ATOM 5088 N N . GLU A 1 675 ? 4.143 -11.027 4.367 1.00 83.06 675 GLU A N 1
ATOM 5089 C CA . GLU A 1 675 ? 5.349 -10.318 3.946 1.00 83.06 675 GLU A CA 1
ATOM 5090 C C . GLU A 1 675 ? 6.515 -10.555 4.914 1.00 83.06 675 GLU A C 1
ATOM 5092 O O . GLU A 1 675 ? 6.343 -10.758 6.117 1.00 83.06 675 GLU A O 1
ATOM 5097 N N . GLY A 1 676 ? 7.730 -10.524 4.370 1.00 80.56 676 GLY A N 1
ATOM 5098 C CA . GLY A 1 676 ? 8.956 -10.804 5.109 1.00 80.56 676 GLY A CA 1
ATOM 5099 C C . GLY A 1 676 ? 9.454 -12.240 4.953 1.00 80.56 676 GLY A C 1
ATOM 5100 O O . GLY A 1 676 ? 8.955 -13.038 4.156 1.00 80.56 676 GLY A O 1
ATOM 5101 N N . LYS A 1 677 ? 10.519 -12.541 5.689 1.00 81.75 677 LYS A N 1
ATOM 5102 C CA . LYS A 1 677 ? 11.213 -13.830 5.688 1.00 81.75 677 LYS A CA 1
ATOM 5103 C C . LYS A 1 677 ? 11.440 -14.260 7.131 1.00 81.75 677 LYS A C 1
ATOM 5105 O O . LYS A 1 677 ? 11.493 -13.412 8.022 1.00 81.75 677 LYS A O 1
ATOM 5110 N N . ASP A 1 678 ? 11.576 -15.558 7.349 1.00 80.38 678 ASP A N 1
ATOM 5111 C CA . ASP A 1 678 ? 12.035 -16.081 8.626 1.00 80.38 678 ASP A CA 1
ATOM 5112 C C . ASP A 1 678 ? 13.498 -15.674 8.905 1.00 80.38 678 ASP A C 1
ATOM 5114 O O . ASP A 1 678 ? 14.185 -15.081 8.065 1.00 80.38 678 ASP A O 1
ATOM 5118 N N . LEU A 1 679 ? 13.991 -16.011 10.101 1.00 83.06 679 LEU A N 1
ATOM 5119 C CA . LEU A 1 679 ? 15.374 -15.758 10.532 1.00 83.06 679 LEU A CA 1
ATOM 5120 C C . LEU A 1 679 ? 16.439 -16.346 9.584 1.00 83.06 679 LEU A C 1
ATOM 5122 O O . LEU A 1 679 ? 17.586 -15.904 9.615 1.00 83.06 679 LEU A O 1
ATOM 5126 N N . TYR A 1 680 ? 16.073 -17.316 8.743 1.00 84.88 680 TYR A N 1
ATOM 5127 C CA . TYR A 1 680 ? 16.954 -18.001 7.797 1.00 84.88 680 TYR A CA 1
ATOM 5128 C C . TYR A 1 680 ? 16.765 -17.520 6.349 1.00 84.88 680 TYR A C 1
ATOM 5130 O O . TYR A 1 680 ? 17.371 -18.068 5.429 1.00 84.88 680 TYR A O 1
ATOM 5138 N N . GLY A 1 681 ? 15.948 -16.485 6.125 1.00 80.38 681 GLY A N 1
ATOM 5139 C CA . GLY A 1 681 ? 15.697 -15.917 4.803 1.00 80.38 681 GLY A CA 1
ATOM 5140 C C . GLY A 1 681 ? 14.686 -16.695 3.950 1.00 80.38 681 GLY A C 1
ATOM 5141 O O . GLY A 1 681 ? 14.511 -16.354 2.775 1.00 80.38 681 GLY A O 1
ATOM 5142 N N . LYS A 1 682 ? 14.006 -17.703 4.507 1.00 83.38 682 LYS A N 1
ATOM 5143 C CA . LYS A 1 682 ? 12.934 -18.448 3.840 1.00 83.38 682 LYS A CA 1
ATOM 5144 C C . LYS A 1 682 ? 11.615 -17.686 3.974 1.00 83.38 682 LYS A C 1
ATOM 5146 O O . LYS A 1 682 ? 11.315 -17.113 5.017 1.00 83.38 682 LYS A O 1
ATOM 5151 N N . GLN A 1 683 ? 10.821 -17.651 2.908 1.00 81.38 683 GLN A N 1
ATOM 5152 C CA . GLN A 1 683 ? 9.480 -17.070 2.976 1.00 81.38 683 GLN A CA 1
ATOM 5153 C C . GLN A 1 683 ? 8.573 -17.911 3.880 1.00 81.38 683 GLN A C 1
ATOM 5155 O O . GLN A 1 683 ? 8.682 -19.140 3.918 1.00 81.38 683 GLN A O 1
ATOM 5160 N N . TRP A 1 684 ? 7.668 -17.234 4.588 1.00 82.56 684 TRP A N 1
ATOM 5161 C CA . TRP A 1 684 ? 6.609 -17.880 5.360 1.00 82.56 684 TRP A CA 1
ATOM 5162 C C . TRP A 1 684 ? 5.786 -18.800 4.456 1.00 82.56 684 TRP A C 1
ATOM 5164 O O . TRP A 1 684 ? 5.581 -18.488 3.285 1.00 82.56 684 TRP A O 1
ATOM 5174 N N . ALA A 1 685 ? 5.320 -19.936 4.974 1.00 85.12 685 ALA A N 1
ATOM 5175 C CA . ALA A 1 685 ? 4.431 -20.789 4.195 1.00 85.12 685 ALA A CA 1
ATOM 5176 C C . ALA A 1 685 ? 3.124 -20.030 3.883 1.00 85.12 685 ALA A C 1
ATOM 5178 O O . ALA A 1 685 ? 2.618 -19.333 4.770 1.00 85.12 685 ALA A O 1
ATOM 5179 N N . PRO A 1 686 ? 2.585 -20.137 2.656 1.00 88.38 686 PRO A N 1
ATOM 5180 C CA . PRO A 1 686 ? 1.290 -19.557 2.340 1.00 88.38 686 PRO A CA 1
ATOM 5181 C C . PRO A 1 686 ? 0.201 -20.225 3.184 1.00 88.38 686 PRO A C 1
ATOM 5183 O O . PRO A 1 686 ? 0.245 -21.429 3.435 1.00 88.38 686 PRO A O 1
ATOM 5186 N N . ILE A 1 687 ? -0.765 -19.424 3.616 1.00 91.12 687 ILE A N 1
ATOM 5187 C CA . ILE A 1 687 ? -1.878 -19.828 4.471 1.00 91.12 687 ILE A CA 1
ATOM 5188 C C . ILE A 1 687 ? -3.122 -19.954 3.597 1.00 91.12 687 ILE A C 1
ATOM 5190 O O . ILE A 1 687 ? -3.450 -19.028 2.850 1.00 91.12 687 ILE A O 1
ATOM 5194 N N . ASP A 1 688 ? -3.812 -21.086 3.692 1.00 91.25 688 ASP A N 1
ATOM 5195 C CA . ASP A 1 688 ? -5.088 -21.273 3.010 1.00 91.25 688 ASP A CA 1
ATOM 5196 C C . ASP A 1 688 ? -6.170 -20.414 3.669 1.00 91.25 688 ASP A C 1
ATOM 5198 O O . ASP A 1 688 ? -6.304 -20.363 4.893 1.00 91.25 688 ASP A O 1
ATOM 5202 N N . ALA A 1 689 ? -6.920 -19.705 2.836 1.00 92.88 689 ALA A N 1
ATOM 5203 C CA . ALA A 1 689 ? -7.904 -18.721 3.243 1.00 92.88 689 ALA A CA 1
ATOM 5204 C C . ALA A 1 689 ? -9.108 -18.735 2.292 1.00 92.88 689 ALA A C 1
ATOM 5206 O O . ALA A 1 689 ? -9.068 -19.314 1.201 1.00 92.88 689 ALA A O 1
ATOM 5207 N N . GLU A 1 690 ? -10.185 -18.066 2.689 1.00 93.31 690 GLU A N 1
ATOM 5208 C CA . GLU A 1 690 ? -11.418 -17.992 1.904 1.00 93.31 690 GLU A CA 1
ATOM 5209 C C . GLU A 1 690 ? -11.811 -16.538 1.647 1.00 93.31 690 GLU A C 1
ATOM 5211 O O . GLU A 1 690 ? -11.757 -15.699 2.542 1.00 93.31 690 GLU A O 1
ATOM 5216 N N . VAL A 1 691 ? -12.227 -16.219 0.423 1.00 94.00 691 VAL A N 1
ATOM 5217 C CA . VAL A 1 691 ? -12.829 -14.923 0.104 1.00 94.00 691 VAL A CA 1
ATOM 5218 C C . VAL A 1 691 ? -14.212 -14.865 0.747 1.00 94.00 691 VAL A C 1
ATOM 5220 O O . VAL A 1 691 ? -15.149 -15.519 0.297 1.00 94.00 691 VAL A O 1
ATOM 5223 N N . TYR A 1 692 ? -14.334 -14.057 1.795 1.00 91.25 692 TYR A N 1
ATOM 5224 C CA . TYR A 1 692 ? -15.552 -13.921 2.585 1.00 91.25 692 TYR A CA 1
ATOM 5225 C C . TYR A 1 692 ? -16.526 -12.918 1.969 1.00 91.25 692 TYR A C 1
ATOM 5227 O O . TYR A 1 692 ? -17.727 -13.176 1.868 1.00 91.25 692 TYR A O 1
ATOM 5235 N N . ARG A 1 693 ? -16.013 -11.759 1.540 1.00 91.81 693 ARG A N 1
ATOM 5236 C CA . ARG A 1 693 ? -16.843 -10.664 1.032 1.00 91.81 693 ARG A CA 1
ATOM 5237 C C . ARG A 1 693 ? -16.143 -9.911 -0.085 1.00 91.81 693 ARG A C 1
ATOM 5239 O O . ARG A 1 693 ? -14.965 -9.593 0.006 1.00 91.81 693 ARG A O 1
ATOM 5246 N N . ILE A 1 694 ? -16.909 -9.571 -1.114 1.00 93.25 694 ILE A N 1
ATOM 5247 C CA . ILE A 1 694 ? -16.531 -8.611 -2.152 1.00 93.25 694 ILE A CA 1
ATOM 5248 C C . ILE A 1 694 ? -17.456 -7.409 -1.973 1.00 93.25 694 ILE A C 1
ATOM 5250 O O . ILE A 1 694 ? -18.672 -7.579 -1.871 1.00 93.25 694 ILE A O 1
ATOM 5254 N N . ALA A 1 695 ? -16.899 -6.205 -1.861 1.00 92.31 695 ALA A N 1
ATOM 5255 C CA . ALA A 1 695 ? -17.688 -4.991 -1.709 1.00 92.31 695 ALA A CA 1
ATOM 5256 C C . ALA A 1 695 ? -18.567 -4.747 -2.943 1.00 92.31 695 ALA A C 1
ATOM 5258 O O . ALA A 1 695 ? -18.120 -4.880 -4.077 1.00 92.31 695 ALA A O 1
ATOM 5259 N N . GLU A 1 696 ? -19.815 -4.331 -2.727 1.00 90.75 696 GLU A N 1
ATOM 5260 C CA . GLU A 1 696 ? -20.742 -3.997 -3.821 1.00 90.75 696 GLU A CA 1
ATOM 5261 C C . GLU A 1 696 ? -20.445 -2.631 -4.450 1.00 90.75 696 GLU A C 1
ATOM 5263 O O . GLU A 1 696 ? -20.898 -2.317 -5.550 1.00 90.75 696 GLU A O 1
ATOM 5268 N N . ARG A 1 697 ? -19.683 -1.798 -3.739 1.00 92.12 697 ARG A N 1
ATOM 5269 C CA . ARG A 1 697 ? -19.354 -0.434 -4.133 1.00 92.12 697 ARG A CA 1
ATOM 5270 C C . ARG A 1 697 ? -17.859 -0.193 -3.968 1.00 92.12 697 ARG A C 1
ATOM 5272 O O . ARG A 1 697 ? -17.286 -0.560 -2.945 1.00 92.12 697 ARG A O 1
ATOM 5279 N N . ALA A 1 698 ? -17.266 0.478 -4.952 1.00 92.25 698 ALA A N 1
ATOM 5280 C CA . ALA A 1 698 ? -15.907 0.987 -4.853 1.00 92.25 698 ALA A CA 1
ATOM 5281 C C . ALA A 1 698 ? -15.799 2.106 -3.809 1.00 92.25 698 ALA A C 1
ATOM 5283 O O . ALA A 1 698 ? -16.715 2.923 -3.646 1.00 92.25 698 ALA A O 1
ATOM 5284 N N . ASP A 1 699 ? -14.644 2.189 -3.162 1.00 91.75 699 ASP A N 1
ATOM 5285 C CA . ASP A 1 699 ? -14.287 3.337 -2.343 1.00 91.75 699 ASP A CA 1
ATOM 5286 C C . ASP A 1 699 ? -14.286 4.612 -3.222 1.00 91.75 699 ASP A C 1
ATOM 5288 O O . ASP A 1 699 ? -13.648 4.638 -4.277 1.00 91.75 699 ASP A O 1
ATOM 5292 N N . PRO A 1 700 ? -15.012 5.678 -2.837 1.00 88.62 700 PRO A N 1
ATOM 5293 C CA . PRO A 1 700 ? -15.169 6.868 -3.672 1.00 88.62 700 PRO A CA 1
ATOM 5294 C C . PRO A 1 700 ? -13.889 7.705 -3.813 1.00 88.62 700 PRO A C 1
ATOM 5296 O O . PRO A 1 700 ? -13.812 8.521 -4.730 1.00 88.62 700 PRO A O 1
ATOM 5299 N N . ALA A 1 701 ? -12.912 7.544 -2.917 1.00 91.75 701 ALA A N 1
ATOM 5300 C CA . ALA A 1 701 ? -11.639 8.254 -2.963 1.00 91.75 701 ALA A CA 1
ATOM 5301 C C . ALA A 1 701 ? -10.609 7.528 -3.840 1.00 91.75 701 ALA A C 1
ATOM 5303 O O . ALA A 1 701 ? -9.868 8.181 -4.572 1.00 91.75 701 ALA A O 1
ATOM 5304 N N . THR A 1 702 ? -10.558 6.193 -3.780 1.00 90.56 702 THR A N 1
ATOM 5305 C CA . THR A 1 702 ? -9.555 5.394 -4.513 1.00 90.56 702 THR A CA 1
ATOM 5306 C C . THR A 1 702 ? -10.081 4.749 -5.797 1.00 90.56 702 THR A C 1
ATOM 5308 O O . THR A 1 702 ? -9.289 4.405 -6.671 1.00 90.56 702 THR A O 1
ATOM 5311 N N . GLY A 1 703 ? -11.399 4.579 -5.935 1.00 89.44 703 GLY A N 1
ATOM 5312 C CA . GLY A 1 703 ? -12.022 3.850 -7.044 1.00 89.44 703 GLY A CA 1
ATOM 5313 C C . GLY A 1 703 ? -11.793 2.333 -7.005 1.00 89.44 703 GLY A C 1
ATOM 5314 O O . GLY A 1 703 ? -12.066 1.651 -7.992 1.00 89.44 703 GLY A O 1
ATOM 5315 N N . LEU A 1 704 ? -11.276 1.795 -5.896 1.00 93.69 704 LEU A N 1
ATOM 5316 C CA . LEU A 1 704 ? -10.980 0.372 -5.730 1.00 93.69 704 LEU A CA 1
ATOM 5317 C C . LEU A 1 704 ? -12.105 -0.341 -4.979 1.00 93.69 704 LEU A C 1
ATOM 5319 O O . LEU A 1 704 ? -12.776 0.244 -4.130 1.00 93.69 704 LEU A O 1
ATOM 5323 N N . PHE A 1 705 ? -12.298 -1.619 -5.290 1.00 94.62 705 PHE A N 1
ATOM 5324 C CA . PHE A 1 705 ? -13.238 -2.485 -4.593 1.00 94.62 705 PHE A CA 1
ATOM 5325 C C . PHE A 1 705 ? -12.521 -3.249 -3.490 1.00 94.62 705 PHE A C 1
ATOM 5327 O O . PHE A 1 705 ? -11.496 -3.892 -3.721 1.00 94.62 705 PHE A O 1
ATOM 5334 N N . GLU A 1 706 ? -13.085 -3.186 -2.294 1.00 94.75 706 GLU A N 1
ATOM 5335 C CA . GLU A 1 706 ? -12.573 -3.905 -1.141 1.00 94.75 706 GLU A CA 1
ATOM 5336 C C . GLU A 1 706 ? -12.995 -5.377 -1.206 1.00 94.75 706 GLU A C 1
ATOM 5338 O O . GLU A 1 706 ? -14.175 -5.693 -1.372 1.00 94.75 706 GLU A O 1
ATOM 5343 N N . VAL A 1 707 ? -12.033 -6.283 -1.071 1.00 95.19 707 VAL A N 1
ATOM 5344 C CA . VAL A 1 707 ? -12.280 -7.717 -0.927 1.00 95.19 707 VAL A CA 1
ATOM 5345 C C . VAL A 1 707 ? -11.707 -8.176 0.406 1.00 95.19 707 VAL A C 1
ATOM 5347 O O . VAL A 1 707 ? -10.541 -7.936 0.717 1.00 95.19 707 VAL A O 1
ATOM 5350 N N . GLU A 1 708 ? -12.548 -8.826 1.202 1.00 95.88 708 GLU A N 1
ATOM 5351 C CA . GLU A 1 708 ? -12.208 -9.364 2.513 1.00 95.88 708 GLU A CA 1
ATOM 5352 C C . GLU A 1 708 ? -11.967 -10.868 2.403 1.00 95.88 708 GLU A C 1
ATOM 5354 O O . GLU A 1 708 ? -12.839 -11.632 1.981 1.00 95.88 708 GLU A O 1
ATOM 5359 N N . VAL A 1 709 ? -10.776 -11.290 2.813 1.00 96.06 709 VAL A N 1
ATOM 5360 C CA . VAL A 1 709 ? -10.348 -12.688 2.849 1.00 96.06 709 VAL A CA 1
ATOM 5361 C C . VAL A 1 709 ? -10.286 -13.144 4.306 1.00 96.06 709 VAL A C 1
ATOM 5363 O O . VAL A 1 709 ? -9.528 -12.580 5.092 1.00 96.06 709 VAL A O 1
ATOM 5366 N N . ALA A 1 710 ? -11.076 -14.146 4.678 1.00 95.44 710 ALA A N 1
ATOM 5367 C CA . ALA A 1 710 ? -11.091 -14.739 6.008 1.00 95.44 710 ALA A CA 1
ATOM 5368 C C . ALA A 1 710 ? -9.892 -15.672 6.209 1.00 95.44 710 ALA A C 1
ATOM 5370 O O . ALA A 1 710 ? -9.622 -16.547 5.386 1.00 95.44 710 ALA A O 1
ATOM 5371 N N . ILE A 1 711 ? -9.195 -15.487 7.328 1.00 94.25 711 ILE A N 1
ATOM 5372 C CA . ILE A 1 711 ? -7.996 -16.229 7.717 1.00 94.25 711 ILE A CA 1
ATOM 5373 C C . ILE A 1 711 ? -8.227 -16.841 9.101 1.00 94.25 711 ILE A C 1
ATOM 5375 O O . ILE A 1 711 ? -8.620 -16.139 10.036 1.00 94.25 711 ILE A O 1
ATOM 5379 N N . ASP A 1 712 ? -7.941 -18.135 9.248 1.00 92.50 712 ASP A N 1
ATOM 5380 C CA . ASP A 1 712 ? -7.902 -18.794 10.557 1.00 92.50 712 ASP A CA 1
ATOM 5381 C C . ASP A 1 712 ? -6.608 -18.415 11.298 1.00 92.50 712 ASP A C 1
ATOM 5383 O O . ASP A 1 712 ? -5.500 -18.579 10.785 1.00 92.50 712 ASP A O 1
ATOM 5387 N N . ASN A 1 713 ? -6.750 -17.890 12.514 1.00 92.44 713 ASN A N 1
ATOM 5388 C CA . ASN A 1 713 ? -5.651 -17.481 13.378 1.00 92.44 713 ASN A CA 1
ATOM 5389 C C . ASN A 1 713 ? -5.763 -18.081 14.790 1.00 92.44 713 ASN A C 1
ATOM 5391 O O . ASN A 1 713 ? -5.264 -17.509 15.757 1.00 92.44 713 ASN A O 1
ATOM 5395 N N . ARG A 1 714 ? -6.351 -19.274 14.943 1.00 88.44 714 ARG A N 1
ATOM 5396 C CA . ARG A 1 714 ? -6.397 -19.979 16.244 1.00 88.44 714 ARG A CA 1
ATOM 5397 C C . ARG A 1 714 ? -5.018 -20.235 16.860 1.00 88.44 714 ARG A C 1
ATOM 5399 O O . ARG A 1 714 ? -4.901 -20.346 18.077 1.00 88.44 714 ARG A O 1
ATOM 5406 N N . ALA A 1 715 ? -3.972 -20.314 16.035 1.00 85.00 715 ALA A N 1
ATOM 5407 C CA . ALA A 1 715 ? -2.585 -20.441 16.488 1.00 85.00 715 ALA A CA 1
ATOM 5408 C C . ALA A 1 715 ? -1.991 -19.128 17.045 1.00 85.00 715 ALA A C 1
ATOM 5410 O O . ALA A 1 715 ? -0.913 -19.156 17.634 1.00 85.00 715 ALA A O 1
ATOM 5411 N N . GLY A 1 716 ? -2.654 -17.981 16.847 1.00 83.81 716 GLY A N 1
ATOM 5412 C CA . GLY A 1 716 ? -2.226 -16.676 17.363 1.00 83.81 716 GLY A CA 1
ATOM 5413 C C . GLY A 1 716 ? -0.933 -16.128 16.749 1.00 83.81 716 GLY A C 1
ATOM 5414 O O . GLY A 1 716 ? -0.283 -15.271 17.349 1.00 83.81 716 GLY A O 1
ATOM 5415 N N . LEU A 1 717 ? -0.528 -16.625 15.576 1.00 83.56 717 LEU A N 1
ATOM 5416 C CA . LEU A 1 717 ? 0.725 -16.238 14.914 1.00 83.56 717 LEU A CA 1
ATOM 5417 C C . LEU A 1 717 ? 0.619 -14.894 14.186 1.00 83.56 717 LEU A C 1
ATOM 5419 O O . LEU A 1 717 ? 1.630 -14.231 13.957 1.00 83.56 717 LEU A O 1
ATOM 5423 N N . MET A 1 718 ? -0.596 -14.490 13.823 1.00 87.94 718 MET A N 1
ATOM 5424 C CA . MET A 1 718 ? -0.869 -13.243 13.121 1.00 87.94 718 MET A CA 1
ATOM 5425 C C . MET A 1 718 ? -1.533 -12.238 14.054 1.00 87.94 718 MET A C 1
ATOM 5427 O O . MET A 1 718 ? -2.265 -12.599 14.978 1.00 87.94 718 MET A O 1
ATOM 5431 N N . ARG A 1 719 ? -1.283 -10.954 13.796 1.00 86.50 719 ARG A N 1
ATOM 5432 C CA . ARG A 1 719 ? -1.909 -9.847 14.520 1.00 86.50 719 ARG A CA 1
ATOM 5433 C C . ARG A 1 719 ? -2.536 -8.853 13.542 1.00 86.50 719 ARG A C 1
ATOM 5435 O O . ARG A 1 719 ? -1.986 -8.647 12.455 1.00 86.50 719 ARG A O 1
ATOM 5442 N N . PRO A 1 720 ? -3.640 -8.196 13.931 1.00 89.00 720 PRO A N 1
ATOM 5443 C CA . PRO A 1 720 ? -4.151 -7.043 13.203 1.00 89.00 720 PRO A CA 1
ATOM 5444 C C . PRO A 1 720 ? -3.053 -5.993 12.965 1.00 89.00 720 PRO A C 1
ATOM 5446 O O . PRO A 1 720 ? -2.205 -5.752 13.822 1.00 89.00 720 PRO A O 1
ATOM 5449 N N . GLY A 1 721 ? -3.060 -5.377 11.785 1.00 88.06 721 GLY A N 1
ATOM 5450 C CA . GLY A 1 721 ? -2.071 -4.397 11.333 1.00 88.06 721 GLY A CA 1
ATOM 5451 C C . GLY A 1 721 ? -0.941 -4.970 10.471 1.00 88.06 721 GLY A C 1
ATOM 5452 O O . GLY A 1 721 ? -0.278 -4.200 9.776 1.00 88.06 721 GLY A O 1
ATOM 5453 N N . MET A 1 722 ? -0.737 -6.292 10.459 1.00 91.44 722 MET A N 1
ATOM 5454 C CA . MET A 1 722 ? 0.224 -6.943 9.560 1.00 91.44 722 MET A CA 1
ATOM 5455 C C . MET A 1 722 ? -0.160 -6.763 8.082 1.00 91.44 722 MET A C 1
ATOM 5457 O O . MET A 1 722 ? -1.335 -6.610 7.743 1.00 91.44 722 MET A O 1
ATOM 5461 N N . VAL A 1 723 ? 0.837 -6.803 7.195 1.00 92.00 723 VAL A N 1
ATOM 5462 C CA . VAL A 1 723 ? 0.652 -6.740 5.737 1.00 92.00 723 VAL A CA 1
ATOM 5463 C C . VAL A 1 723 ? 0.837 -8.133 5.147 1.00 92.00 723 VAL A C 1
ATOM 5465 O O . VAL A 1 723 ? 1.756 -8.863 5.525 1.00 92.00 723 VAL A O 1
ATOM 5468 N N . ALA A 1 724 ? -0.048 -8.507 4.228 1.00 94.25 724 ALA A N 1
ATOM 5469 C CA . ALA A 1 724 ? 0.011 -9.786 3.539 1.00 94.25 724 ALA A CA 1
ATOM 5470 C C . ALA A 1 724 ? -0.483 -9.658 2.096 1.00 94.25 724 ALA A C 1
ATOM 5472 O O . ALA A 1 724 ? -1.278 -8.777 1.769 1.00 94.25 724 ALA A O 1
ATOM 5473 N N . THR A 1 725 ? -0.024 -10.559 1.233 1.00 94.81 725 THR A N 1
ATOM 5474 C CA . THR A 1 725 ? -0.471 -10.668 -0.157 1.00 94.81 725 THR A CA 1
ATOM 5475 C C . THR A 1 725 ? -1.500 -11.784 -0.283 1.00 94.81 725 THR A C 1
ATOM 5477 O O . THR A 1 725 ? -1.188 -12.939 -0.007 1.00 94.81 725 THR A O 1
ATOM 5480 N N . ALA A 1 726 ? -2.711 -11.465 -0.736 1.00 95.19 726 ALA A N 1
ATOM 5481 C CA . ALA A 1 726 ? -3.715 -12.457 -1.103 1.00 95.19 726 ALA A CA 1
ATOM 5482 C C . ALA A 1 726 ? -3.532 -12.866 -2.567 1.00 95.19 726 ALA A C 1
ATOM 5484 O O . ALA A 1 726 ? -3.657 -12.039 -3.468 1.00 95.19 726 ALA A O 1
ATOM 5485 N N . GLY A 1 727 ? -3.262 -14.144 -2.808 1.00 94.31 727 GLY A N 1
ATOM 5486 C CA . GLY A 1 727 ? -3.450 -14.795 -4.096 1.00 94.31 727 GLY A CA 1
ATOM 5487 C C . GLY A 1 727 ? -4.867 -15.351 -4.189 1.00 94.31 727 GLY A C 1
ATOM 5488 O O . GLY A 1 727 ? -5.120 -16.448 -3.699 1.00 94.31 727 GLY A O 1
ATOM 5489 N N . ILE A 1 728 ? -5.788 -14.611 -4.800 1.00 93.75 728 ILE A N 1
ATOM 5490 C CA . ILE A 1 728 ? -7.192 -15.013 -4.944 1.00 93.75 728 ILE A CA 1
ATOM 5491 C C . ILE A 1 728 ? -7.350 -15.887 -6.188 1.00 93.75 728 ILE A C 1
ATOM 5493 O O . ILE A 1 728 ? -6.933 -15.484 -7.274 1.00 93.75 728 ILE A O 1
ATOM 5497 N N . VAL A 1 729 ? -7.955 -17.068 -6.037 1.00 92.44 729 VAL A N 1
ATOM 5498 C CA . VAL A 1 729 ? -8.175 -18.006 -7.146 1.00 92.44 729 VAL A CA 1
ATOM 5499 C C . VAL A 1 729 ? -9.394 -17.563 -7.952 1.00 92.44 729 VAL A C 1
ATOM 5501 O O . VAL A 1 729 ? -10.522 -17.708 -7.488 1.00 92.44 729 VAL A O 1
ATOM 5504 N N . THR A 1 730 ? -9.187 -17.020 -9.151 1.00 91.00 730 THR A N 1
ATOM 5505 C CA . THR A 1 730 ? -10.264 -16.515 -10.020 1.00 91.00 730 THR A CA 1
ATOM 5506 C C . THR A 1 730 ? -10.809 -17.564 -10.976 1.00 91.00 730 THR A C 1
ATOM 5508 O O . THR A 1 730 ? -11.968 -17.473 -11.365 1.00 91.00 730 THR A O 1
ATOM 5511 N N . ASP A 1 731 ? -10.014 -18.564 -11.347 1.00 88.31 731 ASP A N 1
ATOM 5512 C CA . ASP A 1 731 ? -10.445 -19.634 -12.247 1.00 88.31 731 ASP A CA 1
ATOM 5513 C C . ASP A 1 731 ? -9.630 -20.914 -12.014 1.00 88.31 731 ASP A C 1
ATOM 5515 O O . ASP A 1 731 ? -8.578 -20.883 -11.371 1.00 88.31 731 ASP A O 1
ATOM 5519 N N . ARG A 1 732 ? -10.103 -22.046 -12.539 1.00 86.94 732 ARG A N 1
ATOM 5520 C CA . ARG A 1 732 ? -9.363 -23.313 -12.577 1.00 86.94 732 ARG A CA 1
ATOM 5521 C C . ARG A 1 732 ? -9.330 -23.817 -14.006 1.00 86.94 732 ARG A C 1
ATOM 5523 O O . ARG A 1 732 ? -10.365 -24.142 -14.580 1.00 86.94 732 ARG A O 1
ATOM 5530 N N . VAL A 1 733 ? -8.134 -23.909 -14.570 1.00 88.69 733 VAL A N 1
ATOM 5531 C CA . VAL A 1 733 ? -7.949 -24.261 -15.979 1.00 88.69 733 VAL A CA 1
ATOM 5532 C C . VAL A 1 733 ? -7.082 -25.501 -16.108 1.00 88.69 733 VAL A C 1
ATOM 5534 O O . VAL A 1 733 ? -6.056 -25.627 -15.444 1.00 88.69 733 VAL A O 1
ATOM 5537 N N . LEU A 1 734 ? -7.484 -26.422 -16.984 1.00 90.88 734 LEU A N 1
ATOM 5538 C CA . LEU A 1 734 ? -6.608 -27.499 -17.430 1.00 90.88 734 LEU A CA 1
ATOM 5539 C C . LEU A 1 734 ? -5.593 -26.895 -18.410 1.00 90.88 734 LEU A C 1
ATOM 5541 O O . LEU A 1 734 ? -5.967 -26.435 -19.493 1.00 90.88 734 LEU A O 1
ATOM 5545 N N . ALA A 1 735 ? -4.326 -26.844 -18.010 1.00 90.50 735 ALA A N 1
ATOM 5546 C CA . ALA A 1 735 ? -3.270 -26.172 -18.757 1.00 90.50 735 ALA A CA 1
ATOM 5547 C C . ALA A 1 735 ? -1.916 -26.868 -18.570 1.00 90.50 735 ALA A C 1
ATOM 5549 O O . ALA A 1 735 ? -1.707 -27.601 -17.607 1.00 90.50 735 ALA A O 1
ATOM 5550 N N . TYR A 1 736 ? -0.984 -26.595 -19.476 1.00 90.44 736 TYR A N 1
ATOM 5551 C CA . TYR A 1 736 ? 0.432 -26.875 -19.277 1.00 90.44 736 TYR A CA 1
ATOM 5552 C C . TYR A 1 736 ? 1.078 -25.696 -18.548 1.00 90.44 736 TYR A C 1
ATOM 5554 O O . TYR A 1 736 ? 0.923 -24.546 -18.969 1.00 90.44 736 TYR A O 1
ATOM 5562 N N . ALA A 1 737 ? 1.821 -25.970 -17.478 1.00 89.88 737 ALA A N 1
ATOM 5563 C CA . ALA A 1 737 ? 2.636 -24.973 -16.792 1.00 89.88 737 ALA A CA 1
ATOM 5564 C C . ALA A 1 737 ? 4.038 -24.916 -17.409 1.00 89.88 737 ALA A C 1
ATOM 5566 O O . ALA A 1 737 ? 4.837 -25.839 -17.247 1.00 89.88 737 ALA A O 1
ATOM 5567 N N . ALA A 1 738 ? 4.346 -23.821 -18.100 1.00 88.94 738 ALA A N 1
ATOM 5568 C CA . ALA A 1 738 ? 5.672 -23.563 -18.647 1.00 88.94 738 ALA A CA 1
ATOM 5569 C C . ALA A 1 738 ? 6.339 -22.403 -17.890 1.00 88.94 738 ALA A C 1
ATOM 5571 O O . ALA A 1 738 ? 5.673 -21.405 -17.617 1.00 88.94 738 ALA A O 1
ATOM 5572 N N . PRO A 1 739 ? 7.643 -22.472 -17.565 1.00 90.12 739 PRO A N 1
ATOM 5573 C CA . PRO A 1 739 ? 8.366 -21.313 -17.047 1.00 90.12 739 PRO A CA 1
ATOM 5574 C C . PRO A 1 739 ? 8.286 -20.142 -18.032 1.00 90.12 739 PRO A C 1
ATOM 5576 O O . PRO A 1 739 ? 8.382 -20.365 -19.240 1.00 90.12 739 PRO A O 1
ATOM 5579 N N . GLU A 1 740 ? 8.189 -18.906 -17.540 1.00 88.06 740 GLU A N 1
ATOM 5580 C CA . GLU A 1 740 ? 8.136 -17.703 -18.392 1.00 88.06 740 GLU A CA 1
ATOM 5581 C C . GLU A 1 740 ? 9.296 -17.669 -19.402 1.00 88.06 740 GLU A C 1
ATOM 5583 O O . GLU A 1 740 ? 9.096 -17.412 -20.588 1.00 88.06 740 GLU A O 1
ATOM 5588 N N . ALA A 1 741 ? 10.496 -18.054 -18.954 1.00 86.25 741 ALA A N 1
ATOM 5589 C CA . ALA A 1 741 ? 11.701 -18.116 -19.779 1.00 86.25 741 ALA A CA 1
ATOM 5590 C C . ALA A 1 741 ? 11.559 -19.005 -21.028 1.00 86.25 741 ALA A C 1
ATOM 5592 O O . ALA A 1 741 ? 12.286 -18.812 -22.000 1.00 86.25 741 ALA A O 1
ATOM 5593 N N . ALA A 1 742 ? 10.656 -19.985 -21.017 1.00 87.25 742 ALA A N 1
ATOM 5594 C CA . ALA A 1 742 ? 10.440 -20.891 -22.137 1.00 87.25 742 ALA A CA 1
ATOM 5595 C C . ALA A 1 742 ? 9.593 -20.273 -23.270 1.00 87.25 742 ALA A C 1
ATOM 5597 O O . ALA A 1 742 ? 9.582 -20.793 -24.390 1.00 87.25 742 ALA A O 1
ATOM 5598 N N . VAL A 1 743 ? 8.896 -19.164 -22.999 1.00 88.38 743 VAL A N 1
ATOM 5599 C CA . VAL A 1 743 ? 8.027 -18.467 -23.954 1.00 88.38 743 VAL A CA 1
ATOM 5600 C C . VAL A 1 743 ? 8.750 -17.255 -24.541 1.00 88.38 743 VAL A C 1
ATOM 5602 O O . VAL A 1 743 ? 9.315 -16.433 -23.827 1.00 88.38 743 VAL A O 1
ATOM 5605 N N . LEU A 1 744 ? 8.725 -17.123 -25.868 1.00 88.56 744 LEU A N 1
ATOM 5606 C CA . LEU A 1 744 ? 9.388 -16.043 -26.596 1.00 88.56 744 LEU A CA 1
ATOM 5607 C C . LEU A 1 744 ? 8.366 -15.028 -27.119 1.00 88.56 744 LEU A C 1
ATOM 5609 O O . LEU A 1 744 ? 7.491 -15.366 -27.918 1.00 88.56 744 LEU A O 1
ATOM 5613 N N . PHE A 1 745 ? 8.535 -13.763 -26.730 1.00 87.44 745 PHE A N 1
ATOM 5614 C CA . PHE A 1 745 ? 7.724 -12.630 -27.185 1.00 87.44 745 PHE A CA 1
ATOM 5615 C C . PHE A 1 745 ? 8.519 -11.788 -28.198 1.00 87.44 745 PHE A C 1
ATOM 5617 O O . PHE A 1 745 ? 9.323 -10.935 -27.822 1.00 87.44 745 PHE A O 1
ATOM 5624 N N . ARG A 1 746 ? 8.339 -12.017 -29.509 1.00 83.25 746 ARG A N 1
ATOM 5625 C CA . ARG A 1 746 ? 9.091 -11.303 -30.566 1.00 83.25 746 ARG A CA 1
ATOM 5626 C C . ARG A 1 746 ? 8.184 -10.773 -31.673 1.00 83.25 746 ARG A C 1
ATOM 5628 O O . ARG A 1 746 ? 7.413 -11.519 -32.258 1.00 83.25 746 ARG A O 1
ATOM 5635 N N . GLN A 1 747 ? 8.339 -9.493 -32.035 1.00 76.44 747 GLN A N 1
ATOM 5636 C CA . GLN A 1 747 ? 7.678 -8.861 -33.197 1.00 76.44 747 GLN A CA 1
ATOM 5637 C C . GLN A 1 747 ? 6.144 -9.059 -33.250 1.00 76.44 747 GLN A C 1
ATOM 5639 O O . GLN A 1 747 ? 5.566 -9.179 -34.329 1.00 76.44 747 GLN A O 1
ATOM 5644 N N . GLY A 1 748 ? 5.479 -9.099 -32.088 1.00 75.69 748 GLY A N 1
ATOM 5645 C CA . GLY A 1 748 ? 4.033 -9.341 -31.989 1.00 75.69 748 GLY A CA 1
ATOM 5646 C C . GLY A 1 748 ? 3.612 -10.804 -32.180 1.00 75.69 748 GLY A C 1
ATOM 5647 O O . GLY A 1 748 ? 2.422 -11.075 -32.298 1.00 75.69 748 GLY A O 1
ATOM 5648 N N . GLN A 1 749 ? 4.569 -11.733 -32.218 1.00 82.50 749 GLN A N 1
ATOM 5649 C CA . GLN A 1 749 ? 4.340 -13.173 -32.192 1.00 82.50 749 GLN A CA 1
ATOM 5650 C C . GLN A 1 749 ? 4.809 -13.728 -30.847 1.00 82.50 749 GLN A C 1
ATOM 5652 O O . GLN A 1 749 ? 5.950 -13.499 -30.435 1.00 82.50 749 GLN A O 1
ATOM 5657 N N . THR A 1 750 ? 3.930 -14.475 -30.189 1.00 89.44 750 THR A N 1
ATOM 5658 C CA . THR A 1 750 ? 4.245 -15.236 -28.981 1.00 89.44 750 THR A CA 1
ATOM 5659 C C . THR A 1 750 ? 4.366 -16.698 -29.384 1.00 89.44 750 THR A C 1
ATOM 5661 O O . THR A 1 750 ? 3.446 -17.241 -29.992 1.00 89.44 750 THR A O 1
ATOM 5664 N N . TYR A 1 751 ? 5.501 -17.337 -29.118 1.00 89.81 751 TYR A N 1
ATOM 5665 C CA . TYR A 1 751 ? 5.706 -18.744 -29.466 1.00 89.81 751 TYR A CA 1
ATOM 5666 C C . TYR A 1 751 ? 6.678 -19.423 -28.503 1.00 89.81 751 TYR A C 1
ATOM 5668 O O . TYR A 1 751 ? 7.463 -18.763 -27.826 1.00 89.81 751 TYR A O 1
ATOM 5676 N N . LEU A 1 752 ? 6.648 -20.750 -28.468 1.00 90.69 752 LEU A N 1
ATOM 5677 C CA . LEU A 1 752 ? 7.625 -21.580 -27.763 1.00 90.69 752 LEU A CA 1
ATOM 5678 C C . LEU A 1 752 ? 8.155 -22.680 -28.686 1.00 90.69 752 LEU A C 1
ATOM 5680 O O . LEU A 1 752 ? 7.655 -22.860 -29.800 1.00 90.69 752 LEU A O 1
ATOM 5684 N N . TYR A 1 753 ? 9.164 -23.416 -28.225 1.00 89.38 753 TYR A N 1
ATOM 5685 C CA . TYR A 1 753 ? 9.643 -24.616 -28.908 1.00 89.38 753 TYR A CA 1
ATOM 5686 C C . TYR A 1 753 ? 9.290 -25.866 -28.107 1.00 89.38 753 TYR A C 1
ATOM 5688 O O . TYR A 1 753 ? 9.602 -25.949 -26.918 1.00 89.38 753 TYR A O 1
ATOM 5696 N N . THR A 1 754 ? 8.676 -26.836 -28.781 1.00 87.69 754 THR A N 1
ATOM 5697 C CA . THR A 1 754 ? 8.451 -28.192 -28.272 1.00 87.69 754 THR A CA 1
ATOM 5698 C C . THR A 1 754 ? 9.374 -29.187 -28.971 1.00 87.69 754 THR A C 1
ATOM 5700 O O . THR A 1 754 ? 9.937 -28.872 -30.023 1.00 87.69 754 THR A O 1
ATOM 5703 N N . ILE A 1 755 ? 9.579 -30.357 -28.369 1.00 86.00 755 ILE A N 1
ATOM 5704 C CA . ILE A 1 755 ? 10.435 -31.410 -28.917 1.00 86.00 755 ILE A CA 1
ATOM 5705 C C . ILE A 1 755 ? 9.566 -32.547 -29.442 1.00 86.00 755 ILE A C 1
ATOM 5707 O O . ILE A 1 755 ? 8.715 -33.064 -28.725 1.00 86.00 755 ILE A O 1
ATOM 5711 N N . GLU A 1 756 ? 9.826 -32.949 -30.682 1.00 81.81 756 GLU A N 1
ATOM 5712 C CA . GLU A 1 756 ? 9.208 -34.109 -31.319 1.00 81.81 756 GLU A CA 1
ATOM 5713 C C . GLU A 1 756 ? 10.286 -35.117 -31.732 1.00 81.81 756 GLU A C 1
ATOM 5715 O O . GLU A 1 756 ? 11.380 -34.735 -32.172 1.00 81.81 756 GLU A O 1
ATOM 5720 N N . ASP A 1 757 ? 9.971 -36.405 -31.608 1.00 71.06 757 ASP A N 1
ATOM 5721 C CA . ASP A 1 757 ? 10.808 -37.478 -32.140 1.00 71.06 757 ASP A CA 1
ATOM 5722 C C . ASP A 1 757 ? 10.680 -37.511 -33.671 1.00 71.06 757 ASP A C 1
ATOM 5724 O O . ASP A 1 757 ? 9.582 -37.396 -34.217 1.00 71.06 757 ASP A O 1
ATOM 5728 N N . ASP A 1 758 ? 11.802 -37.636 -34.385 1.00 62.34 758 ASP A N 1
ATOM 5729 C CA . ASP A 1 758 ? 11.813 -37.703 -35.849 1.00 62.34 758 ASP A CA 1
ATOM 5730 C C . ASP A 1 758 ? 11.462 -39.128 -36.328 1.00 62.34 758 ASP A C 1
ATOM 5732 O O . ASP A 1 758 ? 12.295 -40.032 -36.206 1.00 62.34 758 ASP A O 1
ATOM 5736 N N . PRO A 1 759 ? 10.280 -39.367 -36.935 1.00 50.50 759 PRO A N 1
ATOM 5737 C CA . PRO A 1 759 ? 9.894 -40.698 -37.407 1.00 50.50 759 PRO A CA 1
ATOM 5738 C C . PRO A 1 759 ? 10.748 -41.197 -38.586 1.00 50.50 759 PRO A C 1
ATOM 5740 O O . PRO A 1 759 ? 10.660 -42.368 -38.951 1.00 50.50 759 PRO A O 1
ATOM 5743 N N . ALA A 1 760 ? 11.580 -40.340 -39.197 1.00 46.50 760 ALA A N 1
ATOM 5744 C CA . ALA A 1 760 ? 12.508 -40.719 -40.265 1.00 46.50 760 ALA A CA 1
ATOM 5745 C C . ALA A 1 760 ? 13.864 -41.246 -39.752 1.00 46.50 760 ALA A C 1
ATOM 5747 O O . ALA A 1 760 ? 14.750 -41.547 -40.561 1.00 46.50 760 ALA A O 1
ATOM 5748 N N . ALA A 1 761 ? 14.052 -41.377 -38.435 1.00 43.81 761 ALA A N 1
ATOM 5749 C CA . ALA A 1 761 ? 15.242 -41.992 -37.862 1.00 43.81 761 ALA A CA 1
ATOM 5750 C C . ALA A 1 761 ? 15.230 -43.515 -38.100 1.00 43.81 761 ALA A C 1
ATOM 5752 O O . ALA A 1 761 ? 14.741 -44.294 -37.286 1.00 43.81 761 ALA A O 1
ATOM 5753 N N . MET A 1 762 ? 15.776 -43.965 -39.235 1.00 39.88 762 MET A N 1
ATOM 5754 C CA . MET A 1 762 ? 16.111 -45.381 -39.409 1.00 39.88 762 MET A CA 1
ATOM 5755 C C . MET A 1 762 ? 17.118 -45.805 -38.324 1.00 39.88 762 MET A C 1
ATOM 5757 O O . MET A 1 762 ? 18.123 -45.108 -38.141 1.00 39.88 762 MET A O 1
ATOM 5761 N N . PRO A 1 763 ? 16.920 -46.951 -37.643 1.00 38.47 763 PRO A N 1
ATOM 5762 C CA . PRO A 1 763 ? 17.928 -47.495 -36.747 1.00 38.47 763 PRO A CA 1
ATOM 5763 C C . PRO A 1 763 ? 19.161 -47.862 -37.576 1.00 38.47 763 PRO A C 1
ATOM 5765 O O . PRO A 1 763 ? 19.129 -48.757 -38.423 1.00 38.47 763 PRO A O 1
ATOM 5768 N N . VAL A 1 764 ? 20.260 -47.145 -37.358 1.00 40.38 764 VAL A N 1
ATOM 5769 C CA . VAL A 1 764 ? 21.546 -47.484 -37.965 1.00 40.38 764 VAL A CA 1
ATOM 5770 C C . VAL A 1 764 ? 22.056 -48.741 -37.258 1.00 40.38 764 VAL A C 1
ATOM 5772 O O . VAL A 1 764 ? 22.540 -48.679 -36.132 1.00 40.38 764 VAL A O 1
ATOM 5775 N N . MET A 1 765 ? 21.920 -49.902 -37.905 1.00 37.06 765 MET A N 1
ATOM 5776 C CA . MET A 1 765 ? 22.540 -51.153 -37.461 1.00 37.06 765 MET A CA 1
ATOM 5777 C C . MET A 1 765 ? 24.054 -51.097 -37.682 1.00 37.06 765 MET A C 1
ATOM 5779 O O . MET A 1 765 ? 24.525 -51.633 -38.672 1.00 37.06 765 MET A O 1
ATOM 5783 N N . PHE A 1 766 ? 24.819 -50.490 -36.774 1.00 32.34 766 PHE A N 1
ATOM 5784 C CA . PHE A 1 766 ? 26.225 -50.848 -36.547 1.00 32.34 766 PHE A CA 1
ATOM 5785 C C . PHE A 1 766 ? 26.611 -50.537 -35.090 1.00 32.34 766 PHE A C 1
ATOM 5787 O O . PHE A 1 766 ? 26.713 -49.377 -34.722 1.00 32.34 766 PHE A O 1
ATOM 5794 N N . TRP A 1 767 ? 26.791 -51.617 -34.318 1.00 35.41 767 TRP A N 1
ATOM 5795 C CA . TRP A 1 767 ? 27.504 -51.797 -33.039 1.00 35.41 767 TRP A CA 1
ATOM 5796 C C . TRP A 1 767 ? 27.322 -50.741 -31.922 1.00 35.41 767 TRP A C 1
ATOM 5798 O O . TRP A 1 767 ? 27.744 -49.599 -32.032 1.00 35.41 767 TRP A O 1
ATOM 5808 N N . GLU A 1 768 ? 26.760 -51.234 -30.808 1.00 33.78 768 GLU A N 1
ATOM 5809 C CA . GLU A 1 768 ? 26.472 -50.588 -29.512 1.00 33.78 768 GLU A CA 1
ATOM 5810 C C . GLU A 1 768 ? 25.395 -49.488 -29.515 1.00 33.78 768 GLU A C 1
ATOM 5812 O O . GLU A 1 768 ? 25.630 -48.289 -29.639 1.00 33.78 768 GLU A O 1
ATOM 5817 N N . VAL A 1 769 ? 24.158 -49.957 -29.320 1.00 34.00 769 VAL A N 1
ATOM 5818 C CA . VAL A 1 769 ? 22.937 -49.170 -29.145 1.00 34.00 769 VAL A CA 1
ATOM 5819 C C . VAL A 1 769 ? 22.949 -48.488 -27.774 1.00 34.00 769 VAL A C 1
ATOM 5821 O O . VAL A 1 769 ? 22.614 -49.094 -26.761 1.00 34.00 769 VAL A O 1
ATOM 5824 N N . GLY A 1 770 ? 23.283 -47.201 -27.754 1.00 37.94 770 GLY A N 1
ATOM 5825 C CA . GLY A 1 770 ? 22.511 -46.235 -26.979 1.00 37.94 770 GLY A CA 1
ATOM 5826 C C . GLY A 1 770 ? 21.553 -45.556 -27.951 1.00 37.94 770 GLY A C 1
ATOM 5827 O O . GLY A 1 770 ? 22.011 -44.957 -28.922 1.00 37.94 770 GLY A O 1
ATOM 5828 N N . GLU A 1 771 ? 20.243 -45.698 -27.756 1.00 39.69 771 GLU A N 1
ATOM 5829 C CA . GLU A 1 771 ? 19.214 -45.090 -28.607 1.00 39.69 771 GLU A CA 1
ATOM 5830 C C . GLU A 1 771 ? 19.395 -43.561 -28.675 1.00 39.69 771 GLU A C 1
ATOM 5832 O O . GLU A 1 771 ? 18.872 -42.817 -27.852 1.00 39.69 771 GLU A O 1
ATOM 5837 N N . SER A 1 772 ? 20.137 -43.041 -29.658 1.00 45.88 772 SER A N 1
ATOM 5838 C CA . SER A 1 772 ? 20.103 -41.608 -29.953 1.00 45.88 772 SER A CA 1
ATOM 5839 C C . SER A 1 772 ? 18.872 -41.341 -30.812 1.00 45.88 772 SER A C 1
ATOM 5841 O O . SER A 1 772 ? 18.983 -41.180 -32.027 1.00 45.88 772 SER A O 1
ATOM 5843 N N . GLN A 1 773 ? 17.703 -41.316 -30.166 1.00 56.12 773 GLN A N 1
ATOM 5844 C CA . GLN A 1 773 ? 16.479 -40.746 -30.730 1.00 56.12 773 GLN A CA 1
ATOM 5845 C C . GLN A 1 773 ? 16.833 -39.360 -31.283 1.00 56.12 773 GLN A C 1
ATOM 5847 O O . GLN A 1 773 ? 17.346 -38.488 -30.573 1.00 56.12 773 GLN A O 1
ATOM 5852 N N . VAL A 1 774 ? 16.686 -39.189 -32.594 1.00 63.12 774 VAL A N 1
ATOM 5853 C CA . VAL A 1 774 ? 16.965 -37.915 -33.248 1.00 63.12 774 VAL A CA 1
ATOM 5854 C C . VAL A 1 774 ? 15.735 -37.047 -33.051 1.00 63.12 774 VAL A C 1
ATOM 5856 O O . VAL A 1 774 ? 14.667 -37.357 -33.563 1.00 63.12 774 VAL A O 1
ATOM 5859 N N . GLN A 1 775 ? 15.894 -35.965 -32.300 1.00 77.00 775 GLN A N 1
ATOM 5860 C CA . GLN A 1 775 ? 14.793 -35.092 -31.915 1.00 77.00 775 GLN A CA 1
ATOM 5861 C C . GLN A 1 775 ? 14.861 -33.757 -32.656 1.00 77.00 775 GLN A C 1
ATOM 5863 O O . GLN A 1 775 ? 15.948 -33.232 -32.929 1.00 77.00 775 GLN A O 1
ATOM 5868 N N . ARG A 1 776 ? 13.696 -33.199 -32.992 1.00 83.62 776 ARG A N 1
ATOM 5869 C CA . ARG A 1 776 ? 13.558 -31.902 -33.669 1.00 83.62 776 ARG A CA 1
ATOM 5870 C C . ARG A 1 776 ? 12.802 -30.917 -32.792 1.00 83.62 776 ARG A C 1
ATOM 5872 O O . ARG A 1 776 ? 11.834 -31.275 -32.130 1.00 83.62 776 ARG A O 1
ATOM 5879 N N . ALA A 1 777 ? 13.235 -29.659 -32.821 1.00 85.25 777 ALA A N 1
ATOM 5880 C CA . ALA A 1 777 ? 12.492 -28.565 -32.213 1.00 85.25 777 ALA A CA 1
ATOM 5881 C C . ALA A 1 777 ? 11.395 -28.082 -33.172 1.00 85.25 777 ALA A C 1
ATOM 5883 O O . ALA A 1 777 ? 11.699 -27.607 -34.268 1.00 85.25 777 ALA A O 1
ATOM 5884 N N . ARG A 1 778 ? 10.134 -28.158 -32.747 1.00 87.81 778 ARG A N 1
ATOM 5885 C CA . ARG A 1 778 ? 8.977 -27.598 -33.452 1.00 87.81 778 ARG A CA 1
ATOM 5886 C C . ARG A 1 778 ? 8.563 -26.288 -32.800 1.00 87.81 778 ARG A C 1
ATOM 5888 O O . ARG A 1 778 ? 8.391 -26.211 -31.584 1.00 87.81 778 ARG A O 1
ATOM 5895 N N . ARG A 1 779 ? 8.390 -25.245 -33.606 1.00 89.06 779 ARG A N 1
ATOM 5896 C CA . ARG A 1 779 ? 7.855 -23.960 -33.157 1.00 89.06 779 ARG A CA 1
ATOM 5897 C C . ARG A 1 779 ? 6.340 -24.053 -33.009 1.00 89.06 779 ARG A C 1
ATOM 5899 O O . ARG A 1 779 ? 5.641 -24.458 -33.936 1.00 89.06 779 ARG A O 1
ATOM 5906 N N . VAL A 1 780 ? 5.833 -23.597 -31.871 1.00 87.62 780 VAL A N 1
ATOM 5907 C CA . VAL A 1 780 ? 4.403 -23.573 -31.563 1.00 87.62 780 VAL A CA 1
ATOM 5908 C C . VAL A 1 780 ? 3.981 -22.145 -31.256 1.00 87.62 780 VAL A C 1
ATOM 5910 O O . VAL A 1 780 ? 4.468 -21.541 -30.302 1.00 87.62 780 VAL A O 1
ATOM 5913 N N . GLU A 1 781 ? 3.117 -21.582 -32.098 1.00 87.75 781 GLU A N 1
ATOM 5914 C CA . GLU A 1 781 ? 2.587 -20.231 -31.905 1.00 87.75 781 GLU A CA 1
ATOM 5915 C C . GLU A 1 781 ? 1.466 -20.239 -30.866 1.00 87.75 781 GLU A C 1
ATOM 5917 O O . GLU A 1 781 ? 0.545 -21.051 -30.930 1.00 87.75 781 GLU A O 1
ATOM 5922 N N . LEU A 1 782 ? 1.547 -19.319 -29.909 1.00 86.81 782 LEU A N 1
ATOM 5923 C CA . LEU A 1 782 ? 0.620 -19.207 -28.794 1.00 86.81 782 LEU A CA 1
ATOM 5924 C C . LEU A 1 782 ? -0.418 -18.124 -29.091 1.00 86.81 782 LEU A C 1
ATOM 5926 O O . LEU A 1 782 ? -0.086 -16.949 -29.248 1.00 86.81 782 LEU A O 1
ATOM 5930 N N . SER A 1 783 ? -1.687 -18.526 -29.154 1.00 82.06 783 SER A N 1
ATOM 5931 C CA . SER A 1 783 ? -2.828 -17.629 -29.376 1.00 82.06 783 SER A CA 1
ATOM 5932 C C . SER A 1 783 ? -3.471 -17.150 -28.071 1.00 82.06 783 SER A C 1
ATOM 5934 O O . SER A 1 783 ? -3.966 -16.025 -28.007 1.00 82.06 783 SER A O 1
ATOM 5936 N N . ARG A 1 784 ? -3.446 -17.986 -27.026 1.00 85.19 784 ARG A N 1
ATOM 5937 C CA . ARG A 1 784 ? -3.984 -17.697 -25.694 1.00 85.19 784 ARG A CA 1
ATOM 5938 C C . ARG A 1 784 ? -3.028 -18.224 -24.628 1.00 85.19 784 ARG A C 1
ATOM 5940 O O . ARG A 1 784 ? -2.586 -19.365 -24.711 1.00 85.19 784 ARG A O 1
ATOM 5947 N N . TRP A 1 785 ? -2.739 -17.406 -23.625 1.00 88.56 785 TRP A N 1
ATOM 5948 C CA . TRP A 1 785 ? -1.943 -17.785 -22.460 1.00 88.56 785 TRP A CA 1
ATOM 5949 C C . TRP A 1 785 ? -2.435 -17.019 -21.234 1.00 88.56 785 TRP A C 1
ATOM 5951 O O . TRP A 1 785 ? -3.087 -15.980 -21.364 1.00 88.56 785 TRP A O 1
ATOM 5961 N N . ILE A 1 786 ? -2.139 -17.546 -20.050 1.00 89.50 786 ILE A N 1
ATOM 5962 C CA . ILE A 1 786 ? -2.450 -16.906 -18.774 1.00 89.50 786 ILE A CA 1
ATOM 5963 C C . ILE A 1 786 ? -1.132 -16.711 -18.035 1.00 89.50 786 ILE A C 1
ATOM 5965 O O . ILE A 1 786 ? -0.447 -17.672 -17.694 1.00 89.50 786 ILE A O 1
ATOM 5969 N N . ASP A 1 787 ? -0.772 -15.453 -17.819 1.00 88.00 787 ASP A N 1
ATOM 5970 C CA . ASP A 1 787 ? 0.427 -15.069 -17.081 1.00 88.00 787 ASP A CA 1
ATOM 5971 C C . ASP A 1 787 ? 0.192 -15.230 -15.569 1.00 88.00 787 ASP A C 1
ATOM 5973 O O . ASP A 1 787 ? -0.809 -14.741 -15.035 1.00 88.00 787 ASP A O 1
ATOM 5977 N N . GLN A 1 788 ? 1.079 -15.961 -14.890 1.00 88.38 788 GLN A N 1
ATOM 5978 C CA . GLN A 1 788 ? 1.091 -16.163 -13.437 1.00 88.38 788 GLN A CA 1
ATOM 5979 C C . GLN A 1 788 ? 2.433 -15.720 -12.812 1.00 88.38 788 GLN A C 1
ATOM 5981 O O . GLN A 1 788 ? 2.786 -16.164 -11.715 1.00 88.38 788 GLN A O 1
ATOM 5986 N N . GLY A 1 789 ? 3.175 -14.835 -13.490 1.00 84.00 789 GLY A N 1
ATOM 5987 C CA . GLY A 1 789 ? 4.505 -14.367 -13.106 1.00 84.00 789 GLY A CA 1
ATOM 5988 C C . GLY A 1 789 ? 5.585 -15.322 -13.607 1.00 84.00 789 GLY A C 1
ATOM 5989 O O . GLY A 1 789 ? 5.838 -15.413 -14.799 1.00 84.00 789 GLY A O 1
ATOM 5990 N N . GLU A 1 790 ? 6.202 -16.090 -12.707 1.00 82.75 790 GLU A N 1
ATOM 5991 C CA . GLU A 1 790 ? 7.302 -17.009 -13.062 1.00 82.75 790 GLU A CA 1
ATOM 5992 C C . GLU A 1 790 ? 6.866 -18.175 -13.970 1.00 82.75 790 GLU A C 1
ATOM 5994 O O . GLU A 1 790 ? 7.693 -18.845 -14.594 1.00 82.75 790 GLU A O 1
ATOM 5999 N N . THR A 1 791 ? 5.562 -18.449 -14.020 1.00 88.31 791 THR A N 1
ATOM 6000 C CA . THR A 1 791 ? 4.957 -19.524 -14.809 1.00 88.31 791 THR A CA 1
ATOM 6001 C C . THR A 1 791 ? 3.880 -18.948 -15.718 1.00 88.31 791 THR A C 1
ATOM 6003 O O . THR A 1 791 ? 3.070 -18.126 -15.299 1.00 88.31 791 THR A O 1
ATOM 6006 N N . ILE A 1 792 ? 3.835 -19.425 -16.956 1.00 89.69 792 ILE A N 1
ATOM 6007 C CA . ILE A 1 792 ? 2.770 -19.159 -17.915 1.00 89.69 792 ILE A CA 1
ATOM 6008 C C . ILE A 1 792 ? 1.940 -20.434 -18.053 1.00 89.69 792 ILE A C 1
ATOM 6010 O O . ILE A 1 792 ? 2.472 -21.511 -18.330 1.00 89.69 792 ILE A O 1
ATOM 6014 N N . LEU A 1 793 ? 0.626 -20.308 -17.868 1.00 90.81 793 LEU A N 1
ATOM 6015 C CA . LEU A 1 793 ? -0.318 -21.394 -18.101 1.00 90.81 793 LEU A CA 1
ATOM 6016 C C . LEU A 1 793 ? -0.790 -21.357 -19.555 1.00 90.81 793 LEU A C 1
ATOM 6018 O O . LEU A 1 793 ? -1.280 -20.335 -20.047 1.00 90.81 793 LEU A O 1
ATOM 6022 N N . LEU A 1 794 ? -0.654 -22.494 -20.229 1.00 90.19 794 LEU A N 1
ATOM 6023 C CA . LEU A 1 794 ? -1.042 -22.709 -21.618 1.00 90.19 794 LEU A CA 1
ATOM 6024 C C . LEU A 1 794 ? -2.237 -23.668 -21.647 1.00 90.19 794 LEU A C 1
ATOM 6026 O O . LEU A 1 794 ? -2.049 -24.865 -21.437 1.00 90.19 794 LEU A O 1
ATOM 6030 N N . PRO A 1 795 ? -3.468 -23.166 -21.839 1.00 88.81 795 PRO A N 1
ATOM 6031 C CA . PRO A 1 795 ? -4.664 -24.002 -21.856 1.00 88.81 795 PRO A CA 1
ATOM 6032 C C . PRO A 1 795 ? -4.561 -25.145 -22.879 1.00 88.81 795 PRO A C 1
ATOM 6034 O O . PRO A 1 795 ? -4.112 -24.922 -24.004 1.00 88.81 795 PRO A O 1
ATOM 6037 N N . VAL A 1 796 ? -4.973 -26.360 -22.498 1.00 85.69 796 VAL A N 1
ATOM 6038 C CA . VAL A 1 796 ? -4.815 -27.570 -23.341 1.00 85.69 796 VAL A CA 1
ATOM 6039 C C . VAL A 1 796 ? -5.637 -27.494 -24.635 1.00 85.69 796 VAL A C 1
ATOM 6041 O O . VAL A 1 796 ? -5.287 -28.095 -25.643 1.00 85.69 796 VAL A O 1
ATOM 6044 N N . ASP A 1 797 ? -6.711 -26.703 -24.650 1.00 77.69 797 ASP A N 1
ATOM 6045 C CA . ASP A 1 797 ? -7.498 -26.415 -25.853 1.00 77.69 797 ASP A CA 1
ATOM 6046 C C . ASP A 1 797 ? -6.745 -25.550 -26.880 1.00 77.69 797 ASP A C 1
ATOM 6048 O O . ASP A 1 797 ? -7.125 -25.513 -28.051 1.00 77.69 797 ASP A O 1
ATOM 6052 N N . ALA A 1 798 ? -5.681 -24.860 -26.462 1.00 73.69 798 ALA A N 1
ATOM 6053 C CA . ALA A 1 798 ? -4.889 -23.989 -27.322 1.00 73.69 798 ALA A CA 1
ATOM 6054 C C . ALA A 1 798 ? -3.637 -24.674 -27.890 1.00 73.69 798 ALA A C 1
ATOM 6056 O O . ALA A 1 798 ? -3.184 -24.288 -28.971 1.00 73.69 798 ALA A O 1
ATOM 6057 N N . VAL A 1 799 ? -3.054 -25.640 -27.169 1.00 79.19 799 VAL A N 1
ATOM 6058 C CA . VAL A 1 799 ? -1.752 -26.233 -27.505 1.00 79.19 799 VAL A CA 1
ATOM 6059 C C . VAL A 1 799 ? -1.646 -27.667 -26.989 1.00 79.19 799 VAL A C 1
ATOM 6061 O O . VAL A 1 799 ? -2.074 -27.934 -25.875 1.00 79.19 799 VAL A O 1
ATOM 6064 N N . ASP A 1 800 ? -1.015 -28.555 -27.760 1.00 80.25 800 ASP A N 1
ATOM 6065 C CA . ASP A 1 800 ? -0.587 -29.888 -27.316 1.00 80.25 800 ASP A CA 1
ATOM 6066 C C . ASP A 1 800 ? 0.942 -29.904 -27.174 1.00 80.25 800 ASP A C 1
ATOM 6068 O O . ASP A 1 800 ? 1.656 -29.540 -28.115 1.00 80.25 800 ASP A O 1
ATOM 6072 N N . LEU A 1 801 ? 1.437 -30.241 -25.980 1.00 81.12 801 LEU A N 1
ATOM 6073 C CA . LEU A 1 801 ? 2.853 -30.175 -25.612 1.00 81.12 801 LEU A CA 1
ATOM 6074 C C . LEU A 1 801 ? 3.266 -31.436 -24.854 1.00 81.12 801 LEU A C 1
ATOM 6076 O O . LEU A 1 801 ? 2.626 -31.818 -23.880 1.00 81.12 801 LEU A O 1
ATOM 6080 N N . SER A 1 802 ? 4.383 -32.034 -25.259 1.00 78.25 802 SER A N 1
ATOM 6081 C CA . SER A 1 802 ? 5.050 -33.129 -24.540 1.00 78.25 802 SER A CA 1
ATOM 6082 C C . SER A 1 802 ? 6.226 -32.614 -23.700 1.00 78.25 802 SER A C 1
ATOM 6084 O O . SER A 1 802 ? 6.424 -32.989 -22.545 1.00 78.25 802 SER A O 1
ATOM 6086 N N . ALA A 1 803 ? 7.009 -31.705 -24.278 1.00 84.12 803 ALA A N 1
ATOM 6087 C CA . ALA A 1 803 ? 8.130 -31.045 -23.628 1.00 84.12 803 ALA A CA 1
ATOM 6088 C C . ALA A 1 803 ? 8.281 -29.609 -24.133 1.00 84.12 803 ALA A C 1
ATOM 6090 O O . ALA A 1 803 ? 7.967 -29.310 -25.285 1.00 84.12 803 ALA A O 1
ATOM 6091 N N . VAL A 1 804 ? 8.801 -28.718 -23.293 1.00 86.62 804 VAL A N 1
ATOM 6092 C CA . VAL A 1 804 ? 9.052 -27.312 -23.635 1.00 86.62 804 VAL A CA 1
ATOM 6093 C C . VAL A 1 804 ? 10.529 -26.996 -23.461 1.00 86.62 804 VAL A C 1
ATOM 6095 O O . VAL A 1 804 ? 11.124 -27.309 -22.431 1.00 86.62 804 VAL A O 1
ATOM 6098 N N . VAL A 1 805 ? 11.137 -26.350 -24.456 1.00 87.12 805 VAL A N 1
ATOM 6099 C CA . VAL A 1 805 ? 12.531 -25.902 -24.376 1.00 87.12 805 VAL A CA 1
ATOM 6100 C C . VAL A 1 805 ? 12.647 -24.673 -23.471 1.00 87.12 805 VAL A C 1
ATOM 6102 O O . VAL A 1 805 ? 12.102 -23.617 -23.775 1.00 87.12 805 VAL A O 1
ATOM 6105 N N . VAL A 1 806 ? 13.415 -24.796 -22.386 1.00 85.94 806 VAL A N 1
ATOM 6106 C CA . VAL A 1 806 ? 13.617 -23.739 -21.377 1.00 85.94 806 VAL A CA 1
ATOM 6107 C C . VAL A 1 806 ? 14.956 -23.014 -21.561 1.00 85.94 806 VAL A C 1
ATOM 6109 O O . VAL A 1 806 ? 15.067 -21.828 -21.244 1.00 85.94 806 VAL A O 1
ATOM 6112 N N . ARG A 1 807 ? 15.987 -23.707 -22.074 1.00 83.25 807 ARG A N 1
ATOM 6113 C CA . ARG A 1 807 ? 17.294 -23.108 -22.410 1.00 83.25 807 ARG A CA 1
ATOM 6114 C C . ARG A 1 807 ? 17.767 -23.511 -23.804 1.00 83.25 807 ARG A C 1
ATOM 6116 O O . ARG A 1 807 ? 17.660 -24.671 -24.194 1.00 83.25 807 ARG A O 1
ATOM 6123 N N . GLY A 1 808 ? 18.366 -22.557 -24.519 1.00 80.00 808 GLY A N 1
ATOM 6124 C CA . GLY A 1 808 ? 18.878 -22.728 -25.887 1.00 80.00 808 GLY A CA 1
ATOM 6125 C C . GLY A 1 808 ? 17.898 -22.313 -26.995 1.00 80.00 808 GLY A C 1
ATOM 6126 O O . GLY A 1 808 ? 18.301 -22.232 -28.154 1.00 80.00 808 GLY A O 1
ATOM 6127 N N . GLN A 1 809 ? 16.657 -21.964 -26.645 1.00 82.69 809 GLN A N 1
ATOM 6128 C CA . GLN A 1 809 ? 15.561 -21.557 -27.533 1.00 82.69 809 GLN A CA 1
ATOM 6129 C C . GLN A 1 809 ? 15.885 -20.356 -28.432 1.00 82.69 809 GLN A C 1
ATOM 6131 O O . GLN A 1 809 ? 15.427 -20.295 -29.570 1.00 82.69 809 GLN A O 1
ATOM 6136 N N . GLU A 1 810 ? 16.739 -19.436 -27.975 1.00 78.75 810 GLU A N 1
ATOM 6137 C CA . GLU A 1 810 ? 17.106 -18.219 -28.718 1.00 78.75 810 GLU A CA 1
ATOM 6138 C C . GLU A 1 810 ? 17.876 -18.492 -30.018 1.00 78.75 810 GLU A C 1
ATOM 6140 O O . GLU A 1 810 ? 17.914 -17.652 -30.921 1.00 78.75 810 GLU A O 1
ATOM 6145 N N . ARG A 1 811 ? 18.517 -19.664 -30.109 1.00 79.44 811 ARG A N 1
ATOM 6146 C CA . ARG A 1 811 ? 19.320 -20.091 -31.265 1.00 79.44 811 ARG A CA 1
ATOM 6147 C C . ARG A 1 811 ? 18.589 -21.100 -32.148 1.00 79.44 811 ARG A C 1
ATOM 6149 O O . ARG A 1 811 ? 19.138 -21.493 -33.178 1.00 79.44 811 ARG A O 1
ATOM 6156 N N . LEU A 1 812 ? 17.386 -21.516 -31.752 1.00 82.94 812 LEU A N 1
ATOM 6157 C CA . LEU A 1 812 ? 16.599 -22.505 -32.475 1.00 82.94 812 LEU A CA 1
ATOM 6158 C C . LEU A 1 812 ? 15.818 -21.877 -33.621 1.00 82.94 812 LEU A C 1
ATOM 6160 O O . LEU A 1 812 ? 15.345 -20.739 -33.556 1.00 82.94 812 LEU A O 1
ATOM 6164 N N . ARG A 1 813 ? 15.669 -22.676 -34.670 1.00 84.00 813 ARG A N 1
ATOM 6165 C CA . ARG A 1 813 ? 14.750 -22.475 -35.782 1.00 84.00 813 ARG A CA 1
ATOM 6166 C C . ARG A 1 813 ? 13.779 -23.645 -35.822 1.00 84.00 813 ARG A C 1
ATOM 6168 O O . ARG A 1 813 ? 14.086 -24.732 -35.339 1.00 84.00 813 ARG A O 1
ATOM 6175 N N . ASP A 1 814 ? 12.625 -23.411 -36.429 1.00 83.56 814 ASP A N 1
ATOM 6176 C CA . ASP A 1 814 ? 11.630 -24.458 -36.633 1.00 83.56 814 ASP A CA 1
ATOM 6177 C C . ASP A 1 814 ? 12.213 -25.631 -37.447 1.00 83.56 814 ASP A C 1
ATOM 6179 O O . ASP A 1 814 ? 12.877 -25.419 -38.466 1.00 83.56 814 ASP A O 1
ATOM 6183 N N . GLY A 1 815 ? 12.020 -26.858 -36.957 1.00 79.25 815 GLY A N 1
ATOM 6184 C CA . GLY A 1 815 ? 12.517 -28.102 -37.551 1.00 79.25 815 GLY A CA 1
ATOM 6185 C C . GLY A 1 815 ? 13.999 -28.420 -37.306 1.00 79.25 815 GLY A C 1
ATOM 6186 O O . GLY A 1 815 ? 14.512 -29.380 -37.885 1.00 79.25 815 GLY A O 1
ATOM 6187 N N . GLN A 1 816 ? 14.713 -27.643 -36.484 1.00 81.94 816 GLN A N 1
ATOM 6188 C CA . GLN A 1 816 ? 16.144 -27.844 -36.225 1.00 81.94 816 GLN A CA 1
ATOM 6189 C C . GLN A 1 816 ? 16.405 -29.084 -35.357 1.00 81.94 816 GLN A C 1
ATOM 6191 O O . GLN A 1 816 ? 15.715 -29.310 -34.363 1.00 81.94 816 GLN A O 1
ATOM 6196 N N . LEU A 1 817 ? 17.429 -29.870 -35.712 1.00 80.69 817 LEU A N 1
ATOM 6197 C CA . LEU A 1 817 ? 17.843 -31.046 -34.942 1.00 80.69 817 LEU A CA 1
ATOM 6198 C C . LEU A 1 817 ? 18.477 -30.623 -33.615 1.00 80.69 817 LEU A C 1
ATOM 6200 O O . LEU A 1 817 ? 19.418 -29.818 -33.581 1.00 80.69 817 LEU A O 1
ATOM 6204 N N . VAL A 1 818 ? 17.983 -31.207 -32.530 1.00 81.62 818 VAL A N 1
ATOM 6205 C CA . VAL A 1 818 ? 18.404 -30.889 -31.168 1.00 81.62 818 VAL A CA 1
ATOM 6206 C C . VAL A 1 818 ? 18.959 -32.113 -30.452 1.00 81.62 818 VAL A C 1
ATOM 6208 O O . VAL A 1 818 ? 18.678 -33.257 -30.804 1.00 81.62 818 VAL A O 1
ATOM 6211 N N . ARG A 1 819 ? 19.801 -31.862 -29.450 1.00 79.62 819 ARG A N 1
ATOM 6212 C CA . ARG A 1 819 ? 20.249 -32.871 -28.488 1.00 79.62 819 ARG A CA 1
ATOM 6213 C C . ARG A 1 819 ? 19.879 -32.383 -27.092 1.00 79.62 819 ARG A C 1
ATOM 6215 O O . ARG A 1 819 ? 20.305 -31.294 -26.704 1.00 79.62 819 ARG A O 1
ATOM 6222 N N . MET A 1 820 ? 19.093 -33.179 -26.368 1.00 72.81 820 MET A N 1
ATOM 6223 C CA . MET A 1 820 ? 18.733 -32.881 -24.983 1.00 72.81 820 MET A CA 1
ATOM 6224 C C . MET A 1 820 ? 19.930 -33.082 -24.055 1.00 72.81 820 MET A C 1
ATOM 6226 O O . MET A 1 820 ? 20.705 -34.025 -24.219 1.00 72.81 820 MET A O 1
ATOM 6230 N N . VAL A 1 821 ? 20.070 -32.175 -23.092 1.00 74.38 821 VAL A N 1
ATOM 6231 C CA . VAL A 1 821 ? 21.023 -32.288 -21.984 1.00 74.38 821 VAL A CA 1
ATOM 6232 C C . VAL A 1 821 ? 20.229 -32.591 -20.717 1.00 74.38 821 VAL A C 1
ATOM 6234 O O . VAL A 1 821 ? 19.326 -31.826 -20.366 1.00 74.38 821 VAL A O 1
ATOM 6237 N N . GLU A 1 822 ? 20.534 -33.702 -20.041 1.00 59.12 822 GLU A N 1
ATOM 6238 C CA . GLU A 1 822 ? 19.838 -34.077 -18.808 1.00 59.12 822 GLU A CA 1
ATOM 6239 C C . GLU A 1 822 ? 20.158 -33.104 -17.654 1.00 59.12 822 GLU A C 1
ATOM 6241 O O . GLU A 1 822 ? 21.296 -32.640 -17.519 1.00 59.12 822 GLU A O 1
ATOM 6246 N N . PRO A 1 823 ? 19.191 -32.806 -16.761 1.00 53.66 823 PRO A N 1
ATOM 6247 C CA . PRO A 1 823 ? 19.393 -31.865 -15.657 1.00 53.66 823 PRO A CA 1
ATOM 6248 C C . PRO A 1 823 ? 20.534 -32.244 -14.697 1.00 53.66 823 PRO A C 1
ATOM 6250 O O . PRO A 1 823 ? 21.139 -31.355 -14.099 1.00 53.66 823 PRO A O 1
ATOM 6253 N N . LYS A 1 824 ? 20.842 -33.543 -14.544 1.00 45.62 824 LYS A N 1
ATOM 6254 C CA . LYS A 1 824 ? 21.906 -34.040 -13.650 1.00 45.62 824 LYS A CA 1
ATOM 6255 C C . LYS A 1 824 ? 23.319 -33.750 -14.164 1.00 45.62 824 LYS A C 1
ATOM 6257 O O . LYS A 1 824 ? 24.222 -33.569 -13.350 1.00 45.62 824 LYS A O 1
ATOM 6262 N N . ASP A 1 825 ? 23.491 -33.606 -15.475 1.00 42.88 825 ASP A N 1
ATOM 6263 C CA . ASP A 1 825 ? 24.796 -33.371 -16.103 1.00 42.88 825 ASP A CA 1
ATOM 6264 C C . ASP A 1 825 ? 25.091 -31.881 -16.336 1.00 42.88 825 ASP A C 1
ATOM 6266 O O . ASP A 1 825 ? 26.234 -31.494 -16.591 1.00 42.88 825 ASP A O 1
ATOM 6270 N N . ALA A 1 826 ? 24.096 -31.007 -16.141 1.00 40.38 826 ALA A N 1
ATOM 6271 C CA . ALA A 1 826 ? 24.214 -29.563 -16.352 1.00 40.38 826 ALA A CA 1
ATOM 6272 C C . ALA A 1 826 ? 25.274 -28.890 -15.454 1.00 40.38 826 ALA A C 1
ATOM 6274 O O . ALA A 1 826 ? 25.888 -27.906 -15.861 1.00 40.38 826 ALA A O 1
ATOM 6275 N N . GLY A 1 827 ? 25.530 -29.421 -14.253 1.00 36.84 827 GLY A N 1
ATOM 6276 C CA . GLY A 1 827 ? 26.580 -28.917 -13.359 1.00 36.84 827 GLY A CA 1
ATOM 6277 C C . GLY A 1 827 ? 27.982 -29.459 -13.662 1.00 36.84 827 GLY A C 1
ATOM 6278 O O . GLY A 1 827 ? 28.971 -28.839 -13.277 1.00 36.84 827 GLY A O 1
ATOM 6279 N N . ALA A 1 828 ? 28.099 -30.596 -14.354 1.00 36.66 828 ALA A N 1
ATOM 6280 C CA . ALA A 1 828 ? 29.367 -31.302 -14.545 1.00 36.66 828 ALA A CA 1
ATOM 6281 C C . ALA A 1 828 ? 29.906 -31.196 -15.981 1.00 36.66 828 ALA A C 1
ATOM 6283 O O . ALA A 1 828 ? 31.114 -31.040 -16.159 1.00 36.66 828 ALA A O 1
ATOM 6284 N N . GLU A 1 829 ? 29.048 -31.212 -17.003 1.00 36.84 829 GLU A N 1
ATOM 6285 C CA . GLU A 1 829 ? 29.467 -31.089 -18.406 1.00 36.84 829 GLU A CA 1
ATOM 6286 C C . GLU A 1 829 ? 29.670 -29.636 -18.843 1.00 36.84 829 GLU A C 1
ATOM 6288 O O . GLU A 1 829 ? 30.629 -29.351 -19.558 1.00 36.84 829 GLU A O 1
ATOM 6293 N N . ILE A 1 830 ? 28.863 -28.692 -18.343 1.00 39.91 830 ILE A N 1
ATOM 6294 C CA . ILE A 1 830 ? 29.067 -27.257 -18.620 1.00 39.91 830 ILE A CA 1
ATOM 6295 C C . ILE A 1 830 ? 30.350 -26.768 -17.928 1.00 39.91 830 ILE A C 1
ATOM 6297 O O . ILE A 1 830 ? 31.134 -26.015 -18.506 1.00 39.91 830 ILE A O 1
ATOM 6301 N N . THR A 1 831 ? 30.631 -27.277 -16.724 1.00 35.56 831 THR A N 1
ATOM 6302 C CA . THR A 1 831 ? 31.865 -26.969 -15.988 1.00 35.56 831 THR A CA 1
ATOM 6303 C C . THR A 1 831 ? 33.075 -27.697 -16.571 1.00 35.56 831 THR A C 1
ATOM 6305 O O . THR A 1 831 ? 34.151 -27.115 -16.600 1.00 35.56 831 THR A O 1
ATOM 6308 N N . ARG A 1 832 ? 32.937 -28.917 -17.118 1.00 34.47 832 ARG A N 1
ATOM 6309 C CA . ARG A 1 832 ? 34.028 -29.562 -17.876 1.00 34.47 832 ARG A CA 1
ATOM 6310 C C . ARG A 1 832 ? 34.335 -28.828 -19.175 1.00 34.47 832 ARG A C 1
ATOM 6312 O O . ARG A 1 832 ? 35.513 -28.662 -19.462 1.00 34.47 832 ARG A O 1
ATOM 6319 N N . ALA A 1 833 ? 33.328 -28.311 -19.880 1.00 35.94 833 ALA A N 1
ATOM 6320 C CA . ALA A 1 833 ? 33.535 -27.443 -21.038 1.00 35.94 833 ALA A CA 1
ATOM 6321 C C . ALA A 1 833 ? 34.197 -26.101 -20.658 1.00 35.94 833 ALA A C 1
ATOM 6323 O O . ALA A 1 833 ? 34.965 -25.556 -21.445 1.00 35.94 833 ALA A O 1
ATOM 6324 N N . SER A 1 834 ? 33.963 -25.600 -19.437 1.00 36.00 834 SER A N 1
ATOM 6325 C CA . SER A 1 834 ? 34.648 -24.421 -18.882 1.00 36.00 834 SER A CA 1
ATOM 6326 C C . SER A 1 834 ? 36.048 -24.719 -18.320 1.00 36.00 834 SER A C 1
ATOM 6328 O O . SER A 1 834 ? 36.882 -23.819 -18.283 1.00 36.00 834 SER A O 1
ATOM 6330 N N . ALA A 1 835 ? 36.317 -25.946 -17.860 1.00 31.16 835 ALA A N 1
ATOM 6331 C CA . ALA A 1 835 ? 37.557 -26.329 -17.177 1.00 31.16 835 ALA A CA 1
ATOM 6332 C C . ALA A 1 835 ? 38.621 -26.912 -18.119 1.00 31.16 835 ALA A C 1
ATOM 6334 O O . ALA A 1 835 ? 39.807 -26.893 -17.789 1.00 31.16 835 ALA A O 1
ATOM 6335 N N . THR A 1 836 ? 38.247 -27.393 -19.309 1.00 32.00 836 THR A N 1
ATOM 6336 C CA . THR A 1 836 ? 39.228 -27.760 -20.345 1.00 32.00 836 THR A CA 1
ATOM 6337 C C . THR A 1 836 ? 39.968 -26.556 -20.926 1.00 32.00 836 THR A C 1
ATOM 6339 O O . THR A 1 836 ? 41.048 -26.734 -21.480 1.00 32.00 836 THR A O 1
ATOM 6342 N N . THR A 1 837 ? 39.464 -25.336 -20.725 1.00 35.84 837 THR A N 1
ATOM 6343 C CA . THR A 1 837 ? 40.117 -24.094 -21.171 1.00 35.84 837 THR A CA 1
ATOM 6344 C C . THR A 1 837 ? 41.272 -23.661 -20.256 1.00 35.84 837 THR A C 1
ATOM 6346 O O . THR A 1 837 ? 42.137 -22.904 -20.686 1.00 35.84 837 THR A O 1
ATOM 6349 N N . ASP A 1 838 ? 41.343 -24.167 -19.018 1.00 35.16 838 ASP A N 1
ATOM 6350 C CA . ASP A 1 838 ? 42.315 -23.698 -18.012 1.00 35.16 838 ASP A CA 1
ATOM 6351 C C . ASP A 1 838 ? 43.560 -24.602 -17.875 1.00 35.16 838 ASP A C 1
ATOM 6353 O O . ASP A 1 838 ? 44.544 -24.239 -17.236 1.00 35.16 838 ASP A O 1
ATOM 6357 N N . LYS A 1 839 ? 43.573 -25.781 -18.519 1.00 30.55 839 LYS A N 1
ATOM 6358 C CA . LYS A 1 839 ? 44.714 -26.723 -18.482 1.00 30.55 839 LYS A CA 1
ATOM 6359 C C . LYS A 1 839 ? 45.664 -26.658 -19.682 1.00 30.55 839 LYS A C 1
ATOM 6361 O O . LYS A 1 839 ? 46.647 -27.389 -19.695 1.00 30.55 839 LYS A O 1
ATOM 6366 N N . GLN A 1 840 ? 45.424 -25.772 -20.649 1.00 32.66 840 GLN A N 1
ATOM 6367 C CA . GLN A 1 840 ? 46.349 -25.517 -21.766 1.00 32.66 840 GLN A CA 1
ATOM 6368 C C . GLN A 1 840 ? 47.183 -24.230 -21.593 1.00 32.66 840 GLN A C 1
ATOM 6370 O O . GLN A 1 840 ? 47.814 -23.773 -22.542 1.00 32.66 840 GLN A O 1
ATOM 6375 N N . ARG A 1 841 ? 47.212 -23.645 -20.384 1.00 35.72 841 ARG A N 1
ATOM 6376 C CA . ARG A 1 841 ? 47.974 -22.423 -20.052 1.00 35.72 841 ARG A CA 1
ATOM 6377 C C . ARG A 1 841 ? 49.116 -22.619 -19.036 1.00 35.72 841 ARG A C 1
ATOM 6379 O O . ARG A 1 841 ? 49.492 -21.662 -18.361 1.00 35.72 841 ARG A O 1
ATOM 6386 N N . LEU A 1 842 ? 49.688 -23.824 -18.958 1.00 30.31 842 LEU A N 1
ATOM 6387 C CA . LEU A 1 842 ? 50.969 -24.091 -18.282 1.00 30.31 842 LEU A CA 1
ATOM 6388 C C . LEU A 1 842 ? 52.027 -24.557 -19.278 1.00 30.31 842 LEU A C 1
ATOM 6390 O O . LEU A 1 842 ? 51.702 -25.468 -20.072 1.00 30.31 842 LEU A O 1
#

Radius of gyration: 42.38 Å; chains: 1; bounding box: 117×101×118 Å